Protein AF-0000000083949950 (afdb_homodimer)

Foldseek 3Di:
DDWAKWKDFPQWIAGLVQCWTDHDPDIDHDDNLLSLLVVLLLVQAQDFQFPCNSCCRRVVVDDDDPVRVVVSVVVNCVVVVADQVHGQAWHDDPPGGIHGHTDMDMDIDDPPPDPDPPDPPPPPPDDDDDDDDDDDDPPDPPPPVVVVVVVVCVVVVPPPPPPVPPFDADAAAAFDWFFQDDDQFAWAQWEAAQVRQKIWTWTDHQPDDAIWIWIAGSVVGDIDTDDDDDQWHWHAWYAQNVRFKIWTWTADQVPAIFIKMWGQDPVGIDMDTQDGAGRLLPAQYKYAAPVNQKIWGWGADDDPQAIFIWIAGSVPGDIGTLDDDPALFSAWRAWEAFLVRQKIWTWTGRHPAKIWTWIAGPVVSDIGTQDIQLGDASYKEAAQVNQWIWFAHQLQFIWIFGRVPTHIYTHHDDQWHWGDWYAHSNGWIKIKTHDQWAKFKWWWADQQDPVTAIDGQDDDPGHKAAWAAQQVRFKIWTWTCRVRATFIWMQGNVRDIDTQDDDPTHWDWHQWYAFPVRQWIWTDISQWIWIAGPVRSDIDTQPVRGNWAAWDAALGSQKIWTWHQDSSATFIKMAGNVVRDIDTDGGQFHYWDADNVGKIWTDHQVAAAIWIADPNDIDGLGGHHHDDRADQWDDAQQWIWGWDDDPQFIKIWIAHNPPRDIDMDTHPDPQWDRHDWYAHNVGMIMTMHIGGDYMGMMIGHD/DDWAKWKDFPQWIAGLQQCWTDHDPDIDHDDNLLSQLVVVLLVQAQDFQFPCNSCCRRVVVDDDDPVRVVVSVVVNCVVVVADQVHGAAWDDDPPGGIHGHTDMDMDIDDPPPDDDPPDPPPPDPPVDDDDDDDDDDPPDPPPPVVVVVVVVVVVVVPPPPPPVPPFDADAAAAFDWFFQDDDQFAWAQWEAAQVRQKIWTWTDHQPDDAIWIWIAGSVVGDIDTDDDDDQWHWHAWEAQNVRFKIWTWTADQVPAIFIKMWGQDPVGIDMDTQDGAGRLLPAQYKYAAPVNQWIWGWGADDDPQAIFIWIAGSVPRDIDTLDDDPALFSAWRAWEAFLVRQKIWTWTGRHPAKIWTWIAGPVVSDIDTQDIQLGDASYKEAAQVNQWIWFAHQLQFIWIFGRVPTHIYTHHDDQWRWGDWYAHSNGWIKIKTHDQWAKFKWWWADQQDPVTAIDGQDDDPGHKAAWAAQQVRFKIWTWTCRVRATFIWMQGNVRDIDTQDDDPTHWDWHQWYAFPVRQWIWTDTSQWIWIAGPVRSDIDTQPVRGNWAAWDAALGSQKIWTWHQDSSATFIKMAGNVVRDIDTDGGQFHYWDADNVGWIWTDHQVAAAIWIADPNDIDGLGGHHHDDRADQWDDAQQWIWGWDDDPQFIKIWIAHNVPRDIDMDTHPDPQWDRHDWYAHNVGMIMTMHIGGDYMGMMIGDD

pLDDT: mean 82.97, std 18.21, range [16.89, 98.38]

Solvent-accessible surface area (backbone atoms only — not comparable to full-atom values): 74496 Å² total; per-residue (Å²): 131,76,73,37,71,25,35,30,50,70,74,30,41,35,32,71,87,73,28,30,44,30,38,91,95,46,75,44,78,48,56,63,66,47,39,41,50,48,46,53,36,57,77,38,50,75,36,84,41,32,62,66,51,49,28,37,73,65,46,65,61,46,90,72,54,70,63,55,52,49,49,40,52,49,51,49,24,60,76,68,70,39,43,86,93,67,48,63,39,57,40,77,43,86,101,53,34,39,25,26,66,41,56,77,43,84,40,74,48,79,77,73,73,71,81,70,78,75,77,75,80,72,79,74,82,83,84,80,88,77,87,82,81,79,89,86,77,86,67,75,78,66,60,66,64,52,58,58,54,48,50,55,49,50,52,59,67,65,41,68,78,71,66,73,65,73,76,59,78,72,44,80,57,70,42,51,62,42,43,67,43,30,58,68,18,32,37,42,49,56,30,47,27,45,85,59,53,35,38,33,26,20,34,27,45,66,89,50,88,54,34,35,37,37,38,28,34,65,84,34,54,38,70,45,67,58,85,74,71,86,81,41,25,31,41,38,45,25,50,31,81,85,53,44,33,35,35,30,38,33,38,28,96,88,79,26,25,34,35,34,38,34,38,59,50,95,91,40,79,48,73,46,79,66,44,77,47,37,64,80,41,78,59,58,34,48,38,56,36,84,84,63,49,32,33,38,36,40,37,35,61,76,93,81,57,38,19,22,37,31,39,33,32,71,84,78,54,50,72,42,80,74,51,79,67,88,48,81,22,51,14,31,44,30,57,32,67,30,55,85,51,49,36,32,41,32,35,27,25,52,36,96,48,23,25,34,38,31,38,33,32,66,83,79,65,48,76,42,84,73,48,65,71,63,43,72,69,71,36,48,16,42,39,53,83,52,52,29,38,30,32,52,37,78,81,26,27,35,29,34,39,32,66,79,70,75,43,34,28,34,33,46,64,54,92,54,41,33,36,46,32,29,44,26,62,74,30,56,30,34,28,27,36,50,48,66,57,42,33,26,30,27,36,25,70,39,74,88,38,88,86,48,60,64,37,86,67,42,74,42,73,39,45,26,42,58,59,23,45,31,57,84,59,48,34,34,40,27,34,30,30,40,64,58,47,47,25,43,30,36,32,42,74,87,63,54,49,34,46,46,49,85,63,90,54,62,51,56,68,41,42,50,39,56,30,85,81,64,62,38,34,35,23,28,49,71,27,27,39,35,39,32,32,76,88,80,32,49,76,46,74,44,81,87,48,55,60,37,42,50,38,30,50,39,95,42,75,52,28,34,28,28,15,30,61,60,85,81,40,42,20,26,30,35,34,32,64,89,79,60,51,69,45,84,71,38,81,60,20,38,36,54,45,52,46,96,87,65,38,34,34,33,29,24,71,93,41,68,22,35,31,33,39,53,96,87,42,78,43,84,71,43,66,94,37,76,63,60,87,54,40,30,54,42,78,38,70,69,20,40,36,34,66,42,82,50,97,90,46,43,24,41,37,37,30,34,71,85,78,59,51,74,50,73,43,72,48,84,57,79,49,60,37,76,40,47,47,22,57,13,54,83,53,29,36,38,40,29,37,45,38,66,34,58,21,24,32,29,32,51,48,131,132,76,73,36,73,25,36,32,49,73,74,30,39,36,31,72,87,72,28,29,43,31,41,91,96,45,76,44,76,48,57,63,66,46,41,42,50,48,46,53,34,58,78,38,50,76,35,85,40,33,62,66,51,48,28,38,72,65,47,65,61,47,88,72,53,71,63,55,53,49,49,40,53,49,50,50,25,59,76,68,71,40,42,87,91,66,50,63,41,57,42,78,43,86,100,53,32,38,26,24,66,40,56,76,43,84,40,73,47,77,77,74,73,69,82,72,78,75,76,73,79,72,79,77,69,82,65,75,84,78,85,80,82,78,90,85,75,90,69,76,79,68,60,68,64,55,59,59,54,50,52,54,49,50,53,60,66,67,40,67,77,70,66,72,65,72,76,58,77,74,44,80,55,70,42,52,64,44,44,67,41,32,56,66,17,33,37,41,49,56,29,46,27,46,86,60,53,35,38,33,25,20,35,30,45,66,90,50,89,54,33,36,37,37,39,28,33,64,84,35,52,38,70,45,68,59,84,74,72,88,80,41,25,30,40,39,45,24,51,30,82,84,54,45,33,35,37,30,37,33,38,28,95,88,79,25,25,33,35,34,38,35,39,58,50,95,90,40,79,48,72,46,79,64,44,78,48,37,64,81,39,80,56,57,34,49,40,57,38,81,81,65,50,30,34,38,34,40,36,35,61,75,93,82,57,37,20,23,37,31,38,33,32,70,84,79,55,51,74,42,80,74,49,78,67,89,48,81,22,52,13,31,43,29,56,30,67,30,53,86,52,50,35,34,42,33,37,27,26,52,34,95,48,22,25,33,37,31,37,34,32,66,85,81,65,48,75,42,83,72,47,68,72,63,42,72,68,72,36,47,18,43,39,54,82,53,52,29,38,30,29,52,38,79,80,27,28,35,27,35,38,31,66,79,70,75,42,34,30,34,32,46,63,53,94,54,40,31,35,46,34,28,44,25,60,72,31,56,30,34,28,27,35,48,49,66,57,43,33,25,29,27,37,24,71,39,73,89,39,89,86,48,62,64,39,88,66,44,73,42,71,40,45,26,41,58,60,23,45,31,55,84,59,46,34,36,42,27,35,29,30,39,64,58,46,48,25,42,29,38,32,42,73,87,63,54,48,34,48,45,47,83,61,90,54,64,52,54,68,42,41,50,40,57,30,85,81,62,63,38,34,36,22,28,48,71,28,26,39,36,39,31,33,77,88,78,32,49,76,44,74,44,81,86,49,54,61,36,42,49,39,32,51,39,94,44,73,50,28,33,27,27,14,29,61,57,87,80,40,42,20,25,31,35,35,33,66,89,79,59,51,68,45,84,73,38,82,62,20,38,36,53,43,53,46,97,87,65,38,36,34,33,29,26,70,90,41,68,21,35,30,32,39,53,96,89,41,78,42,84,72,43,67,94,39,75,64,60,87,54,43,33,55,45,77,39,69,68,20,41,36,34,62,41,82,49,98,90,46,45,24,42,37,37,30,33,70,84,80,59,52,74,48,73,42,74,47,84,58,79,50,62,38,77,39,47,49,21,58,14,54,83,52,29,36,38,40,29,37,47,37,66,34,58,20,24,32,29,32,52,48,131

Sequence (1404 aa):
MGRRSGYLLEDWLVDPQMSTLSREEAQVRLELRVMQVLLCLIHHANTLVSREMLIQEVWHGGIITDNAINRIIGLLRQHLQDNPREPRFIKTVPKQGYVLIAKVRETTLDDDSQDEPLPATLADAETEQKIAAGGSKWGYLGGAFGVLAAGIASWLYLAPAQENPQLELTDVAIRRLTPLTSLNGQEVDPSLSPDGSMLAFSYRELNADKWHIELMALGDRVIKTIPVVDDYSLRYPAWRHDGKALAYLAFSETQGCRIMVTELTEEGMRSRIVSQCHQTTQSTSIAWSPSNRSLFYVDAEGVEGFKRVFLLSLSDGRRQQLSQPHVVGRGDYALALSPDGHSLAVLRSINWFDTQILLFDIESGDWQNLQRVGYPLRSIAWDKGGNALVYRGEEGQLHRLQLKPRKLTRLTSVLQEINSPSANSAGRMAAVVGELFEEEIWFWSSPFDEASKPQCFVASSRRDTAGTLRHDGKELIFVSNRSGLPQLWRRDEQGTEKQLSRLSTFSHIDELSYSADDKLVAGSLNQQVFVLNPENGELKFFPQLGNVRNVSWGRSSNELLAAVSVDGRWQINSLLLDSGEQQPLLTDGFSAKYAADGTLYFTRLYKKGIWRLKQGVEELFYEQYTPHFGSSWQLASEALWLLRPNDNAMGILKIDLHTGKREGRDIPMEKVSPRLLSVTDDGQISLALLGPANTDIVEVINMGRRSGYLLEDWLVDPQMSTLSREEAQVRLELRVMQVLLCLIHHANTLVSREMLIQEVWHGGIITDNAINRIIGLLRQHLQDNPREPRFIKTVPKQGYVLIAKVRETTLDDDSQDEPLPATLADAETEQKIAAGGSKWGYLGGAFGVLAAGIASWLYLAPAQENPQLELTDVAIRRLTPLTSLNGQEVDPSLSPDGSMLAFSYRELNADKWHIELMALGDRVIKTIPVVDDYSLRYPAWRHDGKALAYLAFSETQGCRIMVTELTEEGMRSRIVSQCHQTTQSTSIAWSPSNRSLFYVDAEGVEGFKRVFLLSLSDGRRQQLSQPHVVGRGDYALALSPDGHSLAVLRSINWFDTQILLFDIESGDWQNLQRVGYPLRSIAWDKGGNALVYRGEEGQLHRLQLKPRKLTRLTSVLQEINSPSANSAGRMAAVVGELFEEEIWFWSSPFDEASKPQCFVASSRRDTAGTLRHDGKELIFVSNRSGLPQLWRRDEQGTEKQLSRLSTFSHIDELSYSADDKLVAGSLNQQVFVLNPENGELKFFPQLGNVRNVSWGRSSNELLAAVSVDGRWQINSLLLDSGEQQPLLTDGFSAKYAADGTLYFTRLYKKGIWRLKQGVEELFYEQYTPHFGSSWQLASEALWLLRPNDNAMGILKIDLHTGKREGRDIPMEKVSPRLLSVTDDGQISLALLGPANTDIVEVIN

Secondary structure (DSSP, 8-state):
---EEEEEETTEEEETTTTEEEETTEEEEPPHHHHHHHHHHHHTTTSEEEHHHHHHHHHTT----HHHHHHHHHHHHHHHT-BTTB-SSEEEETTTEEEE-S-EEEEEEP-----------------------------GGGTHHHHHHHHHHHHHHSS-------PPP-EE-PPEEEES---SSEEEEEEE-TTSSEEEEEEE-TT----EEEEEETTT--EEEPPP-TTPEEEEEEE-TTSSEEEEEEEETTTEEEEEEEEEETTEEEEEEEEEE-TT-----EEE-TTSSEEEEEEE-SSS--EEEEEEETTT--EEE-----SSS-EEEEEEE-TTSSEEEEEEEEETTEEEEEEEETTT--EEEEEE-SS--S--EE-TTSSEEEEE-TTSSEEEEETTTTEEEE----SS-EEEEEE-TT--EEEEES-SEEEEEEEES-TTSTT---EEEE--SS-EEEEEE-TTSS-EEEEE-TTSS-EEEEE-TT--EEE----SS---EEEEEE-TTSS-EEEEETTEEEEEETTTTEEEEEEEEESEEEEEE-SSTTEEEEEEEETTEEEEEEEETTT--EEEEEET-SEEEE-TTSPEEEEETTEEEEEEEETTEEEEEESS----SSB-EEEETTEEEEEEE-SSSEEEEEEETTT--EEEEE-SSSSEEEEEEEE-TT--EEEEEEEE--BEEEEEE-/---EEEEEETTEEEETTTTEEEETTEEEEPPHHHHHHHHHHHHTTTS-EEHHHHHHHHSTT----HHHHHHHHHHHHHHHT-BTTB-SSEEEETTTEEEE-S-EEEEEEP-----------------------------GGGSTHHHHHHHHHHHHHTS-------PPP-EE-PPEEEES---SSEEEEEEE-TTSSEEEEEEE-TT----EEEEEETTT--EEEPPP-TTPEEEEEEE-TTSSEEEEEEEETTTEEEEEEEEEETTEEEEEEEEEE-TT-----EEE-TTSSEEEEEEE-STT--EEEEEEETTT--EEE-----SSS-EEEEEEE-TTSSEEEEEEEEETTEEEEEEEETTT--EEEEEE-SS--S--EE-TTSSEEEEE-TTSSEEEEETTTTEEEE----SS-EEEEEE-TT--EEEEES-SEEEEEEEES-TTSTT---EEEE--SS-EEEEEE-TTSS-EEEEE-TTSS-EEEEE-TT--EEE----SS---EEEEEE-TTSS-EEEEETTEEEEEETTTTEEEEEEEEESEEEEEE-SSTTEEEEEEEETTEEEEEEEETTT--EEEEEET-SEEEE-TTSPEEEEETTEEEEEEEETTEEEEEESS----SSB-EEEETTEEEEEEE-SSSEEEEEEETTT--EEEEE-SSSSEEEEEEEE-TT--EEEEEEEE--BEEEEEE-

Nearest PDB structures (foldseek):
  5ju7-assembly1_A  TM=8.860E-01  e=1.720E-06  Escherichia coli K-12
  4pwz-assembly1_A  TM=3.454E-01  e=2.090E-11  Yersinia pestis CO92
  5yzm-assembly1_B  TM=3.786E-01  e=1.150E-10  Deinococcus radiodurans R1 = ATCC 13939 = DSM 20539
  5l8s-assembly2_D  TM=4.075E-01  e=3.416E-10  Sporosarcina psychrophila
  9dtr-assembly1_o  TM=5.287E-01  e=1.947E-07  Saccharomyces cerevisiae

Radius of gyration: 41.08 Å; Cα contacts (8 Å, |Δi|>4): 3494; chains: 2; bounding box: 76×150×115 Å

Structure (mmCIF, N/CA/C/O backbone):
data_AF-0000000083949950-model_v1
#
loop_
_entity.id
_entity.type
_entity.pdbx_description
1 polymer 'Transcriptional activator CadC'
#
loop_
_atom_site.group_PDB
_atom_site.id
_atom_site.type_symbol
_atom_site.label_atom_id
_atom_site.label_alt_id
_atom_site.label_comp_id
_atom_site.label_asym_id
_atom_site.label_entity_id
_atom_site.label_seq_id
_atom_site.pdbx_PDB_ins_code
_atom_site.Cartn_x
_atom_site.Cartn_y
_atom_site.Cartn_z
_atom_site.occupancy
_atom_site.B_iso_or_equiv
_atom_site.auth_seq_id
_atom_site.auth_comp_id
_atom_site.auth_asym_id
_atom_site.auth_atom_id
_atom_site.pdbx_PDB_model_num
ATOM 1 N N . MET A 1 1 ? -34.469 -33.375 -30.156 1 34.44 1 MET A N 1
ATOM 2 C CA . MET A 1 1 ? -33.781 -34.656 -30.016 1 34.44 1 MET A CA 1
ATOM 3 C C . MET A 1 1 ? -32.562 -34.719 -30.906 1 34.44 1 MET A C 1
ATOM 5 O O . MET A 1 1 ? -32.688 -34.812 -32.125 1 34.44 1 MET A O 1
ATOM 9 N N . GLY A 1 2 ? -31.516 -34.094 -30.562 1 46.31 2 GLY A N 1
ATOM 10 C CA . GLY A 1 2 ? -30.469 -33.75 -31.531 1 46.31 2 GLY A CA 1
ATOM 11 C C . GLY A 1 2 ? -29.719 -34.969 -32.031 1 46.31 2 GLY A C 1
ATOM 12 O O . GLY A 1 2 ? -29.438 -35.906 -31.25 1 46.31 2 GLY A O 1
ATOM 13 N N . ARG A 1 3 ? -29.812 -35.406 -33.219 1 54 3 ARG A N 1
ATOM 14 C CA . ARG A 1 3 ? -29.109 -36.438 -33.969 1 54 3 ARG A CA 1
ATOM 15 C C . ARG A 1 3 ? -27.594 -36.219 -33.938 1 54 3 ARG A C 1
ATOM 17 O O . ARG A 1 3 ? -27.125 -35.125 -34.25 1 54 3 ARG A O 1
ATOM 24 N N . ARG A 1 4 ? -26.953 -37.219 -33.219 1 61.97 4 ARG A N 1
ATOM 25 C CA . ARG A 1 4 ? -25.5 -37.094 -33.188 1 61.97 4 ARG A CA 1
ATOM 26 C C . ARG A 1 4 ? -24.859 -37.906 -34.312 1 61.97 4 ARG A C 1
ATOM 28 O O . ARG A 1 4 ? -25.359 -39 -34.625 1 61.97 4 ARG A O 1
ATOM 35 N N . SER A 1 5 ? -24.047 -37.312 -34.812 1 77.06 5 SER A N 1
ATOM 36 C CA . SER A 1 5 ? -23.375 -38 -35.875 1 77.06 5 SER A CA 1
ATOM 37 C C . SER A 1 5 ? -22.312 -38.969 -35.375 1 77.06 5 SER A C 1
ATOM 39 O O . SER A 1 5 ? -21.594 -38.688 -34.406 1 77.06 5 SER A O 1
ATOM 41 N N . GLY A 1 6 ? -22.422 -40.312 -35.719 1 82.12 6 GLY A N 1
ATOM 42 C CA . GLY A 1 6 ? -21.438 -41.312 -35.406 1 82.12 6 GLY A CA 1
ATOM 43 C C . GLY A 1 6 ? -20.906 -42.062 -36.594 1 82.12 6 GLY A C 1
ATOM 44 O O . GLY A 1 6 ? -21.297 -41.75 -37.75 1 82.12 6 GLY A O 1
ATOM 45 N N . TYR A 1 7 ? -19.859 -42.906 -36.406 1 87.5 7 TYR A N 1
ATOM 46 C CA . TYR A 1 7 ? -19.25 -43.688 -37.469 1 87.5 7 TYR A CA 1
ATOM 47 C C . TYR A 1 7 ? -19.266 -45.1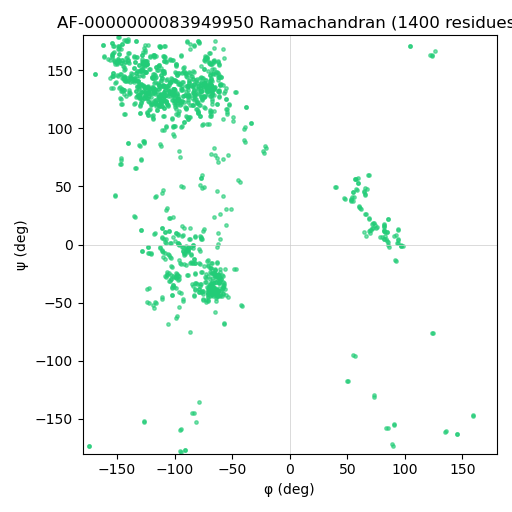56 -37.156 1 87.5 7 TYR A C 1
ATOM 49 O O . TYR A 1 7 ? -19.125 -45.562 -36 1 87.5 7 TYR A O 1
ATOM 57 N N . LEU A 1 8 ? -19.609 -45.938 -38.125 1 84.31 8 LEU A N 1
ATOM 58 C CA . LEU A 1 8 ? -19.469 -47.375 -38 1 84.31 8 LEU A CA 1
ATOM 59 C C . LEU A 1 8 ? -18.188 -47.844 -38.688 1 84.31 8 LEU A C 1
ATOM 61 O O . LEU A 1 8 ? -18.031 -47.656 -39.906 1 84.31 8 LEU A O 1
ATOM 65 N N . LEU A 1 9 ? -17.219 -48.312 -37.969 1 87.19 9 LEU A N 1
ATOM 66 C CA . LEU A 1 9 ? -15.945 -48.875 -38.406 1 87.19 9 LEU A CA 1
ATOM 67 C C . LEU A 1 9 ? -15.977 -50.375 -38.375 1 87.19 9 LEU A C 1
ATOM 69 O O . LEU A 1 9 ? -15.727 -51 -37.344 1 87.19 9 LEU A O 1
ATOM 73 N N . GLU A 1 10 ? -16.297 -51 -39.469 1 86.06 10 GLU A N 1
ATOM 74 C CA . GLU A 1 10 ? -16.594 -52.406 -39.562 1 86.06 10 GLU A CA 1
ATOM 75 C C . GLU A 1 10 ? -17.719 -52.812 -38.594 1 86.06 10 GLU A C 1
ATOM 77 O O . GLU A 1 10 ? -18.875 -52.469 -38.812 1 86.06 10 GLU A O 1
ATOM 82 N N . ASP A 1 11 ? -17.391 -53.312 -37.375 1 81.75 11 ASP A N 1
ATOM 83 C CA . ASP A 1 11 ? -18.391 -53.719 -36.406 1 81.75 11 ASP A CA 1
ATOM 84 C C . ASP A 1 11 ? -18.328 -52.875 -35.125 1 81.75 11 ASP A C 1
ATOM 86 O O . ASP A 1 11 ? -19.016 -53.156 -34.156 1 81.75 11 ASP A O 1
ATOM 90 N N . TRP A 1 12 ? -17.516 -51.812 -35.25 1 84.44 12 TRP A N 1
ATOM 91 C CA . TRP A 1 12 ? -17.391 -50.906 -34.094 1 84.44 12 TRP A CA 1
ATOM 92 C C . TRP A 1 12 ? -18.188 -49.625 -34.344 1 84.44 12 TRP A C 1
ATOM 94 O O . TRP A 1 12 ? -18.125 -49.031 -35.406 1 84.44 12 TRP A O 1
ATOM 104 N N . LEU A 1 13 ? -18.984 -49.281 -33.375 1 84.69 13 LEU A N 1
ATOM 105 C CA . LEU A 1 13 ? -19.656 -48 -33.406 1 84.69 13 LEU A CA 1
ATOM 106 C C . LEU A 1 13 ? -18.812 -46.906 -32.719 1 84.69 13 LEU A C 1
ATOM 108 O O . LEU A 1 13 ? -18.438 -47.062 -31.547 1 84.69 13 LEU A O 1
ATOM 112 N N . VAL A 1 14 ? -18.406 -45.906 -33.5 1 84.62 14 VAL A N 1
ATOM 113 C CA . VAL A 1 14 ? -17.625 -44.781 -33 1 84.62 14 VAL A CA 1
ATOM 114 C C . VAL A 1 14 ? -18.547 -43.594 -32.719 1 84.62 14 VAL A C 1
ATOM 116 O O . VAL A 1 14 ? -19.234 -43.094 -33.594 1 84.62 14 VAL A O 1
ATOM 119 N N . ASP A 1 15 ? -18.562 -43.188 -31.531 1 79.25 15 ASP A N 1
ATOM 120 C CA . ASP A 1 15 ? -19.281 -41.969 -31.125 1 79.25 15 ASP A CA 1
ATOM 121 C C . ASP A 1 15 ? -18.312 -40.844 -30.766 1 79.25 15 ASP A C 1
ATOM 123 O O . ASP A 1 15 ? -17.75 -40.812 -29.672 1 79.25 15 ASP A O 1
ATOM 127 N N . PRO A 1 16 ? -18.109 -40 -31.672 1 79.06 16 PRO A N 1
ATOM 128 C CA . PRO A 1 16 ? -17.141 -38.906 -31.438 1 79.06 16 PRO A CA 1
ATOM 129 C C . PRO A 1 16 ? -17.531 -38 -30.281 1 79.06 16 PRO A C 1
ATOM 131 O O . PRO A 1 16 ? -16.656 -37.5 -29.562 1 79.06 16 PRO A O 1
ATOM 134 N N . GLN A 1 17 ? -18.703 -37.875 -30.016 1 72.25 17 GLN A N 1
ATOM 135 C CA . GLN A 1 17 ? -19.172 -36.969 -28.984 1 72.25 17 GLN A CA 1
ATOM 136 C C . GLN A 1 17 ? -18.969 -37.562 -27.594 1 72.25 17 GLN A C 1
ATOM 138 O O . GLN A 1 17 ? -18.578 -36.875 -26.656 1 72.25 17 GLN A O 1
ATOM 143 N N . MET A 1 18 ? -19.109 -38.875 -27.531 1 70.06 18 MET A N 1
ATOM 144 C CA . MET A 1 18 ? -18.938 -39.594 -26.266 1 70.06 18 MET A CA 1
ATOM 145 C C . MET A 1 18 ? -17.562 -40.219 -26.172 1 70.06 18 MET A C 1
ATOM 147 O O . MET A 1 18 ? -17.219 -40.812 -25.156 1 70.06 18 MET A O 1
ATOM 151 N N . SER A 1 19 ? -16.688 -40.031 -27.125 1 77.81 19 SER A N 1
ATOM 152 C CA . SER A 1 19 ? -15.383 -40.656 -27.266 1 77.81 19 SER A CA 1
ATOM 153 C C . SER A 1 19 ? -15.43 -42.125 -26.875 1 77.81 19 SER A C 1
ATOM 155 O O . SER A 1 19 ? -14.602 -42.625 -26.094 1 77.81 19 SER A O 1
ATOM 157 N N . THR A 1 20 ? -16.391 -42.75 -27.438 1 82.69 20 THR A N 1
ATOM 158 C CA . THR A 1 20 ? -16.547 -44.156 -27.125 1 82.69 20 THR A CA 1
ATOM 159 C C . THR A 1 20 ? -16.484 -45 -28.406 1 82.69 20 THR A C 1
ATOM 161 O O . THR A 1 20 ? -16.812 -44.531 -29.484 1 82.69 20 THR A O 1
ATOM 164 N N . LEU A 1 21 ? -16.031 -46.219 -28.219 1 83.06 21 LEU A N 1
ATOM 165 C CA . LEU A 1 21 ? -16 -47.312 -29.203 1 83.06 21 LEU A CA 1
ATOM 166 C C . LEU A 1 21 ? -16.828 -48.5 -28.703 1 83.06 21 LEU A C 1
ATOM 168 O O . LEU A 1 21 ? -16.609 -49 -27.609 1 83.06 21 LEU A O 1
ATOM 172 N N . SER A 1 22 ? -17.906 -48.719 -29.344 1 82.38 22 SER A N 1
ATOM 173 C CA . SER A 1 22 ? -18.781 -49.781 -28.875 1 82.38 22 SER A CA 1
ATOM 174 C C . SER A 1 22 ? -18.906 -50.906 -29.906 1 82.38 22 SER A C 1
ATOM 176 O O . SER A 1 22 ? -18.922 -50.625 -31.109 1 82.38 22 SER A O 1
ATOM 178 N N . ARG A 1 23 ? -18.766 -52.125 -29.531 1 77.38 23 ARG A N 1
ATOM 179 C CA . ARG A 1 23 ? -19 -53.344 -30.312 1 77.38 23 ARG A CA 1
ATOM 180 C C . ARG A 1 23 ? -19.781 -54.375 -29.5 1 77.38 23 ARG A C 1
ATOM 182 O O . ARG A 1 23 ? -19.328 -54.812 -28.453 1 77.38 23 ARG A O 1
ATOM 189 N N . GLU A 1 24 ? -20.906 -54.781 -29.969 1 71 24 GLU A N 1
ATOM 190 C CA . GLU A 1 24 ? -21.797 -55.719 -29.281 1 71 24 GLU A CA 1
ATOM 191 C C . GLU A 1 24 ? -22.031 -55.281 -27.828 1 71 24 GLU A C 1
ATOM 193 O O . GLU A 1 24 ? -22.391 -54.125 -27.562 1 71 24 GLU A O 1
ATOM 198 N N . GLU A 1 25 ? -21.625 -56.094 -26.812 1 64.12 25 GLU A N 1
ATOM 199 C CA . GLU A 1 25 ? -21.859 -55.844 -25.391 1 64.12 25 GLU A CA 1
ATOM 200 C C . GLU A 1 25 ? -20.688 -55.094 -24.75 1 64.12 25 GLU A C 1
ATOM 202 O O . GLU A 1 25 ? -20.734 -54.75 -23.578 1 64.12 25 GLU A O 1
ATOM 207 N N . ALA A 1 26 ? -19.719 -54.625 -25.516 1 69 26 ALA A N 1
ATOM 208 C CA . ALA A 1 26 ? -18.547 -54 -24.906 1 69 26 ALA A CA 1
ATOM 209 C C . ALA A 1 26 ? -18.453 -52.531 -25.312 1 69 26 ALA A C 1
ATOM 211 O O . ALA A 1 26 ? -18.578 -52.188 -26.5 1 69 26 ALA A O 1
ATOM 212 N N . GLN A 1 27 ? -18.453 -51.594 -24.359 1 75.44 27 GLN A N 1
ATOM 213 C CA . GLN A 1 27 ? -18.219 -50.188 -24.578 1 75.44 27 GLN A CA 1
ATOM 214 C C . GLN A 1 27 ? -16.922 -49.75 -23.938 1 75.44 27 GLN A C 1
ATOM 216 O O . GLN A 1 27 ? -16.656 -50.031 -22.766 1 75.44 27 GLN A O 1
ATOM 221 N N . VAL A 1 28 ? -16.031 -49.25 -24.781 1 78.56 28 VAL A N 1
ATOM 222 C CA . VAL A 1 28 ? -14.773 -48.75 -24.266 1 78.56 28 VAL A CA 1
ATOM 223 C C . VAL A 1 28 ? -14.68 -47.25 -24.469 1 78.56 28 VAL A C 1
ATOM 225 O O . VAL A 1 28 ? -14.977 -46.75 -25.562 1 78.56 28 VAL A O 1
ATOM 228 N N . ARG A 1 29 ? -14.391 -46.562 -23.453 1 76.25 29 ARG A N 1
ATOM 229 C CA . ARG A 1 29 ? -14.148 -45.125 -23.562 1 76.25 29 ARG A CA 1
ATOM 230 C C . ARG A 1 29 ? -12.711 -44.844 -23.984 1 76.25 29 ARG A C 1
ATOM 232 O O . ARG A 1 29 ? -11.773 -45.375 -23.359 1 76.25 29 ARG A O 1
ATOM 239 N N . LEU A 1 30 ? -12.5 -44.125 -25.031 1 78.56 30 LEU A N 1
ATOM 240 C CA . LEU A 1 30 ? -11.188 -43.75 -25.562 1 78.56 30 LEU A CA 1
ATOM 241 C C . LEU A 1 30 ? -10.719 -42.438 -24.984 1 78.56 30 LEU A C 1
ATOM 243 O O . LEU A 1 30 ? -11.539 -41.562 -24.672 1 78.56 30 LEU A O 1
ATOM 247 N N . GLU A 1 31 ? -9.43 -42.375 -24.859 1 76.44 31 GLU A N 1
ATOM 248 C CA . GLU A 1 31 ? -8.844 -41.062 -24.609 1 76.44 31 GLU A CA 1
ATOM 249 C C . GLU A 1 31 ? -9.117 -40.094 -25.75 1 76.44 31 GLU A C 1
ATOM 251 O O . GLU A 1 31 ? -9.203 -40.531 -26.906 1 76.44 31 GLU A O 1
ATOM 256 N N . LEU A 1 32 ? -9.297 -39.031 -25.484 1 73.38 32 LEU A N 1
ATOM 257 C CA . LEU A 1 32 ? -9.695 -38.031 -26.469 1 73.38 32 LEU A CA 1
ATOM 258 C C . LEU A 1 32 ? -8.727 -38 -27.656 1 73.38 32 LEU A C 1
ATOM 260 O O . LEU A 1 32 ? -9.148 -37.969 -28.812 1 73.38 32 LEU A O 1
ATOM 264 N N . ARG A 1 33 ? -7.426 -38.031 -27.328 1 75.38 33 ARG A N 1
ATOM 265 C CA . ARG A 1 33 ? -6.441 -38 -28.406 1 75.38 33 ARG A CA 1
ATOM 266 C C . ARG A 1 33 ? -6.516 -39.25 -29.281 1 75.38 33 ARG A C 1
ATOM 268 O O . ARG A 1 33 ? -6.344 -39.156 -30.5 1 75.38 33 ARG A O 1
ATOM 275 N N . VAL A 1 34 ? -6.75 -40.219 -28.641 1 84.31 34 VAL A N 1
ATOM 276 C CA . VAL A 1 34 ? -6.895 -41.469 -29.375 1 84.31 34 VAL A CA 1
ATOM 277 C C . VAL A 1 34 ? -8.109 -41.375 -30.297 1 84.31 34 VAL A C 1
ATOM 279 O O . VAL A 1 34 ? -8.039 -41.781 -31.469 1 84.31 34 VAL A O 1
ATOM 282 N N . MET A 1 35 ? -9.148 -40.781 -29.781 1 81.75 35 MET A N 1
ATOM 283 C CA . MET A 1 35 ? -10.344 -40.594 -30.594 1 81.75 35 MET A CA 1
ATOM 284 C C . MET A 1 35 ? -10.078 -39.625 -31.734 1 81.75 35 MET A C 1
ATOM 286 O O . MET A 1 35 ? -10.477 -39.875 -32.875 1 81.75 35 MET A O 1
ATOM 290 N N . GLN A 1 36 ? -9.352 -38.656 -31.469 1 82.19 36 GLN A N 1
ATOM 291 C CA . GLN A 1 36 ? -9.047 -37.656 -32.5 1 82.19 36 GLN A CA 1
ATOM 292 C C . GLN A 1 36 ? -8.18 -38.25 -33.594 1 82.19 36 GLN A C 1
ATOM 294 O O . GLN A 1 36 ? -8.391 -37.938 -34.781 1 82.19 36 GLN A O 1
ATOM 299 N N . VAL A 1 37 ? -7.281 -38.938 -33.156 1 87.06 37 VAL A N 1
ATOM 300 C CA . VAL A 1 37 ? -6.461 -39.625 -34.125 1 87.06 37 VAL A CA 1
ATOM 301 C C . VAL A 1 37 ? -7.324 -40.594 -34.938 1 87.06 37 VAL A C 1
ATOM 303 O O . VAL A 1 37 ? -7.219 -40.656 -36.156 1 87.06 37 VAL A O 1
ATOM 306 N N . LEU A 1 38 ? -8.203 -41.219 -34.25 1 89.06 38 LEU A N 1
ATOM 307 C CA . LEU A 1 38 ? -9.117 -42.156 -34.906 1 89.06 38 LEU A CA 1
ATOM 308 C C . LEU A 1 38 ? -10.008 -41.406 -35.906 1 89.06 38 LEU A C 1
ATOM 310 O O . LEU A 1 38 ? -10.18 -41.844 -37.031 1 89.06 38 LEU A O 1
ATOM 314 N N . LEU A 1 39 ? -10.461 -40.281 -35.5 1 85.94 39 LEU A N 1
ATOM 315 C CA . LEU A 1 39 ? -11.328 -39.5 -36.375 1 85.94 39 LEU A CA 1
ATOM 316 C C . LEU A 1 39 ? -10.547 -38.969 -37.562 1 85.94 39 LEU A C 1
ATOM 318 O O . LEU A 1 39 ? -11.047 -38.938 -38.688 1 85.94 39 LEU A O 1
ATOM 322 N N . CYS A 1 40 ? -9.367 -38.531 -37.281 1 87.06 40 CYS A N 1
ATOM 323 C CA . CYS A 1 40 ? -8.508 -38.094 -38.375 1 87.06 40 CYS A CA 1
ATOM 324 C C . CYS A 1 40 ? -8.305 -39.25 -39.375 1 87.06 40 CYS A C 1
ATOM 326 O O . CYS A 1 40 ? -8.414 -39.031 -40.594 1 87.06 40 CYS A O 1
ATOM 328 N N . LEU A 1 41 ? -8.109 -40.344 -38.875 1 89.12 41 LEU A N 1
ATOM 329 C CA . LEU A 1 41 ? -7.934 -41.531 -39.75 1 89.12 41 LEU A CA 1
ATOM 330 C C . LEU A 1 41 ? -9.227 -41.875 -40.469 1 89.12 41 LEU A C 1
ATOM 332 O O . LEU A 1 41 ? -9.211 -42.219 -41.656 1 89.12 41 LEU A O 1
ATOM 336 N N . ILE A 1 42 ? -10.375 -41.625 -39.75 1 87 42 ILE A N 1
ATOM 337 C CA . ILE A 1 42 ? -11.688 -41.875 -40.344 1 87 42 ILE A CA 1
ATOM 338 C C . ILE A 1 42 ? -11.977 -40.875 -41.469 1 87 42 ILE A C 1
ATOM 340 O O . ILE A 1 42 ? -12.453 -41.25 -42.531 1 87 42 ILE A O 1
ATOM 344 N N . HIS A 1 43 ? -11.68 -39.656 -41.219 1 85 43 HIS A N 1
ATOM 345 C CA . HIS A 1 43 ? -11.938 -38.594 -42.188 1 85 43 HIS A CA 1
ATOM 346 C C . HIS A 1 43 ? -11.086 -38.75 -43.438 1 85 43 HIS A C 1
ATOM 348 O O . HIS A 1 43 ? -11.477 -38.344 -44.531 1 85 43 HIS A O 1
ATOM 354 N N . HIS A 1 44 ? -10.008 -39.406 -43.281 1 84.62 44 HIS A N 1
ATOM 355 C CA . HIS A 1 44 ? -9.109 -39.656 -44.406 1 84.62 44 HIS A CA 1
ATOM 356 C C . HIS A 1 44 ? -8.992 -41.156 -44.688 1 84.62 44 HIS A C 1
ATOM 358 O O . HIS A 1 44 ? -7.895 -41.688 -44.906 1 84.62 44 HIS A O 1
ATOM 364 N N . ALA A 1 45 ? -10.141 -41.781 -44.594 1 85.75 45 ALA A N 1
ATOM 365 C CA . ALA A 1 45 ? -10.172 -43.219 -44.75 1 85.75 45 ALA A CA 1
ATOM 366 C C . ALA A 1 45 ? -9.648 -43.625 -46.156 1 85.75 45 ALA A C 1
ATOM 368 O O . ALA A 1 45 ? -9.93 -42.969 -47.125 1 85.75 45 ALA A O 1
ATOM 369 N N . ASN A 1 46 ? -8.82 -44.688 -46.25 1 85.5 46 ASN A N 1
ATOM 370 C CA . ASN A 1 46 ? -8.25 -45.312 -47.438 1 85.5 46 ASN A CA 1
ATOM 371 C C . ASN A 1 46 ? -7.219 -44.406 -48.094 1 85.5 46 ASN A C 1
ATOM 373 O O . ASN A 1 46 ? -6.859 -44.594 -49.25 1 85.5 46 ASN A O 1
ATOM 377 N N . THR A 1 47 ? -6.809 -43.25 -47.406 1 84.56 47 THR A N 1
ATOM 378 C CA . THR A 1 47 ? -5.742 -42.375 -47.844 1 84.56 47 THR A CA 1
ATOM 379 C C . THR A 1 47 ? -4.605 -42.344 -46.844 1 84.56 47 THR A C 1
ATOM 381 O O . THR A 1 47 ? -4.828 -42.531 -45.625 1 84.56 47 THR A O 1
ATOM 384 N N . LEU A 1 48 ? -3.457 -42.219 -47.344 1 83.06 48 LEU A N 1
ATOM 385 C CA . LEU A 1 48 ? -2.291 -42.094 -46.469 1 83.06 48 LEU A CA 1
ATOM 386 C C . LEU A 1 48 ? -2.365 -40.844 -45.625 1 83.06 48 LEU A C 1
ATOM 388 O O . LEU A 1 48 ? -2.523 -39.719 -46.156 1 83.06 48 LEU A O 1
ATOM 392 N N . VAL A 1 49 ? -2.357 -40.969 -44.281 1 85.25 49 VAL A N 1
ATOM 393 C CA . VAL A 1 49 ? -2.223 -39.906 -43.312 1 85.25 49 VAL A CA 1
ATOM 394 C C . VAL A 1 49 ? -0.799 -39.875 -42.75 1 85.25 49 VAL A C 1
ATOM 396 O O . VAL A 1 49 ? -0.393 -40.781 -42.031 1 85.25 49 VAL A O 1
ATOM 399 N N . SER A 1 50 ? -0.05 -38.875 -43.156 1 83.31 50 SER A N 1
ATOM 400 C CA . SER A 1 50 ? 1.334 -38.75 -42.688 1 83.31 50 SER A CA 1
ATOM 401 C C . SER A 1 50 ? 1.406 -38.312 -41.25 1 83.31 50 SER A C 1
ATOM 403 O O . SER A 1 50 ? 0.429 -37.781 -40.719 1 83.31 50 SER A O 1
ATOM 405 N N . ARG A 1 51 ? 2.592 -38.562 -40.656 1 79.5 51 ARG A N 1
ATOM 406 C CA . ARG A 1 51 ? 2.824 -38.094 -39.312 1 79.5 51 ARG A CA 1
ATOM 407 C C . ARG A 1 51 ? 2.65 -36.562 -39.219 1 79.5 51 ARG A C 1
ATOM 409 O O . ARG A 1 51 ? 2.074 -36.062 -38.25 1 79.5 51 ARG A O 1
ATOM 416 N N . GLU A 1 52 ? 3.049 -35.938 -40.188 1 77.75 52 GLU A N 1
ATOM 417 C CA . GLU A 1 52 ? 2.922 -34.5 -40.25 1 77.75 52 GLU A CA 1
ATOM 418 C C . GLU A 1 52 ? 1.457 -34.062 -40.312 1 77.75 52 GLU A C 1
ATOM 420 O O . GLU A 1 52 ? 1.043 -33.094 -39.656 1 77.75 52 GLU A O 1
ATOM 425 N N . MET A 1 53 ? 0.666 -34.75 -41.062 1 77.81 53 MET A N 1
ATOM 426 C CA . MET A 1 53 ? -0.765 -34.5 -41.188 1 77.81 53 MET A CA 1
ATOM 427 C C . MET A 1 53 ? -1.474 -34.719 -39.844 1 77.81 53 MET A C 1
ATOM 429 O O . MET A 1 53 ? -2.348 -33.969 -39.469 1 77.81 53 MET A O 1
ATOM 433 N N . LEU A 1 54 ? -1.173 -35.719 -39.188 1 79.5 54 LEU A N 1
ATOM 434 C CA . LEU A 1 54 ? -1.719 -36.031 -37.875 1 79.5 54 LEU A CA 1
ATOM 435 C C . LEU A 1 54 ? -1.42 -34.906 -36.875 1 79.5 54 LEU A C 1
ATOM 437 O O . LEU A 1 54 ? -2.305 -34.469 -36.125 1 79.5 54 LEU A O 1
ATOM 441 N N . ILE A 1 55 ? -0.228 -34.5 -36.969 1 75.81 55 ILE A N 1
ATOM 442 C CA . ILE A 1 55 ? 0.209 -33.438 -36.062 1 75.81 55 ILE A CA 1
ATOM 443 C C . ILE A 1 55 ? -0.563 -32.156 -36.375 1 75.81 55 ILE A C 1
ATOM 445 O O . ILE A 1 55 ? -1.033 -31.484 -35.438 1 75.81 55 ILE A O 1
ATOM 449 N N . GLN A 1 56 ? -0.724 -31.969 -37.562 1 73.81 56 GLN A N 1
ATOM 450 C CA . GLN A 1 56 ? -1.424 -30.75 -38 1 73.81 56 GLN A CA 1
ATOM 451 C C . GLN A 1 56 ? -2.91 -30.828 -37.656 1 73.81 56 GLN A C 1
ATOM 453 O O . GLN A 1 56 ? -3.482 -29.875 -37.125 1 73.81 56 GLN A O 1
ATOM 458 N N . GLU A 1 57 ? -3.514 -31.891 -37.906 1 74.81 57 GLU A N 1
ATOM 459 C CA . GLU A 1 57 ? -4.969 -31.984 -37.812 1 74.81 57 GLU A CA 1
ATOM 460 C C . GLU A 1 57 ? -5.402 -32.281 -36.375 1 74.81 57 GLU A C 1
ATOM 462 O O . GLU A 1 57 ? -6.438 -31.797 -35.938 1 74.81 57 GLU A O 1
ATOM 467 N N . VAL A 1 58 ? -4.625 -33 -35.75 1 76.94 58 VAL A N 1
ATOM 468 C CA . VAL A 1 58 ? -5.027 -33.469 -34.438 1 76.94 58 VAL A CA 1
ATOM 469 C C . VAL A 1 58 ? -4.367 -32.625 -33.375 1 76.94 58 VAL A C 1
ATOM 471 O O . VAL A 1 58 ? -5 -32.25 -32.375 1 76.94 58 VAL A O 1
ATOM 474 N N . TRP A 1 59 ? -3.148 -32.281 -33.719 1 68.25 59 TRP A N 1
ATOM 475 C CA . TRP A 1 59 ? -2.406 -31.516 -32.719 1 68.25 59 TRP A CA 1
ATOM 476 C C . TRP A 1 59 ? -2.25 -30.062 -33.156 1 68.25 59 TRP A C 1
ATOM 478 O O . TRP A 1 59 ? -1.572 -29.281 -32.469 1 68.25 59 TRP A O 1
ATOM 488 N N . HIS A 1 60 ? -2.873 -29.797 -34.344 1 61.09 60 HIS A N 1
ATOM 489 C CA . HIS A 1 60 ? -2.9 -28.469 -34.938 1 61.09 60 HIS A CA 1
ATOM 490 C C . HIS A 1 60 ? -1.514 -27.828 -34.938 1 61.09 60 HIS A C 1
ATOM 492 O O . HIS A 1 60 ? -1.365 -26.656 -34.562 1 61.09 60 HIS A O 1
ATOM 498 N N . GLY A 1 61 ? -0.641 -28.547 -35.188 1 54.62 61 GLY A N 1
ATOM 499 C CA . GLY A 1 61 ? 0.733 -28.094 -35.312 1 54.62 61 GLY A CA 1
ATOM 500 C C . GLY A 1 61 ? 1.522 -28.141 -34.031 1 54.62 61 GLY A C 1
ATOM 501 O O . GLY A 1 61 ? 2.643 -27.641 -33.969 1 54.62 61 GLY A O 1
ATOM 502 N N . GLY A 1 62 ? 1.007 -28.641 -33.156 1 53.09 62 GLY A N 1
ATOM 503 C CA . GLY A 1 62 ? 1.691 -28.75 -31.875 1 53.09 62 GLY A CA 1
ATOM 504 C C . GLY A 1 62 ? 2.854 -29.734 -31.906 1 53.09 62 GLY A C 1
ATOM 505 O O . GLY A 1 62 ? 2.998 -30.5 -32.844 1 53.09 62 GLY A O 1
ATOM 506 N N . ILE A 1 63 ? 3.814 -29.625 -31.047 1 53.91 63 ILE A N 1
ATOM 507 C CA . ILE A 1 63 ? 5.008 -30.469 -31.031 1 53.91 63 ILE A CA 1
ATOM 508 C C . ILE A 1 63 ? 4.676 -31.828 -30.406 1 53.91 63 ILE A C 1
ATOM 510 O O . ILE A 1 63 ? 4.23 -31.891 -29.266 1 53.91 63 ILE A O 1
ATOM 514 N N . ILE A 1 64 ? 4.652 -32.969 -31.188 1 62.88 64 ILE A N 1
ATOM 515 C CA . ILE A 1 64 ? 4.461 -34.344 -30.75 1 62.88 64 ILE A CA 1
ATOM 516 C C . ILE A 1 64 ? 5.59 -35.219 -31.297 1 62.88 64 ILE A C 1
ATOM 518 O O . ILE A 1 64 ? 6.055 -35 -32.438 1 62.88 64 ILE A O 1
ATOM 522 N N . THR A 1 65 ? 6.098 -35.969 -30.406 1 65 65 THR A N 1
ATOM 523 C CA . THR A 1 65 ? 7.156 -36.875 -30.844 1 65 65 THR A CA 1
ATOM 524 C C . THR A 1 65 ? 6.582 -38.031 -31.656 1 65 65 THR A C 1
ATOM 526 O O . THR A 1 65 ? 5.41 -38.406 -31.5 1 65 65 THR A O 1
ATOM 529 N N . ASP A 1 66 ? 7.449 -38.562 -32.281 1 72 66 ASP A N 1
ATOM 530 C CA . ASP A 1 66 ? 7.102 -39.75 -33.094 1 72 66 ASP A CA 1
ATOM 531 C C . ASP A 1 66 ? 6.645 -40.906 -32.219 1 72 66 ASP A C 1
ATOM 533 O O . ASP A 1 66 ? 5.707 -41.625 -32.562 1 72 66 ASP A O 1
ATOM 537 N N . ASN A 1 67 ? 7.168 -40.938 -31.156 1 72.44 67 ASN A N 1
ATOM 538 C CA . ASN A 1 67 ? 6.836 -42.031 -30.25 1 72.44 67 ASN A CA 1
ATOM 539 C C . ASN A 1 67 ? 5.434 -41.875 -29.656 1 72.44 67 ASN A C 1
ATOM 541 O O . ASN A 1 67 ? 4.723 -42.844 -29.453 1 72.44 67 ASN A O 1
ATOM 545 N N . ALA A 1 68 ? 5.051 -40.688 -29.547 1 76.62 68 ALA A N 1
ATOM 546 C CA . ALA A 1 68 ? 3.701 -40.406 -29.047 1 76.62 68 ALA A CA 1
ATOM 547 C C . ALA A 1 68 ? 2.652 -40.812 -30.078 1 76.62 68 ALA A C 1
ATOM 549 O O . ALA A 1 68 ? 1.623 -41.406 -29.734 1 76.62 68 ALA A O 1
ATOM 550 N N . ILE A 1 69 ? 3.004 -40.562 -31.141 1 80.81 69 ILE A N 1
ATOM 551 C CA . ILE A 1 69 ? 2.098 -40.938 -32.219 1 80.81 69 ILE A CA 1
ATOM 552 C C . ILE A 1 69 ? 2.029 -42.469 -32.312 1 80.81 69 ILE A C 1
ATOM 554 O O . ILE A 1 69 ? 0.943 -43.031 -32.406 1 80.81 69 ILE A O 1
ATOM 558 N N . ASN A 1 70 ? 3.168 -43.031 -32.094 1 81.44 70 ASN A N 1
ATOM 559 C CA . ASN A 1 70 ? 3.236 -44.5 -32.094 1 81.44 70 ASN A CA 1
ATOM 560 C C . ASN A 1 70 ? 2.422 -45.094 -30.969 1 81.44 70 ASN A C 1
ATOM 562 O O . ASN A 1 70 ? 1.724 -46.094 -31.156 1 81.44 70 ASN A O 1
ATOM 566 N N . ARG A 1 71 ? 2.482 -44.531 -29.953 1 80.94 71 ARG A N 1
ATOM 567 C CA . ARG A 1 71 ? 1.74 -44.969 -28.781 1 80.94 71 ARG A CA 1
ATOM 568 C C . ARG A 1 71 ? 0.237 -44.875 -29 1 80.94 71 ARG A C 1
ATOM 570 O O . ARG A 1 71 ? -0.513 -45.812 -28.703 1 80.94 71 ARG A O 1
ATOM 577 N N . ILE A 1 72 ? -0.174 -43.844 -29.594 1 85.25 72 ILE A N 1
ATOM 578 C CA . ILE A 1 72 ? -1.596 -43.594 -29.828 1 85.25 72 ILE A CA 1
ATOM 579 C C . ILE A 1 72 ? -2.111 -44.594 -30.859 1 85.25 72 ILE A C 1
ATOM 581 O O . ILE A 1 72 ? -3.195 -45.156 -30.703 1 85.25 72 ILE A O 1
ATOM 585 N N . ILE A 1 73 ? -1.26 -44.812 -31.75 1 87.5 73 ILE A N 1
ATOM 586 C CA . ILE A 1 73 ? -1.63 -45.781 -32.781 1 87.5 73 ILE A CA 1
ATOM 587 C C . ILE A 1 73 ? -1.668 -47.188 -32.156 1 87.5 73 ILE A C 1
ATOM 589 O O . ILE A 1 73 ? -2.557 -47.969 -32.469 1 87.5 73 ILE A O 1
ATOM 593 N N . GLY A 1 74 ? -0.742 -47.406 -31.25 1 85.19 74 GLY A N 1
ATOM 594 C CA . GLY A 1 74 ? -0.756 -48.656 -30.516 1 85.19 74 GLY A CA 1
ATOM 595 C C . GLY A 1 74 ? -2.01 -48.812 -29.672 1 85.19 74 GLY A C 1
ATOM 596 O O . GLY A 1 74 ? -2.6 -49.906 -29.656 1 85.19 74 GLY A O 1
ATOM 597 N N . LEU A 1 75 ? -2.459 -47.812 -29.062 1 85.56 75 LEU A N 1
ATOM 598 C CA . LEU A 1 75 ? -3.67 -47.844 -28.25 1 85.56 75 LEU A CA 1
ATOM 599 C C . LEU A 1 75 ? -4.902 -48.062 -29.109 1 85.56 75 LEU A C 1
ATOM 601 O O . LEU A 1 75 ? -5.797 -48.844 -28.734 1 85.56 75 LEU A O 1
ATOM 605 N N . LEU A 1 76 ? -4.934 -47.469 -30.188 1 88.38 76 LEU A N 1
ATOM 606 C CA . LEU A 1 76 ? -6.039 -47.656 -31.109 1 88.38 76 LEU A CA 1
ATOM 607 C C . LEU A 1 76 ? -6.125 -49.094 -31.562 1 88.38 76 LEU A C 1
ATOM 609 O O . LEU A 1 76 ? -7.215 -49.688 -31.625 1 88.38 76 LEU A O 1
ATOM 613 N N . ARG A 1 77 ? -4.996 -49.625 -31.781 1 87.56 77 ARG A N 1
ATOM 614 C CA . ARG A 1 77 ? -4.934 -51.031 -32.188 1 87.56 77 ARG A CA 1
ATOM 615 C C . ARG A 1 77 ? -5.418 -51.969 -31.094 1 87.56 77 ARG A C 1
ATOM 617 O O . ARG A 1 77 ? -6.113 -52.938 -31.344 1 87.56 77 ARG A O 1
ATOM 624 N N . GLN A 1 78 ? -5.086 -51.594 -29.938 1 85.25 78 GLN A N 1
ATOM 625 C CA . GLN A 1 78 ? -5.516 -52.406 -28.797 1 85.25 78 GLN A CA 1
ATOM 626 C C . GLN A 1 78 ? -7.031 -52.344 -28.641 1 85.25 78 GLN A C 1
ATOM 628 O O . GLN A 1 78 ? -7.668 -53.406 -28.453 1 85.25 78 GLN A O 1
ATOM 633 N N . HIS A 1 79 ? -7.586 -51.219 -28.797 1 86.12 79 HIS A N 1
ATOM 634 C CA . HIS A 1 79 ? -9.023 -51.062 -28.609 1 86.12 79 HIS A CA 1
ATOM 635 C C . HIS A 1 79 ? -9.805 -51.688 -29.75 1 86.12 79 HIS A C 1
ATOM 637 O O . HIS A 1 79 ? -10.875 -52.25 -29.547 1 86.12 79 HIS A O 1
ATOM 643 N N . LEU A 1 80 ? -9.258 -51.656 -30.891 1 86.62 80 LEU A N 1
ATOM 644 C CA . LEU A 1 80 ? -9.914 -52.156 -32.094 1 86.62 80 LEU A CA 1
ATOM 645 C C . LEU A 1 80 ? -9.586 -53.625 -32.281 1 86.62 80 LEU A C 1
ATOM 647 O O . LEU A 1 80 ? -10.094 -54.281 -33.219 1 86.62 80 LEU A O 1
ATOM 651 N N . GLN A 1 81 ? -8.664 -54.094 -31.312 1 83.44 81 GLN A N 1
ATOM 652 C CA . GLN A 1 81 ? -8.18 -55.469 -31.438 1 83.44 81 GLN A CA 1
ATOM 653 C C . GLN A 1 81 ? -7.574 -55.719 -32.812 1 83.44 81 GLN A C 1
ATOM 655 O O . GLN A 1 81 ? -7.895 -56.719 -33.469 1 83.44 81 GLN A O 1
ATOM 660 N N . ASP A 1 82 ? -6.746 -54.75 -33.25 1 84.19 82 ASP A N 1
ATOM 661 C CA . ASP A 1 82 ? -6.078 -54.75 -34.562 1 84.19 82 ASP A CA 1
ATOM 662 C C . ASP A 1 82 ? -4.637 -55.25 -34.438 1 84.19 82 ASP A C 1
ATOM 664 O O . ASP A 1 82 ? -3.904 -54.812 -33.531 1 84.19 82 ASP A O 1
ATOM 668 N N . ASN A 1 83 ? -4.227 -56.25 -35.281 1 81.38 83 ASN A N 1
ATOM 669 C CA . ASN A 1 83 ? -2.873 -56.781 -35.281 1 81.38 83 ASN A CA 1
ATOM 670 C C . ASN A 1 83 ? -1.997 -56.062 -36.312 1 81.38 83 ASN A C 1
ATOM 672 O O . ASN A 1 83 ? -2.312 -56.031 -37.5 1 81.38 83 ASN A O 1
ATOM 676 N N . PRO A 1 84 ? -0.793 -55.438 -35.844 1 81.12 84 PRO A N 1
ATOM 677 C CA . PRO A 1 84 ? 0.071 -54.688 -36.75 1 81.12 84 PRO A CA 1
ATOM 678 C C . PRO A 1 84 ? 0.66 -55.531 -37.875 1 81.12 84 PRO A C 1
ATOM 680 O O . PRO A 1 84 ? 0.993 -55 -38.938 1 81.12 84 PRO A O 1
ATOM 683 N N . ARG A 1 85 ? 0.833 -56.781 -37.75 1 82.5 85 ARG A N 1
ATOM 684 C CA . ARG A 1 85 ? 1.419 -57.688 -38.75 1 82.5 85 ARG A CA 1
ATOM 685 C C . ARG A 1 85 ? 0.383 -58.094 -39.781 1 82.5 85 ARG A C 1
ATOM 687 O O . ARG A 1 85 ? 0.729 -58.406 -40.938 1 82.5 85 ARG A O 1
ATOM 694 N N . GLU A 1 86 ? -0.863 -58.219 -39.375 1 80.81 86 GLU A N 1
ATOM 695 C CA . GLU A 1 86 ? -2.002 -58.5 -40.25 1 80.81 86 GLU A CA 1
ATOM 696 C C . GLU A 1 86 ? -3.135 -57.5 -40 1 80.81 86 GLU A C 1
ATOM 698 O O . GLU A 1 86 ? -4.148 -57.844 -39.406 1 80.81 86 GLU A O 1
ATOM 703 N N . PRO A 1 87 ? -2.951 -56.25 -40.469 1 83.25 87 PRO A N 1
ATOM 704 C CA . PRO A 1 87 ? -3.871 -55.156 -40.062 1 83.25 87 PRO A CA 1
ATOM 705 C C . PRO A 1 87 ? -5.254 -55.312 -40.688 1 83.25 87 PRO A C 1
ATOM 707 O O . PRO A 1 87 ? -5.359 -55.594 -41.906 1 83.25 87 PRO A O 1
ATOM 710 N N . ARG A 1 88 ? -6.293 -55.125 -39.938 1 85.94 88 ARG A N 1
ATOM 711 C CA . ARG A 1 88 ? -7.676 -55.094 -40.406 1 85.94 88 ARG A CA 1
ATOM 712 C C . ARG A 1 88 ? -8.234 -53.688 -40.406 1 85.94 88 ARG A C 1
ATOM 714 O O . ARG A 1 88 ? -9.156 -53.375 -41.156 1 85.94 88 ARG A O 1
ATOM 721 N N . PHE A 1 89 ? -7.668 -52.812 -39.594 1 89 89 PHE A N 1
ATOM 722 C CA . PHE A 1 89 ? -8.203 -51.438 -39.438 1 89 89 PHE A CA 1
ATOM 723 C C . PHE A 1 89 ? -7.184 -50.406 -39.875 1 89 89 PHE A C 1
ATOM 725 O O . PHE A 1 89 ? -7.465 -49.594 -40.75 1 89 89 PHE A O 1
ATOM 732 N N . ILE A 1 90 ? -5.934 -50.469 -39.281 1 89.81 90 ILE A N 1
ATOM 733 C CA . ILE A 1 90 ? -4.922 -49.438 -39.531 1 89.81 90 ILE A CA 1
ATOM 734 C C . ILE A 1 90 ? -3.668 -50.094 -40.125 1 89.81 90 ILE A C 1
ATOM 736 O O . ILE A 1 90 ? -3.037 -50.938 -39.469 1 89.81 90 ILE A O 1
ATOM 740 N N . LYS A 1 91 ? -3.336 -49.75 -41.312 1 89 91 LYS A N 1
ATOM 741 C CA . LYS A 1 91 ? -2.119 -50.219 -41.969 1 89 91 LYS A CA 1
ATOM 742 C C . LYS A 1 91 ? -0.995 -49.188 -41.844 1 89 91 LYS A C 1
ATOM 744 O O . LYS A 1 91 ? -1.185 -48 -42.125 1 89 91 LYS A O 1
ATOM 749 N N . THR A 1 92 ? 0.149 -49.625 -41.344 1 86.12 92 THR A N 1
ATOM 750 C CA . THR A 1 92 ? 1.336 -48.781 -41.25 1 86.12 92 THR A CA 1
ATOM 751 C C . THR A 1 92 ? 2.111 -48.781 -42.562 1 86.12 92 THR A C 1
ATOM 753 O O . THR A 1 92 ? 2.436 -49.875 -43.094 1 86.12 92 THR A O 1
ATOM 756 N N . VAL A 1 93 ? 2.305 -47.688 -43.188 1 83.12 93 VAL A N 1
ATOM 757 C CA . VAL A 1 93 ? 3.213 -47.5 -44.344 1 83.12 93 VAL A CA 1
ATOM 758 C C . VAL A 1 93 ? 4.566 -47 -43.844 1 83.12 93 VAL A C 1
ATOM 760 O O . VAL A 1 93 ? 4.688 -45.844 -43.438 1 83.12 93 VAL A O 1
ATOM 763 N N . PRO A 1 94 ? 5.52 -47.844 -43.75 1 80.62 94 PRO A N 1
ATOM 764 C CA . PRO A 1 94 ? 6.812 -47.5 -43.156 1 80.62 94 PRO A CA 1
ATOM 765 C C . PRO A 1 94 ? 7.379 -46.188 -43.656 1 80.62 94 PRO A C 1
ATOM 767 O O . PRO A 1 94 ? 7.402 -45.969 -44.875 1 80.62 94 PRO A O 1
ATOM 770 N N . LYS A 1 95 ? 7.844 -45.25 -42.688 1 77.62 95 LYS A N 1
ATOM 771 C CA . LYS A 1 95 ? 8.508 -43.969 -42.875 1 77.62 95 LYS A CA 1
ATOM 772 C C . LYS A 1 95 ? 7.582 -42.938 -43.531 1 77.62 95 LYS A C 1
ATOM 774 O O . LYS A 1 95 ? 8.016 -41.844 -43.938 1 77.62 95 LYS A O 1
ATOM 779 N N . GLN A 1 96 ? 6.316 -43.312 -43.688 1 81.5 96 GLN A N 1
ATOM 780 C CA . GLN A 1 96 ? 5.414 -42.375 -44.375 1 81.5 96 GLN A CA 1
ATOM 781 C C . GLN A 1 96 ? 4.227 -42.031 -43.469 1 81.5 96 GLN A C 1
ATOM 783 O O . GLN A 1 96 ? 3.834 -40.875 -43.375 1 81.5 96 GLN A O 1
ATOM 788 N N . GLY A 1 97 ? 3.547 -42.938 -42.906 1 88.94 97 GLY A N 1
ATOM 789 C CA . GLY A 1 97 ? 2.402 -42.656 -42.062 1 88.94 97 GLY A CA 1
ATOM 790 C C . GLY A 1 97 ? 1.463 -43.844 -41.906 1 88.94 97 GLY A C 1
ATOM 791 O O . GLY A 1 97 ? 1.906 -44.969 -41.875 1 88.94 97 GLY A O 1
ATOM 792 N N . TYR A 1 98 ? 0.138 -43.562 -41.781 1 90 98 TYR A N 1
ATOM 793 C CA . TYR A 1 98 ? -0.876 -44.562 -41.469 1 90 98 TYR A CA 1
ATOM 794 C C . TYR A 1 98 ? -2.059 -44.438 -42.406 1 90 98 TYR A C 1
ATOM 796 O O . TYR A 1 98 ? -2.391 -43.344 -42.875 1 90 98 TYR A O 1
ATOM 804 N N . VAL A 1 99 ? -2.678 -45.656 -42.75 1 89.94 99 VAL A N 1
ATOM 805 C CA . VAL A 1 99 ? -3.873 -45.719 -43.594 1 89.94 99 VAL A CA 1
ATOM 806 C C . VAL A 1 99 ? -4.961 -46.531 -42.875 1 89.94 99 VAL A C 1
ATOM 808 O O . VAL A 1 99 ? -4.727 -47.656 -42.438 1 89.94 99 VAL A O 1
ATOM 811 N N . LEU A 1 100 ? -6.121 -45.906 -42.75 1 90.56 100 LEU A N 1
ATOM 812 C CA . LEU A 1 100 ? -7.289 -46.656 -42.281 1 90.56 100 LEU A CA 1
ATOM 813 C C . LEU A 1 100 ? -7.906 -47.469 -43.406 1 90.56 100 LEU A C 1
ATOM 815 O O . LEU A 1 100 ? -8.461 -46.906 -44.375 1 90.56 100 LEU A O 1
ATOM 819 N N . ILE A 1 101 ? -7.848 -48.75 -43.281 1 87.81 101 ILE A N 1
ATOM 820 C CA . ILE A 1 101 ? -8.25 -49.594 -44.406 1 87.81 101 ILE A CA 1
ATOM 821 C C . ILE A 1 101 ? -9.625 -50.188 -44.125 1 87.81 101 ILE A C 1
ATOM 823 O O . ILE A 1 101 ? -10.234 -50.812 -45 1 87.81 101 ILE A O 1
ATOM 827 N N . ALA A 1 102 ? -10.102 -50.031 -42.875 1 84.75 102 ALA A N 1
ATOM 828 C CA . ALA A 1 102 ? -11.414 -50.531 -42.5 1 84.75 102 ALA A CA 1
ATOM 829 C C . ALA A 1 102 ? -12.531 -49.75 -43.188 1 84.75 102 ALA A C 1
ATOM 831 O O . ALA A 1 102 ? -12.359 -48.594 -43.5 1 84.75 102 ALA A O 1
ATOM 832 N N . LYS A 1 103 ? -13.594 -50.344 -43.5 1 84.19 103 LYS A N 1
ATOM 833 C CA . LYS A 1 103 ? -14.758 -49.688 -44.062 1 84.19 103 LYS A CA 1
ATOM 834 C C . LYS A 1 103 ? -15.414 -48.75 -43.062 1 84.19 103 LYS A C 1
ATOM 836 O O . LYS A 1 103 ? -15.664 -49.156 -41.906 1 84.19 103 LYS A O 1
ATOM 841 N N . VAL A 1 104 ? -15.609 -47.469 -43.406 1 85.06 104 VAL A N 1
ATOM 842 C CA . VAL A 1 104 ? -16.219 -46.438 -42.562 1 85.06 104 VAL A CA 1
ATOM 843 C C . VAL A 1 104 ? -17.578 -46.031 -43.125 1 85.06 104 VAL A C 1
ATOM 845 O O . VAL A 1 104 ? -17.703 -45.781 -44.312 1 85.06 104 VAL A O 1
ATOM 848 N N . ARG A 1 105 ? -18.672 -46.125 -42.312 1 83.5 105 ARG A N 1
ATOM 849 C CA . ARG A 1 105 ? -20 -45.625 -42.688 1 83.5 105 ARG A CA 1
ATOM 850 C C . ARG A 1 105 ? -20.484 -44.562 -41.688 1 83.5 105 ARG A C 1
ATOM 852 O O . ARG A 1 105 ? -20.328 -44.75 -40.469 1 83.5 105 ARG A O 1
ATOM 859 N N . GLU A 1 106 ? -20.875 -43.438 -42.062 1 81.44 106 GLU A N 1
ATOM 860 C CA . GLU A 1 106 ? -21.469 -42.438 -41.188 1 81.44 106 GLU A CA 1
ATOM 861 C C . GLU A 1 106 ? -22.844 -42.875 -40.688 1 81.44 106 GLU A C 1
ATOM 863 O O . GLU A 1 106 ? -23.641 -43.438 -41.469 1 81.44 106 GLU A O 1
ATOM 868 N N . THR A 1 107 ? -23.062 -42.844 -39.344 1 80.94 107 THR A N 1
ATOM 869 C CA . THR A 1 107 ? -24.359 -43.25 -38.781 1 80.94 107 THR A CA 1
ATOM 870 C C . THR A 1 107 ? -24.875 -42.156 -37.844 1 80.94 107 THR A C 1
ATOM 872 O O . THR A 1 107 ? -24.125 -41.281 -37.406 1 80.94 107 THR A O 1
ATOM 875 N N . THR A 1 108 ? -26.125 -42 -37.562 1 77.31 108 THR A N 1
ATOM 876 C CA . THR A 1 108 ? -26.766 -41.125 -36.625 1 77.31 108 THR A CA 1
ATOM 877 C C . THR A 1 108 ? -27.125 -41.875 -35.344 1 77.31 108 THR A C 1
ATOM 879 O O . THR A 1 108 ? -27.578 -43.031 -35.375 1 77.31 108 THR A O 1
ATOM 882 N N . LEU A 1 109 ? -26.578 -41.438 -34.125 1 69.06 109 LEU A N 1
ATOM 883 C CA . LEU A 1 109 ? -26.828 -42.062 -32.812 1 69.06 109 LEU A CA 1
ATOM 884 C C . LEU A 1 109 ? -28.031 -41.438 -32.125 1 69.06 109 LEU A C 1
ATOM 886 O O . LEU A 1 109 ? -28.188 -40.219 -32.156 1 69.06 109 LEU A O 1
ATOM 890 N N . ASP A 1 110 ? -29.188 -42 -31.766 1 58 110 ASP A N 1
ATOM 891 C CA . ASP A 1 110 ? -30.391 -41.531 -31.078 1 58 110 ASP A CA 1
ATOM 892 C C . ASP A 1 110 ? -30.188 -41.531 -29.562 1 58 110 ASP A C 1
ATOM 894 O O . ASP A 1 110 ? -29.578 -42.438 -29 1 58 110 ASP A O 1
ATOM 898 N N . ASP A 1 111 ? -30.406 -40.406 -28.828 1 48.47 111 ASP A N 1
ATOM 899 C CA . ASP A 1 111 ? -30.203 -40.188 -27.406 1 48.47 111 ASP A CA 1
ATOM 900 C C . ASP A 1 111 ? -31.062 -41.125 -26.562 1 48.47 111 ASP A C 1
ATOM 902 O O . ASP A 1 111 ? -31.172 -40.969 -25.344 1 48.47 111 ASP A O 1
ATOM 906 N N . ASP A 1 112 ? -32.125 -41.75 -26.906 1 41.94 112 ASP A N 1
ATOM 907 C CA . ASP A 1 112 ? -33.125 -42.312 -26 1 41.94 112 ASP A CA 1
ATOM 908 C C . ASP A 1 112 ? -32.531 -43.438 -25.172 1 41.94 112 ASP A C 1
ATOM 910 O O . ASP A 1 112 ? -32.281 -44.531 -25.688 1 41.94 112 ASP A O 1
ATOM 914 N N . SER A 1 113 ? -31.75 -43.125 -24.141 1 36 113 SER A N 1
ATOM 915 C CA . SER A 1 113 ? -31.234 -44.25 -23.344 1 36 113 SER A CA 1
ATOM 916 C C . SER A 1 113 ? -32.375 -45.031 -22.703 1 36 113 SER A C 1
ATOM 918 O O . SER A 1 113 ? -32.188 -45.688 -21.688 1 36 113 SER A O 1
ATOM 920 N N . GLN A 1 114 ? -33.719 -44.844 -23.016 1 31.25 114 GLN A N 1
ATOM 921 C CA . GLN A 1 114 ? -34.438 -45.75 -22.125 1 31.25 114 GLN A CA 1
ATOM 922 C C . GLN A 1 114 ? -33.969 -47.188 -22.312 1 31.25 114 GLN A C 1
ATOM 924 O O . GLN A 1 114 ? -33.406 -47.531 -23.359 1 31.25 114 GLN A O 1
ATOM 929 N N . ASP A 1 115 ? -34.25 -48.125 -21.25 1 30.06 115 ASP A N 1
ATOM 930 C CA . ASP A 1 115 ? -33.875 -49.5 -20.859 1 30.06 115 ASP A CA 1
ATOM 931 C C . ASP A 1 115 ? -34.188 -50.5 -21.953 1 30.06 115 ASP A C 1
ATOM 933 O O . ASP A 1 115 ? -34.062 -51.719 -21.766 1 30.06 115 ASP A O 1
ATOM 937 N N . GLU A 1 116 ? -35.156 -50.094 -22.906 1 28.39 116 GLU A N 1
ATOM 938 C CA . GLU A 1 116 ? -35.719 -51.375 -23.375 1 28.39 116 GLU A CA 1
ATOM 939 C C . GLU A 1 116 ? -34.688 -52.188 -24.172 1 28.39 116 GLU A C 1
ATOM 941 O O . GLU A 1 116 ? -33.906 -51.625 -24.922 1 28.39 116 GLU A O 1
ATOM 946 N N . PRO A 1 117 ? -34.5 -53.5 -23.781 1 26.75 117 PRO A N 1
ATOM 947 C CA . PRO A 1 117 ? -33.562 -54.469 -24.344 1 26.75 117 PRO A CA 1
ATOM 948 C C . PRO A 1 117 ? -33.688 -54.625 -25.859 1 26.75 117 PRO A C 1
ATOM 950 O O . PRO A 1 117 ? -34.781 -54.875 -26.375 1 26.75 117 PRO A O 1
ATOM 953 N N . LEU A 1 118 ? -33.156 -53.656 -26.594 1 24.47 118 LEU A N 1
ATOM 954 C CA . LEU A 1 118 ? -33.375 -53.75 -28.031 1 24.47 118 LEU A CA 1
ATOM 955 C C . LEU A 1 118 ? -33.031 -55.156 -28.547 1 24.47 118 LEU A C 1
ATOM 957 O O . LEU A 1 118 ? -31.938 -55.656 -28.281 1 24.47 118 LEU A O 1
ATOM 961 N N . PRO A 1 119 ? -34 -55.938 -28.875 1 22.16 119 PRO A N 1
ATOM 962 C CA . PRO A 1 119 ? -33.812 -57.312 -29.375 1 22.16 119 PRO A CA 1
ATOM 963 C C . PRO A 1 119 ? -32.938 -57.375 -30.625 1 22.16 119 PRO A C 1
ATOM 965 O O . PRO A 1 119 ? -32.844 -56.406 -31.359 1 22.16 119 PRO A O 1
ATOM 968 N N . ALA A 1 120 ? -31.922 -58.25 -30.641 1 21.3 120 ALA A N 1
ATOM 969 C CA . ALA A 1 120 ? -30.844 -58.625 -31.531 1 21.3 120 ALA A CA 1
ATOM 970 C C . ALA A 1 120 ? -31.391 -59 -32.906 1 21.3 120 ALA A C 1
ATOM 972 O O . ALA A 1 120 ? -30.672 -59.594 -33.719 1 21.3 120 ALA A O 1
ATOM 973 N N . THR A 1 121 ? -32.5 -58.438 -33.406 1 19.94 121 THR A N 1
ATOM 974 C CA . THR A 1 121 ? -32.938 -59.25 -34.531 1 19.94 121 THR A CA 1
ATOM 975 C C . THR A 1 121 ? -31.906 -59.188 -35.656 1 19.94 121 THR A C 1
ATOM 977 O O . THR A 1 121 ? -31.469 -58.094 -36.062 1 19.94 121 THR A O 1
ATOM 980 N N . LEU A 1 122 ? -31.25 -60.375 -35.969 1 20.17 122 LEU A N 1
ATOM 981 C CA . LEU A 1 122 ? -30.234 -60.906 -36.875 1 20.17 122 LEU A CA 1
ATOM 982 C C . LEU A 1 122 ? -30.625 -60.688 -38.344 1 20.17 122 LEU A C 1
ATOM 984 O O . LEU A 1 122 ? -30.031 -61.25 -39.25 1 20.17 122 LEU A O 1
ATOM 988 N N . ALA A 1 123 ? -31.188 -59.5 -38.75 1 19.38 123 ALA A N 1
ATOM 989 C CA . ALA A 1 123 ? -31.781 -59.719 -40.062 1 19.38 123 ALA A CA 1
ATOM 990 C C . ALA A 1 123 ? -30.719 -60.125 -41.094 1 19.38 123 ALA A C 1
ATOM 992 O O . ALA A 1 123 ? -29.578 -59.656 -41.031 1 19.38 123 ALA A O 1
ATOM 993 N N . ASP A 1 124 ? -30.891 -61.156 -41.875 1 19.23 124 ASP A N 1
ATOM 994 C CA . ASP A 1 124 ? -30.312 -62.094 -42.844 1 19.23 124 ASP A CA 1
ATOM 995 C C . ASP A 1 124 ? -29.938 -61.375 -44.125 1 19.23 124 ASP A C 1
ATOM 997 O O . ASP A 1 124 ? -29.672 -62 -45.156 1 19.23 124 ASP A O 1
ATOM 1001 N N . ALA A 1 125 ? -29.688 -60.062 -44.156 1 19.16 125 ALA A N 1
ATOM 1002 C CA . ALA A 1 125 ? -29.766 -59.531 -45.5 1 19.16 125 ALA A CA 1
ATOM 1003 C C . ALA A 1 125 ? -28.812 -60.281 -46.438 1 19.16 125 ALA A C 1
ATOM 1005 O O . ALA A 1 125 ? -27.672 -60.594 -46.062 1 19.16 125 ALA A O 1
ATOM 1006 N N . GLU A 1 126 ? -29.266 -60.688 -47.562 1 19.2 126 GLU A N 1
ATOM 1007 C CA . GLU A 1 126 ? -29.016 -61.469 -48.75 1 19.2 126 GLU A CA 1
ATOM 1008 C C . GLU A 1 126 ? -27.844 -60.906 -49.531 1 19.2 126 GLU A C 1
ATOM 1010 O O . GLU A 1 126 ? -27.641 -59.688 -49.562 1 19.2 126 GLU A O 1
ATOM 1015 N N . THR A 1 127 ? -26.938 -61.719 -50.156 1 17.86 127 THR A N 1
ATOM 1016 C CA . THR A 1 127 ? -25.594 -62 -50.656 1 17.86 127 THR A CA 1
ATOM 1017 C C . THR A 1 127 ? -25.328 -61.219 -51.938 1 17.86 127 THR A C 1
ATOM 1019 O O . THR A 1 127 ? -24.219 -60.719 -52.125 1 17.86 127 THR A O 1
ATOM 1022 N N . GLU A 1 128 ? -26.188 -61.031 -53 1 17.03 128 GLU A N 1
ATOM 1023 C CA . GLU A 1 128 ? -25.719 -61.656 -54.25 1 17.03 128 GLU A CA 1
ATOM 1024 C C . GLU A 1 128 ? -24.797 -60.719 -55 1 17.03 128 GLU A C 1
ATOM 1026 O O . GLU A 1 128 ? -23.734 -61.156 -55.469 1 17.03 128 GLU A O 1
ATOM 1031 N N . GLN A 1 129 ? -25.234 -59.562 -55.75 1 19.73 129 GLN A N 1
ATOM 1032 C CA . GLN A 1 129 ? -25.156 -59.625 -57.188 1 19.73 129 GLN A CA 1
ATOM 1033 C C . GLN A 1 129 ? -23.781 -59.188 -57.688 1 19.73 129 GLN A C 1
ATOM 1035 O O . GLN A 1 129 ? -23.094 -58.375 -57.031 1 19.73 129 GLN A O 1
ATOM 1040 N N . LYS A 1 130 ? -23.344 -59.406 -59.156 1 20.48 130 LYS A N 1
ATOM 1041 C CA . LYS A 1 130 ? -22.281 -59.844 -60.062 1 20.48 130 LYS A CA 1
ATOM 1042 C C . LYS A 1 130 ? -21.547 -58.625 -60.656 1 20.48 130 LYS A C 1
ATOM 1044 O O . LYS A 1 130 ? -20.656 -58.781 -61.469 1 20.48 130 LYS A O 1
ATOM 1049 N N . ILE A 1 131 ? -21.766 -57.375 -60.281 1 20.47 131 ILE A N 1
ATOM 1050 C CA . ILE A 1 131 ? -21.547 -56.594 -61.5 1 20.47 131 ILE A CA 1
ATOM 1051 C C . ILE A 1 131 ? -20.094 -56.719 -61.938 1 20.47 131 ILE A C 1
ATOM 1053 O O . ILE A 1 131 ? -19.188 -56.719 -61.094 1 20.47 131 ILE A O 1
ATOM 1057 N N . ALA A 1 132 ? -19.906 -56.656 -63.375 1 22.09 132 ALA A N 1
ATOM 1058 C CA . ALA A 1 132 ? -18.953 -57.062 -64.438 1 22.09 132 ALA A CA 1
ATOM 1059 C C . ALA A 1 132 ? -17.719 -56.156 -64.375 1 22.09 132 ALA A C 1
ATOM 1061 O O . ALA A 1 132 ? -17.781 -55 -63.938 1 22.09 132 ALA A O 1
ATOM 1062 N N . ALA A 1 133 ? -16.609 -56.594 -64.938 1 20.28 133 ALA A N 1
ATOM 1063 C CA . ALA A 1 133 ? -15.148 -56.594 -64.938 1 20.28 133 ALA A CA 1
ATOM 1064 C C . ALA A 1 133 ? -14.609 -55.406 -65.75 1 20.28 133 ALA A C 1
ATOM 1066 O O . ALA A 1 133 ? -13.398 -55.281 -65.938 1 20.28 133 ALA A O 1
ATOM 1067 N N . GLY A 1 134 ? -15.461 -54.344 -66.125 1 20.2 134 GLY A N 1
ATOM 1068 C CA . GLY A 1 134 ? -14.875 -53.875 -67.375 1 20.2 134 GLY A CA 1
ATOM 1069 C C . GLY A 1 134 ? -13.508 -53.281 -67.25 1 20.2 134 GLY A C 1
ATOM 1070 O O . GLY A 1 134 ? -13.109 -52.938 -66.125 1 20.2 134 GLY A O 1
ATOM 1071 N N . GLY A 1 135 ? -12.773 -52.875 -68.438 1 19.91 135 GLY A N 1
ATOM 1072 C CA . GLY A 1 135 ? -11.43 -52.875 -68.938 1 19.91 135 GLY A CA 1
ATOM 1073 C C . GLY A 1 135 ? -10.578 -51.719 -68.438 1 19.91 135 GLY A C 1
ATOM 1074 O O . GLY A 1 135 ? -11.062 -50.906 -67.688 1 19.91 135 GLY A O 1
ATOM 1075 N N . SER A 1 136 ? -9.484 -51.25 -69.25 1 21.97 136 SER A N 1
ATOM 1076 C CA . SER A 1 136 ? -8.039 -51.062 -69.25 1 21.97 136 SER A CA 1
ATOM 1077 C C . SER A 1 136 ? -7.648 -49.656 -68.875 1 21.97 136 SER A C 1
ATOM 1079 O O . SER A 1 136 ? -6.688 -49.438 -68.125 1 21.97 136 SER A O 1
ATOM 1081 N N . LYS A 1 137 ? -8.188 -48.562 -69.562 1 25.88 137 LYS A N 1
ATOM 1082 C CA . LYS A 1 137 ? -7.324 -47.594 -70.25 1 25.88 137 LYS A CA 1
ATOM 1083 C C . LYS A 1 137 ? -6.887 -46.469 -69.312 1 25.88 137 LYS A C 1
ATOM 1085 O O . LYS A 1 137 ? -6.336 -45.469 -69.812 1 25.88 137 LYS A O 1
ATOM 1090 N N . TRP A 1 138 ? -7.285 -46.406 -68.125 1 23.02 138 TRP A N 1
ATOM 1091 C CA . TRP A 1 138 ? -7.293 -45.031 -67.625 1 23.02 138 TRP A CA 1
ATOM 1092 C C . TRP A 1 138 ? -5.879 -44.594 -67.312 1 23.02 138 TRP A C 1
ATOM 1094 O O . TRP A 1 138 ? -5.379 -44.844 -66.188 1 23.02 138 TRP A O 1
ATOM 1104 N N . GLY A 1 139 ? -4.891 -44.75 -68.125 1 22.89 139 GLY A N 1
ATOM 1105 C CA . GLY A 1 139 ? -3.486 -44.5 -67.875 1 22.89 139 GLY A CA 1
ATOM 1106 C C . GLY A 1 139 ? -3.213 -43.062 -67.438 1 22.89 139 GLY A C 1
ATOM 1107 O O . GLY A 1 139 ? -2.482 -42.844 -66.438 1 22.89 139 GLY A O 1
ATOM 1108 N N . TYR A 1 140 ? -3.424 -42.125 -68.375 1 25.73 140 TYR A N 1
ATOM 1109 C CA . TYR A 1 140 ? -2.543 -41 -68.625 1 25.73 140 TYR A CA 1
ATOM 1110 C C . TYR A 1 140 ? -2.746 -39.875 -67.562 1 25.73 140 TYR A C 1
ATOM 1112 O O . TYR A 1 140 ? -1.921 -38.969 -67.438 1 25.73 140 TYR A O 1
ATOM 1120 N N . LEU A 1 141 ? -3.998 -39.688 -67.125 1 27.16 141 LEU A N 1
ATOM 1121 C CA . LEU A 1 141 ? -4.301 -38.344 -66.625 1 27.16 141 LEU A CA 1
ATOM 1122 C C . LEU A 1 141 ? -3.689 -38.156 -65.25 1 27.16 141 LEU A C 1
ATOM 1124 O O . LEU A 1 141 ? -3.99 -37.156 -64.562 1 27.16 141 LEU A O 1
ATOM 1128 N N . GLY A 1 142 ? -2.826 -39.062 -64.812 1 28.42 142 GLY A N 1
ATOM 1129 C CA . GLY A 1 142 ? -2.324 -38.969 -63.469 1 28.42 142 GLY A CA 1
ATOM 1130 C C . GLY A 1 142 ? -1.406 -37.781 -63.25 1 28.42 142 GLY A C 1
ATOM 1131 O O . GLY A 1 142 ? -1.021 -37.5 -62.094 1 28.42 142 GLY A O 1
ATOM 1132 N N . GLY A 1 143 ? -0.902 -37.312 -64.375 1 29.78 143 GLY A N 1
ATOM 1133 C CA . GLY A 1 143 ? 0.266 -36.438 -64.188 1 29.78 143 GLY A CA 1
ATOM 1134 C C . GLY A 1 143 ? -0.066 -35.094 -63.625 1 29.78 143 GLY A C 1
ATOM 1135 O O . GLY A 1 143 ? 0.713 -34.562 -62.844 1 29.78 143 GLY A O 1
ATOM 1136 N N . ALA A 1 144 ? -1.124 -34.469 -64.25 1 34 144 ALA A N 1
ATOM 1137 C CA . ALA A 1 144 ? -1.314 -33.031 -64.062 1 34 144 ALA A CA 1
ATOM 1138 C C . ALA A 1 144 ? -1.717 -32.75 -62.594 1 34 144 ALA A C 1
ATOM 1140 O O . ALA A 1 144 ? -1.562 -31.609 -62.125 1 34 144 ALA A O 1
ATOM 1141 N N . PHE A 1 145 ? -2.408 -33.656 -62 1 36.56 145 PHE A N 1
ATOM 1142 C CA . PHE A 1 145 ? -2.955 -33.344 -60.688 1 36.56 145 PHE A CA 1
ATOM 1143 C C . PHE A 1 145 ? -1.846 -33.281 -59.625 1 36.56 145 PHE A C 1
ATOM 1145 O O . PHE A 1 145 ? -2.074 -32.812 -58.5 1 36.56 145 PHE A O 1
ATOM 1152 N N . GLY A 1 146 ? -0.636 -33.781 -59.969 1 33.5 146 GLY A N 1
ATOM 1153 C CA . GLY A 1 146 ? 0.477 -33.656 -59.062 1 33.5 146 GLY A CA 1
ATOM 1154 C C . GLY A 1 146 ? 0.961 -32.25 -58.906 1 33.5 146 GLY A C 1
ATOM 1155 O O . GLY A 1 146 ? 1.345 -31.828 -57.781 1 33.5 146 GLY A O 1
ATOM 1156 N N . VAL A 1 147 ? 0.98 -31.469 -60.031 1 41.44 147 VAL A N 1
ATOM 1157 C CA . VAL A 1 147 ? 1.573 -30.141 -60 1 41.44 147 VAL A CA 1
ATOM 1158 C C . VAL A 1 147 ? 0.681 -29.188 -59.188 1 41.44 147 VAL A C 1
ATOM 1160 O O . VAL A 1 147 ? 1.176 -28.359 -58.406 1 41.44 147 VAL A O 1
ATOM 1163 N N . LEU A 1 148 ? -0.689 -29.234 -59.344 1 40 148 LEU A N 1
ATOM 1164 C CA . LEU A 1 148 ? -1.539 -28.281 -58.656 1 40 148 LEU A CA 1
ATOM 1165 C C . LEU A 1 148 ? -1.54 -28.562 -57.156 1 40 148 LEU A C 1
ATOM 1167 O O . LEU A 1 148 ? -1.538 -27.625 -56.344 1 40 148 LEU A O 1
ATOM 1171 N N . ALA A 1 149 ? -1.461 -29.797 -56.688 1 40.59 149 ALA A N 1
ATOM 1172 C CA . ALA A 1 149 ? -1.373 -30.078 -55.281 1 40.59 149 ALA A CA 1
ATOM 1173 C C . ALA A 1 149 ? -0.041 -29.609 -54.688 1 40.59 149 ALA A C 1
ATOM 1175 O O . ALA A 1 149 ? 0.015 -29.125 -53.562 1 40.59 149 ALA A O 1
ATOM 1176 N N . ALA A 1 150 ? 0.984 -29.609 -55.531 1 42.91 150 ALA A N 1
ATOM 1177 C CA . ALA A 1 150 ? 2.254 -29.047 -55.094 1 42.91 150 ALA A CA 1
ATOM 1178 C C . ALA A 1 150 ? 2.154 -27.531 -54.938 1 42.91 150 ALA A C 1
ATOM 1180 O O . ALA A 1 150 ? 2.771 -26.938 -54.062 1 42.91 150 ALA A O 1
ATOM 1181 N N . GLY A 1 151 ? 1.446 -26.797 -55.812 1 39.09 151 GLY A N 1
ATOM 1182 C CA . GLY A 1 151 ? 1.281 -25.359 -55.688 1 39.09 151 GLY A CA 1
ATOM 1183 C C . GLY A 1 151 ? 0.514 -24.953 -54.438 1 39.09 151 GLY A C 1
ATOM 1184 O O . GLY A 1 151 ? 0.878 -24 -53.781 1 39.09 151 GLY A O 1
ATOM 1185 N N . ILE A 1 152 ? -0.65 -25.578 -54.156 1 42.5 152 ILE A N 1
ATOM 1186 C CA . ILE A 1 152 ? -1.416 -25.219 -52.969 1 42.5 152 ILE A CA 1
ATOM 1187 C C . ILE A 1 152 ? -0.631 -25.609 -51.719 1 42.5 152 ILE A C 1
ATOM 1189 O O . ILE A 1 152 ? -0.569 -24.844 -50.75 1 42.5 152 ILE A O 1
ATOM 1193 N N . ALA A 1 153 ? 0.087 -26.719 -51.688 1 39.81 153 ALA A N 1
ATOM 1194 C CA . ALA A 1 153 ? 0.925 -27.047 -50.531 1 39.81 153 ALA A CA 1
ATOM 1195 C C . ALA A 1 153 ? 2.066 -26.047 -50.375 1 39.81 153 ALA A C 1
ATOM 1197 O O . ALA A 1 153 ? 2.402 -25.641 -49.281 1 39.81 153 ALA A O 1
ATOM 1198 N N . SER A 1 154 ? 2.723 -25.641 -51.5 1 39.41 154 SER A N 1
ATOM 1199 C CA . SER A 1 154 ? 3.709 -24.578 -51.406 1 39.41 154 SER A CA 1
ATOM 1200 C C . SER A 1 154 ? 3.07 -23.266 -50.938 1 39.41 154 SER A C 1
ATOM 1202 O O . SER A 1 154 ? 3.68 -22.516 -50.188 1 39.41 154 SER A O 1
ATOM 1204 N N . TRP A 1 155 ? 1.911 -22.859 -51.438 1 40.78 155 TRP A N 1
ATOM 1205 C CA . TRP A 1 155 ? 1.267 -21.641 -50.938 1 40.78 155 TRP A CA 1
ATOM 1206 C C . TRP A 1 155 ? 0.871 -21.797 -49.469 1 40.78 155 TRP A C 1
ATOM 1208 O O . TRP A 1 155 ? 1.054 -20.891 -48.656 1 40.78 155 TRP A O 1
ATOM 1218 N N . LEU A 1 156 ? 0.302 -22.859 -48.969 1 37.34 156 LEU A N 1
ATOM 1219 C CA . LEU A 1 156 ? 0.001 -23.078 -47.562 1 37.34 156 LEU A CA 1
ATOM 1220 C C . LEU A 1 156 ? 1.283 -23.234 -46.75 1 37.34 156 LEU A C 1
ATOM 1222 O O . LEU A 1 156 ? 1.337 -22.828 -45.594 1 37.34 156 LEU A O 1
ATOM 1226 N N . TYR A 1 157 ? 2.324 -23.891 -47.281 1 37.72 157 TYR A N 1
ATOM 1227 C CA . TYR A 1 157 ? 3.627 -23.969 -46.625 1 37.72 157 TYR A CA 1
ATOM 1228 C C . TYR A 1 157 ? 4.234 -22.578 -46.469 1 37.72 157 TYR A C 1
ATOM 1230 O O . TYR A 1 157 ? 5.047 -22.344 -45.562 1 37.72 157 TYR A O 1
ATOM 1238 N N . LEU A 1 158 ? 4.176 -21.734 -47.469 1 35.34 158 LEU A N 1
ATOM 1239 C CA . LEU A 1 158 ? 4.633 -20.359 -47.406 1 35.34 158 LEU A CA 1
ATOM 1240 C C . LEU A 1 158 ? 3.615 -19.469 -46.688 1 35.34 158 LEU A C 1
ATOM 1242 O O . LEU A 1 158 ? 3.771 -18.25 -46.625 1 35.34 158 LEU A O 1
ATOM 1246 N N . ALA A 1 159 ? 2.496 -20.062 -46.375 1 32.78 159 ALA A N 1
ATOM 1247 C CA . ALA A 1 159 ? 1.75 -19.156 -45.5 1 32.78 159 ALA A CA 1
ATOM 1248 C C . ALA A 1 159 ? 2.408 -19.031 -44.156 1 32.78 159 ALA A C 1
ATOM 1250 O O . ALA A 1 159 ? 2.682 -20.047 -43.5 1 32.78 159 ALA A O 1
ATOM 1251 N N . PRO A 1 160 ? 3.074 -18.047 -43.812 1 31.7 160 PRO A N 1
ATOM 1252 C CA . PRO A 1 160 ? 3.652 -17.859 -42.469 1 31.7 160 PRO A CA 1
ATOM 1253 C C . PRO A 1 160 ? 2.719 -18.312 -41.344 1 31.7 160 PRO A C 1
ATOM 1255 O O . PRO A 1 160 ? 1.5 -18.141 -41.438 1 31.7 160 PRO A O 1
ATOM 1258 N N . ALA A 1 161 ? 2.881 -19.516 -40.75 1 36.09 161 ALA A N 1
ATOM 1259 C CA . ALA A 1 161 ? 2.273 -19.609 -39.406 1 36.09 161 ALA A CA 1
ATOM 1260 C C . ALA A 1 161 ? 2.061 -18.219 -38.812 1 36.09 161 ALA A C 1
ATOM 1262 O O . ALA A 1 161 ? 3.021 -17.469 -38.594 1 36.09 161 ALA A O 1
ATOM 1263 N N . GLN A 1 162 ? 1.096 -17.625 -39.125 1 33.88 162 GLN A N 1
ATOM 1264 C CA . GLN A 1 162 ? 0.866 -16.312 -38.5 1 33.88 162 GLN A CA 1
ATOM 1265 C C . GLN A 1 162 ? 1.146 -16.328 -37.031 1 33.88 162 GLN A C 1
ATOM 1267 O O . GLN A 1 162 ? 0.343 -16.844 -36.25 1 33.88 162 GLN A O 1
ATOM 1272 N N . GLU A 1 163 ? 2.275 -16.734 -36.469 1 38.75 163 GLU A N 1
ATOM 1273 C CA . GLU A 1 163 ? 2.592 -16.25 -35.125 1 38.75 163 GLU A CA 1
ATOM 1274 C C . GLU A 1 163 ? 1.846 -14.953 -34.812 1 38.75 163 GLU A C 1
ATOM 1276 O O . GLU A 1 163 ? 2.039 -13.938 -35.5 1 38.75 163 GLU A O 1
ATOM 1281 N N . ASN A 1 164 ? 0.687 -15.039 -34.5 1 45.84 164 ASN A N 1
ATOM 1282 C CA . ASN A 1 164 ? 0.128 -13.766 -34.062 1 45.84 164 ASN A CA 1
ATOM 1283 C C . ASN A 1 164 ? 1.128 -12.969 -33.219 1 45.84 164 ASN A C 1
ATOM 1285 O O . ASN A 1 164 ? 1.539 -13.414 -32.156 1 45.84 164 ASN A O 1
ATOM 1289 N N . PRO A 1 165 ? 1.928 -12.195 -33.781 1 50.28 165 PRO A N 1
ATOM 1290 C CA . PRO A 1 165 ? 2.918 -11.391 -33.062 1 50.28 165 PRO A CA 1
ATOM 1291 C C . PRO A 1 165 ? 2.385 -10.844 -31.734 1 50.28 165 PRO A C 1
ATOM 1293 O O . PRO A 1 165 ? 1.195 -10.531 -31.625 1 50.28 165 PRO A O 1
ATOM 1296 N N . GLN A 1 166 ? 3.078 -11.281 -30.609 1 60.66 166 GLN A N 1
ATOM 1297 C CA . GLN A 1 166 ? 2.801 -10.555 -29.375 1 60.66 166 GLN A CA 1
ATOM 1298 C C . GLN A 1 166 ? 2.521 -9.078 -29.656 1 60.66 166 GLN A C 1
ATOM 1300 O O . GLN A 1 166 ? 3.305 -8.414 -30.344 1 60.66 166 GLN A O 1
ATOM 1305 N N . LEU A 1 167 ? 1.268 -8.789 -29.562 1 68.31 167 LEU A N 1
ATOM 1306 C CA . LEU A 1 167 ? 0.89 -7.395 -29.75 1 68.31 167 LEU A CA 1
ATOM 1307 C C . LEU A 1 167 ? 1.658 -6.492 -28.781 1 68.31 167 LEU A C 1
ATOM 1309 O O . LEU A 1 167 ? 1.737 -6.781 -27.594 1 68.31 167 LEU A O 1
ATOM 1313 N N . GLU A 1 168 ? 2.426 -5.66 -29.344 1 72.38 168 GLU A N 1
ATOM 1314 C CA . GLU A 1 168 ? 3.143 -4.68 -28.531 1 72.38 168 GLU A CA 1
ATOM 1315 C C . GLU A 1 168 ? 2.201 -3.596 -28.016 1 72.38 168 GLU A C 1
ATOM 1317 O O . GLU A 1 168 ? 1.195 -3.285 -28.656 1 72.38 168 GLU A O 1
ATOM 1322 N N . LEU A 1 169 ? 2.43 -3.246 -26.906 1 74.5 169 LEU A N 1
ATOM 1323 C CA . LEU A 1 169 ? 1.693 -2.125 -26.328 1 74.5 169 LEU A CA 1
ATOM 1324 C C . LEU A 1 169 ? 1.768 -0.903 -27.234 1 74.5 169 LEU A C 1
ATOM 1326 O O . LEU A 1 169 ? 2.859 -0.454 -27.594 1 74.5 169 LEU A O 1
ATOM 1330 N N . THR A 1 170 ? 0.672 -0.395 -27.703 1 69.44 170 THR A N 1
ATOM 1331 C CA . THR A 1 170 ? 0.651 0.661 -28.703 1 69.44 170 THR A CA 1
ATOM 1332 C C . THR A 1 170 ? 0.339 2.012 -28.062 1 69.44 170 THR A C 1
ATOM 1334 O O . THR A 1 170 ? 0.681 3.059 -28.609 1 69.44 170 THR A O 1
ATOM 1337 N N . ASP A 1 171 ? -0.443 1.902 -26.969 1 74.88 171 ASP A N 1
ATOM 1338 C CA . ASP A 1 171 ? -0.933 3.164 -26.422 1 74.88 171 ASP A CA 1
ATOM 1339 C C . ASP A 1 171 ? -1.098 3.08 -24.906 1 74.88 171 ASP A C 1
ATOM 1341 O O . ASP A 1 171 ? -1.021 1.993 -24.328 1 74.88 171 ASP A O 1
ATOM 1345 N N . VAL A 1 172 ? -1.085 4.27 -24.344 1 76.62 172 VAL A N 1
ATOM 1346 C CA . VAL A 1 172 ? -1.332 4.379 -22.906 1 76.62 172 VAL A CA 1
ATOM 1347 C C . VAL A 1 172 ? -2.508 5.32 -22.656 1 76.62 172 VAL A C 1
ATOM 1349 O O . VAL A 1 172 ? -2.498 6.469 -23.094 1 76.62 172 VAL A O 1
ATOM 1352 N N . ALA A 1 173 ? -3.646 4.762 -22.125 1 81.62 173 ALA A N 1
ATOM 1353 C CA . ALA A 1 173 ? -4.82 5.531 -21.719 1 81.62 173 ALA A CA 1
ATOM 1354 C C . ALA A 1 173 ? -5.211 5.215 -20.281 1 81.62 173 ALA A C 1
ATOM 1356 O O . ALA A 1 173 ? -6.102 4.398 -20.031 1 81.62 173 ALA A O 1
ATOM 1357 N N . ILE A 1 174 ? -4.629 5.918 -19.422 1 84.06 174 ILE A N 1
ATOM 1358 C CA . ILE A 1 174 ? -4.754 5.586 -18.016 1 84.06 174 ILE A CA 1
ATOM 1359 C C . ILE A 1 174 ? -6.117 6.031 -17.484 1 84.06 174 ILE A C 1
ATOM 1361 O O . ILE A 1 174 ? -6.547 7.16 -17.734 1 84.06 174 ILE A O 1
ATOM 1365 N N . ARG A 1 175 ? -6.746 5.117 -16.797 1 85.81 175 ARG A N 1
ATOM 1366 C CA . ARG A 1 175 ? -8.062 5.363 -16.219 1 85.81 175 ARG A CA 1
ATOM 1367 C C . ARG A 1 175 ? -7.938 5.715 -14.734 1 85.81 175 ARG A C 1
ATOM 1369 O O . ARG A 1 175 ? -6.961 5.344 -14.078 1 85.81 175 ARG A O 1
ATOM 1376 N N . ARG A 1 176 ? -8.984 6.434 -14.312 1 82.94 176 ARG A N 1
ATOM 1377 C CA . ARG A 1 176 ? -9.055 6.754 -12.891 1 82.94 176 ARG A CA 1
ATOM 1378 C C . ARG A 1 176 ? -9.516 5.547 -12.078 1 82.94 176 ARG A C 1
ATOM 1380 O O . ARG A 1 176 ? -10.414 4.812 -12.508 1 82.94 176 ARG A O 1
ATOM 1387 N N . LEU A 1 177 ? -8.844 5.391 -10.961 1 88.12 177 LEU A N 1
ATOM 1388 C CA . LEU A 1 177 ? -9.219 4.316 -10.047 1 88.12 177 LEU A CA 1
ATOM 1389 C C . LEU A 1 177 ? -9.844 4.879 -8.781 1 88.12 177 LEU A C 1
ATOM 1391 O O . LEU A 1 177 ? -9.391 5.898 -8.258 1 88.12 177 LEU A O 1
ATOM 1395 N N . THR A 1 178 ? -10.906 4.277 -8.305 1 86.81 178 THR A N 1
ATOM 1396 C CA . THR A 1 178 ? -11.547 4.629 -7.043 1 86.81 178 THR A CA 1
ATOM 1397 C C . THR A 1 178 ? -11.688 3.404 -6.145 1 86.81 178 THR A C 1
ATOM 1399 O O . THR A 1 178 ? -12.078 2.33 -6.602 1 86.81 178 THR A O 1
ATOM 1402 N N . PRO A 1 179 ? -11.375 3.564 -4.879 1 89.69 179 PRO A N 1
ATOM 1403 C CA . PRO A 1 179 ? -11.531 2.412 -3.99 1 89.69 179 PRO A CA 1
ATOM 1404 C C . PRO A 1 179 ? -12.984 1.992 -3.814 1 89.69 179 PRO A C 1
ATOM 1406 O O . PRO A 1 179 ? -13.867 2.846 -3.654 1 89.69 179 PRO A O 1
ATOM 1409 N N . LEU A 1 180 ? -13.227 0.72 -3.896 1 94.25 180 LEU A N 1
ATOM 1410 C CA . LEU A 1 180 ? -14.531 0.161 -3.58 1 94.25 180 LEU A CA 1
ATOM 1411 C C . LEU A 1 180 ? -14.531 -0.49 -2.201 1 94.25 180 LEU A C 1
ATOM 1413 O O . LEU A 1 180 ? -15.469 -0.312 -1.423 1 94.25 180 LEU A O 1
ATOM 1417 N N . THR A 1 181 ? -13.453 -1.236 -1.945 1 94 181 THR A N 1
ATOM 1418 C CA . THR A 1 181 ? -13.305 -1.875 -0.642 1 94 181 THR A CA 1
ATOM 1419 C C . THR A 1 181 ? -11.953 -1.55 -0.025 1 94 181 THR A C 1
ATOM 1421 O O . THR A 1 181 ? -10.992 -1.257 -0.741 1 94 181 THR A O 1
ATOM 1424 N N . SER A 1 182 ? -11.922 -1.528 1.289 1 90.69 182 SER A N 1
ATOM 1425 C CA . SER A 1 182 ? -10.688 -1.297 2.035 1 90.69 182 SER A CA 1
ATOM 1426 C C . SER A 1 182 ? -10.734 -1.978 3.4 1 90.69 182 SER A C 1
ATOM 1428 O O . SER A 1 182 ? -10.336 -1.388 4.406 1 90.69 182 SER A O 1
ATOM 1430 N N . LEU A 1 183 ? -11.211 -3.166 3.439 1 90.12 183 LEU A N 1
ATOM 1431 C CA . LEU A 1 183 ? -11.297 -3.918 4.688 1 90.12 183 LEU A CA 1
ATOM 1432 C C . LEU A 1 183 ? -9.922 -4.414 5.117 1 90.12 183 LEU A C 1
ATOM 1434 O O . LEU A 1 183 ? -8.992 -4.465 4.309 1 90.12 183 LEU A O 1
ATOM 1438 N N . ASN A 1 184 ? -9.82 -4.703 6.398 1 87.19 184 ASN A N 1
ATOM 1439 C CA . ASN A 1 184 ? -8.641 -5.414 6.871 1 87.19 184 ASN A CA 1
ATOM 1440 C C . ASN A 1 184 ? -8.695 -6.898 6.512 1 87.19 184 ASN A C 1
ATOM 1442 O O . ASN A 1 184 ? -9.438 -7.664 7.137 1 87.19 184 ASN A O 1
ATOM 1446 N N . GLY A 1 185 ? -8.023 -7.23 5.598 1 92.75 185 GLY A N 1
ATOM 1447 C CA . GLY A 1 185 ? -8.047 -8.578 5.059 1 92.75 185 GLY A CA 1
ATOM 1448 C C . GLY A 1 185 ? -7.84 -8.625 3.555 1 92.75 185 GLY A C 1
ATOM 1449 O O . GLY A 1 185 ? -7.301 -7.684 2.969 1 92.75 185 GLY A O 1
ATOM 1450 N N . GLN A 1 186 ? -8.211 -9.781 3.039 1 95.19 186 GLN A N 1
ATOM 1451 C CA . GLN A 1 186 ? -8.055 -9.984 1.603 1 95.19 186 GLN A CA 1
ATOM 1452 C C . GLN A 1 186 ? -9.406 -9.961 0.893 1 95.19 186 GLN A C 1
ATOM 1454 O O . GLN A 1 186 ? -10.328 -10.68 1.275 1 95.19 186 GLN A O 1
ATOM 1459 N N . GLU A 1 187 ? -9.562 -9.078 -0.064 1 97.38 187 GLU A N 1
ATOM 1460 C CA . GLU A 1 187 ? -10.742 -8.938 -0.914 1 97.38 187 GLU A CA 1
ATOM 1461 C C . GLU A 1 187 ? -10.422 -9.297 -2.361 1 97.38 187 GLU A C 1
ATOM 1463 O O . GLU A 1 187 ? -9.57 -8.672 -2.992 1 97.38 187 GLU A O 1
ATOM 1468 N N . VAL A 1 188 ? -11.156 -10.352 -2.857 1 96.38 188 VAL A N 1
ATOM 1469 C CA . VAL A 1 188 ? -10.883 -10.797 -4.219 1 96.38 188 VAL A CA 1
ATOM 1470 C C . VAL A 1 188 ? -12.195 -11.156 -4.918 1 96.38 188 VAL A C 1
ATOM 1472 O O . VAL A 1 188 ? -13.273 -11 -4.344 1 96.38 188 VAL A O 1
ATOM 1475 N N . ASP A 1 189 ? -12.195 -11.492 -6.164 1 96.12 189 ASP A N 1
ATOM 1476 C CA . ASP A 1 189 ? -13.297 -11.977 -6.988 1 96.12 189 ASP A CA 1
ATOM 1477 C C . ASP A 1 189 ? -14.438 -10.961 -7.027 1 96.12 189 ASP A C 1
ATOM 1479 O O . ASP A 1 189 ? -15.594 -11.305 -6.758 1 96.12 189 ASP A O 1
ATOM 1483 N N . PRO A 1 190 ? -14.141 -9.805 -7.434 1 97.75 190 PRO A N 1
ATOM 1484 C CA . PRO A 1 190 ? -15.219 -8.812 -7.457 1 97.75 190 PRO A CA 1
ATOM 1485 C C . PRO A 1 190 ? -16.281 -9.125 -8.508 1 97.75 190 PRO A C 1
ATOM 1487 O O . PRO A 1 190 ? -15.961 -9.617 -9.594 1 97.75 190 PRO A O 1
ATOM 1490 N N . SER A 1 191 ? -17.516 -8.852 -8.188 1 97.44 191 SER A N 1
ATOM 1491 C CA . SER A 1 191 ? -18.656 -8.953 -9.102 1 97.44 191 SER A CA 1
ATOM 1492 C C . SER A 1 191 ? -19.672 -7.84 -8.836 1 97.44 191 SER A C 1
ATOM 1494 O O . SER A 1 191 ? -20.344 -7.844 -7.809 1 97.44 191 SER A O 1
ATOM 1496 N N . LEU A 1 192 ? -19.797 -6.934 -9.773 1 97.5 192 LEU A N 1
ATOM 1497 C CA . LEU A 1 192 ? -20.766 -5.848 -9.656 1 97.5 192 LEU A CA 1
ATOM 1498 C C . LEU A 1 192 ? -22.141 -6.297 -10.125 1 97.5 192 LEU A C 1
ATOM 1500 O O . LEU A 1 192 ? -22.266 -7 -11.133 1 97.5 192 LEU A O 1
ATOM 1504 N N . SER A 1 193 ? -23.172 -5.816 -9.422 1 97.31 193 SER A N 1
ATOM 1505 C CA . SER A 1 193 ? -24.531 -6.102 -9.867 1 97.31 193 SER A CA 1
ATOM 1506 C C . SER A 1 193 ? -24.828 -5.426 -11.203 1 97.31 193 SER A C 1
ATOM 1508 O O . SER A 1 193 ? -24.156 -4.461 -11.578 1 97.31 193 SER A O 1
ATOM 1510 N N . PRO A 1 194 ? -25.797 -5.941 -11.891 1 95 194 PRO A N 1
ATOM 1511 C CA . PRO A 1 194 ? -26.094 -5.387 -13.219 1 95 194 PRO A CA 1
ATOM 1512 C C . PRO A 1 194 ? -26.406 -3.895 -13.18 1 95 194 PRO A C 1
ATOM 1514 O O . PRO A 1 194 ? -26.016 -3.156 -14.086 1 95 194 PRO A O 1
ATOM 1517 N N . ASP A 1 195 ? -27.016 -3.398 -12.125 1 94.31 195 ASP A N 1
ATOM 1518 C CA . ASP A 1 195 ? -27.359 -1.986 -12.016 1 94.31 195 ASP A CA 1
ATOM 1519 C C . ASP A 1 195 ? -26.25 -1.194 -11.336 1 94.31 195 ASP A C 1
ATOM 1521 O O . ASP A 1 195 ? -26.344 0.026 -11.195 1 94.31 195 ASP A O 1
ATOM 1525 N N . GLY A 1 196 ? -25.281 -1.91 -10.852 1 95 196 GLY A N 1
ATOM 1526 C CA . GLY A 1 196 ? -24.109 -1.253 -10.266 1 95 196 GLY A CA 1
ATOM 1527 C C . GLY A 1 196 ? -24.344 -0.809 -8.836 1 95 196 GLY A C 1
ATOM 1528 O O . GLY A 1 196 ? -23.531 -0.066 -8.273 1 95 196 GLY A O 1
ATOM 1529 N N . SER A 1 197 ? -25.359 -1.219 -8.172 1 95.56 197 SER A N 1
ATOM 1530 C CA . SER A 1 197 ? -25.688 -0.739 -6.836 1 95.56 197 SER A CA 1
ATOM 1531 C C . SER A 1 197 ? -25.062 -1.613 -5.762 1 95.56 197 SER A C 1
ATOM 1533 O O . SER A 1 197 ? -24.984 -1.219 -4.598 1 95.56 197 SER A O 1
ATOM 1535 N N . MET A 1 198 ? -24.625 -2.85 -6.18 1 97.12 198 MET A N 1
ATOM 1536 C CA . MET A 1 198 ? -24.047 -3.789 -5.215 1 97.12 198 MET A CA 1
ATOM 1537 C C . MET A 1 198 ? -22.75 -4.375 -5.738 1 97.12 198 MET A C 1
ATOM 1539 O O . MET A 1 198 ? -22.562 -4.527 -6.945 1 97.12 198 MET A O 1
ATOM 1543 N N . LEU A 1 199 ? -21.891 -4.684 -4.832 1 98.19 199 LEU A N 1
ATOM 1544 C CA . LEU A 1 199 ? -20.672 -5.418 -5.105 1 98.19 199 LEU A CA 1
ATOM 1545 C C . LEU A 1 199 ? -20.625 -6.719 -4.309 1 98.19 199 LEU A C 1
ATOM 1547 O O . LEU A 1 199 ? -20.734 -6.699 -3.08 1 98.19 199 LEU A O 1
ATOM 1551 N N . ALA A 1 200 ? -20.531 -7.82 -4.957 1 98.38 200 ALA A N 1
ATOM 1552 C CA . ALA A 1 200 ? -20.219 -9.094 -4.316 1 98.38 200 ALA A CA 1
ATOM 1553 C C . ALA A 1 200 ? -18.719 -9.406 -4.441 1 98.38 200 ALA A C 1
ATOM 1555 O O . ALA A 1 200 ? -18.109 -9.148 -5.48 1 98.38 200 ALA A O 1
ATOM 1556 N N . PHE A 1 201 ? -18.141 -9.922 -3.408 1 98 201 PHE A N 1
ATOM 1557 C CA . PHE A 1 201 ? -16.719 -10.273 -3.453 1 98 201 PHE A CA 1
ATOM 1558 C C . PHE A 1 201 ? -16.391 -11.32 -2.396 1 98 201 PHE A C 1
ATOM 1560 O O . PHE A 1 201 ? -17.172 -11.539 -1.465 1 98 201 PHE A O 1
ATOM 1567 N N . SER A 1 202 ? -15.297 -12.008 -2.607 1 96.75 202 SER A N 1
ATOM 1568 C CA . SER A 1 202 ? -14.797 -12.945 -1.615 1 96.75 202 SER A CA 1
ATOM 1569 C C . SER A 1 202 ? -13.867 -12.258 -0.62 1 96.75 202 SER A C 1
ATOM 1571 O O . SER A 1 202 ? -13.031 -11.445 -1.008 1 96.75 202 SER A O 1
ATOM 1573 N N . TYR A 1 203 ? -14.102 -12.625 0.633 1 96.81 203 TYR A N 1
ATOM 1574 C CA . TYR A 1 203 ? -13.336 -11.969 1.691 1 96.81 203 TYR A CA 1
ATOM 1575 C C . TYR A 1 203 ? -12.828 -12.984 2.705 1 96.81 203 TYR A C 1
ATOM 1577 O O . TYR A 1 203 ? -13.516 -13.961 3.018 1 96.81 203 TYR A O 1
ATOM 1585 N N . ARG A 1 204 ? -11.586 -12.695 3.195 1 95.31 204 ARG A N 1
ATOM 1586 C CA . ARG A 1 204 ? -11.078 -13.422 4.355 1 95.31 204 ARG A CA 1
ATOM 1587 C C . ARG A 1 204 ? -10.141 -12.547 5.176 1 95.31 204 ARG A C 1
ATOM 1589 O O . ARG A 1 204 ? -9.383 -11.75 4.621 1 95.31 204 ARG A O 1
ATOM 1596 N N . GLU A 1 205 ? -10.195 -12.742 6.441 1 91.5 205 GLU A N 1
ATOM 1597 C CA . GLU A 1 205 ? -9.211 -12.094 7.309 1 91.5 205 GLU A CA 1
ATOM 1598 C C . GLU A 1 205 ? -7.816 -12.656 7.082 1 91.5 205 GLU A C 1
ATOM 1600 O O . GLU A 1 205 ? -7.664 -13.797 6.629 1 91.5 205 GLU A O 1
ATOM 1605 N N . LEU A 1 206 ? -6.805 -11.898 7.379 1 86.88 206 LEU A N 1
ATOM 1606 C CA . LEU A 1 206 ? -5.426 -12.266 7.07 1 86.88 206 LEU A CA 1
ATOM 1607 C C . LEU A 1 206 ? -5.059 -13.594 7.723 1 86.88 206 LEU A C 1
ATOM 1609 O O . LEU A 1 206 ? -4.316 -14.391 7.145 1 86.88 206 LEU A O 1
ATOM 1613 N N . ASN A 1 207 ? -5.566 -13.891 8.906 1 84.5 207 ASN A N 1
ATOM 1614 C CA . ASN A 1 207 ? -5.191 -15.133 9.578 1 84.5 207 ASN A CA 1
ATOM 1615 C C . ASN A 1 207 ? -6.309 -16.172 9.508 1 84.5 207 ASN A C 1
ATOM 1617 O O . ASN A 1 207 ? -6.258 -17.188 10.188 1 84.5 207 ASN A O 1
ATOM 1621 N N . ALA A 1 208 ? -7.301 -15.859 8.664 1 87.56 208 ALA A N 1
ATOM 1622 C CA . ALA A 1 208 ? -8.398 -16.812 8.492 1 87.56 208 ALA A CA 1
ATOM 1623 C C . ALA A 1 208 ? -8.125 -17.766 7.336 1 87.56 208 ALA A C 1
ATOM 1625 O O . ALA A 1 208 ? -7.438 -17.406 6.375 1 87.56 208 ALA A O 1
ATOM 1626 N N . ASP A 1 209 ? -8.68 -18.891 7.418 1 83.56 209 ASP A N 1
ATOM 1627 C CA . ASP A 1 209 ? -8.461 -19.906 6.395 1 83.56 209 ASP A CA 1
ATOM 1628 C C . ASP A 1 209 ? -9.594 -19.891 5.367 1 83.56 209 ASP A C 1
ATOM 1630 O O . ASP A 1 209 ? -9.383 -20.234 4.199 1 83.56 209 ASP A O 1
ATOM 1634 N N . LYS A 1 210 ? -10.719 -19.516 5.855 1 90.25 210 LYS A N 1
ATOM 1635 C CA . LYS A 1 21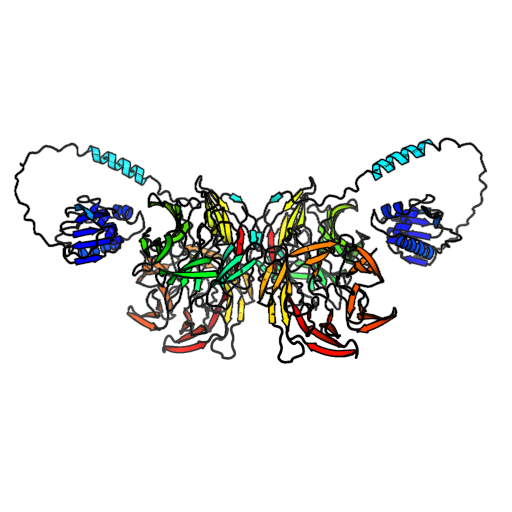0 ? -11.883 -19.703 4.988 1 90.25 210 LYS A CA 1
ATOM 1636 C C . LYS A 1 210 ? -12.305 -18.375 4.352 1 90.25 210 LYS A C 1
ATOM 1638 O O . LYS A 1 210 ? -12.25 -17.328 4.996 1 90.25 210 LYS A O 1
ATOM 1643 N N . TRP A 1 211 ? -12.727 -18.547 3.078 1 93.62 211 TRP A N 1
ATOM 1644 C CA . TRP A 1 211 ? -13.297 -17.422 2.346 1 93.62 211 TRP A CA 1
ATOM 1645 C C . TRP A 1 211 ? -14.805 -17.328 2.555 1 93.62 211 TRP A C 1
ATOM 1647 O O . TRP A 1 211 ? -15.484 -18.359 2.643 1 93.62 211 TRP A O 1
ATOM 1657 N N . HIS A 1 212 ? -15.258 -16.094 2.607 1 95 212 HIS A N 1
ATOM 1658 C CA . HIS A 1 212 ? -16.688 -15.781 2.637 1 95 212 HIS A CA 1
ATOM 1659 C C . HIS A 1 212 ? -17.062 -14.828 1.507 1 95 212 HIS A C 1
ATOM 1661 O O . HIS A 1 212 ? -16.188 -14.133 0.96 1 95 212 HIS A O 1
ATOM 1667 N N . ILE A 1 213 ? -18.344 -14.891 1.194 1 96.94 213 ILE A N 1
ATOM 1668 C CA . ILE A 1 213 ? -18.797 -13.922 0.2 1 96.94 213 ILE A CA 1
ATOM 1669 C C . ILE A 1 213 ? -19.531 -12.773 0.892 1 96.94 213 ILE A C 1
ATOM 1671 O O . ILE A 1 213 ? -20.453 -13 1.682 1 96.94 213 ILE A O 1
ATOM 1675 N N . GLU A 1 214 ? -19.062 -11.602 0.637 1 97.56 214 GLU A N 1
ATOM 1676 C CA . GLU A 1 214 ? -19.656 -10.375 1.163 1 97.56 214 GLU A CA 1
ATOM 1677 C C . GLU A 1 214 ? -20.438 -9.625 0.081 1 97.56 214 GLU A C 1
ATOM 1679 O O . GLU A 1 214 ? -20.016 -9.594 -1.078 1 97.56 214 GLU A O 1
ATOM 1684 N N . LEU A 1 215 ? -21.609 -9.117 0.46 1 97.31 215 LEU A N 1
ATOM 1685 C CA . LEU A 1 215 ? -22.422 -8.242 -0.376 1 97.31 215 LEU A CA 1
ATOM 1686 C C . LEU A 1 215 ? -22.406 -6.812 0.162 1 97.31 215 LEU A C 1
ATOM 1688 O O . LEU A 1 215 ? -22.906 -6.555 1.262 1 97.31 215 LEU A O 1
ATOM 1692 N N . MET A 1 216 ? -21.891 -5.926 -0.623 1 97.44 216 MET A N 1
ATOM 1693 C CA . MET A 1 216 ? -21.797 -4.539 -0.183 1 97.44 216 MET A CA 1
ATOM 1694 C C . MET A 1 216 ? -22.688 -3.639 -1.021 1 97.44 216 MET A C 1
ATOM 1696 O O . MET A 1 216 ? -22.625 -3.654 -2.25 1 97.44 216 MET A O 1
ATOM 1700 N N . ALA A 1 217 ? -23.531 -2.879 -0.347 1 95.94 217 ALA A N 1
ATOM 1701 C CA . ALA A 1 217 ? -24.281 -1.825 -1.027 1 95.94 217 ALA A CA 1
ATOM 1702 C C . ALA A 1 217 ? -23.391 -0.62 -1.316 1 95.94 217 ALA A C 1
ATOM 1704 O O . ALA A 1 217 ? -22.781 -0.052 -0.403 1 95.94 217 ALA A O 1
ATOM 1705 N N . LEU A 1 218 ? -23.281 -0.193 -2.514 1 94.88 218 LEU A N 1
ATOM 1706 C CA . LEU A 1 218 ? -22.312 0.827 -2.902 1 94.88 218 LEU A CA 1
ATOM 1707 C C . LEU A 1 218 ? -22.797 2.217 -2.508 1 94.88 218 LEU A C 1
ATOM 1709 O O . LEU A 1 218 ? -22.016 3.164 -2.459 1 94.88 218 LEU A O 1
ATOM 1713 N N . GLY A 1 219 ? -24.062 2.363 -2.213 1 91 219 GLY A N 1
ATOM 1714 C CA . GLY A 1 219 ? -24.594 3.645 -1.779 1 91 219 GLY A CA 1
ATOM 1715 C C . GLY A 1 219 ? -24.141 4.043 -0.39 1 91 219 GLY A C 1
ATOM 1716 O O . GLY A 1 219 ? -23.625 5.148 -0.191 1 91 219 GLY A O 1
ATOM 1717 N N . ASP A 1 220 ? -24.25 3.119 0.557 1 91.56 220 ASP A N 1
ATOM 1718 C CA . ASP A 1 220 ? -23.891 3.441 1.938 1 91.56 220 ASP A CA 1
ATOM 1719 C C . ASP A 1 220 ? -22.812 2.5 2.469 1 91.56 220 ASP A C 1
ATOM 1721 O O . ASP A 1 220 ? -22.391 2.615 3.621 1 91.56 220 ASP A O 1
ATOM 1725 N N . ARG A 1 221 ? -22.391 1.528 1.667 1 92.94 221 ARG A N 1
ATOM 1726 C CA . ARG A 1 221 ? -21.25 0.662 1.912 1 92.94 221 ARG A CA 1
ATOM 1727 C C . ARG A 1 221 ? -21.547 -0.353 3.008 1 92.94 221 ARG A C 1
ATOM 1729 O O . ARG A 1 221 ? -20.641 -0.88 3.645 1 92.94 221 ARG A O 1
ATOM 1736 N N . VAL A 1 222 ? -22.828 -0.568 3.295 1 93.94 222 VAL A N 1
ATOM 1737 C CA . VAL A 1 222 ? -23.203 -1.605 4.25 1 93.94 222 VAL A CA 1
ATOM 1738 C C . VAL A 1 222 ? -22.891 -2.982 3.666 1 93.94 222 VAL A C 1
ATOM 1740 O O . VAL A 1 222 ? -23.172 -3.24 2.492 1 93.94 222 VAL A O 1
ATOM 1743 N N . ILE A 1 223 ? -22.344 -3.818 4.477 1 95.38 223 ILE A N 1
ATOM 1744 C CA . ILE A 1 223 ? -21.938 -5.145 4.023 1 95.38 223 ILE A CA 1
ATOM 1745 C C . ILE A 1 223 ? -22.781 -6.211 4.715 1 95.38 223 ILE A C 1
ATOM 1747 O O . ILE A 1 223 ? -23.016 -6.145 5.926 1 95.38 223 ILE A O 1
ATOM 1751 N N . LYS A 1 224 ? -23.25 -7.117 3.955 1 94.19 224 LYS A N 1
ATOM 1752 C CA . LYS A 1 224 ? -23.906 -8.328 4.441 1 94.19 224 LYS A CA 1
ATOM 1753 C C . LYS A 1 224 ? -23.156 -9.578 3.988 1 94.19 224 LYS A C 1
ATOM 1755 O O . LYS A 1 224 ? -22.672 -9.633 2.861 1 94.19 224 LYS A O 1
ATOM 1760 N N . THR A 1 225 ? -23.125 -10.57 4.809 1 94.31 225 THR A N 1
ATOM 1761 C CA . THR A 1 225 ? -22.406 -11.805 4.508 1 94.31 225 THR A CA 1
ATOM 1762 C C . THR A 1 225 ? -23.359 -12.898 4.059 1 94.31 225 THR A C 1
ATOM 1764 O O . THR A 1 225 ? -24.422 -13.094 4.668 1 94.31 225 THR A O 1
ATOM 1767 N N . ILE A 1 226 ? -22.984 -13.531 2.973 1 94.81 226 ILE A N 1
ATOM 1768 C CA . ILE A 1 226 ? -23.75 -14.719 2.59 1 94.81 226 ILE A CA 1
ATOM 1769 C C . ILE A 1 226 ? -23.531 -15.82 3.627 1 94.81 226 ILE A C 1
ATOM 1771 O O . ILE A 1 226 ? -22.391 -16.141 3.986 1 94.81 226 ILE A O 1
ATOM 1775 N N . PRO A 1 227 ? -24.578 -16.375 4.09 1 88.62 227 PRO A N 1
ATOM 1776 C CA . PRO A 1 227 ? -24.438 -17.406 5.129 1 88.62 227 PRO A CA 1
ATOM 1777 C C . PRO A 1 227 ? -23.672 -18.625 4.66 1 88.62 227 PRO A C 1
ATOM 1779 O O . PRO A 1 227 ? -23.859 -19.078 3.531 1 88.62 227 PRO A O 1
ATOM 1782 N N . VAL A 1 228 ? -22.75 -18.969 5.531 1 79.88 228 VAL A N 1
ATOM 1783 C CA . VAL A 1 228 ? -21.906 -20.109 5.219 1 79.88 228 VAL A CA 1
ATOM 1784 C C . VAL A 1 228 ? -22.484 -21.375 5.844 1 79.88 228 VAL A C 1
ATOM 1786 O O . VAL A 1 228 ? -23.062 -21.328 6.934 1 79.88 228 VAL A O 1
ATOM 1789 N N . VAL A 1 229 ? -22.516 -22.391 4.977 1 68.38 229 VAL A N 1
ATOM 1790 C CA . VAL A 1 229 ? -22.906 -23.672 5.551 1 68.38 229 VAL A CA 1
ATOM 1791 C C . VAL A 1 229 ? -21.656 -24.484 5.895 1 68.38 229 VAL A C 1
ATOM 1793 O O . VAL A 1 229 ? -20.859 -24.828 5.012 1 68.38 229 VAL A O 1
ATOM 1796 N N . ASP A 1 230 ? -21.375 -24.766 7.129 1 75.38 230 ASP A N 1
ATOM 1797 C CA . ASP A 1 230 ? -20.391 -25.734 7.59 1 75.38 230 ASP A CA 1
ATOM 1798 C C . ASP A 1 230 ? -18.969 -25.203 7.371 1 75.38 230 ASP A C 1
ATOM 1800 O O . ASP A 1 230 ? -18.641 -24.094 7.797 1 75.38 230 ASP A O 1
ATOM 1804 N N . ASP A 1 231 ? -18.078 -26.016 6.777 1 84.75 231 ASP A N 1
ATOM 1805 C CA . ASP A 1 231 ? -16.656 -25.734 6.664 1 84.75 231 ASP A CA 1
ATOM 1806 C C . ASP A 1 231 ? -16.281 -25.344 5.238 1 84.75 231 ASP A C 1
ATOM 1808 O O . ASP A 1 231 ? -15.156 -25.562 4.793 1 84.75 231 ASP A O 1
ATOM 1812 N N . TYR A 1 232 ? -17.25 -24.688 4.512 1 88.88 232 TYR A N 1
ATOM 1813 C CA . TYR A 1 232 ? -16.984 -24.375 3.115 1 88.88 232 TYR A CA 1
ATOM 1814 C C . TYR A 1 232 ? -16.406 -22.969 2.975 1 88.88 232 TYR A C 1
ATOM 1816 O O . TYR A 1 232 ? -16.812 -22.047 3.682 1 88.88 232 TYR A O 1
ATOM 1824 N N . SER A 1 233 ? -15.414 -22.891 2.051 1 91.69 233 SER A N 1
ATOM 1825 C CA . SER A 1 233 ? -14.953 -21.609 1.539 1 91.69 233 SER A CA 1
ATOM 1826 C C . SER A 1 233 ? -15.773 -21.172 0.33 1 91.69 233 SER A C 1
ATOM 1828 O O . SER A 1 233 ? -15.953 -21.938 -0.615 1 91.69 233 SER A O 1
ATOM 1830 N N . LEU A 1 234 ? -16.312 -20.016 0.338 1 93.81 234 LEU A N 1
ATOM 1831 C CA . LEU A 1 234 ? -17.141 -19.5 -0.752 1 93.81 234 LEU A CA 1
ATOM 1832 C C . LEU A 1 234 ? -16.344 -18.531 -1.619 1 93.81 234 LEU A C 1
ATOM 1834 O O . LEU A 1 234 ? -15.766 -17.562 -1.109 1 93.81 234 LEU A O 1
ATOM 1838 N N . ARG A 1 235 ? -16.359 -18.766 -2.979 1 93.44 235 ARG A N 1
ATOM 1839 C CA . ARG A 1 235 ? -15.586 -17.922 -3.881 1 93.44 235 ARG A CA 1
ATOM 1840 C C . ARG A 1 235 ? -16.297 -17.734 -5.211 1 93.44 235 ARG A C 1
ATOM 1842 O O . ARG A 1 235 ? -17.234 -18.484 -5.531 1 93.44 235 ARG A O 1
ATOM 1849 N N . TYR A 1 236 ? -15.93 -16.672 -5.926 1 94.19 236 TYR A N 1
ATOM 1850 C CA . TYR A 1 236 ? -16.266 -16.422 -7.32 1 94.19 236 TYR A CA 1
ATOM 1851 C C . TYR A 1 236 ? -17.766 -16.156 -7.484 1 94.19 236 TYR A C 1
ATOM 1853 O O . TYR A 1 236 ? -18.422 -16.828 -8.273 1 94.19 236 TYR A O 1
ATOM 1861 N N . PRO A 1 237 ? -18.203 -15.172 -6.855 1 96.69 237 PRO A N 1
ATOM 1862 C CA . PRO A 1 237 ? -19.625 -14.812 -7.035 1 96.69 237 PRO A CA 1
ATOM 1863 C C . PRO A 1 237 ? -19.906 -14.258 -8.422 1 96.69 237 PRO A C 1
ATOM 1865 O O . PRO A 1 237 ? -19.062 -13.578 -9.016 1 96.69 237 PRO A O 1
ATOM 1868 N N . ALA A 1 238 ? -21.062 -14.555 -8.906 1 96.88 238 ALA A N 1
ATOM 1869 C CA . ALA A 1 238 ? -21.547 -14.016 -10.172 1 96.88 238 ALA A CA 1
ATOM 1870 C C . ALA A 1 238 ? -23.031 -13.656 -10.086 1 96.88 238 ALA A C 1
ATOM 1872 O O . ALA A 1 238 ? -23.859 -14.477 -9.688 1 96.88 238 ALA A O 1
ATOM 1873 N N . TRP A 1 239 ? -23.344 -12.469 -10.492 1 97.31 239 TRP A N 1
ATOM 1874 C CA . TRP A 1 239 ? -24.719 -11.977 -10.43 1 97.31 239 TRP A CA 1
ATOM 1875 C C . TRP A 1 239 ? -25.547 -12.5 -11.594 1 97.31 239 TRP A C 1
ATOM 1877 O O . TRP A 1 239 ? -25.078 -12.547 -12.727 1 97.31 239 TRP A O 1
ATOM 1887 N N . ARG A 1 240 ? -26.781 -12.859 -11.234 1 96.56 240 ARG A N 1
ATOM 1888 C CA . ARG A 1 240 ? -27.766 -13.039 -12.297 1 96.56 240 ARG A CA 1
ATOM 1889 C C . ARG A 1 240 ? -28.062 -11.719 -12.992 1 96.56 240 ARG A C 1
ATOM 1891 O O . ARG A 1 240 ? -27.953 -10.648 -12.383 1 96.56 240 ARG A O 1
ATOM 1898 N N . HIS A 1 241 ? -28.547 -11.789 -14.195 1 94.88 241 HIS A N 1
ATOM 1899 C CA . HIS A 1 241 ? -28.672 -10.578 -15 1 94.88 241 HIS A CA 1
ATOM 1900 C C . HIS A 1 241 ? -29.781 -9.688 -14.469 1 94.88 241 HIS A C 1
ATOM 1902 O O . HIS A 1 241 ? -29.828 -8.492 -14.773 1 94.88 241 HIS A O 1
ATOM 1908 N N . ASP A 1 242 ? -30.703 -10.156 -13.672 1 93.88 242 ASP A N 1
ATOM 1909 C CA . ASP A 1 242 ? -31.781 -9.344 -13.102 1 93.88 242 ASP A CA 1
ATOM 1910 C C . ASP A 1 242 ? -31.375 -8.789 -11.742 1 93.88 242 ASP A C 1
ATOM 1912 O O . ASP A 1 242 ? -32.156 -8.039 -11.117 1 93.88 242 ASP A O 1
ATOM 1916 N N . GLY A 1 243 ? -30.266 -9.25 -11.242 1 95.31 243 GLY A N 1
ATOM 1917 C CA . GLY A 1 243 ? -29.75 -8.734 -9.984 1 95.31 243 GLY A CA 1
ATOM 1918 C C . GLY A 1 243 ? -30.391 -9.359 -8.766 1 95.31 243 GLY A C 1
ATOM 1919 O O . GLY A 1 243 ? -30.188 -8.906 -7.641 1 95.31 243 GLY A O 1
ATOM 1920 N N . LYS A 1 244 ? -31.047 -10.461 -8.883 1 95.75 244 LYS A N 1
ATOM 1921 C CA . LYS A 1 244 ? -31.844 -10.992 -7.789 1 95.75 244 LYS A CA 1
ATOM 1922 C C . LYS A 1 244 ? -31.25 -12.289 -7.254 1 95.75 244 LYS A C 1
ATOM 1924 O O . LYS A 1 244 ? -31.797 -12.898 -6.328 1 95.75 244 LYS A O 1
ATOM 1929 N N . ALA A 1 245 ? -30.219 -12.719 -7.848 1 96.88 245 ALA A N 1
ATOM 1930 C CA . ALA A 1 245 ? -29.578 -13.93 -7.363 1 96.88 245 ALA A CA 1
ATOM 1931 C C . ALA A 1 245 ? -28.062 -13.898 -7.621 1 96.88 245 ALA A C 1
ATOM 1933 O O . ALA A 1 245 ? -27.594 -13.148 -8.477 1 96.88 245 ALA A O 1
ATOM 1934 N N . LEU A 1 246 ? -27.406 -14.734 -6.852 1 96.94 246 LEU A N 1
ATOM 1935 C CA . LEU A 1 246 ? -25.953 -14.875 -6.965 1 96.94 246 LEU A CA 1
ATOM 1936 C C . LEU A 1 246 ? -25.562 -16.344 -7.059 1 96.94 246 LEU A C 1
ATOM 1938 O O . LEU A 1 246 ? -26.016 -17.172 -6.258 1 96.94 246 LEU A O 1
ATOM 1942 N N . ALA A 1 247 ? -24.797 -16.703 -8.086 1 96.81 247 ALA A N 1
ATOM 1943 C CA . ALA A 1 247 ? -24.156 -18.016 -8.141 1 96.81 247 ALA A CA 1
ATOM 1944 C C . ALA A 1 247 ? -22.719 -17.953 -7.645 1 96.81 247 ALA A C 1
ATOM 1946 O O . ALA A 1 247 ? -22.047 -16.922 -7.781 1 96.81 247 ALA A O 1
ATOM 1947 N N . TYR A 1 248 ? -22.234 -18.969 -7.047 1 94.94 248 TYR A N 1
ATOM 1948 C CA . TYR A 1 248 ? -20.859 -19.016 -6.559 1 94.94 248 TYR A CA 1
ATOM 1949 C C . TYR A 1 248 ? -20.422 -20.438 -6.285 1 94.94 248 TYR A C 1
ATOM 1951 O O . TYR A 1 248 ? -21.219 -21.375 -6.375 1 94.94 248 TYR A O 1
ATOM 1959 N N . LEU A 1 249 ? -19.141 -20.578 -6.012 1 91.81 249 LEU A N 1
ATOM 1960 C CA . LEU A 1 249 ? -18.562 -21.891 -5.723 1 91.81 249 LEU A CA 1
ATOM 1961 C C . LEU A 1 249 ? -18.297 -22.047 -4.23 1 91.81 249 LEU A C 1
ATOM 1963 O O . LEU A 1 249 ? -17.875 -21.094 -3.564 1 91.81 249 LEU A O 1
ATOM 1967 N N . ALA A 1 250 ? -18.562 -23.219 -3.707 1 90.81 250 ALA A N 1
ATOM 1968 C CA . ALA A 1 250 ? -18.25 -23.609 -2.332 1 90.81 250 ALA A CA 1
ATOM 1969 C C . ALA A 1 250 ? -17.266 -24.766 -2.303 1 90.81 250 ALA A C 1
ATOM 1971 O O . ALA A 1 250 ? -17.531 -25.828 -2.863 1 90.81 250 ALA A O 1
ATOM 1972 N N . PHE A 1 251 ? -16.109 -24.531 -1.604 1 86.81 251 PHE A N 1
ATOM 1973 C CA . PHE A 1 251 ? -15.055 -25.531 -1.565 1 86.81 251 PHE A CA 1
ATOM 1974 C C . PHE A 1 251 ? -14.805 -26 -0.137 1 86.81 251 PHE A C 1
ATOM 1976 O O . PHE A 1 251 ? -14.797 -25.188 0.794 1 86.81 251 PHE A O 1
ATOM 1983 N N . SER A 1 252 ? -14.688 -27.25 -0.015 1 83.5 252 SER A N 1
ATOM 1984 C CA . SER A 1 252 ? -14.273 -27.875 1.238 1 83.5 252 SER A CA 1
ATOM 1985 C C . SER A 1 252 ? -13.18 -28.922 1.006 1 83.5 252 SER A C 1
ATOM 1987 O O . SER A 1 252 ? -13.234 -29.672 0.037 1 83.5 252 SER A O 1
ATOM 1989 N N . GLU A 1 253 ? -12.227 -28.938 1.765 1 73.94 253 GLU A N 1
ATOM 1990 C CA . GLU A 1 253 ? -11.156 -29.922 1.645 1 73.94 253 GLU A CA 1
ATOM 1991 C C . GLU A 1 253 ? -11.68 -31.344 1.827 1 73.94 253 GLU A C 1
ATOM 1993 O O . GLU A 1 253 ? -11.18 -32.281 1.206 1 73.94 253 GLU A O 1
ATOM 1998 N N . THR A 1 254 ? -12.695 -31.531 2.656 1 74.81 254 THR A N 1
ATOM 1999 C CA . THR A 1 254 ? -13.172 -32.844 3.02 1 74.81 254 THR A CA 1
ATOM 2000 C C . THR A 1 254 ? -14.398 -33.219 2.189 1 74.81 254 THR A C 1
ATOM 2002 O O . THR A 1 254 ? -14.609 -34.406 1.883 1 74.81 254 THR A O 1
ATOM 2005 N N . GLN A 1 255 ? -15.211 -32.219 1.742 1 76.69 255 GLN A N 1
ATOM 2006 C CA . GLN A 1 255 ? -16.5 -32.531 1.136 1 76.69 255 GLN A CA 1
ATOM 2007 C C . GLN A 1 255 ? -16.5 -32.219 -0.357 1 76.69 255 GLN A C 1
ATOM 2009 O O . GLN A 1 255 ? -17.453 -32.531 -1.063 1 76.69 255 GLN A O 1
ATOM 2014 N N . GLY A 1 256 ? -15.445 -31.656 -0.806 1 78.62 256 GLY A N 1
ATOM 2015 C CA . GLY A 1 256 ? -15.352 -31.375 -2.23 1 78.62 256 GLY A CA 1
ATOM 2016 C C . GLY A 1 256 ? -15.883 -30.016 -2.613 1 78.62 256 GLY A C 1
ATOM 2017 O O . GLY A 1 256 ? -15.82 -29.078 -1.82 1 78.62 256 GLY A O 1
ATOM 2018 N N . CYS A 1 257 ? -16.328 -29.891 -3.941 1 85.75 257 CYS A N 1
ATOM 2019 C CA . CYS A 1 257 ? -16.75 -28.609 -4.496 1 85.75 257 CYS A CA 1
ATOM 2020 C C . CYS A 1 257 ? -18.234 -28.625 -4.836 1 85.75 257 CYS A C 1
ATOM 2022 O O . CYS A 1 257 ? -18.766 -29.641 -5.301 1 85.75 257 CYS A O 1
ATOM 2024 N N . ARG A 1 258 ? -18.969 -27.531 -4.531 1 89.5 258 ARG A N 1
ATOM 2025 C CA . ARG A 1 258 ? -20.391 -27.344 -4.844 1 89.5 258 ARG A CA 1
ATOM 2026 C C . ARG A 1 258 ? -20.625 -26.031 -5.574 1 89.5 258 ARG A C 1
ATOM 2028 O O . ARG A 1 258 ? -19.891 -25.062 -5.371 1 89.5 258 ARG A O 1
ATOM 2035 N N . ILE A 1 259 ? -21.578 -26.078 -6.465 1 92.56 259 ILE A N 1
ATOM 2036 C CA . ILE A 1 259 ? -22.078 -24.844 -7.07 1 92.56 259 ILE A CA 1
ATOM 2037 C C . ILE A 1 259 ? -23.344 -24.391 -6.34 1 92.56 259 ILE A C 1
ATOM 2039 O O . ILE A 1 259 ? -24.312 -25.156 -6.246 1 92.56 259 ILE A O 1
ATOM 2043 N N . MET A 1 260 ? -23.281 -23.156 -5.891 1 94.38 260 MET A N 1
ATOM 2044 C CA . MET A 1 260 ? -24.375 -22.625 -5.066 1 94.38 260 MET A CA 1
ATOM 2045 C C . MET A 1 260 ? -25.078 -21.484 -5.777 1 94.38 260 MET A C 1
ATOM 2047 O O . MET A 1 260 ? -24.484 -20.781 -6.598 1 94.38 260 MET A O 1
ATOM 2051 N N . VAL A 1 261 ? -26.359 -21.375 -5.449 1 95.88 261 VAL A N 1
ATOM 2052 C CA . VAL A 1 261 ? -27.141 -20.203 -5.859 1 95.88 261 VAL A CA 1
ATOM 2053 C C . VAL A 1 261 ? -27.875 -19.625 -4.656 1 95.88 261 VAL A C 1
ATOM 2055 O O . VAL A 1 261 ? -28.547 -20.359 -3.928 1 95.88 261 VAL A O 1
ATOM 2058 N N . THR A 1 262 ? -27.688 -18.391 -4.426 1 96.12 262 THR A N 1
ATOM 2059 C CA . THR A 1 262 ? -28.406 -17.688 -3.375 1 96.12 262 THR A CA 1
ATOM 2060 C C . THR A 1 262 ? -29.391 -16.688 -3.979 1 96.12 262 THR A C 1
ATOM 2062 O O . THR A 1 262 ? -29 -15.797 -4.734 1 96.12 262 THR A O 1
ATOM 2065 N N . GLU A 1 263 ? -30.641 -16.844 -3.621 1 95.75 263 GLU A N 1
ATOM 2066 C CA . GLU A 1 263 ? -31.672 -15.891 -4.027 1 95.75 263 GLU A CA 1
ATOM 2067 C C . GLU A 1 263 ? -31.797 -14.75 -3.02 1 95.75 263 GLU A C 1
ATOM 2069 O O . GLU A 1 263 ? -31.781 -14.984 -1.808 1 95.75 263 GLU A O 1
ATOM 2074 N N . LEU A 1 264 ? -31.828 -13.562 -3.543 1 94.5 264 LEU A N 1
ATOM 2075 C CA . LEU A 1 264 ? -31.984 -12.375 -2.713 1 94.5 264 LEU A CA 1
ATOM 2076 C C . LEU A 1 264 ? -33.438 -11.883 -2.742 1 94.5 264 LEU A C 1
ATOM 2078 O O . LEU A 1 264 ? -33.875 -11.281 -3.725 1 94.5 264 LEU A O 1
ATOM 2082 N N . THR A 1 265 ? -34.156 -12.195 -1.686 1 88.5 265 THR A N 1
ATOM 2083 C CA . THR A 1 265 ? -35.562 -11.828 -1.601 1 88.5 265 THR A CA 1
ATOM 2084 C C . THR A 1 265 ? -35.781 -10.781 -0.507 1 88.5 265 THR A C 1
ATOM 2086 O O . THR A 1 265 ? -34.844 -10.453 0.236 1 88.5 265 THR A O 1
ATOM 2089 N N . GLU A 1 266 ? -36.938 -10.211 -0.453 1 86.44 266 GLU A N 1
ATOM 2090 C CA . GLU A 1 266 ? -37.281 -9.25 0.588 1 86.44 266 GLU A CA 1
ATOM 2091 C C . GLU A 1 266 ? -37.219 -9.891 1.974 1 86.44 266 GLU A C 1
ATOM 2093 O O . GLU A 1 266 ? -36.938 -9.211 2.961 1 86.44 266 GLU A O 1
ATOM 2098 N N . GLU A 1 267 ? -37.438 -11.156 2.01 1 87.38 267 GLU A N 1
ATOM 2099 C CA . GLU A 1 267 ? -37.469 -11.891 3.273 1 87.38 267 GLU A CA 1
ATOM 2100 C C . GLU A 1 267 ? -36.031 -12.266 3.709 1 87.38 267 GLU A C 1
ATOM 2102 O O . GLU A 1 267 ? -35.812 -12.664 4.855 1 87.38 267 GLU A O 1
ATOM 2107 N N . GLY A 1 268 ? -35.188 -12.109 2.838 1 89 268 GLY A N 1
ATOM 2108 C CA . GLY A 1 268 ? -33.812 -12.461 3.172 1 89 268 GLY A CA 1
ATOM 2109 C C . GLY A 1 268 ? -33.125 -13.258 2.084 1 89 268 GLY A C 1
ATOM 2110 O O . GLY A 1 268 ? -33.531 -13.227 0.924 1 89 268 GLY A O 1
ATOM 2111 N N . MET A 1 269 ? -32 -13.953 2.498 1 92.44 269 MET A N 1
ATOM 2112 C CA . MET A 1 269 ? -31.203 -14.719 1.554 1 92.44 269 MET A CA 1
ATOM 2113 C C . MET A 1 269 ? -31.469 -16.219 1.702 1 92.44 269 MET A C 1
ATOM 2115 O O . MET A 1 269 ? -31.5 -16.734 2.818 1 92.44 269 MET A O 1
ATOM 2119 N N . ARG A 1 270 ? -31.734 -16.859 0.555 1 92.19 270 ARG A N 1
ATOM 2120 C CA . ARG A 1 270 ? -31.938 -18.312 0.531 1 92.19 270 ARG A CA 1
ATOM 2121 C C . ARG A 1 270 ? -30.953 -18.984 -0.418 1 92.19 270 ARG A C 1
ATOM 2123 O O . ARG A 1 270 ? -30.938 -18.703 -1.618 1 92.19 270 ARG A O 1
ATOM 2130 N N . SER A 1 271 ? -30.203 -19.906 0.132 1 93.69 271 SER A N 1
ATOM 2131 C CA . SER A 1 271 ? -29.172 -20.578 -0.661 1 93.69 271 SER A CA 1
ATOM 2132 C C . SER A 1 271 ? -29.547 -22.016 -0.953 1 93.69 271 SER A C 1
ATOM 2134 O O . SER A 1 271 ? -30.219 -22.672 -0.14 1 93.69 271 SER A O 1
ATOM 2136 N N . ARG A 1 272 ? -29.156 -22.531 -2.068 1 92.62 272 ARG A N 1
ATOM 2137 C CA . ARG A 1 272 ? -29.359 -23.922 -2.43 1 92.62 272 ARG A CA 1
ATOM 2138 C C . ARG A 1 272 ? -28.188 -24.453 -3.24 1 92.62 272 ARG A C 1
ATOM 2140 O O . ARG A 1 272 ? -27.516 -23.703 -3.941 1 92.62 272 ARG A O 1
ATOM 2147 N N . ILE A 1 273 ? -27.969 -25.75 -3.166 1 93.06 273 ILE A N 1
ATOM 2148 C CA . ILE A 1 273 ? -26.984 -26.438 -3.994 1 93.06 273 ILE A CA 1
ATOM 2149 C C . ILE A 1 273 ? -27.594 -26.75 -5.359 1 93.06 273 ILE A C 1
ATOM 2151 O O . ILE A 1 273 ? -28.672 -27.328 -5.449 1 93.06 273 ILE A O 1
ATOM 2155 N N . VAL A 1 274 ? -26.875 -26.375 -6.383 1 93.06 274 VAL A N 1
ATOM 2156 C CA . VAL A 1 274 ? -27.438 -26.625 -7.703 1 93.06 274 VAL A CA 1
ATOM 2157 C C . VAL A 1 274 ? -26.672 -27.766 -8.383 1 93.06 274 VAL A C 1
ATOM 2159 O O . VAL A 1 274 ? -27.203 -28.438 -9.266 1 93.06 274 VAL A O 1
ATOM 2162 N N . SER A 1 275 ? -25.422 -27.922 -8.031 1 89.94 275 SER A N 1
ATOM 2163 C CA . SER A 1 275 ? -24.625 -29 -8.578 1 89.94 275 SER A CA 1
ATOM 2164 C C . SER A 1 275 ? -23.391 -29.266 -7.715 1 89.94 275 SER A C 1
ATOM 2166 O O . SER A 1 275 ? -23.016 -28.438 -6.879 1 89.94 275 SER A O 1
ATOM 2168 N N . GLN A 1 276 ? -22.844 -30.438 -7.93 1 86.38 276 GLN A N 1
ATOM 2169 C CA . GLN A 1 276 ? -21.531 -30.75 -7.375 1 86.38 276 GLN A CA 1
ATOM 2170 C C . GLN A 1 276 ? -20.438 -30.578 -8.422 1 86.38 276 GLN A C 1
ATOM 2172 O O . GLN A 1 276 ? -20.719 -30.594 -9.625 1 86.38 276 GLN A O 1
ATOM 2177 N N . CYS A 1 277 ? -19.281 -30.203 -8.039 1 83 277 CYS A N 1
ATOM 2178 C CA . CYS A 1 277 ? -18.141 -30.094 -8.938 1 83 277 CYS A CA 1
ATOM 2179 C C . CYS A 1 277 ? -16.953 -30.891 -8.406 1 83 277 CYS A C 1
ATOM 2181 O O . CYS A 1 277 ? -16.984 -31.391 -7.289 1 83 277 CYS A O 1
ATOM 2183 N N . HIS A 1 278 ? -15.938 -31.031 -9.297 1 75.69 278 HIS A N 1
ATOM 2184 C CA . HIS A 1 278 ? -14.773 -31.844 -8.953 1 75.69 278 HIS A CA 1
ATOM 2185 C C . HIS A 1 278 ? -13.977 -31.203 -7.82 1 75.69 278 HIS A C 1
ATOM 2187 O O . HIS A 1 278 ? -13.844 -29.984 -7.758 1 75.69 278 HIS A O 1
ATOM 2193 N N . GLN A 1 279 ? -13.359 -31.938 -6.938 1 68.25 279 GLN A N 1
ATOM 2194 C CA . GLN A 1 279 ? -12.656 -31.5 -5.738 1 68.25 279 GLN A CA 1
ATOM 2195 C C . GLN A 1 279 ? -11.43 -30.672 -6.094 1 68.25 279 GLN A C 1
ATOM 2197 O O . GLN A 1 279 ? -11 -29.812 -5.316 1 68.25 279 GLN A O 1
ATOM 2202 N N . THR A 1 280 ? -10.797 -30.984 -7.191 1 61.91 280 THR A N 1
ATOM 2203 C CA . THR A 1 280 ? -9.57 -30.281 -7.551 1 61.91 280 THR A CA 1
ATOM 2204 C C . THR A 1 280 ? -9.891 -28.984 -8.312 1 61.91 280 THR A C 1
ATOM 2206 O O . THR A 1 280 ? -8.984 -28.297 -8.789 1 61.91 280 THR A O 1
ATOM 2209 N N . THR A 1 281 ? -11.227 -28.922 -8.453 1 54.19 281 THR A N 1
ATOM 2210 C CA . THR A 1 281 ? -11.641 -27.734 -9.195 1 54.19 281 THR A CA 1
ATOM 2211 C C . THR A 1 281 ? -11.266 -26.469 -8.43 1 54.19 281 THR A C 1
ATOM 2213 O O . THR A 1 281 ? -11.766 -26.234 -7.328 1 54.19 281 THR A O 1
ATOM 2216 N N . GLN A 1 282 ? -10.078 -26.125 -8.414 1 55.03 282 GLN A N 1
ATOM 2217 C CA . GLN A 1 282 ? -9.789 -24.797 -7.902 1 55.03 282 GLN A CA 1
ATOM 2218 C C . GLN A 1 282 ? -10.102 -23.719 -8.945 1 55.03 282 GLN A C 1
ATOM 2220 O O . GLN A 1 282 ? -9.203 -23.266 -9.656 1 55.03 282 GLN A O 1
ATOM 2225 N N . SER A 1 283 ? -11.438 -23.906 -9.445 1 59.56 283 SER A N 1
ATOM 2226 C CA . SER A 1 283 ? -11.867 -23.109 -10.586 1 59.56 283 SER A CA 1
ATOM 2227 C C . SER A 1 283 ? -11.984 -21.625 -10.227 1 59.56 283 SER A C 1
ATOM 2229 O O . SER A 1 283 ? -12.203 -21.281 -9.062 1 59.56 283 SER A O 1
ATOM 2231 N N . THR A 1 284 ? -11.734 -20.781 -11.438 1 64.19 284 THR A N 1
ATOM 2232 C CA . THR A 1 284 ? -11.531 -19.344 -11.258 1 64.19 284 THR A CA 1
ATOM 2233 C C . THR A 1 284 ? -12.742 -18.562 -11.758 1 64.19 284 THR A C 1
ATOM 2235 O O . THR A 1 284 ? -12.688 -17.328 -11.859 1 64.19 284 THR A O 1
ATOM 2238 N N . SER A 1 285 ? -13.977 -19.266 -12.234 1 82.19 285 SER A N 1
ATOM 2239 C CA . SER A 1 285 ? -14.969 -18.312 -12.719 1 82.19 285 SER A CA 1
ATOM 2240 C C . SER A 1 285 ? -16.312 -18.969 -12.961 1 82.19 285 SER A C 1
ATOM 2242 O O . SER A 1 285 ? -16.375 -20.172 -13.25 1 82.19 285 SER A O 1
ATOM 2244 N N . ILE A 1 286 ? -17.438 -18.422 -12.805 1 92.5 286 ILE A N 1
ATOM 2245 C CA . ILE A 1 286 ? -18.828 -18.766 -13.07 1 92.5 286 ILE A CA 1
ATOM 2246 C C . ILE A 1 286 ? -19.547 -17.594 -13.703 1 92.5 286 ILE A C 1
ATOM 2248 O O . ILE A 1 286 ? -19.234 -16.438 -13.414 1 92.5 286 ILE A O 1
ATOM 2252 N N . ALA A 1 287 ? -20.438 -17.891 -14.664 1 95.5 287 ALA A N 1
ATOM 2253 C CA . ALA A 1 287 ? -21.234 -16.844 -15.281 1 95.5 287 ALA A CA 1
ATOM 2254 C C . ALA A 1 287 ? -22.641 -17.328 -15.594 1 95.5 287 ALA A C 1
ATOM 2256 O O . ALA A 1 287 ? -22.828 -18.5 -15.961 1 95.5 287 ALA A O 1
ATOM 2257 N N . TRP A 1 288 ? -23.609 -16.484 -15.461 1 96.38 288 TRP A N 1
ATOM 2258 C CA . TRP A 1 288 ? -24.969 -16.797 -15.844 1 96.38 288 TRP A CA 1
ATOM 2259 C C . TRP A 1 288 ? -25.156 -16.719 -17.359 1 96.38 288 TRP A C 1
ATOM 2261 O O . TRP A 1 288 ? -24.609 -15.812 -18 1 96.38 288 TRP A O 1
ATOM 2271 N N . SER A 1 289 ? -25.953 -17.594 -17.828 1 94.25 289 SER A N 1
ATOM 2272 C CA . SER A 1 289 ? -26.328 -17.5 -19.234 1 94.25 289 SER A CA 1
ATOM 2273 C C . SER A 1 289 ? -27.266 -16.328 -19.484 1 94.25 289 SER A C 1
ATOM 2275 O O . SER A 1 289 ? -27.891 -15.82 -18.562 1 94.25 289 SER A O 1
ATOM 2277 N N . PRO A 1 290 ? -27.328 -15.906 -20.75 1 90.94 290 PRO A N 1
ATOM 2278 C CA . PRO A 1 290 ? -28.203 -14.781 -21.047 1 90.94 290 PRO A CA 1
ATOM 2279 C C . PRO A 1 290 ? -29.656 -15.055 -20.656 1 90.94 290 PRO A C 1
ATOM 2281 O O . PRO A 1 290 ? -30.406 -14.125 -20.344 1 90.94 290 PRO A O 1
ATOM 2284 N N . SER A 1 291 ? -30.062 -16.297 -20.641 1 90.69 291 SER A N 1
ATOM 2285 C CA . SER A 1 291 ? -31.438 -16.672 -20.328 1 90.69 291 SER A CA 1
ATOM 2286 C C . SER A 1 291 ? -31.672 -16.719 -18.828 1 90.69 291 SER A C 1
ATOM 2288 O O . SER A 1 291 ? -32.812 -16.797 -18.375 1 90.69 291 SER A O 1
ATOM 2290 N N . ASN A 1 292 ? -30.656 -16.75 -18.031 1 93.62 292 ASN A N 1
ATOM 2291 C CA . ASN A 1 292 ? -30.703 -16.844 -16.578 1 93.62 292 ASN A CA 1
ATOM 2292 C C . ASN A 1 292 ? -31.141 -18.234 -16.125 1 93.62 292 ASN A C 1
ATOM 2294 O O . ASN A 1 292 ? -31.484 -18.438 -14.961 1 93.62 292 ASN A O 1
ATOM 2298 N N . ARG A 1 293 ? -31.109 -19.156 -17.031 1 93.44 293 ARG A N 1
ATOM 2299 C CA . ARG A 1 293 ? -31.594 -20.5 -16.703 1 93.44 293 ARG A CA 1
ATOM 2300 C C . ARG A 1 293 ? -30.453 -21.5 -16.641 1 93.44 293 ARG A C 1
ATOM 2302 O O . ARG A 1 293 ? -30.656 -22.672 -16.312 1 93.44 293 ARG A O 1
ATOM 2309 N N . SER A 1 294 ? -29.344 -21.062 -16.984 1 95.81 294 SER A N 1
ATOM 2310 C CA . SER A 1 294 ? -28.172 -21.922 -16.969 1 95.81 294 SER A CA 1
ATOM 2311 C C . SER A 1 294 ? -26.938 -21.156 -16.469 1 95.81 294 SER A C 1
ATOM 2313 O O . SER A 1 294 ? -26.953 -19.938 -16.375 1 95.81 294 SER A O 1
ATOM 2315 N N . LEU A 1 295 ? -25.938 -21.938 -16.125 1 96.25 295 LEU A N 1
ATOM 2316 C CA . LEU A 1 295 ? -24.672 -21.391 -15.672 1 96.25 295 LEU A CA 1
ATOM 2317 C C . LEU A 1 295 ? -23.5 -21.922 -16.484 1 96.25 295 LEU A C 1
ATOM 2319 O O . LEU A 1 295 ? -23.422 -23.125 -16.75 1 96.25 295 LEU A O 1
ATOM 2323 N N . PHE A 1 296 ? -22.672 -21 -17 1 95.25 296 PHE A N 1
ATOM 2324 C CA . PHE A 1 296 ? -21.359 -21.406 -17.484 1 95.25 296 PHE A CA 1
ATOM 2325 C C . PHE A 1 296 ? -20.375 -21.578 -16.328 1 95.25 296 PHE A C 1
ATOM 2327 O O . PHE A 1 296 ? -20.328 -20.734 -15.43 1 95.25 296 PHE A O 1
ATOM 2334 N N . TYR A 1 297 ? -19.609 -22.609 -16.266 1 91.75 297 TYR A N 1
ATOM 2335 C CA . TYR A 1 297 ? -18.609 -22.797 -15.227 1 91.75 297 TYR A CA 1
ATOM 2336 C C . TYR A 1 297 ? -17.484 -23.703 -15.695 1 91.75 297 TYR A C 1
ATOM 2338 O O . TYR A 1 297 ? -17.594 -24.344 -16.75 1 91.75 297 TYR A O 1
ATOM 2346 N N . VAL A 1 298 ? -16.375 -23.672 -14.977 1 90 298 VAL A N 1
ATOM 2347 C CA . VAL A 1 298 ? -15.203 -24.5 -15.266 1 90 298 VAL A CA 1
ATOM 2348 C C . VAL A 1 298 ? -15.125 -25.656 -14.273 1 90 298 VAL A C 1
ATOM 2350 O O . VAL A 1 298 ? -15.336 -25.469 -13.07 1 90 298 VAL A O 1
ATOM 2353 N N . ASP A 1 299 ? -14.945 -26.781 -14.742 1 84.56 299 ASP A N 1
ATOM 2354 C CA . ASP A 1 299 ? -14.805 -27.969 -13.906 1 84.56 299 ASP A CA 1
ATOM 2355 C C . ASP A 1 299 ? -13.773 -28.938 -14.492 1 84.56 299 ASP A C 1
ATOM 2357 O O . ASP A 1 299 ? -13.359 -28.797 -15.641 1 84.56 299 ASP A O 1
ATOM 2361 N N . ALA A 1 300 ? -13.281 -29.75 -13.523 1 77.5 300 ALA A N 1
ATOM 2362 C CA . ALA A 1 300 ? -12.336 -30.766 -13.977 1 77.5 300 ALA A CA 1
ATOM 2363 C C . ALA A 1 300 ? -13.039 -32.125 -14.172 1 77.5 300 ALA A C 1
ATOM 2365 O O . ALA A 1 300 ? -14.008 -32.438 -13.477 1 77.5 300 ALA A O 1
ATOM 2366 N N . GLU A 1 301 ? -12.906 -32.656 -15.297 1 62.62 301 GLU A N 1
ATOM 2367 C CA . GLU A 1 301 ? -13.422 -34.031 -15.5 1 62.62 301 GLU A CA 1
ATOM 2368 C C . GLU A 1 301 ? -12.297 -35 -15.828 1 62.62 301 GLU A C 1
ATOM 2370 O O . GLU A 1 301 ? -11.336 -34.625 -16.516 1 62.62 301 GLU A O 1
ATOM 2375 N N . GLY A 1 302 ? -12.336 -36.219 -15.273 1 52.84 302 GLY A N 1
ATOM 2376 C CA . GLY A 1 302 ? -11.469 -37.344 -15.562 1 52.84 302 GLY A CA 1
ATOM 2377 C C . GLY A 1 302 ? -10.219 -37.375 -14.711 1 52.84 302 GLY A C 1
ATOM 2378 O O . GLY A 1 302 ? -10.125 -36.656 -13.703 1 52.84 302 GLY A O 1
ATOM 2379 N N . VAL A 1 303 ? -9.336 -38.312 -15.102 1 47.56 303 VAL A N 1
ATOM 2380 C CA . VAL A 1 303 ? -8.164 -38.719 -14.328 1 47.56 303 VAL A CA 1
ATOM 2381 C C . VAL A 1 303 ? -7.191 -37.531 -14.219 1 47.56 303 VAL A C 1
ATOM 2383 O O . VAL A 1 303 ? -6.527 -37.375 -13.195 1 47.56 303 VAL A O 1
ATOM 2386 N N . GLU A 1 304 ? -7.062 -36.75 -15.352 1 50.94 304 GLU A N 1
ATOM 2387 C CA . GLU A 1 304 ?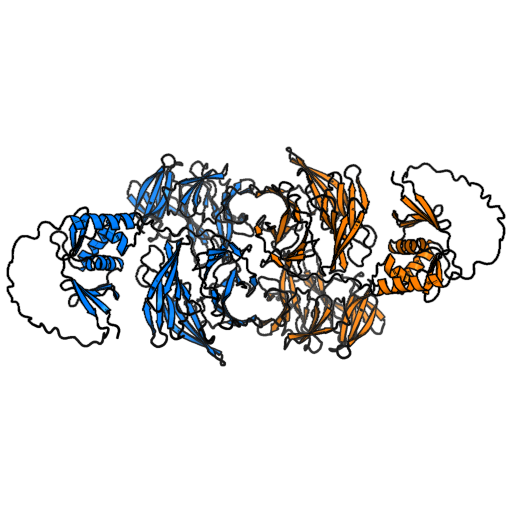 -5.852 -35.906 -15.359 1 50.94 304 GLU A CA 1
ATOM 2388 C C . GLU A 1 304 ? -6.145 -34.5 -14.883 1 50.94 304 GLU A C 1
ATOM 2390 O O . GLU A 1 304 ? -5.223 -33.719 -14.688 1 50.94 304 GLU A O 1
ATOM 2395 N N . GLY A 1 305 ? -7.336 -34.156 -14.352 1 61.97 305 GLY A N 1
ATOM 2396 C CA . GLY A 1 305 ? -7.527 -32.875 -13.664 1 61.97 305 GLY A CA 1
ATOM 2397 C C . GLY A 1 305 ? -7.582 -31.703 -14.609 1 61.97 305 GLY A C 1
ATOM 2398 O O . GLY A 1 305 ? -7.332 -30.562 -14.195 1 61.97 305 GLY A O 1
ATOM 2399 N N . PHE A 1 306 ? -7.816 -31.938 -16.031 1 70.44 306 PHE A N 1
ATOM 2400 C CA . PHE A 1 306 ? -7.887 -30.812 -16.969 1 70.44 306 PHE A CA 1
ATOM 2401 C C . PHE A 1 306 ? -9.203 -30.062 -16.812 1 70.44 306 PHE A C 1
ATOM 2403 O O . PHE A 1 306 ? -10.273 -30.672 -16.766 1 70.44 306 PHE A O 1
ATOM 2410 N N . LYS A 1 307 ? -9.102 -28.844 -16.875 1 84.12 307 LYS A N 1
ATOM 2411 C CA . LYS A 1 307 ? -10.266 -27.969 -16.688 1 84.12 307 LYS A CA 1
ATOM 2412 C C . LYS A 1 307 ? -10.977 -27.734 -18.016 1 84.12 307 LYS A C 1
ATOM 2414 O O . LYS A 1 307 ? -10.336 -27.578 -19.062 1 84.12 307 LYS A O 1
ATOM 2419 N N . ARG A 1 308 ? -12.273 -27.797 -17.984 1 85.88 308 ARG A N 1
ATOM 2420 C CA . ARG A 1 308 ? -13.141 -27.578 -19.141 1 85.88 308 ARG A CA 1
ATOM 2421 C C . ARG A 1 308 ? -14.297 -26.641 -18.797 1 85.88 308 ARG A C 1
ATOM 2423 O O . ARG A 1 308 ? -14.609 -26.438 -17.625 1 85.88 308 ARG A O 1
ATOM 2430 N N . VAL A 1 309 ? -14.867 -26.109 -19.906 1 91.19 309 VAL A N 1
ATOM 2431 C CA . VAL A 1 309 ? -16.016 -25.234 -19.734 1 91.19 309 VAL A CA 1
ATOM 2432 C C . VAL A 1 309 ? -17.312 -26.047 -19.859 1 91.19 309 VAL A C 1
ATOM 2434 O O . VAL A 1 309 ? -17.453 -26.844 -20.781 1 91.19 309 VAL A O 1
ATOM 2437 N N . PHE A 1 310 ? -18.203 -25.828 -18.969 1 90.94 310 PHE A N 1
ATOM 2438 C CA . PHE A 1 310 ? -19.484 -26.531 -18.953 1 90.94 310 PHE A CA 1
ATOM 2439 C C . PHE A 1 310 ? -20.641 -25.531 -18.922 1 90.94 310 PHE A C 1
ATOM 2441 O O . PHE A 1 310 ? -20.469 -24.391 -18.5 1 90.94 310 PHE A O 1
ATOM 2448 N N . LEU A 1 311 ? -21.734 -25.984 -19.422 1 93.25 311 LEU A N 1
ATOM 2449 C CA . LEU A 1 311 ? -23.031 -25.328 -19.25 1 93.25 311 LEU A CA 1
ATOM 2450 C C . LEU A 1 311 ? -23.953 -26.156 -18.375 1 93.25 311 LEU A C 1
ATOM 2452 O O . LEU A 1 311 ? -24.25 -27.312 -18.703 1 93.25 311 LEU A O 1
ATOM 2456 N N . LEU A 1 312 ? -24.391 -25.578 -17.312 1 94.81 312 LEU A N 1
ATOM 2457 C CA . LEU A 1 312 ? -25.266 -26.25 -16.359 1 94.81 312 LEU A CA 1
ATOM 2458 C C . LEU A 1 312 ? -26.688 -25.703 -16.438 1 94.81 312 LEU A C 1
ATOM 2460 O O . LEU A 1 312 ? -26.922 -24.516 -16.234 1 94.81 312 LEU A O 1
ATOM 2464 N N . SER A 1 313 ? -27.609 -26.578 -16.672 1 94.19 313 SER A N 1
ATOM 2465 C CA . SER A 1 313 ? -29.016 -26.188 -16.641 1 94.19 313 SER A CA 1
ATOM 2466 C C . SER A 1 313 ? -29.562 -26.203 -15.219 1 94.19 313 SER A C 1
ATOM 2468 O O . SER A 1 313 ? -29.469 -27.219 -14.523 1 94.19 313 SER A O 1
ATOM 2470 N N . LEU A 1 314 ? -30.203 -25.141 -14.836 1 94 314 LEU A N 1
ATOM 2471 C CA . LEU A 1 314 ? -30.672 -25.031 -13.461 1 94 314 LEU A CA 1
ATOM 2472 C C . LEU A 1 314 ? -32.031 -25.688 -13.289 1 94 314 LEU A C 1
ATOM 2474 O O . LEU A 1 314 ? -32.469 -25.938 -12.164 1 94 314 LEU A O 1
ATOM 2478 N N . SER A 1 315 ? -32.656 -25.938 -14.359 1 89.56 315 SER A N 1
ATOM 2479 C CA . SER A 1 315 ? -34 -26.547 -14.297 1 89.56 315 SER A CA 1
ATOM 2480 C C . SER A 1 315 ? -33.906 -28.047 -14.031 1 89.56 315 SER A C 1
ATOM 2482 O O . SER A 1 315 ? -34.688 -28.578 -13.234 1 89.56 315 SER A O 1
ATOM 2484 N N . ASP A 1 316 ? -32.906 -28.734 -14.641 1 88.25 316 ASP A N 1
ATOM 2485 C CA . ASP A 1 316 ? -32.875 -30.188 -14.516 1 88.25 316 ASP A CA 1
ATOM 2486 C C . ASP A 1 316 ? -31.5 -30.656 -14.047 1 88.25 316 ASP A C 1
ATOM 2488 O O . ASP A 1 316 ? -31.281 -31.859 -13.844 1 88.25 316 ASP A O 1
ATOM 2492 N N . GLY A 1 317 ? -30.625 -29.797 -13.945 1 89.81 317 GLY A N 1
ATOM 2493 C CA . GLY A 1 317 ? -29.312 -30.156 -13.422 1 89.81 317 GLY A CA 1
ATOM 2494 C C . GLY A 1 317 ? -28.406 -30.766 -14.469 1 89.81 317 GLY A C 1
ATOM 2495 O O . GLY A 1 317 ? -27.297 -31.203 -14.156 1 89.81 317 GLY A O 1
ATOM 2496 N N . ARG A 1 318 ? -28.844 -30.812 -15.703 1 89 318 ARG A N 1
ATOM 2497 C CA . ARG A 1 318 ? -28.031 -31.391 -16.766 1 89 318 ARG A CA 1
ATOM 2498 C C . ARG A 1 318 ? -26.812 -30.516 -17.062 1 89 318 ARG A C 1
ATOM 2500 O O . ARG A 1 318 ? -26.922 -29.297 -17.141 1 89 318 ARG A O 1
ATOM 2507 N N . ARG A 1 319 ? -25.672 -31.156 -17.266 1 89.94 319 ARG A N 1
ATOM 2508 C CA . ARG A 1 319 ? -24.422 -30.469 -17.594 1 89.94 319 ARG A CA 1
ATOM 2509 C C . ARG A 1 319 ? -24 -30.781 -19.031 1 89.94 319 ARG A C 1
ATOM 2511 O O . ARG A 1 319 ? -24.016 -31.938 -19.453 1 89.94 319 ARG A O 1
ATOM 2518 N N . GLN A 1 320 ? -23.719 -29.781 -19.766 1 88.75 320 GLN A N 1
ATOM 2519 C CA . GLN A 1 320 ? -23.203 -29.922 -21.125 1 88.75 320 GLN A CA 1
ATOM 2520 C C . GLN A 1 320 ? -21.766 -29.422 -21.203 1 88.75 320 GLN A C 1
ATOM 2522 O O . GLN A 1 320 ? -21.453 -28.297 -20.797 1 88.75 320 GLN A O 1
ATOM 2527 N N . GLN A 1 321 ? -20.859 -30.281 -21.688 1 88.75 321 GLN A N 1
ATOM 2528 C CA . GLN A 1 321 ? -19.469 -29.875 -21.891 1 88.75 321 GLN A CA 1
ATOM 2529 C C . GLN A 1 321 ? -19.328 -29.031 -23.156 1 88.75 321 GLN A C 1
ATOM 2531 O O . GLN A 1 321 ? -19.781 -29.422 -24.234 1 88.75 321 GLN A O 1
ATOM 2536 N N . LEU A 1 322 ? -18.688 -27.812 -23.047 1 88.44 322 LEU A N 1
ATOM 2537 C CA . LEU A 1 322 ? -18.594 -26.891 -24.172 1 88.44 322 LEU A CA 1
ATOM 2538 C C . LEU A 1 322 ? -17.203 -26.922 -24.781 1 88.44 322 LEU A C 1
ATOM 2540 O O . LEU A 1 322 ? -17.016 -26.531 -25.938 1 88.44 322 LEU A O 1
ATOM 2544 N N . SER A 1 323 ? -16.219 -27.172 -23.969 1 86.44 323 SER A N 1
ATOM 2545 C CA . SER A 1 323 ? -14.859 -27.156 -24.484 1 86.44 323 SER A CA 1
ATOM 2546 C C . SER A 1 323 ? -14.141 -28.469 -24.188 1 86.44 323 SER A C 1
ATOM 2548 O O . SER A 1 323 ? -14.531 -29.203 -23.281 1 86.44 323 SER A O 1
ATOM 2550 N N . GLN A 1 324 ? -13.148 -28.703 -24.969 1 74.62 324 GLN A N 1
ATOM 2551 C CA . GLN A 1 324 ? -12.297 -29.875 -24.766 1 74.62 324 GLN A CA 1
ATOM 2552 C C . GLN A 1 324 ? -10.852 -29.562 -25.172 1 74.62 324 GLN A C 1
ATOM 2554 O O . GLN A 1 324 ? -10.391 -30 -26.219 1 74.62 324 GLN A O 1
ATOM 2559 N N . PRO A 1 325 ? -10.242 -28.781 -24.266 1 73.38 325 PRO A N 1
ATOM 2560 C CA . PRO A 1 325 ? -8.852 -28.422 -24.578 1 73.38 325 PRO A CA 1
ATOM 2561 C C . PRO A 1 325 ? -7.922 -29.641 -24.562 1 73.38 325 PRO A C 1
ATOM 2563 O O . PRO A 1 325 ? -8.133 -30.578 -23.797 1 73.38 325 PRO A O 1
ATOM 2566 N N . HIS A 1 326 ? -7.066 -29.766 -25.516 1 53.56 326 HIS A N 1
ATOM 2567 C CA . HIS A 1 326 ? -6.105 -30.859 -25.594 1 53.56 326 HIS A CA 1
ATOM 2568 C C . HIS A 1 326 ? -4.684 -30.375 -25.344 1 53.56 326 HIS A C 1
ATOM 2570 O O . HIS A 1 326 ? -3.852 -30.359 -26.25 1 53.56 326 HIS A O 1
ATOM 2576 N N . VAL A 1 327 ? -4.453 -29.562 -24.297 1 57.75 327 VAL A N 1
ATOM 2577 C CA . VAL A 1 327 ? -3.156 -28.938 -24.094 1 57.75 327 VAL A CA 1
ATOM 2578 C C . VAL A 1 327 ? -2.518 -29.484 -22.812 1 57.75 327 VAL A C 1
ATOM 2580 O O . VAL A 1 327 ? -3.184 -30.141 -22.016 1 57.75 327 VAL A O 1
ATOM 2583 N N . VAL A 1 328 ? -1.175 -29.422 -22.844 1 55.44 328 VAL A N 1
ATOM 2584 C CA . VAL A 1 328 ? -0.324 -29.844 -21.734 1 55.44 328 VAL A CA 1
ATOM 2585 C C . VAL A 1 328 ? -0.597 -28.969 -20.516 1 55.44 328 VAL A C 1
ATOM 2587 O O . VAL A 1 328 ? -0.354 -29.391 -19.375 1 55.44 328 VAL A O 1
ATOM 2590 N N . GLY A 1 329 ? -1.392 -28.078 -20.625 1 67.38 329 GLY A N 1
ATOM 2591 C CA . GLY A 1 329 ? -1.648 -27.203 -19.484 1 67.38 329 GLY A CA 1
ATOM 2592 C C . GLY A 1 329 ? -2.838 -27.641 -18.656 1 67.38 329 GLY A C 1
ATOM 2593 O O . GLY A 1 329 ? -3.104 -28.844 -18.531 1 67.38 329 GLY A O 1
ATOM 2594 N N . ARG A 1 330 ? -3.416 -26.75 -17.891 1 72.56 330 ARG A N 1
ATOM 2595 C CA . ARG A 1 330 ? -4.531 -27.016 -16.984 1 72.56 330 ARG A CA 1
ATOM 2596 C C . ARG A 1 330 ? -5.863 -26.953 -17.734 1 72.56 330 ARG A C 1
ATOM 2598 O O . ARG A 1 330 ? -6.918 -27.203 -17.141 1 72.56 330 ARG A O 1
ATOM 2605 N N . GLY A 1 331 ? -5.746 -26.672 -19 1 82.75 331 GLY A N 1
ATOM 2606 C CA . GLY A 1 331 ? -6.973 -26.562 -19.766 1 82.75 331 GLY A CA 1
ATOM 2607 C C . GLY A 1 331 ? -7.609 -25.188 -19.688 1 82.75 331 GLY A C 1
ATOM 2608 O O . GLY A 1 331 ? -6.91 -24.188 -19.578 1 82.75 331 GLY A O 1
ATOM 2609 N N . ASP A 1 332 ? -8.953 -25.156 -19.969 1 89.19 332 ASP A N 1
ATOM 2610 C CA . ASP A 1 332 ? -9.711 -23.906 -19.891 1 89.19 332 ASP A CA 1
ATOM 2611 C C . ASP A 1 332 ? -10.109 -23.594 -18.453 1 89.19 332 ASP A C 1
ATOM 2613 O O . ASP A 1 332 ? -10.914 -24.312 -17.859 1 89.19 332 ASP A O 1
ATOM 2617 N N . TYR A 1 333 ? -9.578 -22.469 -17.969 1 88.56 333 TYR A N 1
ATOM 2618 C CA . TYR A 1 333 ? -9.664 -22.375 -16.516 1 88.56 333 TYR A CA 1
ATOM 2619 C C . TYR A 1 333 ? -10.406 -21.125 -16.094 1 88.56 333 TYR A C 1
ATOM 2621 O O . TYR A 1 333 ? -10.688 -20.922 -14.898 1 88.56 333 TYR A O 1
ATOM 2629 N N . ALA A 1 334 ? -10.742 -20.234 -17 1 92.88 334 ALA A N 1
ATOM 2630 C CA . ALA A 1 334 ? -11.492 -19.031 -16.688 1 92.88 334 ALA A CA 1
ATOM 2631 C C . ALA A 1 334 ? -12.344 -18.578 -17.859 1 92.88 334 ALA A C 1
ATOM 2633 O O . ALA A 1 334 ? -12.039 -18.906 -19.016 1 92.88 334 ALA A O 1
ATOM 2634 N N . LEU A 1 335 ? -13.391 -17.844 -17.562 1 95.25 335 LEU A N 1
ATOM 2635 C CA . LEU A 1 335 ? -14.273 -17.391 -18.625 1 95.25 335 LEU A CA 1
ATOM 2636 C C . LEU A 1 335 ? -14.977 -16.094 -18.25 1 95.25 335 LEU A C 1
ATOM 2638 O O . LEU A 1 335 ? -15.062 -15.766 -17.062 1 95.25 335 LEU A O 1
ATOM 2642 N N . ALA A 1 336 ? -15.438 -15.391 -19.219 1 95.56 336 ALA A N 1
ATOM 2643 C CA . ALA A 1 336 ? -16.25 -14.188 -19.062 1 95.56 336 ALA A CA 1
ATOM 2644 C C . ALA A 1 336 ? -17.266 -14.062 -20.188 1 95.56 336 ALA A C 1
ATOM 2646 O O . ALA A 1 336 ? -16.938 -14.25 -21.359 1 95.56 336 ALA A O 1
ATOM 2647 N N . LEU A 1 337 ? -18.484 -13.797 -19.812 1 95.31 337 LEU A N 1
ATOM 2648 C CA . LEU A 1 337 ? -19.547 -13.625 -20.797 1 95.31 337 LEU A CA 1
ATOM 2649 C C . LEU A 1 337 ? -19.547 -12.203 -21.344 1 95.31 337 LEU A C 1
ATOM 2651 O O . LEU A 1 337 ? -19.422 -11.234 -20.594 1 95.31 337 LEU A O 1
ATOM 2655 N N . SER A 1 338 ? -19.75 -12.125 -22.656 1 94.75 338 SER A N 1
ATOM 2656 C CA . SER A 1 338 ? -19.844 -10.812 -23.281 1 94.75 338 SER A CA 1
ATOM 2657 C C . SER A 1 338 ? -21.109 -10.086 -22.875 1 94.75 338 SER A C 1
ATOM 2659 O O . SER A 1 338 ? -22.125 -10.719 -22.547 1 94.75 338 SER A O 1
ATOM 2661 N N . PRO A 1 339 ? -21.047 -8.75 -22.953 1 92.38 339 PRO A N 1
ATOM 2662 C CA . PRO A 1 339 ? -22.219 -7.98 -22.516 1 92.38 339 PRO A CA 1
ATOM 2663 C C . PRO A 1 339 ? -23.469 -8.305 -23.328 1 92.38 339 PRO A C 1
ATOM 2665 O O . PRO A 1 339 ? -24.578 -8.25 -22.812 1 92.38 339 PRO A O 1
ATOM 2668 N N . ASP A 1 340 ? -23.312 -8.641 -24.578 1 89.75 340 ASP A N 1
ATOM 2669 C CA . ASP A 1 340 ? -24.469 -8.945 -25.438 1 89.75 340 ASP A CA 1
ATOM 2670 C C . ASP A 1 340 ? -24.875 -10.414 -25.281 1 89.75 340 ASP A C 1
ATOM 2672 O O . ASP A 1 340 ? -25.875 -10.836 -25.859 1 89.75 340 ASP A O 1
ATOM 2676 N N . GLY A 1 341 ? -24.094 -11.211 -24.609 1 92.06 341 GLY A N 1
ATOM 2677 C CA . GLY A 1 341 ? -24.438 -12.586 -24.312 1 92.06 341 GLY A CA 1
ATOM 2678 C C . GLY A 1 341 ? -24.156 -13.539 -25.453 1 92.06 341 GLY A C 1
ATOM 2679 O O . GLY A 1 341 ? -24.547 -14.711 -25.406 1 92.06 341 GLY A O 1
ATOM 2680 N N . HIS A 1 342 ? -23.375 -13.156 -26.453 1 92.19 342 HIS A N 1
ATOM 2681 C CA . HIS A 1 342 ? -23.203 -13.977 -27.641 1 92.19 342 HIS A CA 1
ATOM 2682 C C . HIS A 1 342 ? -21.875 -14.727 -27.609 1 92.19 342 HIS A C 1
ATOM 2684 O O . HIS A 1 342 ? -21.688 -15.688 -28.359 1 92.19 342 HIS A O 1
ATOM 2690 N N . SER A 1 343 ? -21.031 -14.219 -26.812 1 94.5 343 SER A N 1
ATOM 2691 C CA . SER A 1 343 ? -19.688 -14.797 -26.828 1 94.5 343 SER A CA 1
ATOM 2692 C C . SER A 1 343 ? -19.172 -15.023 -25.406 1 94.5 343 SER A C 1
ATOM 2694 O O . SER A 1 343 ? -19.578 -14.328 -24.484 1 94.5 343 SER A O 1
ATOM 2696 N N . LEU A 1 344 ? -18.312 -16.016 -25.281 1 95.75 344 LEU A N 1
ATOM 2697 C CA . LEU A 1 344 ? -17.516 -16.25 -24.078 1 95.75 344 LEU A CA 1
ATOM 2698 C C . LEU A 1 344 ? -16.031 -16.047 -24.344 1 95.75 344 LEU A C 1
ATOM 2700 O O . LEU A 1 344 ? -15.492 -16.609 -25.297 1 95.75 344 LEU A O 1
ATOM 2704 N N . ALA A 1 345 ? -15.414 -15.141 -23.594 1 96.69 345 ALA A N 1
ATOM 2705 C CA . ALA A 1 345 ? -13.953 -15.148 -23.562 1 96.69 345 ALA A CA 1
ATOM 2706 C C . ALA A 1 345 ? -13.438 -16.234 -22.609 1 96.69 345 ALA A C 1
ATOM 2708 O O . ALA A 1 345 ? -13.898 -16.344 -21.469 1 96.69 345 ALA A O 1
ATOM 2709 N N . VAL A 1 346 ? -12.523 -17.031 -23.078 1 94.88 346 VAL A N 1
ATOM 2710 C CA . VAL A 1 346 ? -12.039 -18.172 -22.297 1 94.88 346 VAL A CA 1
ATOM 2711 C C . VAL A 1 346 ? -10.516 -18.125 -22.219 1 94.88 346 VAL A C 1
ATOM 2713 O O . VAL A 1 346 ? -9.844 -17.844 -23.203 1 94.88 346 VAL A O 1
ATOM 2716 N N . LEU A 1 347 ? -10.016 -18.391 -21.016 1 93.25 347 LEU A N 1
ATOM 2717 C CA . LEU A 1 347 ? -8.578 -18.516 -20.812 1 93.25 347 LEU A CA 1
ATOM 2718 C C . LEU A 1 347 ? -8.148 -19.984 -20.766 1 93.25 347 LEU A C 1
ATOM 2720 O O . LEU A 1 347 ? -8.664 -20.75 -19.953 1 93.25 347 LEU A O 1
ATOM 2724 N N . ARG A 1 348 ? -7.25 -20.281 -21.625 1 90.31 348 ARG A N 1
ATOM 2725 C CA . ARG A 1 348 ? -6.715 -21.641 -21.688 1 90.31 348 ARG A CA 1
ATOM 2726 C C . ARG A 1 348 ? -5.25 -21.672 -21.266 1 90.31 348 ARG A C 1
ATOM 2728 O O . ARG A 1 348 ? -4.43 -20.906 -21.797 1 90.31 348 ARG A O 1
ATOM 2735 N N . SER A 1 349 ? -4.984 -22.531 -20.359 1 83.94 349 SER A N 1
ATOM 2736 C CA . SER A 1 349 ? -3.6 -22.766 -19.953 1 83.94 349 SER A CA 1
ATOM 2737 C C . SER A 1 349 ? -2.885 -23.672 -20.953 1 83.94 349 SER A C 1
ATOM 2739 O O . SER A 1 349 ? -3.25 -24.844 -21.109 1 83.94 349 SER A O 1
ATOM 2741 N N . ILE A 1 350 ? -1.885 -23.156 -21.688 1 74.12 350 ILE A N 1
ATOM 2742 C CA . ILE A 1 350 ? -1.121 -23.922 -22.672 1 74.12 350 ILE A CA 1
ATOM 2743 C C . ILE A 1 350 ? -0.007 -24.703 -21.969 1 74.12 350 ILE A C 1
ATOM 2745 O O . ILE A 1 350 ? 0.26 -25.859 -22.297 1 74.12 350 ILE A O 1
ATOM 2749 N N . ASN A 1 351 ? 0.618 -24.031 -21.109 1 67.06 351 ASN A N 1
ATOM 2750 C CA . ASN A 1 351 ? 1.612 -24.562 -20.188 1 67.06 351 ASN A CA 1
ATOM 2751 C C . ASN A 1 351 ? 1.592 -23.828 -18.844 1 67.06 351 ASN A C 1
ATOM 2753 O O . ASN A 1 351 ? 0.786 -22.922 -18.641 1 67.06 351 ASN A O 1
ATOM 2757 N N . TRP A 1 352 ? 2.238 -24.297 -17.828 1 62.38 352 TRP A N 1
ATOM 2758 C CA . TRP A 1 352 ? 2.141 -23.766 -16.484 1 62.38 352 TRP A CA 1
ATOM 2759 C C . TRP A 1 352 ? 2.254 -22.25 -16.484 1 62.38 352 TRP A C 1
ATOM 2761 O O . TRP A 1 352 ? 1.655 -21.562 -15.641 1 62.38 352 TRP A O 1
ATOM 2771 N N . PHE A 1 353 ? 2.824 -21.609 -17.5 1 66.81 353 PHE A N 1
ATOM 2772 C CA . PHE A 1 353 ? 3.041 -20.172 -17.391 1 66.81 353 PHE A CA 1
ATOM 2773 C C . PHE A 1 353 ? 2.617 -19.453 -18.656 1 66.81 353 PHE A C 1
ATOM 2775 O O . PHE A 1 353 ? 3.107 -18.375 -18.969 1 66.81 353 PHE A O 1
ATOM 2782 N N . ASP A 1 354 ? 1.728 -20.125 -19.359 1 76.44 354 ASP A N 1
ATOM 2783 C CA . ASP A 1 354 ? 1.286 -19.5 -20.609 1 76.44 354 ASP A CA 1
ATOM 2784 C C . ASP A 1 354 ? -0.229 -19.594 -20.766 1 76.44 354 ASP A C 1
ATOM 2786 O O . ASP A 1 354 ? -0.824 -20.625 -20.438 1 76.44 354 ASP A O 1
ATOM 2790 N N . THR A 1 355 ? -0.801 -18.5 -21.266 1 87.62 355 THR A N 1
ATOM 2791 C CA . THR A 1 355 ? -2.254 -18.453 -21.391 1 87.62 355 THR A CA 1
ATOM 2792 C C . THR A 1 355 ? -2.656 -18.031 -22.797 1 87.62 355 THR A C 1
ATOM 2794 O O . THR A 1 355 ? -2.082 -17.094 -23.359 1 87.62 355 THR A O 1
ATOM 2797 N N . GLN A 1 356 ? -3.549 -18.797 -23.344 1 90.12 356 GLN A N 1
ATOM 2798 C CA . GLN A 1 356 ? -4.203 -18.438 -24.594 1 90.12 356 GLN A CA 1
ATOM 2799 C C . GLN A 1 356 ? -5.598 -17.875 -24.344 1 90.12 356 GLN A C 1
ATOM 2801 O O . GLN A 1 356 ? -6.391 -18.469 -23.594 1 90.12 356 GLN A O 1
ATOM 2806 N N . ILE A 1 357 ? -5.848 -16.719 -24.953 1 94.5 357 ILE A N 1
ATOM 2807 C CA . ILE A 1 357 ? -7.191 -16.156 -24.906 1 94.5 357 ILE A CA 1
ATOM 2808 C C . ILE A 1 357 ? -8.008 -16.641 -26.094 1 94.5 357 ILE A C 1
ATOM 2810 O O . ILE A 1 357 ? -7.594 -16.484 -27.25 1 94.5 357 ILE A O 1
ATOM 2814 N N . LEU A 1 358 ? -9.188 -17.156 -25.812 1 94.69 358 LEU A N 1
ATOM 2815 C CA . LEU A 1 358 ? -10.078 -17.688 -26.844 1 94.69 358 LEU A CA 1
ATOM 2816 C C . LEU A 1 358 ? -11.445 -17 -26.781 1 94.69 358 LEU A C 1
ATOM 2818 O O . LEU A 1 358 ? -11.828 -16.484 -25.734 1 94.69 358 LEU A O 1
ATOM 2822 N N . LEU A 1 359 ? -12.062 -17.031 -27.922 1 94.69 359 LEU A N 1
ATOM 2823 C CA . LEU A 1 359 ? -13.461 -16.609 -27.984 1 94.69 359 LEU A CA 1
ATOM 2824 C C . LEU A 1 359 ? -14.352 -17.766 -28.422 1 94.69 359 LEU A C 1
ATOM 2826 O O . LEU A 1 359 ? -14.039 -18.469 -29.375 1 94.69 359 LEU A O 1
ATOM 2830 N N . PHE A 1 360 ? -15.344 -17.953 -27.703 1 93.75 360 PHE A N 1
ATOM 2831 C CA . PHE A 1 360 ? -16.359 -18.953 -28.031 1 93.75 360 PHE A CA 1
ATOM 2832 C C . PHE A 1 360 ? -17.672 -18.281 -28.406 1 93.75 360 PHE A C 1
ATOM 2834 O O . PHE A 1 360 ? -18.219 -17.5 -27.641 1 93.75 360 PHE A O 1
ATOM 2841 N N . ASP A 1 361 ? -18.109 -18.594 -29.531 1 91.38 361 ASP A N 1
ATOM 2842 C CA . ASP A 1 361 ? -19.422 -18.109 -29.953 1 91.38 361 ASP A CA 1
ATOM 2843 C C . ASP A 1 361 ? -20.531 -19.047 -29.469 1 91.38 361 ASP A C 1
ATOM 2845 O O . ASP A 1 361 ? -20.594 -20.203 -29.875 1 91.38 361 ASP A O 1
ATOM 2849 N N . ILE A 1 362 ? -21.391 -18.609 -28.734 1 90.25 362 ILE A N 1
ATOM 2850 C CA . ILE A 1 362 ? -22.375 -19.422 -28.047 1 90.25 362 ILE A CA 1
ATOM 2851 C C . ILE A 1 362 ? -23.391 -19.969 -29.047 1 90.25 362 ILE A C 1
ATOM 2853 O O . ILE A 1 362 ? -23.875 -21.094 -28.906 1 90.25 362 ILE A O 1
ATOM 2857 N N . GLU A 1 363 ? -23.75 -19.219 -30 1 86.75 363 GLU A N 1
ATOM 2858 C CA . GLU A 1 363 ? -24.766 -19.625 -30.969 1 86.75 363 GLU A CA 1
ATOM 2859 C C . GLU A 1 363 ? -24.203 -20.641 -31.969 1 86.75 363 GLU A C 1
ATOM 2861 O O . GLU A 1 363 ? -24.781 -21.719 -32.156 1 86.75 363 GLU A O 1
ATOM 2866 N N . SER A 1 364 ? -23.062 -20.344 -32.469 1 87 364 SER A N 1
ATOM 2867 C CA . SER A 1 364 ? -22.5 -21.203 -33.531 1 87 364 SER A CA 1
ATOM 2868 C C . SER A 1 364 ? -21.672 -22.328 -32.938 1 87 364 SER A C 1
ATOM 2870 O O . SER A 1 364 ? -21.469 -23.359 -33.562 1 87 364 SER A O 1
ATOM 2872 N N . GLY A 1 365 ? -21.156 -22.094 -31.766 1 86.62 365 GLY A N 1
ATOM 2873 C CA . GLY A 1 365 ? -20.281 -23.078 -31.156 1 86.62 365 GLY A CA 1
ATOM 2874 C C . GLY A 1 365 ? -18.844 -22.969 -31.656 1 86.62 365 GLY A C 1
ATOM 2875 O O . GLY A 1 365 ? -18.016 -23.828 -31.344 1 86.62 365 GLY A O 1
ATOM 2876 N N . ASP A 1 366 ? -18.547 -21.938 -32.438 1 88.62 366 ASP A N 1
ATOM 2877 C CA . ASP A 1 366 ? -17.219 -21.75 -33 1 88.62 366 ASP A CA 1
ATOM 2878 C C . ASP A 1 366 ? -16.234 -21.203 -31.984 1 88.62 366 ASP A C 1
ATOM 2880 O O . ASP A 1 366 ? -16.594 -20.344 -31.172 1 88.62 366 ASP A O 1
ATOM 2884 N N . TRP A 1 367 ? -15.023 -21.75 -32.031 1 90.06 367 TRP A N 1
ATOM 2885 C CA . TRP A 1 367 ? -13.93 -21.266 -31.188 1 90.06 367 TRP A CA 1
ATOM 2886 C C . TRP A 1 367 ? -12.922 -20.469 -32 1 90.06 367 TRP A C 1
ATOM 2888 O O . TRP A 1 367 ? -12.594 -20.844 -33.125 1 90.06 367 TRP A O 1
ATOM 2898 N N . GLN A 1 368 ? -12.484 -19.344 -31.531 1 90.31 368 GLN A N 1
ATOM 2899 C CA . GLN A 1 368 ? -11.469 -18.516 -32.156 1 90.31 368 GLN A CA 1
ATOM 2900 C C . GLN A 1 368 ? -10.297 -18.25 -31.219 1 90.31 368 GLN A C 1
ATOM 2902 O O . GLN A 1 368 ? -10.508 -17.875 -30.062 1 90.31 368 GLN A O 1
ATOM 2907 N N . ASN A 1 369 ? -9.102 -18.484 -31.75 1 89.5 369 ASN A N 1
ATOM 2908 C CA . ASN A 1 369 ? -7.898 -18.094 -31.016 1 89.5 369 ASN A CA 1
ATOM 2909 C C . ASN A 1 369 ? -7.602 -16.609 -31.188 1 89.5 369 ASN A C 1
ATOM 2911 O O . ASN A 1 369 ? -7.391 -16.141 -32.312 1 89.5 369 ASN A O 1
ATOM 2915 N N . LEU A 1 370 ? -7.547 -15.969 -30.094 1 90.19 370 LEU A N 1
ATOM 2916 C CA . LEU A 1 370 ? -7.363 -14.523 -30.188 1 90.19 370 LEU A CA 1
ATOM 2917 C C . LEU A 1 370 ? -5.902 -14.148 -29.984 1 90.19 370 LEU A C 1
ATOM 2919 O O . LEU A 1 370 ? -5.273 -13.555 -30.859 1 90.19 370 LEU A O 1
ATOM 2923 N N . GLN A 1 371 ? -5.348 -14.453 -28.797 1 88.62 371 GLN A N 1
ATOM 2924 C CA . GLN A 1 371 ? -4.031 -13.953 -28.406 1 88.62 371 GLN A CA 1
ATOM 2925 C C . GLN A 1 371 ? -3.375 -14.867 -27.375 1 88.62 371 GLN A C 1
ATOM 2927 O O . GLN A 1 371 ? -4.031 -15.336 -26.453 1 88.62 371 GLN A O 1
ATOM 2932 N N . ARG A 1 372 ? -2.119 -15.117 -27.641 1 86.06 372 ARG A N 1
ATOM 2933 C CA . ARG A 1 372 ? -1.288 -15.742 -26.625 1 86.06 372 ARG A CA 1
ATOM 2934 C C . ARG A 1 372 ? -0.558 -14.695 -25.781 1 86.06 372 ARG A C 1
ATOM 2936 O O . ARG A 1 372 ? 0.115 -13.82 -26.328 1 86.06 372 ARG A O 1
ATOM 2943 N N . VAL A 1 373 ? -0.642 -14.742 -24.5 1 85.25 373 VAL A N 1
ATOM 2944 C CA . VAL A 1 373 ? -0.135 -13.656 -23.672 1 85.25 373 VAL A CA 1
ATOM 2945 C C . VAL A 1 373 ? 1.219 -14.047 -23.078 1 85.25 373 VAL A C 1
ATOM 2947 O O . VAL A 1 373 ? 2.076 -13.188 -22.859 1 85.25 373 VAL A O 1
ATOM 2950 N N . GLY A 1 374 ? 1.499 -15.344 -22.719 1 75.75 374 GLY A N 1
ATOM 2951 C CA . GLY A 1 374 ? 2.805 -15.781 -22.25 1 75.75 374 GLY A CA 1
ATOM 2952 C C . GLY A 1 374 ? 2.91 -15.828 -20.734 1 75.75 374 GLY A C 1
ATOM 2953 O O . GLY A 1 374 ? 3.988 -16.062 -20.188 1 75.75 374 GLY A O 1
ATOM 2954 N N . TYR A 1 375 ? 1.961 -15.492 -19.969 1 78.81 375 TYR A N 1
ATOM 2955 C CA . TYR A 1 375 ? 1.91 -15.562 -18.516 1 78.81 375 TYR A CA 1
ATOM 2956 C C . TYR A 1 375 ? 0.496 -15.867 -18.031 1 78.81 375 TYR A C 1
ATOM 2958 O O . TYR A 1 375 ? -0.471 -15.688 -18.781 1 78.81 375 TYR A O 1
ATOM 2966 N N . PRO A 1 376 ? 0.415 -16.422 -16.828 1 82.94 376 PRO A N 1
ATOM 2967 C CA . PRO A 1 376 ? -0.917 -16.781 -16.344 1 82.94 376 PRO A CA 1
ATOM 2968 C C . PRO A 1 376 ? -1.783 -15.562 -16.031 1 82.94 376 PRO A C 1
ATOM 2970 O O . PRO A 1 376 ? -1.28 -14.555 -15.523 1 82.94 376 PRO A O 1
ATOM 2973 N N . LEU A 1 377 ? -3.053 -15.672 -16.375 1 89.62 377 LEU A N 1
ATOM 2974 C CA . LEU A 1 377 ? -4.055 -14.664 -16.047 1 89.62 377 LEU A CA 1
ATOM 2975 C C . LEU A 1 377 ? -5.051 -15.188 -15.023 1 89.62 377 LEU A C 1
ATOM 2977 O O . LEU A 1 377 ? -5.449 -16.359 -15.078 1 89.62 377 LEU A O 1
ATOM 2981 N N . ARG A 1 378 ? -5.414 -14.352 -14.156 1 89.69 378 ARG A N 1
ATOM 2982 C CA . ARG A 1 378 ? -6.402 -14.766 -13.164 1 89.69 378 ARG A CA 1
ATOM 2983 C C . ARG A 1 378 ? -7.816 -14.656 -13.719 1 89.69 378 ARG A C 1
ATOM 2985 O O . ARG A 1 378 ? -8.688 -15.453 -13.375 1 89.69 378 ARG A O 1
ATOM 2992 N N . SER A 1 379 ? -8.039 -13.617 -14.492 1 94 379 SER A N 1
ATOM 2993 C CA . SER A 1 379 ? -9.352 -13.383 -15.078 1 94 379 SER A CA 1
ATOM 2994 C C . SER A 1 379 ? -9.242 -12.555 -16.359 1 94 379 SER A C 1
ATOM 2996 O O . SER A 1 379 ? -8.156 -12.109 -16.719 1 94 379 SER A O 1
ATOM 2998 N N . ILE A 1 380 ? -10.367 -12.438 -16.984 1 95.75 380 ILE A N 1
ATOM 2999 C CA . ILE A 1 380 ? -10.539 -11.594 -18.172 1 95.75 380 ILE A CA 1
ATOM 3000 C C . ILE A 1 380 ? -11.914 -10.945 -18.141 1 95.75 380 ILE A C 1
ATOM 3002 O O . ILE A 1 380 ? -12.883 -11.531 -17.656 1 95.75 380 ILE A O 1
ATOM 3006 N N . ALA A 1 381 ? -11.977 -9.711 -18.625 1 96.44 381 ALA A N 1
ATOM 3007 C CA . ALA A 1 381 ? -13.25 -9 -18.609 1 96.44 381 ALA A CA 1
ATOM 3008 C C . ALA A 1 381 ? -13.531 -8.336 -19.953 1 96.44 381 ALA A C 1
ATOM 3010 O O . ALA A 1 381 ? -12.602 -7.965 -20.672 1 96.44 381 ALA A O 1
ATOM 3011 N N . TRP A 1 382 ? -14.766 -8.266 -20.266 1 95.62 382 TRP A N 1
ATOM 3012 C CA . TRP A 1 382 ? -15.195 -7.527 -21.453 1 95.62 382 TRP A CA 1
ATOM 3013 C C . TRP A 1 382 ? -15.375 -6.047 -21.125 1 95.62 382 TRP A C 1
ATOM 3015 O O . TRP A 1 382 ? -15.781 -5.691 -20.016 1 95.62 382 TRP A O 1
ATOM 3025 N N . ASP A 1 383 ? -15.055 -5.277 -22.062 1 90.88 383 ASP A N 1
ATOM 3026 C CA . ASP A 1 383 ? -15.375 -3.859 -21.922 1 90.88 383 ASP A CA 1
ATOM 3027 C C . ASP A 1 383 ? -16.844 -3.594 -22.219 1 90.88 383 ASP A C 1
ATOM 3029 O O . ASP A 1 383 ? -17.594 -4.508 -22.578 1 90.88 383 ASP A O 1
ATOM 3033 N N . LYS A 1 384 ? -17.391 -2.312 -22.016 1 86.12 384 LYS A N 1
ATOM 3034 C CA . LYS A 1 384 ? -18.797 -1.924 -22.125 1 86.12 384 LYS A CA 1
ATOM 3035 C C . LYS A 1 384 ? -19.359 -2.27 -23.516 1 86.12 384 LYS A C 1
ATOM 3037 O O . LYS A 1 384 ? -20.484 -2.777 -23.625 1 86.12 384 LYS A O 1
ATOM 3042 N N . GLY A 1 385 ? -18.641 -2.125 -24.578 1 84.75 385 GLY A N 1
ATOM 3043 C CA . GLY A 1 385 ? -19.172 -2.32 -25.922 1 84.75 385 GLY A CA 1
ATOM 3044 C C . GLY A 1 385 ? -18.969 -3.732 -26.438 1 84.75 385 GLY A C 1
ATOM 3045 O O . GLY A 1 385 ? -19.5 -4.098 -27.484 1 84.75 385 GLY A O 1
ATOM 3046 N N . GLY A 1 386 ? -18.328 -4.57 -25.656 1 91 386 GLY A N 1
ATOM 3047 C CA . GLY A 1 386 ? -18.062 -5.934 -26.094 1 91 386 GLY A CA 1
ATOM 3048 C C . GLY A 1 386 ? -17.016 -6.008 -27.203 1 91 386 GLY A C 1
ATOM 3049 O O . GLY A 1 386 ? -16.891 -7.035 -27.875 1 91 386 GLY A O 1
ATOM 3050 N N . ASN A 1 387 ? -16.344 -4.945 -27.422 1 92.44 387 ASN A N 1
ATOM 3051 C CA . ASN A 1 387 ? -15.398 -4.898 -28.516 1 92.44 387 ASN A CA 1
ATOM 3052 C C . ASN A 1 387 ? -13.961 -5.02 -28.016 1 92.44 387 ASN A C 1
ATOM 3054 O O . ASN A 1 387 ? -13.016 -4.934 -28.812 1 92.44 387 ASN A O 1
ATOM 3058 N N . ALA A 1 388 ? -13.789 -5.164 -26.797 1 95.19 388 ALA A N 1
ATOM 3059 C CA . ALA A 1 388 ? -12.445 -5.285 -26.25 1 95.19 388 ALA A CA 1
ATOM 3060 C C . ALA A 1 388 ? -12.438 -6.152 -25 1 95.19 388 ALA A C 1
ATOM 3062 O O . ALA A 1 388 ? -13.484 -6.363 -24.375 1 95.19 388 ALA A O 1
ATOM 3063 N N . LEU A 1 389 ? -11.305 -6.668 -24.719 1 96.5 389 LEU A N 1
ATOM 3064 C CA . LEU A 1 389 ? -11.07 -7.469 -23.531 1 96.5 389 LEU A CA 1
ATOM 3065 C C . LEU A 1 389 ? -10.008 -6.824 -22.641 1 96.5 389 LEU A C 1
ATOM 3067 O O . LEU A 1 389 ? -9.055 -6.227 -23.141 1 96.5 389 LEU A O 1
ATOM 3071 N N . VAL A 1 390 ? -10.219 -6.941 -21.344 1 96.56 390 VAL A N 1
ATOM 3072 C CA . VAL A 1 390 ? -9.273 -6.379 -20.375 1 96.56 390 VAL A CA 1
ATOM 3073 C C . VAL A 1 390 ? -8.688 -7.492 -19.516 1 96.56 390 VAL A C 1
ATOM 3075 O O . VAL A 1 390 ? -9.422 -8.359 -19.031 1 96.56 390 VAL A O 1
ATOM 3078 N N . TYR A 1 391 ? -7.414 -7.5 -19.391 1 95.69 391 TYR A N 1
ATOM 3079 C CA . TYR A 1 391 ? -6.699 -8.469 -18.562 1 95.69 391 TYR A CA 1
ATOM 3080 C C . TYR A 1 391 ? -5.434 -7.852 -17.969 1 95.69 391 TYR A C 1
ATOM 3082 O O . TYR A 1 391 ? -5.07 -6.723 -18.312 1 95.69 391 TYR A O 1
ATOM 3090 N N . ARG A 1 392 ? -4.836 -8.523 -17.031 1 93.31 392 ARG A N 1
ATOM 3091 C CA . ARG A 1 392 ? -3.598 -8.047 -16.438 1 93.31 392 ARG A CA 1
ATOM 3092 C C . ARG A 1 392 ? -2.42 -8.234 -17.375 1 93.31 392 ARG A C 1
ATOM 3094 O O . ARG A 1 392 ? -2.186 -9.344 -17.875 1 93.31 392 ARG A O 1
ATOM 3101 N N . GLY A 1 393 ? -1.709 -7.164 -17.578 1 87.69 393 GLY A N 1
ATOM 3102 C CA . GLY A 1 393 ? -0.491 -7.254 -18.375 1 87.69 393 GLY A CA 1
ATOM 3103 C C . GLY A 1 393 ? 0.687 -7.805 -17.594 1 87.69 393 GLY A C 1
ATOM 3104 O O . GLY A 1 393 ? 0.573 -8.07 -16.391 1 87.69 393 GLY A O 1
ATOM 3105 N N . GLU A 1 394 ? 1.741 -7.988 -18.281 1 77.12 394 GLU A N 1
ATOM 3106 C CA . GLU A 1 394 ? 2.947 -8.586 -17.719 1 77.12 394 GLU A CA 1
ATOM 3107 C C . GLU A 1 394 ? 3.498 -7.742 -16.578 1 77.12 394 GLU A C 1
ATOM 3109 O O . GLU A 1 394 ? 4.062 -8.273 -15.617 1 77.12 394 GLU A O 1
ATOM 3114 N N . GLU A 1 395 ? 3.303 -6.469 -16.719 1 75.88 395 GLU A N 1
ATOM 3115 C CA . GLU A 1 395 ? 3.879 -5.562 -15.727 1 75.88 395 GLU A CA 1
ATOM 3116 C C . GLU A 1 395 ? 2.941 -5.379 -14.539 1 75.88 395 GLU A C 1
ATOM 3118 O O . GLU A 1 395 ? 3.197 -4.547 -13.664 1 75.88 395 GLU A O 1
ATOM 3123 N N . GLY A 1 396 ? 1.896 -6.086 -14.555 1 83.25 396 GLY A N 1
ATOM 3124 C CA . GLY A 1 396 ? 0.992 -6.02 -13.422 1 83.25 396 GLY A CA 1
ATOM 3125 C C . GLY A 1 396 ? 0 -4.879 -13.508 1 83.25 396 GLY A C 1
ATOM 3126 O O . GLY A 1 396 ? -0.445 -4.352 -12.492 1 83.25 396 GLY A O 1
ATOM 3127 N N . GLN A 1 397 ? -0.207 -4.422 -14.703 1 88.06 397 GLN A N 1
ATOM 3128 C CA . GLN A 1 397 ? -1.206 -3.396 -14.992 1 88.06 397 GLN A CA 1
ATOM 3129 C C . GLN A 1 397 ? -2.279 -3.922 -15.938 1 88.06 397 GLN A C 1
ATOM 3131 O O . GLN A 1 397 ? -2.064 -4.914 -16.641 1 88.06 397 GLN A O 1
ATOM 3136 N N . LEU A 1 398 ? -3.391 -3.221 -15.992 1 93.81 398 LEU A N 1
ATOM 3137 C CA . LEU A 1 398 ? -4.469 -3.693 -16.859 1 93.81 398 LEU A CA 1
ATOM 3138 C C . LEU A 1 398 ? -4.246 -3.256 -18.297 1 93.81 398 LEU A C 1
ATOM 3140 O O . LEU A 1 398 ? -3.92 -2.096 -18.562 1 93.81 398 LEU A O 1
ATOM 3144 N N . HIS A 1 399 ? -4.406 -4.18 -19.156 1 93.75 399 HIS A N 1
ATOM 3145 C CA . HIS A 1 399 ? -4.344 -3.953 -20.594 1 93.75 399 HIS A CA 1
ATOM 3146 C C . HIS A 1 399 ? -5.715 -4.133 -21.234 1 93.75 399 HIS A C 1
ATOM 3148 O O . HIS A 1 399 ? -6.504 -4.977 -20.812 1 93.75 399 HIS A O 1
ATOM 3154 N N . ARG A 1 400 ? -5.941 -3.369 -22.203 1 94.81 400 ARG A N 1
ATOM 3155 C CA . ARG A 1 400 ? -7.137 -3.467 -23.031 1 94.81 400 ARG A CA 1
ATOM 3156 C C . ARG A 1 400 ? -6.789 -3.947 -24.438 1 94.81 400 ARG A C 1
ATOM 3158 O O . ARG A 1 400 ? -6.031 -3.289 -25.156 1 94.81 400 ARG A O 1
ATOM 3165 N N . LEU A 1 401 ? -7.332 -5.062 -24.812 1 95 401 LEU A N 1
ATOM 3166 C CA . LEU A 1 401 ? -7.152 -5.637 -26.141 1 95 401 LEU A CA 1
ATOM 3167 C C . LEU A 1 401 ? -8.367 -5.375 -27.031 1 95 401 LEU A C 1
ATOM 3169 O O . LEU A 1 401 ? -9.406 -6.027 -26.875 1 95 401 LEU A O 1
ATOM 3173 N N . GLN A 1 402 ? -8.203 -4.402 -27.875 1 94.19 402 GLN A N 1
ATOM 3174 C CA . GLN A 1 402 ? -9.258 -4.156 -28.859 1 94.19 402 GLN A CA 1
ATOM 3175 C C . GLN A 1 402 ? -9.305 -5.262 -29.906 1 94.19 402 GLN A C 1
ATOM 3177 O O . GLN A 1 402 ? -8.273 -5.641 -30.469 1 94.19 402 GLN A O 1
ATOM 3182 N N . LEU A 1 403 ? -10.445 -5.762 -30.188 1 92.5 403 LEU A N 1
ATOM 3183 C CA . LEU A 1 403 ? -10.586 -6.926 -31.062 1 92.5 403 LEU A CA 1
ATOM 3184 C C . LEU A 1 403 ? -10.453 -6.527 -32.531 1 92.5 403 LEU A C 1
ATOM 3186 O O . LEU A 1 403 ? -9.82 -7.238 -33.312 1 92.5 403 LEU A O 1
ATOM 3190 N N . LYS A 1 404 ? -11.023 -5.398 -32.938 1 88.81 404 LYS A N 1
ATOM 3191 C CA . LYS A 1 404 ? -10.945 -4.922 -34.312 1 88.81 404 LYS A CA 1
ATOM 3192 C C . LYS A 1 404 ? -10.906 -3.396 -34.375 1 88.81 404 LYS A C 1
ATOM 3194 O O . LYS A 1 404 ? -11.867 -2.732 -33.969 1 88.81 404 LYS A O 1
ATOM 3199 N N . PRO A 1 405 ? -9.883 -2.791 -34.938 1 88.19 405 PRO A N 1
ATOM 3200 C CA . PRO A 1 405 ? -8.562 -3.373 -35.188 1 88.19 405 PRO A CA 1
ATOM 3201 C C . PRO A 1 405 ? -7.848 -3.809 -33.906 1 88.19 405 PRO A C 1
ATOM 3203 O O . PRO A 1 405 ? -8.148 -3.303 -32.844 1 88.19 405 PRO A O 1
ATOM 3206 N N . ARG A 1 406 ? -7.016 -4.707 -34.094 1 88.25 406 ARG A N 1
ATOM 3207 C CA . ARG A 1 406 ? -6.293 -5.223 -32.938 1 88.25 406 ARG A CA 1
ATOM 3208 C C . ARG A 1 406 ? -5.332 -4.176 -32.375 1 88.25 406 ARG A C 1
ATOM 3210 O O . ARG A 1 406 ? -4.445 -3.701 -33.094 1 88.25 406 ARG A O 1
ATOM 3217 N N . LYS A 1 407 ? -5.621 -3.773 -31.219 1 91.25 407 LYS A N 1
ATOM 3218 C CA . LYS A 1 407 ? -4.805 -2.775 -30.531 1 91.25 407 LYS A CA 1
ATOM 3219 C C . LYS A 1 407 ? -4.727 -3.064 -29.031 1 91.25 407 LYS A C 1
ATOM 3221 O O . LYS A 1 407 ? -5.727 -3.434 -28.406 1 91.25 407 LYS A O 1
ATOM 3226 N N . LEU A 1 408 ? -3.492 -2.998 -28.547 1 92.75 408 LEU A N 1
ATOM 3227 C CA . LEU A 1 408 ? -3.273 -3.207 -27.125 1 92.75 408 LEU A CA 1
ATOM 3228 C C . LEU A 1 408 ? -2.955 -1.889 -26.422 1 92.75 408 LEU A C 1
ATOM 3230 O O . LEU A 1 408 ? -2.021 -1.185 -26.812 1 92.75 408 LEU A O 1
ATOM 3234 N N . THR A 1 409 ? -3.811 -1.55 -25.422 1 92.44 409 THR A N 1
ATOM 3235 C CA . THR A 1 409 ? -3.662 -0.294 -24.703 1 92.44 409 THR A CA 1
ATOM 3236 C C . THR A 1 409 ? -3.539 -0.549 -23.203 1 92.44 409 THR A C 1
ATOM 3238 O O . THR A 1 409 ? -4.289 -1.351 -22.641 1 92.44 409 THR A O 1
ATOM 3241 N N . ARG A 1 410 ? -2.596 0.12 -22.531 1 89.56 410 ARG A N 1
ATOM 3242 C CA . ARG A 1 410 ? -2.516 0.039 -21.078 1 89.56 410 ARG A CA 1
ATOM 3243 C C . ARG A 1 410 ? -3.539 0.96 -20.422 1 89.56 410 ARG A C 1
ATOM 3245 O O . ARG A 1 410 ? -3.641 2.137 -20.766 1 89.56 410 ARG A O 1
ATOM 3252 N N . LEU A 1 411 ? -4.215 0.438 -19.391 1 91.19 411 LEU A N 1
ATOM 3253 C CA . LEU A 1 411 ? -5.312 1.187 -18.797 1 91.19 411 LEU A CA 1
ATOM 3254 C C . LEU A 1 411 ? -4.906 1.761 -17.438 1 91.19 411 LEU A C 1
ATOM 3256 O O . LEU A 1 411 ? -5.543 2.693 -16.938 1 91.19 411 LEU A O 1
ATOM 3260 N N . THR A 1 412 ? -3.975 1.153 -16.781 1 88.06 412 THR A N 1
ATOM 3261 C CA . THR A 1 412 ? -3.629 1.585 -15.438 1 88.06 412 THR A CA 1
ATOM 3262 C C . THR A 1 412 ? -2.119 1.765 -15.297 1 88.06 412 THR A C 1
ATOM 3264 O O . THR A 1 412 ? -1.349 1.228 -16.094 1 88.06 412 THR A O 1
ATOM 3267 N N . SER A 1 413 ? -1.744 2.604 -14.383 1 81.62 413 SER A N 1
ATOM 3268 C CA . SER A 1 413 ? -0.35 2.848 -14.023 1 81.62 413 SER A CA 1
ATOM 3269 C C . SER A 1 413 ? -0.204 3.168 -12.547 1 81.62 413 SER A C 1
ATOM 3271 O O . SER A 1 413 ? 0.105 4.301 -12.172 1 81.62 413 SER A O 1
ATOM 3273 N N . VAL A 1 414 ? -0.437 2.178 -11.766 1 83.31 414 VAL A N 1
ATOM 3274 C CA . VAL A 1 414 ? -0.335 2.336 -10.32 1 83.31 414 VAL A CA 1
ATOM 3275 C C . VAL A 1 414 ? 0.894 1.592 -9.805 1 83.31 414 VAL A C 1
ATOM 3277 O O . VAL A 1 414 ? 1.569 0.895 -10.57 1 83.31 414 VAL A O 1
ATOM 3280 N N . LEU A 1 415 ? 1.191 1.8 -8.586 1 80.06 415 LEU A N 1
ATOM 3281 C CA . LEU A 1 415 ? 2.424 1.265 -8.016 1 80.06 415 LEU A CA 1
ATOM 3282 C C . LEU A 1 415 ? 2.246 -0.192 -7.605 1 80.06 415 LEU A C 1
ATOM 3284 O O . LEU A 1 415 ? 3.223 -0.939 -7.512 1 80.06 415 LEU A O 1
ATOM 3288 N N . GLN A 1 416 ? 1.045 -0.553 -7.344 1 81.81 416 GLN A N 1
ATOM 3289 C CA . GLN A 1 416 ? 0.732 -1.934 -6.988 1 81.81 416 GLN A CA 1
ATOM 3290 C C . GLN A 1 416 ? 0.3 -2.734 -8.211 1 81.81 416 GLN A C 1
ATOM 3292 O O . GLN A 1 416 ? -0.026 -2.158 -9.25 1 81.81 416 GLN A O 1
ATOM 3297 N N . GLU A 1 417 ? 0.369 -4.012 -7.977 1 85.69 417 GLU A N 1
ATOM 3298 C CA . GLU A 1 417 ? -0.211 -4.852 -9.023 1 85.69 417 GLU A CA 1
ATOM 3299 C C . GLU A 1 417 ? -1.733 -4.742 -9.031 1 85.69 417 GLU A C 1
ATOM 3301 O O . GLU A 1 417 ? -2.365 -4.695 -7.977 1 85.69 417 GLU A O 1
ATOM 3306 N N . ILE A 1 418 ? -2.279 -4.641 -10.188 1 92 418 ILE A N 1
ATOM 3307 C CA . ILE A 1 418 ? -3.727 -4.695 -10.367 1 92 418 ILE A CA 1
ATOM 3308 C C . ILE A 1 418 ? -4.09 -5.871 -11.273 1 92 418 ILE A C 1
ATOM 3310 O O . ILE A 1 418 ? -3.475 -6.066 -12.32 1 92 418 ILE A O 1
ATOM 3314 N N . ASN A 1 419 ? -5.039 -6.621 -10.789 1 93.44 419 ASN A N 1
ATOM 3315 C CA . ASN A 1 419 ? -5.391 -7.836 -11.523 1 93.44 419 ASN A CA 1
ATOM 3316 C C . ASN A 1 419 ? -6.871 -8.18 -11.359 1 93.44 419 ASN A C 1
ATOM 3318 O O . ASN A 1 419 ? -7.652 -7.355 -10.875 1 93.44 419 ASN A O 1
ATOM 3322 N N . SER A 1 420 ? -7.297 -9.211 -11.977 1 94.69 420 SER A N 1
ATOM 3323 C CA . SER A 1 420 ? -8.625 -9.812 -11.852 1 94.69 420 SER A CA 1
ATOM 3324 C C . SER A 1 420 ? -9.719 -8.82 -12.227 1 94.69 420 SER A C 1
ATOM 3326 O O . SER A 1 420 ? -10.664 -8.625 -11.461 1 94.69 420 SER A O 1
ATOM 3328 N N . PRO A 1 421 ? -9.594 -8.258 -13.367 1 96.75 421 PRO A N 1
ATOM 3329 C CA . PRO A 1 421 ? -10.688 -7.391 -13.805 1 96.75 421 PRO A CA 1
ATOM 3330 C C . PRO A 1 421 ? -12.008 -8.141 -13.953 1 96.75 421 PRO A C 1
ATOM 3332 O O . PRO A 1 421 ? -12.016 -9.305 -14.375 1 96.75 421 PRO A O 1
ATOM 3335 N N . SER A 1 422 ? -13.078 -7.523 -13.641 1 96.06 422 SER A N 1
ATOM 3336 C CA . SER A 1 422 ? -14.445 -8.016 -13.797 1 96.06 422 SER A CA 1
ATOM 3337 C C . SER A 1 422 ? -15.406 -6.875 -14.133 1 96.06 422 SER A C 1
ATOM 3339 O O . SER A 1 422 ? -15.32 -5.793 -13.547 1 96.06 422 SER A O 1
ATOM 3341 N N . ALA A 1 423 ? -16.219 -7.105 -15.094 1 95.75 423 ALA A N 1
ATOM 3342 C CA . ALA A 1 423 ? -17.141 -6.059 -15.508 1 95.75 423 ALA A CA 1
ATOM 3343 C C . ALA A 1 423 ? -18.578 -6.559 -15.484 1 95.75 423 ALA A C 1
ATOM 3345 O O . ALA A 1 423 ? -18.844 -7.742 -15.711 1 95.75 423 ALA A O 1
ATOM 3346 N N . ASN A 1 424 ? -19.5 -5.621 -15.188 1 93.31 424 ASN A N 1
ATOM 3347 C CA . ASN A 1 424 ? -20.906 -5.965 -15.312 1 93.31 424 ASN A CA 1
ATOM 3348 C C . ASN A 1 424 ? -21.453 -5.637 -16.703 1 93.31 424 ASN A C 1
ATOM 3350 O O . ASN A 1 424 ? -20.688 -5.211 -17.578 1 93.31 424 ASN A O 1
ATOM 3354 N N . SER A 1 425 ? -22.719 -5.848 -16.891 1 87.62 425 SER A N 1
ATOM 3355 C CA . SER A 1 425 ? -23.328 -5.711 -18.219 1 87.62 425 SER A CA 1
ATOM 3356 C C . SER A 1 425 ? -23.359 -4.254 -18.656 1 87.62 425 SER A C 1
ATOM 3358 O O . SER A 1 425 ? -23.453 -3.965 -19.859 1 87.62 425 SER A O 1
ATOM 3360 N N . ALA A 1 426 ? -23.25 -3.324 -17.734 1 88 426 ALA A N 1
ATOM 3361 C CA . ALA A 1 426 ? -23.266 -1.899 -18.047 1 88 426 ALA A CA 1
ATOM 3362 C C . ALA A 1 426 ? -21.859 -1.391 -18.344 1 88 426 ALA A C 1
ATOM 3364 O O . ALA A 1 426 ? -21.672 -0.227 -18.719 1 88 426 ALA A O 1
ATOM 3365 N N . GLY A 1 427 ? -20.922 -2.25 -18.156 1 88.56 427 GLY A N 1
ATOM 3366 C CA . GLY A 1 427 ? -19.547 -1.893 -18.5 1 88.56 427 GLY A CA 1
ATOM 3367 C C . GLY A 1 427 ? -18.766 -1.32 -17.328 1 88.56 427 GLY A C 1
ATOM 3368 O O . GLY A 1 427 ? -17.641 -0.875 -17.5 1 88.56 427 GLY A O 1
ATOM 3369 N N . ARG A 1 428 ? -19.359 -1.242 -16.188 1 93.56 428 ARG A N 1
ATOM 3370 C CA . ARG A 1 428 ? -18.609 -0.861 -15 1 93.56 428 ARG A CA 1
ATOM 3371 C C . ARG A 1 428 ? -17.625 -1.958 -14.602 1 93.56 428 ARG A C 1
ATOM 3373 O O . ARG A 1 428 ? -17.984 -3.135 -14.547 1 93.56 428 ARG A O 1
ATOM 3380 N N . MET A 1 429 ? -16.391 -1.525 -14.336 1 96 429 MET A N 1
ATOM 3381 C CA . MET A 1 429 ? -15.352 -2.529 -14.148 1 96 429 MET A CA 1
ATOM 3382 C C . MET A 1 429 ? -14.719 -2.402 -12.766 1 96 429 MET A C 1
ATOM 3384 O O . MET A 1 429 ? -14.43 -1.294 -12.305 1 96 429 MET A O 1
ATOM 3388 N N . ALA A 1 430 ? -14.578 -3.521 -12.109 1 97.25 430 ALA A N 1
ATOM 3389 C CA . ALA A 1 430 ? -13.828 -3.637 -10.859 1 97.25 430 ALA A CA 1
ATOM 3390 C C . ALA A 1 430 ? -12.578 -4.488 -11.039 1 97.25 430 ALA A C 1
ATOM 3392 O O . ALA A 1 430 ? -12.484 -5.273 -11.984 1 97.25 430 ALA A O 1
ATOM 3393 N N . ALA A 1 431 ? -11.594 -4.293 -10.25 1 97.31 431 ALA A N 1
ATOM 3394 C CA . ALA A 1 431 ? -10.352 -5.055 -10.266 1 97.31 431 ALA A CA 1
ATOM 3395 C C . ALA A 1 431 ? -9.758 -5.16 -8.859 1 97.31 431 ALA A C 1
ATOM 3397 O O . ALA A 1 431 ? -10.203 -4.477 -7.938 1 97.31 431 ALA A O 1
ATOM 3398 N N . VAL A 1 432 ? -8.844 -6.082 -8.703 1 96.88 432 VAL A N 1
ATOM 3399 C CA . VAL A 1 432 ? -8.195 -6.309 -7.414 1 96.88 432 VAL A CA 1
ATOM 3400 C C . VAL A 1 432 ? -6.812 -5.656 -7.41 1 96.88 432 VAL A C 1
ATOM 3402 O O . VAL A 1 432 ? -6.055 -5.785 -8.375 1 96.88 432 VAL A O 1
ATOM 3405 N N . VAL A 1 433 ? -6.539 -4.953 -6.328 1 93.06 433 VAL A N 1
ATOM 3406 C CA . VAL A 1 433 ? -5.23 -4.328 -6.176 1 93.06 433 VAL A CA 1
ATOM 3407 C C . VAL A 1 433 ? -4.473 -4.988 -5.023 1 93.06 433 VAL A C 1
ATOM 3409 O O . VAL A 1 433 ? -5.039 -5.219 -3.953 1 93.06 433 VAL A O 1
ATOM 3412 N N . GLY A 1 434 ? -3.182 -5.219 -5.305 1 87.75 434 GLY A N 1
ATOM 3413 C CA . GLY A 1 434 ? -2.344 -5.836 -4.289 1 87.75 434 GLY A CA 1
ATOM 3414 C C . GLY A 1 434 ? -2.045 -7.297 -4.574 1 87.75 434 GLY A C 1
ATOM 3415 O O . GLY A 1 434 ? -2.613 -7.887 -5.492 1 87.75 434 GLY A O 1
ATOM 3416 N N . GLU A 1 435 ? -1.108 -7.809 -3.736 1 85.12 435 GLU A N 1
ATOM 3417 C CA . GLU A 1 435 ? -0.767 -9.227 -3.791 1 85.12 435 GLU A CA 1
ATOM 3418 C C . GLU A 1 435 ? -1.257 -9.961 -2.545 1 85.12 435 GLU A C 1
ATOM 3420 O O . GLU A 1 435 ? -1.271 -9.398 -1.451 1 85.12 435 GLU A O 1
ATOM 3425 N N . LEU A 1 436 ? -1.566 -11.188 -2.715 1 87.06 436 LEU A N 1
ATOM 3426 C CA . LEU A 1 436 ? -2.137 -11.969 -1.62 1 87.06 436 LEU A CA 1
ATOM 3427 C C . LEU A 1 436 ? -1.101 -12.203 -0.526 1 87.06 436 LEU A C 1
ATOM 3429 O O . LEU A 1 436 ? -1.456 -12.422 0.634 1 87.06 436 LEU A O 1
ATOM 3433 N N . PHE A 1 437 ? 0.188 -12.133 -0.99 1 85.75 437 PHE A N 1
ATOM 3434 C CA . PHE A 1 437 ? 1.229 -12.484 -0.03 1 85.75 437 PHE A CA 1
ATOM 3435 C C . PHE A 1 437 ? 2.4 -11.516 -0.125 1 85.75 437 PHE A C 1
ATOM 3437 O O . PHE A 1 437 ? 2.699 -10.992 -1.203 1 85.75 437 PHE A O 1
ATOM 3444 N N . GLU A 1 438 ? 2.922 -11.258 1.003 1 82.81 438 GLU A N 1
ATOM 3445 C CA . GLU A 1 438 ? 4.211 -10.586 1.111 1 82.81 438 GLU A CA 1
ATOM 3446 C C . GLU A 1 438 ? 5.34 -11.586 1.342 1 82.81 438 GLU A C 1
ATOM 3448 O O . GLU A 1 438 ? 5.152 -12.586 2.029 1 82.81 438 GLU A O 1
ATOM 3453 N N . GLU A 1 439 ? 6.473 -11.297 0.809 1 89.81 439 GLU A N 1
ATOM 3454 C CA . GLU A 1 439 ? 7.602 -12.211 0.941 1 89.81 439 GLU A CA 1
ATOM 3455 C C . GLU A 1 439 ? 8.852 -11.484 1.438 1 89.81 439 GLU A C 1
ATOM 3457 O O . GLU A 1 439 ? 9.102 -10.344 1.046 1 89.81 439 GLU A O 1
ATOM 3462 N N . GLU A 1 440 ? 9.539 -12.094 2.322 1 92.88 440 GLU A N 1
ATOM 3463 C CA . GLU A 1 440 ? 10.805 -11.641 2.896 1 92.88 440 GLU A CA 1
ATOM 3464 C C . GLU A 1 440 ? 11.812 -12.781 2.971 1 92.88 440 GLU A C 1
ATOM 3466 O O . GLU A 1 440 ? 11.445 -13.953 2.854 1 92.88 440 GLU A O 1
ATOM 3471 N N . ILE A 1 441 ? 13.07 -12.375 3.111 1 95.81 441 ILE A N 1
ATOM 3472 C CA . ILE A 1 441 ? 14.109 -13.383 3.275 1 95.81 441 ILE A CA 1
ATOM 3473 C C . ILE A 1 441 ? 14.641 -13.344 4.707 1 95.81 441 ILE A C 1
ATOM 3475 O O . ILE A 1 441 ? 14.969 -12.273 5.223 1 95.81 441 ILE A O 1
ATOM 3479 N N . TRP A 1 442 ? 14.695 -14.438 5.34 1 95.62 442 TRP A N 1
ATOM 3480 C CA . TRP A 1 442 ? 15.172 -14.586 6.711 1 95.62 442 TRP A CA 1
ATOM 3481 C C . TRP A 1 442 ? 16.422 -15.445 6.762 1 95.62 442 TRP A C 1
ATOM 3483 O O . TRP A 1 442 ? 16.672 -16.25 5.863 1 95.62 442 TRP A O 1
ATOM 3493 N N . PHE A 1 443 ? 17.266 -15.227 7.785 1 96.25 443 PHE A N 1
ATOM 3494 C CA . PHE A 1 443 ? 18.531 -15.914 7.961 1 96.25 443 PHE A CA 1
ATOM 3495 C C . PHE A 1 443 ? 18.594 -16.625 9.312 1 96.25 443 PHE A C 1
ATOM 3497 O O . PHE A 1 443 ? 18.141 -16.062 10.32 1 96.25 443 PHE A O 1
ATOM 3504 N N . TRP A 1 444 ? 18.969 -17.812 9.32 1 96.38 444 TRP A N 1
ATOM 3505 C CA . TRP A 1 444 ? 19.109 -18.641 10.516 1 96.38 444 TRP A CA 1
ATOM 3506 C C . TRP A 1 444 ? 20.531 -19.188 10.633 1 96.38 444 TRP A C 1
ATOM 3508 O O . TRP A 1 444 ? 20.906 -20.109 9.906 1 96.38 444 TRP A O 1
ATOM 3518 N N . SER A 1 445 ? 21.25 -18.734 11.594 1 95.06 445 SER A N 1
ATOM 3519 C CA . SER A 1 445 ? 22.688 -18.984 11.695 1 95.06 445 SER A CA 1
ATOM 3520 C C . SER A 1 445 ? 22.969 -20.406 12.195 1 95.06 445 SER A C 1
ATOM 3522 O O . SER A 1 445 ? 23.906 -21.047 11.75 1 95.06 445 SER A O 1
ATOM 3524 N N . SER A 1 446 ? 22.125 -20.812 13.211 1 94.56 446 SER A N 1
ATOM 3525 C CA . SER A 1 446 ? 22.328 -22.125 13.805 1 94.56 446 SER A CA 1
ATOM 3526 C C . SER A 1 446 ? 20.984 -22.812 14.086 1 94.56 446 SER A C 1
ATOM 3528 O O . SER A 1 446 ? 20.547 -22.875 15.234 1 94.56 446 SER A O 1
ATOM 3530 N N . PRO A 1 447 ? 20.516 -23.484 13.109 1 94.62 447 PRO A N 1
ATOM 3531 C CA . PRO A 1 447 ? 19.172 -24.016 13.219 1 94.62 447 PRO A CA 1
ATOM 3532 C C . PRO A 1 447 ? 19.031 -25.047 14.344 1 94.62 447 PRO A C 1
ATOM 3534 O O . PRO A 1 447 ? 17.953 -25.219 14.898 1 94.62 447 PRO A O 1
ATOM 3537 N N . PHE A 1 448 ? 20.078 -25.75 14.734 1 94 448 PHE A N 1
ATOM 3538 C CA . PHE A 1 448 ? 19.922 -26.828 15.695 1 94 448 PHE A CA 1
ATOM 3539 C C . PHE A 1 448 ? 20.516 -26.438 17.047 1 94 448 PHE A C 1
ATOM 3541 O O . PHE A 1 448 ? 20.672 -27.297 17.938 1 94 448 PHE A O 1
ATOM 3548 N N . ASP A 1 449 ? 20.828 -25.188 17.141 1 93.19 449 ASP A N 1
ATOM 3549 C CA . ASP A 1 449 ? 21.047 -24.562 18.453 1 93.19 449 ASP A CA 1
ATOM 3550 C C . ASP A 1 449 ? 19.75 -24.016 19.031 1 93.19 449 ASP A C 1
ATOM 3552 O O . ASP A 1 449 ? 19.125 -23.125 18.438 1 93.19 449 ASP A O 1
ATOM 3556 N N . GLU A 1 450 ? 19.422 -24.438 20.188 1 90.62 450 GLU A N 1
ATOM 3557 C CA . GLU A 1 450 ? 18.125 -24.125 20.797 1 90.62 450 GLU A CA 1
ATOM 3558 C C . GLU A 1 450 ? 17.984 -22.609 21 1 90.62 450 GLU A C 1
ATOM 3560 O O . GLU A 1 450 ? 16.875 -22.078 20.953 1 90.62 450 GLU A O 1
ATOM 3565 N N . ALA A 1 451 ? 19.047 -22 21.156 1 92.25 451 ALA A N 1
ATOM 3566 C CA . ALA A 1 451 ? 19 -20.562 21.453 1 92.25 451 ALA A CA 1
ATOM 3567 C C . ALA A 1 451 ? 18.891 -19.75 20.172 1 92.25 451 ALA A C 1
ATOM 3569 O O . ALA A 1 451 ? 18.531 -18.562 20.203 1 92.25 451 ALA A O 1
ATOM 3570 N N . SER A 1 452 ? 19.188 -20.406 19.094 1 93.75 452 SER A N 1
ATOM 3571 C CA . SER A 1 452 ? 19.234 -19.672 17.828 1 93.75 452 SER A CA 1
ATOM 3572 C C . SER A 1 452 ? 17.844 -19.562 17.203 1 93.75 452 SER A C 1
ATOM 3574 O O . SER A 1 452 ? 17.062 -20.516 17.234 1 93.75 452 SER A O 1
ATOM 3576 N N . LYS A 1 453 ? 17.516 -18.328 16.688 1 94.94 453 LYS A N 1
ATOM 3577 C CA . LYS A 1 453 ? 16.25 -18.078 15.992 1 94.94 453 LYS A CA 1
ATOM 3578 C C . LYS A 1 453 ? 16.5 -17.375 14.656 1 94.94 453 LYS A C 1
ATOM 3580 O O . LYS A 1 453 ? 17.469 -16.625 14.508 1 94.94 453 LYS A O 1
ATOM 3585 N N . PRO A 1 454 ? 15.578 -17.688 13.719 1 95.56 454 PRO A N 1
ATOM 3586 C CA . PRO A 1 454 ? 15.703 -16.938 12.469 1 95.56 454 PRO A CA 1
ATOM 3587 C C . PRO A 1 454 ? 15.5 -15.43 12.656 1 95.56 454 PRO A C 1
ATOM 3589 O O . PRO A 1 454 ? 14.695 -15.016 13.492 1 95.56 454 PRO A O 1
ATOM 3592 N N . GLN A 1 455 ? 16.203 -14.703 11.844 1 93.94 455 GLN A N 1
ATOM 3593 C CA . GLN A 1 455 ? 16.094 -13.25 11.852 1 93.94 455 GLN A CA 1
ATOM 3594 C C . GLN A 1 455 ? 15.828 -12.711 10.445 1 93.94 455 GLN A C 1
ATOM 3596 O O . GLN A 1 455 ? 16.281 -13.289 9.461 1 93.94 455 GLN A O 1
ATOM 3601 N N . CYS A 1 456 ? 15.117 -11.617 10.484 1 91.75 456 CYS A N 1
ATOM 3602 C CA . CYS A 1 456 ? 14.906 -10.969 9.195 1 91.75 456 CYS A CA 1
ATOM 3603 C C . CYS A 1 456 ? 16.234 -10.547 8.57 1 91.75 456 CYS A C 1
ATOM 3605 O O . CYS A 1 456 ? 17.078 -9.961 9.242 1 91.75 456 CYS A O 1
ATOM 3607 N N . PHE A 1 457 ? 16.406 -10.852 7.332 1 93.75 457 PHE A N 1
ATOM 3608 C CA . PHE A 1 457 ? 17.688 -10.664 6.656 1 93.75 457 PHE A CA 1
ATOM 3609 C C . PHE A 1 457 ? 17.562 -9.656 5.52 1 93.75 457 PHE A C 1
ATOM 3611 O O . PHE A 1 457 ? 18.391 -8.766 5.375 1 93.75 457 PHE A O 1
ATOM 3618 N N . VAL A 1 458 ? 16.594 -9.789 4.66 1 94.06 458 VAL A N 1
ATOM 3619 C CA . VAL A 1 458 ? 16.25 -8.867 3.584 1 94.06 458 VAL A CA 1
ATOM 3620 C C . VAL A 1 458 ? 14.758 -8.562 3.627 1 94.06 458 VAL A C 1
ATOM 3622 O O . VAL A 1 458 ? 13.93 -9.477 3.564 1 94.06 458 VAL A O 1
ATOM 3625 N N . ALA A 1 459 ? 14.5 -7.301 3.811 1 87.38 459 ALA A N 1
ATOM 3626 C CA . ALA A 1 459 ? 13.102 -6.859 3.807 1 87.38 459 ALA A CA 1
ATOM 3627 C C . ALA A 1 459 ? 12.961 -5.5 3.129 1 87.38 459 ALA A C 1
ATOM 3629 O O . ALA A 1 459 ? 13.859 -4.656 3.219 1 87.38 459 ALA A O 1
ATOM 3630 N N . SER A 1 460 ? 11.914 -5.348 2.387 1 86.25 460 SER A N 1
ATOM 3631 C CA . SER A 1 460 ? 11.516 -4.098 1.748 1 86.25 460 SER A CA 1
ATOM 3632 C C . SER A 1 460 ? 10 -3.928 1.763 1 86.25 460 SER A C 1
ATOM 3634 O O . SER A 1 460 ? 9.281 -4.77 2.309 1 86.25 460 SER A O 1
ATOM 3636 N N . SER A 1 461 ? 9.508 -2.82 1.308 1 80.31 461 SER A N 1
ATOM 3637 C CA . SER A 1 461 ? 8.062 -2.621 1.237 1 80.31 461 SER A CA 1
ATOM 3638 C C . SER A 1 461 ? 7.465 -3.361 0.048 1 80.31 461 SER A C 1
ATOM 3640 O O . SER A 1 461 ? 6.285 -3.184 -0.267 1 80.31 461 SER A O 1
ATOM 3642 N N . ARG A 1 462 ? 8.305 -4.098 -0.566 1 84.94 462 ARG A N 1
ATOM 3643 C CA . ARG A 1 462 ? 7.848 -4.926 -1.677 1 84.94 462 ARG A CA 1
ATOM 3644 C C . ARG A 1 462 ? 8.25 -6.383 -1.474 1 84.94 462 ARG A C 1
ATOM 3646 O O . ARG A 1 462 ? 8.328 -6.859 -0.339 1 84.94 462 ARG A O 1
ATOM 3653 N N . ARG A 1 463 ? 8.43 -7.102 -2.576 1 87.38 463 ARG A N 1
ATOM 3654 C CA . ARG A 1 463 ? 8.672 -8.531 -2.436 1 87.38 463 ARG A CA 1
ATOM 3655 C C . ARG A 1 463 ? 10.156 -8.852 -2.584 1 87.38 463 ARG A C 1
ATOM 3657 O O . ARG A 1 463 ? 10.797 -8.414 -3.541 1 87.38 463 ARG A O 1
ATOM 3664 N N . ASP A 1 464 ? 10.719 -9.516 -1.639 1 92.81 464 ASP A N 1
ATOM 3665 C CA . ASP A 1 464 ? 12.055 -10.102 -1.668 1 92.81 464 ASP A CA 1
ATOM 3666 C C . ASP A 1 464 ? 11.992 -11.625 -1.582 1 92.81 464 ASP A C 1
ATOM 3668 O O . ASP A 1 464 ? 11.547 -12.172 -0.573 1 92.81 464 ASP A O 1
ATOM 3672 N N . THR A 1 465 ? 12.461 -12.227 -2.684 1 91.62 465 THR A N 1
ATOM 3673 C CA . THR A 1 465 ? 12.25 -13.672 -2.744 1 91.62 465 THR A CA 1
ATOM 3674 C C . THR A 1 465 ? 13.453 -14.367 -3.369 1 91.62 465 THR A C 1
ATOM 3676 O O . THR A 1 465 ? 14.453 -13.727 -3.686 1 91.62 465 THR A O 1
ATOM 3679 N N . ALA A 1 466 ? 13.406 -15.656 -3.389 1 91.69 466 ALA A N 1
ATOM 3680 C CA . ALA A 1 466 ? 14.336 -16.531 -4.098 1 91.69 466 ALA A CA 1
ATOM 3681 C C . ALA A 1 466 ? 15.773 -16.297 -3.635 1 91.69 466 ALA A C 1
ATOM 3683 O O . ALA A 1 466 ? 16.672 -16.141 -4.461 1 91.69 466 ALA A O 1
ATOM 3684 N N . GLY A 1 467 ? 15.953 -16.25 -2.367 1 94.38 467 GLY A N 1
ATOM 3685 C CA . GLY A 1 467 ? 17.297 -16.047 -1.833 1 94.38 467 GLY A CA 1
ATOM 3686 C C . GLY A 1 467 ? 18.141 -17.297 -1.871 1 94.38 467 GLY A C 1
ATOM 3687 O O . GLY A 1 467 ? 17.672 -18.391 -1.558 1 94.38 467 GLY A O 1
ATOM 3688 N N . THR A 1 468 ? 19.391 -17.172 -2.314 1 95.94 468 THR A N 1
ATOM 3689 C CA . THR A 1 468 ? 20.375 -18.266 -2.254 1 95.94 468 THR A CA 1
ATOM 3690 C C . THR A 1 468 ? 21.672 -17.781 -1.63 1 95.94 468 THR A C 1
ATOM 3692 O O . THR A 1 468 ? 22.234 -16.766 -2.059 1 95.94 468 THR A O 1
ATOM 3695 N N . LEU A 1 469 ? 22.094 -18.516 -0.681 1 96.81 469 LEU A N 1
ATOM 3696 C CA . LEU A 1 469 ? 23.328 -18.188 0.014 1 96.81 469 LEU A CA 1
ATOM 3697 C C . LEU A 1 469 ? 24.531 -18.797 -0.707 1 96.81 469 LEU A C 1
ATOM 3699 O O . LEU A 1 469 ? 24.469 -19.922 -1.199 1 96.81 469 LEU A O 1
ATOM 3703 N N . ARG A 1 470 ? 25.578 -17.984 -0.716 1 96.88 470 ARG A N 1
ATOM 3704 C CA . ARG A 1 470 ? 26.859 -18.562 -1.113 1 96.88 470 ARG A CA 1
ATOM 3705 C C . ARG A 1 470 ? 27.281 -19.656 -0.151 1 96.88 470 ARG A C 1
ATOM 3707 O O . ARG A 1 470 ? 26.875 -19.672 1.014 1 96.88 470 ARG A O 1
ATOM 3714 N N . HIS A 1 471 ? 28.156 -20.578 -0.618 1 95.56 471 HIS A N 1
ATOM 3715 C CA . HIS A 1 471 ? 28.5 -21.75 0.19 1 95.56 471 HIS A CA 1
ATOM 3716 C C . HIS A 1 471 ? 29.172 -21.328 1.496 1 95.56 471 HIS A C 1
ATOM 3718 O O . HIS A 1 471 ? 29.016 -22.016 2.514 1 95.56 471 HIS A O 1
ATOM 3724 N N . ASP A 1 472 ? 29.828 -20.203 1.489 1 95 472 ASP A N 1
ATOM 3725 C CA . ASP A 1 472 ? 30.516 -19.734 2.693 1 95 472 ASP A CA 1
ATOM 3726 C C . ASP A 1 472 ? 29.609 -18.812 3.52 1 95 472 ASP A C 1
ATOM 3728 O O . ASP A 1 472 ? 30.016 -18.328 4.578 1 95 472 ASP A O 1
ATOM 3732 N N . GLY A 1 473 ? 28.5 -18.516 3.016 1 94.62 473 GLY A N 1
ATOM 3733 C CA . GLY A 1 473 ? 27.516 -17.734 3.756 1 94.62 473 GLY A CA 1
ATOM 3734 C C . GLY A 1 473 ? 27.781 -16.25 3.691 1 94.62 473 GLY A C 1
ATOM 3735 O O . GLY A 1 473 ? 27.094 -15.461 4.344 1 94.62 473 GLY A O 1
ATOM 3736 N N . LYS A 1 474 ? 28.641 -15.773 2.867 1 94.81 474 LYS A N 1
ATOM 3737 C CA . LYS A 1 474 ? 29.094 -14.383 2.898 1 94.81 474 LYS A CA 1
ATOM 3738 C C . LYS A 1 474 ? 28.297 -13.531 1.926 1 94.81 474 LYS A C 1
ATOM 3740 O O . LYS A 1 474 ? 28.359 -12.297 1.965 1 94.81 474 LYS A O 1
ATOM 3745 N N . GLU A 1 475 ? 27.641 -14.211 1.069 1 96.44 475 GLU A N 1
ATOM 3746 C CA . GLU A 1 475 ? 26.875 -13.484 0.063 1 96.44 475 GLU A CA 1
ATOM 3747 C C . GLU A 1 475 ? 25.516 -14.133 -0.171 1 96.44 475 GLU A C 1
ATOM 3749 O O . GLU A 1 475 ? 25.375 -15.359 -0.082 1 96.44 475 GLU A O 1
ATOM 3754 N N . LEU A 1 476 ? 24.547 -13.25 -0.424 1 97.56 476 LEU A N 1
ATOM 3755 C CA . LEU A 1 476 ? 23.203 -13.703 -0.793 1 97.56 476 LEU A CA 1
ATOM 3756 C C . LEU A 1 476 ? 22.781 -13.094 -2.123 1 97.56 476 LEU A C 1
ATOM 3758 O O . LEU A 1 476 ? 22.875 -11.875 -2.316 1 97.56 476 LEU A O 1
ATOM 3762 N N . ILE A 1 477 ? 22.391 -13.93 -3.051 1 97.94 477 ILE A N 1
ATOM 3763 C CA . ILE A 1 477 ? 21.719 -13.469 -4.258 1 97.94 477 ILE A CA 1
ATOM 3764 C C . ILE A 1 477 ? 20.219 -13.688 -4.117 1 97.94 477 ILE A C 1
ATOM 3766 O O . ILE A 1 477 ? 19.766 -14.727 -3.635 1 97.94 477 ILE A O 1
ATOM 3770 N N . PHE A 1 478 ? 19.453 -12.68 -4.461 1 96.94 478 PHE A N 1
ATOM 3771 C CA . PHE A 1 478 ? 18.016 -12.797 -4.297 1 96.94 478 PHE A CA 1
ATOM 3772 C C . PHE A 1 478 ? 17.281 -11.984 -5.359 1 96.94 478 PHE A C 1
ATOM 3774 O O . PHE A 1 478 ? 17.906 -11.297 -6.168 1 96.94 478 PHE A O 1
ATOM 3781 N N . VAL A 1 479 ? 15.977 -12.188 -5.402 1 95.88 479 VAL A N 1
ATOM 3782 C CA . VAL A 1 479 ? 15.117 -11.484 -6.348 1 95.88 479 VAL A CA 1
ATOM 3783 C C . VAL A 1 479 ? 14.273 -10.453 -5.602 1 95.88 479 VAL A C 1
ATOM 3785 O O . VAL A 1 479 ? 13.711 -10.742 -4.543 1 95.88 479 VAL A O 1
ATOM 3788 N N . SER A 1 480 ? 14.227 -9.234 -6.145 1 93.62 480 SER A N 1
ATOM 3789 C CA . SER A 1 480 ? 13.422 -8.188 -5.535 1 93.62 480 SER A CA 1
ATOM 3790 C C . SER A 1 480 ? 12.789 -7.293 -6.594 1 93.62 480 SER A C 1
ATOM 3792 O O . SER A 1 480 ? 13.406 -6.996 -7.617 1 93.62 480 SER A O 1
ATOM 3794 N N . ASN A 1 481 ? 11.578 -6.914 -6.324 1 88.19 481 ASN A N 1
ATOM 3795 C CA . ASN A 1 481 ? 10.93 -5.969 -7.227 1 88.19 481 ASN A CA 1
ATOM 3796 C C . ASN A 1 481 ? 10.883 -4.566 -6.629 1 88.19 481 ASN A C 1
ATOM 3798 O O . ASN A 1 481 ? 10.047 -3.75 -7.027 1 88.19 481 ASN A O 1
ATOM 3802 N N . ARG A 1 482 ? 11.758 -4.258 -5.688 1 88.69 482 ARG A N 1
ATOM 3803 C CA . ARG A 1 482 ? 11.766 -2.99 -4.961 1 88.69 482 ARG A CA 1
ATOM 3804 C C . ARG A 1 482 ? 12.07 -1.825 -5.895 1 88.69 482 ARG A C 1
ATOM 3806 O O . ARG A 1 482 ? 11.812 -0.668 -5.562 1 88.69 482 ARG A O 1
ATOM 3813 N N . SER A 1 483 ? 12.688 -2.059 -7.035 1 87.69 483 SER A N 1
ATOM 3814 C CA . SER A 1 483 ? 12.977 -1.021 -8.016 1 87.69 483 SER A CA 1
ATOM 3815 C C . SER A 1 483 ? 11.945 -1.023 -9.141 1 87.69 483 SER A C 1
ATOM 3817 O O . SER A 1 483 ? 12.164 -0.423 -10.195 1 87.69 483 SER A O 1
ATOM 3819 N N . GLY A 1 484 ? 10.852 -1.802 -8.977 1 79.94 484 GLY A N 1
ATOM 3820 C CA . GLY A 1 484 ? 9.789 -1.87 -9.969 1 79.94 484 GLY A CA 1
ATOM 3821 C C . GLY A 1 484 ? 9.508 -3.283 -10.438 1 79.94 484 GLY A C 1
ATOM 3822 O O . GLY A 1 484 ? 8.477 -3.865 -10.094 1 79.94 484 GLY A O 1
ATOM 3823 N N . LEU A 1 485 ? 10.453 -3.746 -11.32 1 82.06 485 LEU A N 1
ATOM 3824 C CA . LEU A 1 485 ? 10.359 -5.113 -11.82 1 82.06 485 LEU A CA 1
ATOM 3825 C C . LEU A 1 485 ? 11.289 -6.043 -11.047 1 82.06 485 LEU A C 1
ATOM 3827 O O . LEU A 1 485 ? 12.289 -5.594 -10.477 1 82.06 485 LEU A O 1
ATOM 3831 N N . PRO A 1 486 ? 10.883 -7.332 -11.055 1 89.19 486 PRO A N 1
ATOM 3832 C CA . PRO A 1 486 ? 11.812 -8.258 -10.406 1 89.19 486 PRO A CA 1
ATOM 3833 C C . PRO A 1 486 ? 13.219 -8.188 -11 1 89.19 486 PRO A C 1
ATOM 3835 O O . PRO A 1 486 ? 13.383 -8.234 -12.219 1 89.19 486 PRO A O 1
ATOM 3838 N N . GLN A 1 487 ? 14.172 -7.961 -10.141 1 94 487 GLN A N 1
ATOM 3839 C CA . GLN A 1 487 ? 15.586 -7.902 -10.492 1 94 487 GLN A CA 1
ATOM 3840 C C . GLN A 1 487 ? 16.422 -8.812 -9.594 1 94 487 GLN A C 1
ATOM 3842 O O . GLN A 1 487 ? 15.984 -9.172 -8.5 1 94 487 GLN A O 1
ATOM 3847 N N . LEU A 1 488 ? 17.562 -9.164 -10.086 1 97.06 488 LEU A N 1
ATOM 3848 C CA . LEU A 1 488 ? 18.531 -9.875 -9.266 1 97.06 488 LEU A CA 1
ATOM 3849 C C . LEU A 1 488 ? 19.344 -8.914 -8.406 1 97.06 488 LEU A C 1
ATOM 3851 O O . LEU A 1 488 ? 19.812 -7.887 -8.898 1 97.06 488 LEU A O 1
ATOM 3855 N N . TRP A 1 489 ? 19.406 -9.234 -7.176 1 97.38 489 TRP A N 1
ATOM 3856 C CA . TRP A 1 489 ? 20.109 -8.422 -6.191 1 97.38 489 TRP A CA 1
ATOM 3857 C C . TRP A 1 489 ? 21.172 -9.242 -5.461 1 97.38 489 TRP A C 1
ATOM 3859 O O . TRP A 1 489 ? 21.078 -10.469 -5.406 1 97.38 489 TRP A O 1
ATOM 3869 N N . ARG A 1 490 ? 22.172 -8.578 -4.938 1 97.62 490 ARG A N 1
ATOM 3870 C CA . ARG A 1 490 ? 23.219 -9.188 -4.117 1 97.62 490 ARG A CA 1
ATOM 3871 C C . ARG A 1 490 ? 23.344 -8.477 -2.775 1 97.62 490 ARG A C 1
ATOM 3873 O O . ARG A 1 490 ? 23.312 -7.246 -2.709 1 97.62 490 ARG A O 1
ATOM 3880 N N . ARG A 1 491 ? 23.359 -9.188 -1.751 1 96.94 491 ARG A N 1
ATOM 3881 C CA . ARG A 1 491 ? 23.734 -8.688 -0.431 1 96.94 491 ARG A CA 1
ATOM 3882 C C . ARG A 1 491 ? 25.094 -9.258 -0.002 1 96.94 491 ARG A C 1
ATOM 3884 O O . ARG A 1 491 ? 25.266 -10.477 0.034 1 96.94 491 ARG A O 1
ATOM 3891 N N . ASP A 1 492 ? 26.047 -8.398 0.333 1 94.94 492 ASP A N 1
ATOM 3892 C CA . ASP A 1 492 ? 27.391 -8.867 0.677 1 94.94 492 ASP A CA 1
ATOM 3893 C C . ASP A 1 492 ? 27.547 -9.039 2.186 1 94.94 492 ASP A C 1
ATOM 3895 O O . ASP A 1 492 ? 26.562 -8.922 2.932 1 94.94 492 ASP A O 1
ATOM 3899 N N . GLU A 1 493 ? 28.703 -9.414 2.572 1 92.06 493 GLU A N 1
ATOM 3900 C CA . GLU A 1 493 ? 28.984 -9.766 3.961 1 92.06 493 GLU A CA 1
ATOM 3901 C C . GLU A 1 493 ? 28.781 -8.57 4.887 1 92.06 493 GLU A C 1
ATOM 3903 O O . GLU A 1 493 ? 28.422 -8.734 6.055 1 92.06 493 GLU A O 1
ATOM 3908 N N . GLN A 1 494 ? 28.906 -7.395 4.332 1 92.19 494 GLN A N 1
ATOM 3909 C CA . GLN A 1 494 ? 28.75 -6.18 5.129 1 92.19 494 GLN A CA 1
ATOM 3910 C C . GLN A 1 494 ? 27.297 -5.723 5.164 1 92.19 494 GLN A C 1
ATOM 3912 O O . GLN A 1 494 ? 26.969 -4.754 5.852 1 92.19 494 GLN A O 1
ATOM 3917 N N . GLY A 1 495 ? 26.5 -6.395 4.441 1 91.75 495 GLY A N 1
ATOM 3918 C CA . GLY A 1 495 ? 25.078 -6.062 4.441 1 91.75 495 GLY A CA 1
ATOM 3919 C C . GLY A 1 495 ? 24.688 -5.113 3.326 1 91.75 495 GLY A C 1
ATOM 3920 O O . GLY A 1 495 ? 23.547 -4.668 3.256 1 91.75 495 GLY A O 1
ATOM 3921 N N . THR A 1 496 ? 25.656 -4.801 2.471 1 93.31 496 THR A N 1
ATOM 3922 C CA . THR A 1 496 ? 25.359 -3.918 1.347 1 93.31 496 THR A CA 1
ATOM 3923 C C . THR A 1 496 ? 24.547 -4.656 0.281 1 93.31 496 THR A C 1
ATOM 3925 O O . THR A 1 496 ? 24.938 -5.746 -0.151 1 93.31 496 THR A O 1
ATOM 3928 N N . GLU A 1 497 ? 23.438 -4.051 -0.081 1 94.94 497 GLU A N 1
ATOM 3929 C CA . GLU A 1 497 ? 22.594 -4.625 -1.119 1 94.94 497 GLU A CA 1
ATOM 3930 C C . GLU A 1 497 ? 22.734 -3.859 -2.432 1 94.94 497 GLU A C 1
ATOM 3932 O O . GLU A 1 497 ? 22.688 -2.629 -2.445 1 94.94 497 GLU A O 1
ATOM 3937 N N . LYS A 1 498 ? 22.922 -4.648 -3.492 1 95.94 498 LYS A N 1
ATOM 3938 C CA . LYS A 1 498 ? 23.172 -4.086 -4.816 1 95.94 498 LYS A CA 1
ATOM 3939 C C . LYS A 1 498 ? 22.312 -4.77 -5.875 1 95.94 498 LYS A C 1
ATOM 3941 O O . LYS A 1 498 ? 22.219 -5.996 -5.902 1 95.94 498 LYS A O 1
ATOM 3946 N N . GLN A 1 499 ? 21.703 -3.934 -6.672 1 96.19 499 GLN A N 1
ATOM 3947 C CA . GLN A 1 499 ? 20.969 -4.5 -7.805 1 96.19 499 GLN A CA 1
ATOM 3948 C C . GLN A 1 499 ? 21.938 -4.922 -8.914 1 96.19 499 GLN A C 1
ATOM 3950 O O . GLN A 1 499 ? 22.781 -4.137 -9.344 1 96.19 499 GLN A O 1
ATOM 3955 N N . LEU A 1 500 ? 21.781 -6.102 -9.422 1 96.94 500 LEU A N 1
ATOM 3956 C CA . LEU A 1 500 ? 22.719 -6.641 -10.398 1 96.94 500 LEU A CA 1
ATOM 3957 C C . LEU A 1 500 ? 22.141 -6.559 -11.812 1 96.94 500 LEU A C 1
ATOM 3959 O O . LEU A 1 500 ? 22.875 -6.309 -12.773 1 96.94 500 LEU A O 1
ATOM 3963 N N . SER A 1 501 ? 20.875 -6.766 -11.914 1 94.5 501 SER A N 1
ATOM 3964 C CA . SER A 1 501 ? 20.281 -6.855 -13.242 1 94.5 501 SER A CA 1
ATOM 3965 C C . SER A 1 501 ? 19.422 -5.629 -13.547 1 94.5 501 SER A C 1
ATOM 3967 O O . SER A 1 501 ? 19.094 -4.855 -12.641 1 94.5 501 SER A O 1
ATOM 3969 N N . ARG A 1 502 ? 19.156 -5.422 -14.836 1 90.38 502 ARG A N 1
ATOM 3970 C CA . ARG A 1 502 ? 18.281 -4.359 -15.32 1 90.38 502 ARG A CA 1
ATOM 3971 C C . ARG A 1 502 ? 17.312 -4.887 -16.375 1 90.38 502 ARG A C 1
ATOM 3973 O O . ARG A 1 502 ? 17.312 -4.438 -17.516 1 90.38 502 ARG A O 1
ATOM 3980 N N . LEU A 1 503 ? 16.5 -5.711 -15.883 1 88.06 503 LEU A N 1
ATOM 3981 C CA . LEU A 1 503 ? 15.531 -6.328 -16.766 1 88.06 503 LEU A CA 1
ATOM 3982 C C . LEU A 1 503 ? 14.398 -5.355 -17.109 1 88.06 503 LEU A C 1
ATOM 3984 O O . LEU A 1 503 ? 13.953 -4.602 -16.234 1 88.06 503 LEU A O 1
ATOM 3988 N N . SER A 1 504 ? 13.891 -5.355 -18.281 1 80.06 504 SER A N 1
ATOM 3989 C CA . SER A 1 504 ? 12.914 -4.363 -18.734 1 80.06 504 SER A CA 1
ATOM 3990 C C . SER A 1 504 ? 11.516 -4.961 -18.797 1 80.06 504 SER A C 1
ATOM 3992 O O . SER A 1 504 ? 10.539 -4.242 -19.047 1 80.06 504 SER A O 1
ATOM 3994 N N . THR A 1 505 ? 11.469 -6.234 -18.625 1 72.88 505 THR A N 1
ATOM 3995 C CA . THR A 1 505 ? 10.172 -6.906 -18.656 1 72.88 505 THR A CA 1
ATOM 3996 C C . THR A 1 505 ? 9.977 -7.754 -17.406 1 72.88 505 THR A C 1
ATOM 3998 O O . THR A 1 505 ? 10.945 -8.125 -16.734 1 72.88 505 THR A O 1
ATOM 4001 N N . PHE A 1 506 ? 8.727 -7.902 -17.172 1 71 506 PHE A N 1
ATOM 4002 C CA . PHE A 1 506 ? 8.43 -8.758 -16.016 1 71 506 PHE A CA 1
ATOM 4003 C C . PHE A 1 506 ? 8.969 -10.164 -16.234 1 71 506 PHE A C 1
ATOM 4005 O O . PHE A 1 506 ? 8.75 -10.758 -17.297 1 71 506 PHE A O 1
ATOM 4012 N N . SER A 1 507 ? 9.688 -10.57 -15.289 1 76.56 507 SER A N 1
ATOM 4013 C CA . SER A 1 507 ? 10.352 -11.867 -15.375 1 76.56 507 SER A CA 1
ATOM 4014 C C . SER A 1 507 ? 10.125 -12.688 -14.117 1 76.56 507 SER A C 1
ATOM 4016 O O . SER A 1 507 ? 10.117 -12.148 -13.008 1 76.56 507 SER A O 1
ATOM 4018 N N . HIS A 1 508 ? 9.797 -13.914 -14.406 1 81.94 508 HIS A N 1
ATOM 4019 C CA . HIS A 1 508 ? 9.789 -14.875 -13.312 1 81.94 508 HIS A CA 1
ATOM 4020 C C . HIS A 1 508 ? 11.172 -15.492 -13.102 1 81.94 508 HIS A C 1
ATOM 4022 O O . HIS A 1 508 ? 11.656 -16.234 -13.961 1 81.94 508 HIS A O 1
ATOM 4028 N N . ILE A 1 509 ? 11.789 -15.117 -12.008 1 89.69 509 ILE A N 1
ATOM 4029 C CA . ILE A 1 509 ? 13.125 -15.617 -11.672 1 89.69 509 ILE A CA 1
ATOM 4030 C C . ILE A 1 509 ? 13.031 -16.578 -10.492 1 89.69 509 ILE A C 1
ATOM 4032 O O . ILE A 1 509 ? 12.445 -16.25 -9.461 1 89.69 509 ILE A O 1
ATOM 4036 N N . ASP A 1 510 ? 13.578 -17.703 -10.664 1 85.75 510 ASP A N 1
ATOM 4037 C CA . ASP A 1 510 ? 13.484 -18.672 -9.578 1 85.75 510 ASP A CA 1
ATOM 4038 C C . ASP A 1 510 ? 14.656 -19.641 -9.602 1 85.75 510 ASP A C 1
ATOM 4040 O O . ASP A 1 510 ? 15.5 -19.578 -10.5 1 85.75 510 ASP A O 1
ATOM 4044 N N . GLU A 1 511 ? 14.812 -20.484 -8.523 1 89.12 511 GLU A N 1
ATOM 4045 C CA . GLU A 1 511 ? 15.688 -21.656 -8.438 1 89.12 511 GLU A CA 1
ATOM 4046 C C . GLU A 1 511 ? 17.156 -21.25 -8.547 1 89.12 511 GLU A C 1
ATOM 4048 O O . GLU A 1 511 ? 17.922 -21.828 -9.32 1 89.12 511 GLU A O 1
ATOM 4053 N N . LEU A 1 512 ? 17.5 -20.266 -7.855 1 93.94 512 LEU A N 1
ATOM 4054 C CA . LEU A 1 512 ? 18.859 -19.766 -7.863 1 93.94 512 LEU A CA 1
ATOM 4055 C C . LEU A 1 512 ? 19.781 -20.688 -7.074 1 93.94 512 LEU A C 1
ATOM 4057 O O . LEU A 1 512 ? 19.391 -21.219 -6.031 1 93.94 512 LEU A O 1
ATOM 4061 N N . SER A 1 513 ? 21 -20.922 -7.594 1 94.19 513 SER A N 1
ATOM 4062 C CA . SER A 1 513 ? 22 -21.703 -6.883 1 94.19 513 SER A CA 1
ATOM 4063 C C . SER A 1 513 ? 23.406 -21.312 -7.301 1 94.19 513 SER A C 1
ATOM 4065 O O . SER A 1 513 ? 23.641 -20.984 -8.461 1 94.19 513 SER A O 1
ATOM 4067 N N . TYR A 1 514 ? 24.312 -21.406 -6.375 1 96.12 514 TYR A N 1
ATOM 4068 C CA . TYR A 1 514 ? 25.719 -21.094 -6.645 1 96.12 514 TYR A CA 1
ATOM 4069 C C . TYR A 1 514 ? 26.438 -22.297 -7.238 1 96.12 514 TYR A C 1
ATOM 4071 O O . TYR A 1 514 ? 26.156 -23.438 -6.863 1 96.12 514 TYR A O 1
ATOM 4079 N N . SER A 1 515 ? 27.453 -21.984 -8.102 1 95.94 515 SER A N 1
ATOM 4080 C CA . SER A 1 515 ? 28.344 -23.031 -8.594 1 95.94 515 SER A CA 1
ATOM 4081 C C . SER A 1 515 ? 29.25 -23.547 -7.488 1 95.94 515 SER A C 1
ATOM 4083 O O . SER A 1 515 ? 29.391 -22.906 -6.438 1 95.94 515 SER A O 1
ATOM 4085 N N . ALA A 1 516 ? 29.828 -24.672 -7.801 1 92.12 516 ALA A N 1
ATOM 4086 C CA . ALA A 1 516 ? 30.656 -25.312 -6.781 1 92.12 516 ALA A CA 1
ATOM 4087 C C . ALA A 1 516 ? 31.812 -24.391 -6.359 1 92.12 516 ALA A C 1
ATOM 4089 O O . ALA A 1 516 ? 32.219 -24.391 -5.199 1 92.12 516 ALA A O 1
ATOM 4090 N N . ASP A 1 517 ? 32.281 -23.531 -7.281 1 93.88 517 ASP A N 1
ATOM 4091 C CA . ASP A 1 517 ? 33.406 -22.656 -6.992 1 93.88 517 ASP A CA 1
ATOM 4092 C C . ASP A 1 517 ? 32.938 -21.266 -6.57 1 93.88 517 ASP A C 1
ATOM 4094 O O . ASP A 1 517 ? 33.719 -20.359 -6.41 1 93.88 517 ASP A O 1
ATOM 4098 N N . ASP A 1 518 ? 31.656 -21.062 -6.496 1 95.5 518 ASP A N 1
ATOM 4099 C CA . ASP A 1 518 ? 31 -19.859 -5.988 1 95.5 518 ASP A CA 1
ATOM 4100 C C . ASP A 1 518 ? 31.234 -18.672 -6.926 1 95.5 518 ASP A C 1
ATOM 4102 O O . ASP A 1 518 ? 31.141 -17.516 -6.508 1 95.5 518 ASP A O 1
ATOM 4106 N N . LYS A 1 519 ? 31.547 -18.938 -8.188 1 95.88 519 LYS A N 1
ATOM 4107 C CA . LYS A 1 519 ? 31.844 -17.844 -9.117 1 95.88 519 LYS A CA 1
ATOM 4108 C C . LYS A 1 519 ? 30.609 -17.469 -9.93 1 95.88 519 LYS A C 1
ATOM 4110 O O . LYS A 1 519 ? 30.5 -16.344 -10.422 1 95.88 519 LYS A O 1
ATOM 4115 N N . LEU A 1 520 ? 29.797 -18.438 -10.07 1 97.31 520 LEU A N 1
ATOM 4116 C CA . LEU A 1 520 ? 28.609 -18.219 -10.883 1 97.31 520 LEU A CA 1
ATOM 4117 C C . LEU A 1 520 ? 27.344 -18.609 -10.117 1 97.31 520 LEU A C 1
ATOM 4119 O O . LEU A 1 520 ? 27.406 -19.359 -9.141 1 97.31 520 LEU A O 1
ATOM 4123 N N . VAL A 1 521 ? 26.234 -18.016 -10.531 1 97.62 521 VAL A N 1
ATOM 4124 C CA . VAL A 1 521 ? 24.906 -18.375 -10.031 1 97.62 521 VAL A CA 1
ATOM 4125 C C . VAL A 1 521 ? 24 -18.766 -11.195 1 97.62 521 VAL A C 1
ATOM 4127 O O . VAL A 1 521 ? 23.969 -18.078 -12.219 1 97.62 521 VAL A O 1
ATOM 4130 N N . ALA A 1 522 ? 23.359 -19.891 -11.031 1 96.5 522 ALA A N 1
ATOM 4131 C CA . ALA A 1 522 ? 22.438 -20.328 -12.062 1 96.5 522 ALA A CA 1
ATOM 4132 C C . ALA A 1 522 ? 20.984 -20.188 -11.602 1 96.5 522 ALA A C 1
ATOM 4134 O O . ALA A 1 522 ? 20.719 -20.094 -10.398 1 96.5 522 ALA A O 1
ATOM 4135 N N . GLY A 1 523 ? 20.062 -20.109 -12.508 1 93.81 523 GLY A N 1
ATOM 4136 C CA . GLY A 1 523 ? 18.641 -20.062 -12.25 1 93.81 523 GLY A CA 1
ATOM 4137 C C . GLY A 1 523 ? 17.797 -20.109 -13.508 1 93.81 523 GLY A C 1
ATOM 4138 O O . GLY A 1 523 ? 18.312 -20.422 -14.586 1 93.81 523 GLY A O 1
ATOM 4139 N N . SER A 1 524 ? 16.562 -19.938 -13.328 1 91.19 524 SER A N 1
ATOM 4140 C CA . SER A 1 524 ? 15.641 -19.875 -14.461 1 91.19 524 SER A CA 1
ATOM 4141 C C . SER A 1 524 ? 14.945 -18.531 -14.539 1 91.19 524 SER A C 1
ATOM 4143 O O . SER A 1 524 ? 14.578 -17.953 -13.516 1 91.19 524 SER A O 1
ATOM 4145 N N . LEU A 1 525 ? 14.914 -17.984 -15.688 1 89.06 525 LEU A N 1
ATOM 4146 C CA . LEU A 1 525 ? 14.172 -16.781 -16.016 1 89.06 525 LEU A CA 1
ATOM 4147 C C . LEU A 1 525 ? 13.133 -17.047 -17.094 1 89.06 525 LEU A C 1
ATOM 4149 O O . LEU A 1 525 ? 13.477 -17.297 -18.25 1 89.06 525 LEU A O 1
ATOM 4153 N N . ASN A 1 526 ? 11.891 -17.031 -16.703 1 79.19 526 ASN A N 1
ATOM 4154 C CA . ASN A 1 526 ? 10.805 -17.391 -17.609 1 79.19 526 ASN A CA 1
ATOM 4155 C C . ASN A 1 526 ? 11.039 -18.766 -18.25 1 79.19 526 ASN A C 1
ATOM 4157 O O . ASN A 1 526 ? 10.938 -18.906 -19.469 1 79.19 526 ASN A O 1
ATOM 4161 N N . GLN A 1 527 ? 11.555 -19.641 -17.469 1 80.62 527 GLN A N 1
ATOM 4162 C CA . GLN A 1 527 ? 11.766 -21.047 -17.812 1 80.62 527 GLN A CA 1
ATOM 4163 C C . GLN A 1 527 ? 12.969 -21.188 -18.75 1 80.62 527 GLN A C 1
ATOM 4165 O O . GLN A 1 527 ? 13.117 -22.219 -19.422 1 80.62 527 GLN A O 1
ATOM 4170 N N . GLN A 1 528 ? 13.719 -20.203 -18.828 1 86.75 528 GLN A N 1
ATOM 4171 C CA . GLN A 1 528 ? 14.992 -20.281 -19.516 1 86.75 528 GLN A CA 1
ATOM 4172 C C . GLN A 1 528 ? 16.156 -20.281 -18.547 1 86.75 528 GLN A C 1
ATOM 4174 O O . GLN A 1 528 ? 16.188 -19.469 -17.609 1 86.75 528 GLN A O 1
ATOM 4179 N N . VAL A 1 529 ? 17.062 -21.156 -18.844 1 92.62 529 VAL A N 1
ATOM 4180 C CA . VAL A 1 529 ? 18.219 -21.25 -17.938 1 92.62 529 VAL A CA 1
ATOM 4181 C C . VAL A 1 529 ? 19.141 -20.062 -18.156 1 92.62 529 VAL A C 1
ATOM 4183 O O . VAL A 1 529 ? 19.375 -19.641 -19.297 1 92.62 529 VAL A O 1
ATOM 4186 N N . PHE A 1 530 ? 19.609 -19.516 -17.094 1 94.94 530 PHE A N 1
ATOM 4187 C CA . PHE A 1 530 ? 20.625 -18.469 -17.172 1 94.94 530 PHE A CA 1
ATOM 4188 C C . PHE A 1 530 ? 21.734 -18.719 -16.172 1 94.94 530 PHE A C 1
ATOM 4190 O O . PHE A 1 530 ? 21.578 -19.5 -15.234 1 94.94 530 PHE A O 1
ATOM 4197 N N . VAL A 1 531 ? 22.875 -18.141 -16.469 1 96.81 531 VAL A N 1
ATOM 4198 C CA . VAL A 1 531 ? 24 -18.078 -15.539 1 96.81 531 VAL A CA 1
ATOM 4199 C C . VAL A 1 531 ? 24.391 -16.625 -15.289 1 96.81 531 VAL A C 1
ATOM 4201 O O . VAL A 1 531 ? 24.516 -15.836 -16.234 1 96.81 531 VAL A O 1
ATOM 4204 N N . LEU A 1 532 ? 24.484 -16.328 -14.039 1 97.25 532 LEU A N 1
ATOM 4205 C CA . LEU A 1 532 ? 24.828 -14.984 -13.609 1 97.25 532 LEU A CA 1
ATOM 4206 C C . LEU A 1 532 ? 26.234 -14.938 -13.023 1 97.25 532 LEU A C 1
ATOM 4208 O O . LEU A 1 532 ? 26.625 -15.812 -12.25 1 97.25 532 LEU A O 1
ATOM 4212 N N . ASN A 1 533 ? 27 -13.969 -13.484 1 96.88 533 ASN A N 1
ATOM 4213 C CA . ASN A 1 533 ? 28.219 -13.586 -12.773 1 96.88 533 ASN A CA 1
ATOM 4214 C C . ASN A 1 533 ? 27.953 -12.516 -11.719 1 96.88 533 ASN A C 1
ATOM 4216 O O . ASN A 1 533 ? 27.734 -11.352 -12.055 1 96.88 533 ASN A O 1
ATOM 4220 N N . PRO A 1 534 ? 28 -12.891 -10.469 1 95.44 534 PRO A N 1
ATOM 4221 C CA . PRO A 1 534 ? 27.578 -11.953 -9.422 1 95.44 534 PRO A CA 1
ATOM 4222 C C . PRO A 1 534 ? 28.531 -10.766 -9.289 1 95.44 534 PRO A C 1
ATOM 4224 O O . PRO A 1 534 ? 28.188 -9.75 -8.688 1 95.44 534 PRO A O 1
ATOM 4227 N N . GLU A 1 535 ? 29.672 -10.789 -9.789 1 92.31 535 GLU A N 1
ATOM 4228 C CA . GLU A 1 535 ? 30.641 -9.711 -9.664 1 92.31 535 GLU A CA 1
ATOM 4229 C C . GLU A 1 535 ? 30.297 -8.539 -10.57 1 92.31 535 GLU A C 1
ATOM 4231 O O . GLU A 1 535 ? 30.391 -7.379 -10.164 1 92.31 535 GLU A O 1
ATOM 4236 N N . ASN A 1 536 ? 29.844 -8.859 -11.773 1 91.44 536 ASN A N 1
ATOM 4237 C CA . ASN A 1 536 ? 29.594 -7.77 -12.711 1 91.44 536 ASN A CA 1
ATOM 4238 C C . ASN A 1 536 ? 28.125 -7.742 -13.156 1 91.44 536 ASN A C 1
ATOM 4240 O O . ASN A 1 536 ? 27.703 -6.824 -13.867 1 91.44 536 ASN A O 1
ATOM 4244 N N . GLY A 1 537 ? 27.438 -8.703 -12.789 1 92.94 537 GLY A N 1
ATOM 4245 C CA . GLY A 1 537 ? 26.016 -8.703 -13.094 1 92.94 537 GLY A CA 1
ATOM 4246 C C . GLY A 1 537 ? 25.703 -9.227 -14.484 1 92.94 537 GLY A C 1
ATOM 4247 O O . GLY A 1 537 ? 24.562 -9.141 -14.945 1 92.94 537 GLY A O 1
ATOM 4248 N N . GLU A 1 538 ? 26.641 -9.789 -15.133 1 94.62 538 GLU A N 1
ATOM 4249 C CA . GLU A 1 538 ? 26.438 -10.297 -16.484 1 94.62 538 GLU A CA 1
ATOM 4250 C C . GLU A 1 538 ? 25.578 -11.555 -16.469 1 94.62 538 GLU A C 1
ATOM 4252 O O . GLU A 1 538 ? 25.828 -12.477 -15.688 1 94.62 538 GLU A O 1
ATOM 4257 N N . LEU A 1 539 ? 24.594 -11.555 -17.375 1 95.06 539 LEU A N 1
ATOM 4258 C CA . LEU A 1 539 ? 23.703 -12.695 -17.531 1 95.06 539 LEU A CA 1
ATOM 4259 C C . LEU A 1 539 ? 23.922 -13.383 -18.875 1 95.06 539 LEU A C 1
ATOM 4261 O O . LEU A 1 539 ? 23.984 -12.727 -19.922 1 95.06 539 LEU A O 1
ATOM 4265 N N . LYS A 1 540 ? 24.094 -14.695 -18.797 1 94.62 540 LYS A N 1
ATOM 4266 C CA . LYS A 1 540 ? 24.203 -15.516 -20 1 94.62 540 LYS A CA 1
ATOM 4267 C C . LYS A 1 540 ? 23.078 -16.531 -20.078 1 94.62 540 LYS A C 1
ATOM 4269 O O . LYS A 1 540 ? 22.797 -17.234 -19.109 1 94.62 540 LYS A O 1
ATOM 4274 N N . PHE A 1 541 ? 22.484 -16.625 -21.234 1 93.06 541 PHE A N 1
ATOM 4275 C CA . PHE A 1 541 ? 21.359 -17.547 -21.438 1 93.06 541 PHE A CA 1
ATOM 4276 C C . PHE A 1 541 ? 21.781 -18.719 -22.328 1 93.06 541 PHE A C 1
ATOM 4278 O O . PHE A 1 541 ? 22.75 -18.625 -23.062 1 93.06 541 PHE A O 1
ATOM 4285 N N . PHE A 1 542 ? 21.031 -19.734 -22.172 1 91.69 542 PHE A N 1
ATOM 4286 C CA . PHE A 1 542 ? 21.234 -20.953 -22.953 1 91.69 542 PHE A CA 1
ATOM 4287 C C . PHE A 1 542 ? 19.922 -21.422 -23.594 1 91.69 542 PHE A C 1
ATOM 4289 O O . PHE A 1 542 ? 19.266 -22.312 -23.047 1 91.69 542 PHE A O 1
ATOM 4296 N N . PRO A 1 543 ? 19.625 -20.875 -24.703 1 84.75 543 PRO A N 1
ATOM 4297 C CA . PRO A 1 543 ? 18.328 -21.109 -25.328 1 84.75 543 PRO A CA 1
ATOM 4298 C C . PRO A 1 543 ? 18.125 -22.578 -25.719 1 84.75 543 PRO A C 1
ATOM 4300 O O . PRO A 1 543 ? 17 -23.016 -25.953 1 84.75 543 PRO A O 1
ATOM 4303 N N . GLN A 1 544 ? 19.219 -23.359 -25.75 1 80.06 544 GLN A N 1
ATOM 4304 C CA . GLN A 1 544 ? 19.109 -24.766 -26.109 1 80.06 544 GLN A CA 1
ATOM 4305 C C . GLN A 1 544 ? 18.281 -25.547 -25.078 1 80.06 544 GLN A C 1
ATOM 4307 O O . GLN A 1 544 ? 17.734 -26.594 -25.406 1 80.06 544 GLN A O 1
ATOM 4312 N N . LEU A 1 545 ? 18.281 -25.062 -23.969 1 79.81 545 LEU A N 1
ATOM 4313 C CA . LEU A 1 545 ? 17.5 -25.672 -22.891 1 79.81 545 LEU A CA 1
ATOM 4314 C C . LEU A 1 545 ? 16.344 -24.781 -22.469 1 79.81 545 LEU A C 1
ATOM 4316 O O . LEU A 1 545 ? 16.5 -23.953 -21.547 1 79.81 545 LEU A O 1
ATOM 4320 N N . GLY A 1 546 ? 15.258 -24.875 -23.141 1 75.75 546 GLY A N 1
ATOM 4321 C CA . GLY A 1 546 ? 14.078 -24.078 -22.828 1 75.75 546 GLY A CA 1
ATOM 4322 C C . GLY A 1 546 ? 12.992 -24.875 -22.125 1 75.75 546 GLY A C 1
ATOM 4323 O O . GLY A 1 546 ? 13.062 -26.109 -22.047 1 75.75 546 GLY A O 1
ATOM 4324 N N . ASN A 1 547 ? 12.062 -24.219 -21.406 1 77.69 547 ASN A N 1
ATOM 4325 C CA . ASN A 1 547 ? 10.953 -24.812 -20.656 1 77.69 547 ASN A CA 1
ATOM 4326 C C . ASN A 1 547 ? 11.461 -25.625 -19.469 1 77.69 547 ASN A C 1
ATOM 4328 O O . ASN A 1 547 ? 11.086 -26.797 -19.312 1 77.69 547 ASN A O 1
ATOM 4332 N N . VAL A 1 548 ? 12.344 -24.984 -18.781 1 85.38 548 VAL A N 1
ATOM 4333 C CA . VAL A 1 548 ? 13.047 -25.719 -17.734 1 85.38 548 VAL A CA 1
ATOM 4334 C C . VAL A 1 548 ? 12.469 -25.375 -16.375 1 85.38 548 VAL A C 1
ATOM 4336 O O . VAL A 1 548 ? 11.82 -24.328 -16.219 1 85.38 548 VAL A O 1
ATOM 4339 N N . ARG A 1 549 ? 12.688 -26.266 -15.398 1 86.31 549 ARG A N 1
ATOM 4340 C CA . ARG A 1 549 ? 12.461 -26.047 -13.969 1 86.31 549 ARG A CA 1
ATOM 4341 C C . ARG A 1 549 ? 13.57 -26.688 -13.141 1 86.31 549 ARG A C 1
ATOM 4343 O O . ARG A 1 549 ? 14.336 -27.516 -13.648 1 86.31 549 ARG A O 1
ATOM 4350 N N . ASN A 1 550 ? 13.68 -26.188 -11.945 1 90.5 550 ASN A N 1
ATOM 4351 C CA . ASN A 1 550 ? 14.562 -26.781 -10.938 1 90.5 550 ASN A CA 1
ATOM 4352 C C . ASN A 1 550 ? 16 -26.859 -11.438 1 90.5 550 ASN A C 1
ATOM 4354 O O . ASN A 1 550 ? 16.625 -27.922 -11.406 1 90.5 550 ASN A O 1
ATOM 4358 N N . VAL A 1 551 ? 16.484 -25.766 -11.797 1 92.75 551 VAL A N 1
ATOM 4359 C CA . VAL A 1 551 ? 17.859 -25.656 -12.281 1 92.75 551 VAL A CA 1
ATOM 4360 C C . VAL A 1 551 ? 18.828 -25.828 -11.109 1 92.75 551 VAL A C 1
ATOM 4362 O O . VAL A 1 551 ? 18.609 -25.281 -10.023 1 92.75 551 VAL A O 1
ATOM 4365 N N . SER A 1 552 ? 19.781 -26.656 -11.344 1 93.62 552 SER A N 1
ATOM 4366 C CA . SER A 1 552 ? 20.844 -26.859 -10.359 1 93.62 552 SER A CA 1
ATOM 4367 C C . SER A 1 552 ? 22.188 -27.125 -11.047 1 93.62 552 SER A C 1
ATOM 4369 O O . SER A 1 552 ? 22.25 -27.219 -12.273 1 93.62 552 SER A O 1
ATOM 4371 N N . TRP A 1 553 ? 23.172 -27.156 -10.258 1 95.19 553 TRP A N 1
ATOM 4372 C CA . TRP A 1 553 ? 24.5 -27.406 -10.805 1 95.19 553 TRP A CA 1
ATOM 4373 C C . TRP A 1 553 ? 24.797 -28.906 -10.82 1 95.19 553 TRP A C 1
ATOM 4375 O O . TRP A 1 553 ? 24.375 -29.641 -9.922 1 95.19 553 TRP A O 1
ATOM 4385 N N . GLY A 1 554 ? 25.562 -29.312 -11.836 1 93.69 554 GLY A N 1
ATOM 4386 C CA . GLY A 1 554 ? 25.969 -30.719 -11.984 1 93.69 554 GLY A CA 1
ATOM 4387 C C . GLY A 1 554 ? 27.188 -31.078 -11.156 1 93.69 554 GLY A C 1
ATOM 4388 O O . GLY A 1 554 ? 27.344 -30.609 -10.031 1 93.69 554 GLY A O 1
ATOM 4389 N N . ARG A 1 555 ? 28 -31.953 -11.719 1 89.38 555 ARG A N 1
ATOM 4390 C CA . ARG A 1 555 ? 29.172 -32.469 -11.023 1 89.38 555 ARG A CA 1
ATOM 4391 C C . ARG A 1 555 ? 30.266 -31.422 -10.914 1 89.38 555 ARG A C 1
ATOM 4393 O O . ARG A 1 555 ? 31.125 -31.484 -10.023 1 89.38 555 ARG A O 1
ATOM 4400 N N . SER A 1 556 ? 30.172 -30.562 -11.852 1 90.69 556 SER A N 1
ATOM 4401 C CA . SER A 1 556 ? 31.156 -29.484 -11.883 1 90.69 556 SER A CA 1
ATOM 4402 C C . SER A 1 556 ? 30.5 -28.125 -12.109 1 90.69 556 SER A C 1
ATOM 4404 O O . SER A 1 556 ? 29.297 -28.047 -12.359 1 90.69 556 SER A O 1
ATOM 4406 N N . SER A 1 557 ? 31.344 -27.094 -12.039 1 93.75 557 SER A N 1
ATOM 4407 C CA . SER A 1 557 ? 30.859 -25.75 -12.266 1 93.75 557 SER A CA 1
ATOM 4408 C C . SER A 1 557 ? 30.641 -25.469 -13.75 1 93.75 557 SER A C 1
ATOM 4410 O O . SER A 1 557 ? 30.25 -24.375 -14.133 1 93.75 557 SER A O 1
ATOM 4412 N N . ASN A 1 558 ? 30.828 -26.516 -14.555 1 94.25 558 ASN A N 1
ATOM 4413 C CA . ASN A 1 558 ? 30.641 -26.359 -15.992 1 94.25 558 ASN A CA 1
ATOM 4414 C C . ASN A 1 558 ? 29.391 -27.125 -16.469 1 94.25 558 ASN A C 1
ATOM 4416 O O . ASN A 1 558 ? 29.172 -27.25 -17.672 1 94.25 558 ASN A O 1
ATOM 4420 N N . GLU A 1 559 ? 28.719 -27.609 -15.562 1 95.25 559 GLU A N 1
ATOM 4421 C CA . GLU A 1 559 ? 27.562 -28.422 -15.922 1 95.25 559 GLU A CA 1
ATOM 4422 C C . GLU A 1 559 ? 26.328 -27.984 -15.148 1 95.25 559 GLU A C 1
ATOM 4424 O O . GLU A 1 559 ? 26.391 -27.734 -13.945 1 95.25 559 GLU A O 1
ATOM 4429 N N . LEU A 1 560 ? 25.219 -27.922 -15.914 1 96 560 LEU A N 1
ATOM 4430 C CA . LEU A 1 560 ? 23.938 -27.641 -15.281 1 96 560 LEU A CA 1
ATOM 4431 C C . LEU A 1 560 ? 22.969 -28.797 -15.461 1 96 560 LEU A C 1
ATOM 4433 O O . LEU A 1 560 ? 23.062 -29.547 -16.438 1 96 560 LEU A O 1
ATOM 4437 N N . LEU A 1 561 ? 22.141 -28.969 -14.453 1 95.12 561 LEU A N 1
ATOM 4438 C CA . LEU A 1 561 ? 21 -29.891 -14.523 1 95.12 561 LEU A CA 1
ATOM 4439 C C . LEU A 1 561 ? 19.688 -29.125 -14.523 1 95.12 561 LEU A C 1
ATOM 4441 O O . LEU A 1 561 ? 19.562 -28.094 -13.859 1 95.12 561 LEU A O 1
ATOM 4445 N N . ALA A 1 562 ? 18.734 -29.609 -15.266 1 93.81 562 ALA A N 1
ATOM 4446 C CA . ALA A 1 562 ? 17.406 -28.984 -15.258 1 93.81 562 ALA A CA 1
ATOM 4447 C C . ALA A 1 562 ? 16.328 -30 -15.633 1 93.81 562 ALA A C 1
ATOM 4449 O O . ALA A 1 562 ? 16.578 -30.938 -16.406 1 93.81 562 ALA A O 1
ATOM 4450 N N . ALA A 1 563 ? 15.219 -29.812 -15 1 92.06 563 ALA A N 1
ATOM 4451 C CA . ALA A 1 563 ? 14.055 -30.562 -15.438 1 92.06 563 ALA A CA 1
ATOM 4452 C C . ALA A 1 563 ? 13.461 -29.984 -16.719 1 92.06 563 ALA A C 1
ATOM 4454 O O . ALA A 1 563 ? 13.234 -28.766 -16.797 1 92.06 563 ALA A O 1
ATOM 4455 N N . VAL A 1 564 ? 13.32 -30.781 -17.656 1 88.88 564 VAL A N 1
ATOM 4456 C CA . VAL A 1 564 ? 12.766 -30.359 -18.938 1 88.88 564 VAL A CA 1
ATOM 4457 C C . VAL A 1 564 ? 11.539 -31.203 -19.281 1 88.88 564 VAL A C 1
ATOM 4459 O O . VAL A 1 564 ? 11.531 -32.406 -19.031 1 88.88 564 VAL A O 1
ATOM 4462 N N . SER A 1 565 ? 10.539 -30.516 -19.703 1 78.06 565 SER A N 1
ATOM 4463 C CA . SER A 1 565 ? 9.336 -31.234 -20.109 1 78.06 565 SER A CA 1
ATOM 4464 C C . SER A 1 565 ? 9.383 -31.594 -21.594 1 78.06 565 SER A C 1
ATOM 4466 O O . SER A 1 565 ? 9.492 -30.719 -22.438 1 78.06 565 SER A O 1
ATOM 4468 N N . VAL A 1 566 ? 9.516 -32.781 -21.875 1 72.25 566 VAL A N 1
ATOM 4469 C CA . VAL A 1 566 ? 9.484 -33.312 -23.234 1 72.25 566 VAL A CA 1
ATOM 4470 C C . VAL A 1 566 ? 8.203 -34.125 -23.438 1 72.25 566 VAL A C 1
ATOM 4472 O O . VAL A 1 566 ? 8.016 -35.188 -22.828 1 72.25 566 VAL A O 1
ATOM 4475 N N . ASP A 1 567 ? 7.328 -33.562 -24.266 1 62.59 567 ASP A N 1
ATOM 4476 C CA . ASP A 1 567 ? 6.059 -34.219 -24.578 1 62.59 567 ASP A CA 1
ATOM 4477 C C . ASP A 1 567 ? 5.23 -34.438 -23.328 1 62.59 567 ASP A C 1
ATOM 4479 O O . ASP A 1 567 ? 4.688 -35.531 -23.125 1 62.59 567 ASP A O 1
ATOM 4483 N N . GLY A 1 568 ? 5.34 -33.531 -22.359 1 65.44 568 GLY A N 1
ATOM 4484 C CA . GLY A 1 568 ? 4.535 -33.562 -21.156 1 65.44 568 GLY A CA 1
ATOM 4485 C C . GLY A 1 568 ? 5.195 -34.344 -20.016 1 65.44 568 GLY A C 1
ATOM 4486 O O . GLY A 1 568 ? 4.66 -34.406 -18.922 1 65.44 568 GLY A O 1
ATOM 4487 N N . ARG A 1 569 ? 6.227 -35.094 -20.359 1 74.88 569 ARG A N 1
ATOM 4488 C CA . ARG A 1 569 ? 6.945 -35.812 -19.312 1 74.88 569 ARG A CA 1
ATOM 4489 C C . ARG A 1 569 ? 8.203 -35.062 -18.891 1 74.88 569 ARG A C 1
ATOM 4491 O O . ARG A 1 569 ? 8.922 -34.5 -19.734 1 74.88 569 ARG A O 1
ATOM 4498 N N . TRP A 1 570 ? 8.359 -35.156 -17.594 1 84.38 570 TRP A N 1
ATOM 4499 C CA . TRP A 1 570 ? 9.523 -34.469 -17.047 1 84.38 570 TRP A CA 1
ATOM 4500 C C . TRP A 1 570 ? 10.742 -35.375 -17.031 1 84.38 570 TRP A C 1
ATOM 4502 O O . TRP A 1 570 ? 10.633 -36.562 -16.75 1 84.38 570 TRP A O 1
ATOM 4512 N N . GLN A 1 571 ? 11.82 -34.906 -17.391 1 91.88 571 GLN A N 1
ATOM 4513 C CA . GLN A 1 571 ? 13.109 -35.594 -17.297 1 91.88 571 GLN A CA 1
ATOM 4514 C C . GLN A 1 571 ? 14.219 -34.625 -16.922 1 91.88 571 GLN A C 1
ATOM 4516 O O . GLN A 1 571 ? 14.055 -33.406 -17.047 1 91.88 571 GLN A O 1
ATOM 4521 N N . ILE A 1 572 ? 15.336 -35.156 -16.422 1 94.88 572 ILE A N 1
ATOM 4522 C CA . ILE A 1 572 ? 16.484 -34.344 -16.094 1 94.88 572 ILE A CA 1
ATOM 4523 C C . ILE A 1 572 ? 17.469 -34.312 -17.25 1 94.88 572 ILE A C 1
ATOM 4525 O O . ILE A 1 572 ? 17.875 -35.375 -17.734 1 94.88 572 ILE A O 1
ATOM 4529 N N . ASN A 1 573 ? 17.766 -33.188 -17.703 1 95.31 573 ASN A N 1
ATOM 4530 C CA . ASN A 1 573 ? 18.828 -33 -18.688 1 95.31 573 ASN A CA 1
ATOM 4531 C C . ASN A 1 573 ? 20.047 -32.312 -18.094 1 95.31 573 ASN A C 1
ATOM 4533 O O . ASN A 1 573 ? 19.922 -31.562 -17.125 1 95.31 573 ASN A O 1
ATOM 4537 N N . SER A 1 574 ? 21.141 -32.656 -18.641 1 94.81 574 SER A N 1
ATOM 4538 C CA . SER A 1 574 ? 22.375 -31.953 -18.297 1 94.81 574 SER A CA 1
ATOM 4539 C C . SER A 1 574 ? 22.844 -31.062 -19.438 1 94.81 574 SER A C 1
ATOM 4541 O O . SER A 1 574 ? 22.641 -31.391 -20.609 1 94.81 574 SER A O 1
ATOM 4543 N N . LEU A 1 575 ? 23.344 -29.922 -19.094 1 95.19 575 LEU A N 1
ATOM 4544 C CA . LEU A 1 575 ? 23.875 -28.953 -20.047 1 95.19 575 LEU A CA 1
ATOM 4545 C C . LEU A 1 575 ? 25.312 -28.578 -19.703 1 95.19 575 LEU A C 1
ATOM 4547 O O . LEU A 1 575 ? 25.594 -28.188 -18.562 1 95.19 575 LEU A O 1
ATOM 4551 N N . LEU A 1 576 ? 26.172 -28.719 -20.672 1 94.44 576 LEU A N 1
ATOM 4552 C CA . LEU A 1 576 ? 27.531 -28.25 -20.5 1 94.44 576 LEU A CA 1
ATOM 4553 C C . LEU A 1 576 ? 27.672 -26.797 -20.938 1 94.44 576 LEU A C 1
ATOM 4555 O O . LEU A 1 576 ? 27.328 -26.438 -22.062 1 94.44 576 LEU A O 1
ATOM 4559 N N . LEU A 1 577 ? 28.203 -26 -20.109 1 93.88 577 LEU A N 1
ATOM 4560 C CA . LEU A 1 577 ? 28.234 -24.562 -20.328 1 93.88 577 LEU A CA 1
ATOM 4561 C C . LEU A 1 577 ? 29.188 -24.203 -21.469 1 93.88 577 LEU A C 1
ATOM 4563 O O . LEU A 1 577 ? 28.922 -23.266 -22.234 1 93.88 577 LEU A O 1
ATOM 4567 N N . ASP A 1 578 ? 30.281 -24.797 -21.531 1 90.88 578 ASP A N 1
ATOM 4568 C CA . ASP A 1 578 ? 31.312 -24.453 -22.5 1 90.88 578 ASP A CA 1
ATOM 4569 C C . ASP A 1 578 ? 30.859 -24.797 -23.922 1 90.88 578 ASP A C 1
ATOM 4571 O O . ASP A 1 578 ? 31 -24 -24.844 1 90.88 578 ASP A O 1
ATOM 4575 N N . SER A 1 579 ? 30.25 -25.938 -24.109 1 89.19 579 SER A N 1
ATOM 4576 C CA . SER A 1 579 ? 29.891 -26.406 -25.438 1 89.19 579 SER A CA 1
ATOM 4577 C C . SER A 1 579 ? 28.438 -26.109 -25.766 1 89.19 579 SER A C 1
ATOM 4579 O O . SER A 1 579 ? 28.047 -26.047 -26.922 1 89.19 579 SER A O 1
ATOM 4581 N N . GLY A 1 580 ? 27.703 -26 -24.766 1 89.69 580 GLY A N 1
ATOM 4582 C CA . GLY A 1 580 ? 26.266 -25.828 -24.969 1 89.69 580 GLY A CA 1
ATOM 4583 C C . GLY A 1 580 ? 25.547 -27.125 -25.266 1 89.69 580 GLY A C 1
ATOM 4584 O O . GLY A 1 580 ? 24.359 -27.125 -25.547 1 89.69 580 GLY A O 1
ATOM 4585 N N . GLU A 1 581 ? 26.266 -28.172 -25.172 1 90.81 581 GLU A N 1
ATOM 4586 C CA . GLU A 1 581 ? 25.688 -29.484 -25.469 1 90.81 581 GLU A CA 1
ATOM 4587 C C . GLU A 1 581 ? 24.781 -29.953 -24.328 1 90.81 581 GLU A C 1
ATOM 4589 O O . GLU A 1 581 ? 25.109 -29.781 -23.156 1 90.81 581 GLU A O 1
ATOM 4594 N N . GLN A 1 582 ? 23.641 -30.469 -24.688 1 91.06 582 GLN A N 1
ATOM 4595 C CA . GLN A 1 582 ? 22.703 -31 -23.703 1 91.06 582 GLN A CA 1
ATOM 4596 C C . GLN A 1 582 ? 22.5 -32.5 -23.891 1 91.06 582 GLN A C 1
ATOM 4598 O O . GLN A 1 582 ? 22.562 -33 -25.016 1 91.06 582 GLN A O 1
ATOM 4603 N N . GLN A 1 583 ? 22.344 -33.219 -22.812 1 91.56 583 GLN A N 1
ATOM 4604 C CA . GLN A 1 583 ? 22.094 -34.656 -22.844 1 91.56 583 GLN A CA 1
ATOM 4605 C C . GLN A 1 583 ? 21.078 -35.062 -21.781 1 91.56 583 GLN A C 1
ATOM 4607 O O . GLN A 1 583 ? 21.078 -34.531 -20.672 1 91.56 583 GLN A O 1
ATOM 4612 N N . PRO A 1 584 ? 20.219 -36 -22.125 1 92.62 584 PRO A N 1
ATOM 4613 C CA . PRO A 1 584 ? 19.344 -36.562 -21.094 1 92.62 584 PRO A CA 1
ATOM 4614 C C . PRO A 1 584 ? 20.094 -37.344 -20.031 1 92.62 584 PRO A C 1
ATOM 4616 O O . PRO A 1 584 ? 21.047 -38.062 -20.359 1 92.62 584 PRO A O 1
ATOM 4619 N N . LEU A 1 585 ? 19.797 -37.125 -18.828 1 91.5 585 LEU A N 1
ATOM 4620 C CA . LEU A 1 585 ? 20.5 -37.781 -17.719 1 91.5 585 LEU A CA 1
ATOM 4621 C C . LEU A 1 585 ? 19.594 -38.781 -17.016 1 91.5 585 LEU A C 1
ATOM 4623 O O . LEU A 1 585 ? 20.047 -39.875 -16.641 1 91.5 585 LEU A O 1
ATOM 4627 N N . LEU A 1 586 ? 18.375 -38.406 -16.734 1 91.94 586 LEU A N 1
ATOM 4628 C CA . LEU A 1 586 ? 17.453 -39.219 -15.945 1 91.94 586 LEU A CA 1
ATOM 4629 C C . LEU A 1 586 ? 16.031 -39.062 -16.469 1 91.94 586 LEU A C 1
ATOM 4631 O O . LEU A 1 586 ? 15.523 -37.938 -16.578 1 91.94 586 LEU A O 1
ATOM 4635 N N . THR A 1 587 ? 15.484 -40.219 -16.672 1 89.69 587 THR A N 1
ATOM 4636 C CA . THR A 1 587 ? 14.078 -40.219 -17.062 1 89.69 587 THR A CA 1
ATOM 4637 C C . THR A 1 587 ? 13.172 -40.062 -15.844 1 89.69 587 THR A C 1
ATOM 4639 O O . THR A 1 587 ? 13.5 -40.531 -14.758 1 89.69 587 THR A O 1
ATOM 4642 N N . ASP A 1 588 ? 12.102 -39.344 -15.93 1 89 588 ASP A N 1
ATOM 4643 C CA . ASP A 1 588 ? 11.078 -39.125 -14.914 1 89 588 ASP A CA 1
ATOM 4644 C C . ASP A 1 588 ? 11.641 -38.344 -13.727 1 89 588 ASP A C 1
ATOM 4646 O O . ASP A 1 588 ? 11.258 -38.594 -12.578 1 89 588 ASP A O 1
ATOM 4650 N N . GLY A 1 589 ? 12.625 -37.594 -13.977 1 91.94 589 GLY A N 1
ATOM 4651 C CA . GLY A 1 589 ? 13.172 -36.75 -12.945 1 91.94 589 GLY A CA 1
ATOM 4652 C C . GLY A 1 589 ? 12.57 -35.344 -12.945 1 91.94 589 GLY A C 1
ATOM 4653 O O . GLY A 1 589 ? 12.195 -34.844 -13.992 1 91.94 589 GLY A O 1
ATOM 4654 N N . PHE A 1 590 ? 12.469 -34.75 -11.734 1 91.75 590 PHE A N 1
ATOM 4655 C CA . PHE A 1 590 ? 11.891 -33.406 -11.617 1 91.75 590 PHE A CA 1
ATOM 4656 C C . PHE A 1 590 ? 12.875 -32.438 -10.969 1 91.75 590 PHE A C 1
ATOM 4658 O O . PHE A 1 590 ? 12.883 -31.25 -11.273 1 91.75 590 PHE A O 1
ATOM 4665 N N . SER A 1 591 ? 13.602 -32.875 -10.039 1 93.81 591 SER A N 1
ATOM 4666 C CA . SER A 1 591 ? 14.711 -32.125 -9.445 1 93.81 591 SER A CA 1
ATOM 4667 C C . SER A 1 591 ? 15.898 -33.062 -9.164 1 93.81 591 SER A C 1
ATOM 4669 O O . SER A 1 591 ? 15.711 -34.219 -8.805 1 93.81 591 SER A O 1
ATOM 4671 N N . ALA A 1 592 ? 17.078 -32.531 -9.414 1 94.62 592 ALA A N 1
ATOM 4672 C CA . ALA A 1 592 ? 18.25 -33.344 -9.211 1 94.62 592 ALA A CA 1
ATOM 4673 C C . ALA A 1 592 ? 19.438 -32.531 -8.719 1 94.62 592 ALA A C 1
ATOM 4675 O O . ALA A 1 592 ? 19.641 -31.391 -9.164 1 94.62 592 ALA A O 1
ATOM 4676 N N . LYS A 1 593 ? 20.203 -33.156 -7.844 1 94.38 593 LYS A N 1
ATOM 4677 C CA . LYS A 1 593 ? 21.406 -32.531 -7.301 1 94.38 593 LYS A CA 1
ATOM 4678 C C . LYS A 1 593 ? 22.484 -33.594 -7.02 1 94.38 593 LYS A C 1
ATOM 4680 O O . LYS A 1 593 ? 22.156 -34.688 -6.594 1 94.38 593 LYS A O 1
ATOM 4685 N N . TYR A 1 594 ? 23.688 -33.188 -7.195 1 94.31 594 TYR A N 1
ATOM 4686 C CA . TYR A 1 594 ? 24.797 -34.094 -6.914 1 94.31 594 TYR A CA 1
ATOM 4687 C C . TYR A 1 594 ? 25.344 -33.875 -5.516 1 94.31 594 TYR A C 1
ATOM 4689 O O . TYR A 1 594 ? 25.5 -32.719 -5.086 1 94.31 594 TYR A O 1
ATOM 4697 N N . ALA A 1 595 ? 25.625 -34.906 -4.855 1 93.38 595 ALA A N 1
ATOM 4698 C CA . ALA A 1 595 ? 26.422 -34.844 -3.631 1 93.38 595 ALA A CA 1
ATOM 4699 C C . ALA A 1 595 ? 27.906 -34.812 -3.945 1 93.38 595 ALA A C 1
ATOM 4701 O O . ALA A 1 595 ? 28.312 -35 -5.098 1 93.38 595 ALA A O 1
ATOM 4702 N N . ALA A 1 596 ? 28.688 -34.562 -2.885 1 88.38 596 ALA A N 1
ATOM 4703 C CA . ALA A 1 596 ? 30.141 -34.406 -3.057 1 88.38 596 ALA A CA 1
ATOM 4704 C C . ALA A 1 596 ? 30.766 -35.719 -3.543 1 88.38 596 ALA A C 1
ATOM 4706 O O . ALA A 1 596 ? 31.75 -35.719 -4.281 1 88.38 596 ALA A O 1
ATOM 4707 N N . ASP A 1 597 ? 30.188 -36.812 -3.25 1 87.06 597 ASP A N 1
ATOM 4708 C CA . ASP A 1 597 ? 30.75 -38.125 -3.6 1 87.06 597 ASP A CA 1
ATOM 4709 C C . ASP A 1 597 ? 30.312 -38.562 -4.996 1 87.06 597 ASP A C 1
ATOM 4711 O O . ASP A 1 597 ? 30.641 -39.656 -5.438 1 87.06 597 ASP A O 1
ATOM 4715 N N . GLY A 1 598 ? 29.5 -37.75 -5.586 1 88.94 598 GLY A N 1
ATOM 4716 C CA . GLY A 1 598 ? 29.109 -38.031 -6.957 1 88.94 598 GLY A CA 1
ATOM 4717 C C . GLY A 1 598 ? 27.766 -38.719 -7.062 1 88.94 598 GLY A C 1
ATOM 4718 O O . GLY A 1 598 ? 27.281 -38.969 -8.164 1 88.94 598 GLY A O 1
ATOM 4719 N N . THR A 1 599 ? 27.203 -38.969 -5.941 1 93.94 599 THR A N 1
ATOM 4720 C CA . THR A 1 599 ? 25.875 -39.562 -5.949 1 93.94 599 THR A CA 1
ATOM 4721 C C . THR A 1 599 ? 24.828 -38.531 -6.375 1 93.94 599 THR A C 1
ATOM 4723 O O . THR A 1 599 ? 24.859 -37.406 -5.926 1 93.94 599 THR A O 1
ATOM 4726 N N . LEU A 1 600 ? 23.938 -39 -7.258 1 95.38 600 LEU A N 1
ATOM 4727 C CA . LEU A 1 600 ? 22.859 -38.125 -7.711 1 95.38 600 LEU A CA 1
ATOM 4728 C C . LEU A 1 600 ? 21.594 -38.344 -6.891 1 95.38 600 LEU A C 1
ATOM 4730 O O . LEU A 1 600 ? 21.109 -39.469 -6.793 1 95.38 600 LEU A O 1
ATOM 4734 N N . TYR A 1 601 ? 21.156 -37.312 -6.258 1 95.81 601 TYR A N 1
ATOM 4735 C CA . TYR A 1 601 ? 19.859 -37.344 -5.578 1 95.81 601 TYR A CA 1
ATOM 4736 C C . TYR A 1 601 ? 18.797 -36.656 -6.414 1 95.81 601 TYR A C 1
ATOM 4738 O O . TYR A 1 601 ? 19.062 -35.625 -7.062 1 95.81 601 TYR A O 1
ATOM 4746 N N . PHE A 1 602 ? 17.578 -37.188 -6.441 1 95.19 602 PHE A N 1
ATOM 4747 C CA . PHE A 1 602 ? 16.578 -36.594 -7.328 1 95.19 602 PHE A CA 1
ATOM 4748 C C . PHE A 1 602 ? 15.172 -36.875 -6.809 1 95.19 602 PHE A C 1
ATOM 4750 O O . PHE A 1 602 ? 14.984 -37.688 -5.891 1 95.19 602 PHE A O 1
ATOM 4757 N N . THR A 1 603 ? 14.227 -36.125 -7.285 1 94.19 603 THR A N 1
ATOM 4758 C CA . THR A 1 603 ? 12.812 -36.281 -6.992 1 94.19 603 THR A CA 1
ATOM 4759 C C . THR A 1 603 ? 12.016 -36.5 -8.273 1 94.19 603 THR A C 1
ATOM 4761 O O . THR A 1 603 ? 12.531 -36.281 -9.375 1 94.19 603 THR A O 1
ATOM 4764 N N . ARG A 1 604 ? 10.852 -37 -8.109 1 89.44 604 ARG A N 1
ATOM 4765 C CA . ARG A 1 604 ? 9.875 -37.188 -9.18 1 89.44 604 ARG A CA 1
ATOM 4766 C C . ARG A 1 604 ? 8.594 -36.438 -8.883 1 89.44 604 ARG A C 1
ATOM 4768 O O . ARG A 1 604 ? 8.117 -36.406 -7.746 1 89.44 604 ARG A O 1
ATOM 4775 N N . LEU A 1 605 ? 8.094 -35.75 -9.836 1 82.12 605 LEU A N 1
ATOM 4776 C CA . LEU A 1 605 ? 6.984 -34.844 -9.617 1 82.12 605 LEU A CA 1
ATOM 4777 C C . LEU A 1 605 ? 5.762 -35.562 -9.07 1 82.12 605 LEU A C 1
ATOM 4779 O O . LEU A 1 605 ? 5.062 -35.031 -8.195 1 82.12 605 LEU A O 1
ATOM 4783 N N . TYR A 1 606 ? 5.453 -36.75 -9.492 1 75.19 606 TYR A N 1
ATOM 4784 C CA . TYR A 1 606 ? 4.188 -37.375 -9.148 1 75.19 606 TYR A CA 1
ATOM 4785 C C . TYR A 1 606 ? 4.41 -38.562 -8.203 1 75.19 606 TYR A C 1
ATOM 4787 O O . TYR A 1 606 ? 3.537 -39.406 -8.047 1 75.19 606 TYR A O 1
ATOM 4795 N N . LYS A 1 607 ? 5.547 -38.625 -7.684 1 82.56 607 LYS A N 1
ATOM 4796 C CA . LYS A 1 607 ? 5.875 -39.656 -6.711 1 82.56 607 LYS A CA 1
ATOM 4797 C C . LYS A 1 607 ? 6.551 -39.062 -5.48 1 82.56 607 LYS A C 1
ATOM 4799 O O . LYS A 1 607 ? 7.566 -38.375 -5.594 1 82.56 607 LYS A O 1
ATOM 4804 N N . LYS A 1 608 ? 6.016 -39.406 -4.359 1 88.5 608 LYS A N 1
ATOM 4805 C CA . LYS A 1 608 ? 6.609 -38.938 -3.113 1 88.5 608 LYS A CA 1
ATOM 4806 C C . LYS A 1 608 ? 7.98 -39.562 -2.883 1 88.5 608 LYS A C 1
ATOM 4808 O O . LYS A 1 608 ? 8.195 -40.719 -3.197 1 88.5 608 LYS A O 1
ATOM 4813 N N . GLY A 1 609 ? 8.906 -38.688 -2.357 1 92.5 609 GLY A N 1
ATOM 4814 C CA . GLY A 1 609 ? 10.18 -39.219 -1.928 1 92.5 609 GLY A CA 1
ATOM 4815 C C . GLY A 1 609 ? 11.367 -38.562 -2.594 1 92.5 609 GLY A C 1
ATOM 4816 O O . GLY A 1 609 ? 11.211 -37.875 -3.607 1 92.5 609 GLY A O 1
ATOM 4817 N N . ILE A 1 610 ? 12.508 -38.75 -1.97 1 94.94 610 ILE A N 1
ATOM 4818 C CA . ILE A 1 610 ? 13.805 -38.406 -2.533 1 94.94 610 ILE A CA 1
ATOM 4819 C C . ILE A 1 610 ? 14.609 -39.688 -2.812 1 94.94 610 ILE A C 1
ATOM 4821 O O . ILE A 1 610 ? 14.773 -40.531 -1.931 1 94.94 610 ILE A O 1
ATOM 4825 N N . TRP A 1 611 ? 15.055 -39.75 -4.008 1 95.94 611 TRP A N 1
ATOM 4826 C CA . TRP A 1 611 ? 15.773 -40.938 -4.469 1 95.94 611 TRP A CA 1
ATOM 4827 C C . TRP A 1 611 ? 17.25 -40.625 -4.672 1 95.94 611 TRP A C 1
ATOM 4829 O O . TRP A 1 611 ? 17.656 -39.469 -4.715 1 95.94 611 TRP A O 1
ATOM 4839 N N . ARG A 1 612 ? 18.062 -41.656 -4.723 1 95.5 612 ARG A N 1
ATOM 4840 C CA . ARG A 1 612 ? 19.469 -41.5 -5.082 1 95.5 612 ARG A CA 1
ATOM 4841 C C . ARG A 1 612 ? 19.891 -42.531 -6.148 1 95.5 612 ARG A C 1
ATOM 4843 O O . ARG A 1 612 ? 19.312 -43.594 -6.227 1 95.5 612 ARG A O 1
ATOM 4850 N N . LEU A 1 613 ? 20.641 -42.094 -6.992 1 92.94 613 LEU A N 1
ATOM 4851 C CA . LEU A 1 613 ? 21.25 -42.906 -8.047 1 92.94 613 LEU A CA 1
ATOM 4852 C C . LEU A 1 613 ? 22.734 -43.125 -7.785 1 92.94 613 LEU A C 1
ATOM 4854 O O . LEU A 1 613 ? 23.531 -42.188 -7.926 1 92.94 613 LEU A O 1
ATOM 4858 N N . LYS A 1 614 ? 23 -44.219 -7.324 1 84.81 614 LYS A N 1
ATOM 4859 C CA . LYS A 1 614 ? 24.391 -44.594 -7.055 1 84.81 614 LYS A CA 1
ATOM 4860 C C . LYS A 1 614 ? 24.812 -45.781 -7.934 1 84.81 614 LYS A C 1
ATOM 4862 O O . LYS A 1 614 ? 24.219 -46.844 -7.875 1 84.81 614 LYS A O 1
ATOM 4867 N N . GLN A 1 615 ? 25.859 -45.656 -8.789 1 82.19 615 GLN A N 1
ATOM 4868 C CA . GLN A 1 615 ? 26.375 -46.688 -9.672 1 82.19 615 GLN A CA 1
ATOM 4869 C C . GLN A 1 615 ? 25.281 -47.281 -10.539 1 82.19 615 GLN A C 1
ATOM 4871 O O . GLN A 1 615 ? 25.156 -48.5 -10.633 1 82.19 615 GLN A O 1
ATOM 4876 N N . GLY A 1 616 ? 24.344 -46.469 -11 1 82.12 616 GLY A N 1
ATOM 4877 C CA . GLY A 1 616 ? 23.312 -46.844 -11.953 1 82.12 616 GLY A CA 1
ATOM 4878 C C . GLY A 1 616 ? 22.094 -47.469 -11.289 1 82.12 616 GLY A C 1
ATOM 4879 O O . GLY A 1 616 ? 21.125 -47.812 -11.969 1 82.12 616 GLY A O 1
ATOM 4880 N N . VAL A 1 617 ? 22.125 -47.594 -9.969 1 89.5 617 VAL A N 1
ATOM 4881 C CA . VAL A 1 617 ? 21 -48.188 -9.25 1 89.5 617 VAL A CA 1
ATOM 4882 C C . VAL A 1 617 ? 20.219 -47.094 -8.531 1 89.5 617 VAL A C 1
ATOM 4884 O O . VAL A 1 617 ? 20.797 -46.281 -7.809 1 89.5 617 VAL A O 1
ATOM 4887 N N . GLU A 1 618 ? 18.922 -47.062 -8.742 1 92.69 618 GLU A N 1
ATOM 4888 C CA . GLU A 1 618 ? 18.031 -46.125 -8.086 1 92.69 618 GLU A CA 1
ATOM 4889 C C . GLU A 1 618 ? 17.531 -46.656 -6.754 1 92.69 618 GLU A C 1
ATOM 4891 O O . GLU A 1 618 ? 17.141 -47.844 -6.668 1 92.69 618 GLU A O 1
ATOM 4896 N N . GLU A 1 619 ? 17.641 -45.938 -5.742 1 93.94 619 GLU A N 1
ATOM 4897 C CA . GLU A 1 619 ? 17.156 -46.312 -4.418 1 93.94 619 GLU A CA 1
ATOM 4898 C C . GLU A 1 619 ? 16.406 -45.156 -3.756 1 93.94 619 GLU A C 1
ATOM 4900 O O . GLU A 1 619 ? 16.797 -44 -3.893 1 93.94 619 GLU A O 1
ATOM 4905 N N . LEU A 1 620 ? 15.32 -45.562 -3.043 1 95.12 620 LEU A N 1
ATOM 4906 C CA . LEU A 1 620 ? 14.586 -44.562 -2.256 1 95.12 620 LEU A CA 1
ATOM 4907 C C . LEU A 1 620 ? 15.359 -44.188 -0.999 1 95.12 620 LEU A C 1
ATOM 4909 O O . LEU A 1 620 ? 15.672 -45.062 -0.175 1 95.12 620 LEU A O 1
ATOM 4913 N N . PHE A 1 621 ? 15.719 -42.969 -0.872 1 95.06 621 PHE A N 1
ATOM 4914 C CA . PHE A 1 621 ? 16.531 -42.5 0.248 1 95.06 621 PHE A CA 1
ATOM 4915 C C . PHE A 1 621 ? 15.641 -42 1.377 1 95.06 621 PHE A C 1
ATOM 4917 O O . PHE A 1 621 ? 15.875 -42.312 2.547 1 95.06 621 PHE A O 1
ATOM 4924 N N . TYR A 1 622 ? 14.648 -41.156 1.069 1 94.44 622 TYR A N 1
ATOM 4925 C CA . TYR A 1 622 ? 13.727 -40.594 2.039 1 94.44 622 TYR A CA 1
ATOM 4926 C C . TYR A 1 622 ? 12.305 -40.562 1.482 1 94.44 622 TYR A C 1
ATOM 4928 O O . TYR A 1 622 ? 12.055 -39.938 0.451 1 94.44 622 TYR A O 1
ATOM 4936 N N . GLU A 1 623 ? 11.289 -41 2.221 1 92.75 623 GLU A N 1
ATOM 4937 C CA . GLU A 1 623 ? 9.961 -41.281 1.672 1 92.75 623 GLU A CA 1
ATOM 4938 C C . GLU A 1 623 ? 9.008 -40.125 1.938 1 92.75 623 GLU A C 1
ATOM 4940 O O . GLU A 1 623 ? 8.039 -39.906 1.198 1 92.75 623 GLU A O 1
ATOM 4945 N N . GLN A 1 624 ? 9.203 -39.406 2.951 1 88.62 624 GLN A N 1
ATOM 4946 C CA . GLN A 1 624 ? 8.203 -38.438 3.406 1 88.62 624 GLN A CA 1
ATOM 4947 C C . GLN A 1 624 ? 8.461 -37.062 2.816 1 88.62 624 GLN A C 1
ATOM 4949 O O . GLN A 1 624 ? 8.492 -36.062 3.545 1 88.62 624 GLN A O 1
ATOM 4954 N N . TYR A 1 625 ? 8.672 -36.875 1.514 1 89.56 625 TYR A N 1
ATOM 4955 C CA . TYR A 1 625 ? 8.852 -35.625 0.834 1 89.56 625 TYR A CA 1
ATOM 4956 C C . TYR A 1 625 ? 7.91 -35.5 -0.361 1 89.56 625 TYR A C 1
ATOM 4958 O O . TYR A 1 625 ? 7.883 -36.375 -1.224 1 89.56 625 TYR A O 1
ATOM 4966 N N . THR A 1 626 ? 7.141 -34.469 -0.391 1 83.44 626 THR A N 1
ATOM 4967 C CA . THR A 1 626 ? 6.289 -34.156 -1.536 1 83.44 626 THR A CA 1
ATOM 4968 C C . THR A 1 626 ? 6.934 -33.094 -2.43 1 83.44 626 THR A C 1
ATOM 4970 O O . THR A 1 626 ? 7.152 -31.969 -2.002 1 83.44 626 THR A O 1
ATOM 4973 N N . PRO A 1 627 ? 7.215 -33.5 -3.637 1 82.88 627 PRO A N 1
ATOM 4974 C CA . PRO A 1 627 ? 7.883 -32.562 -4.527 1 82.88 627 PRO A CA 1
ATOM 4975 C C . PRO A 1 627 ? 6.98 -31.391 -4.922 1 82.88 627 PRO A C 1
ATOM 4977 O O . PRO A 1 627 ? 5.773 -31.578 -5.109 1 82.88 627 PRO A O 1
ATOM 4980 N N . HIS A 1 628 ? 7.543 -30.188 -4.867 1 72.25 628 HIS A N 1
ATOM 4981 C CA . HIS A 1 628 ? 6.914 -28.953 -5.324 1 72.25 628 HIS A CA 1
ATOM 4982 C C . HIS A 1 628 ? 7.816 -28.203 -6.297 1 72.25 628 HIS A C 1
ATOM 4984 O O . HIS A 1 628 ? 8.984 -28.578 -6.477 1 72.25 628 HIS A O 1
ATOM 4990 N N . PHE A 1 629 ? 7.02 -27.266 -6.891 1 65.94 629 PHE A N 1
ATOM 4991 C CA . PHE A 1 629 ? 7.816 -26.344 -7.695 1 65.94 629 PHE A CA 1
ATOM 4992 C C . PHE A 1 629 ? 8.68 -25.469 -6.801 1 65.94 629 PHE A C 1
ATOM 4994 O O . PHE A 1 629 ? 8.188 -24.875 -5.844 1 65.94 629 PHE A O 1
ATOM 5001 N N . GLY A 1 630 ? 9.875 -25.656 -6.867 1 66.12 630 GLY A N 1
ATOM 5002 C CA . GLY A 1 630 ? 10.812 -24.891 -6.047 1 66.12 630 GLY A CA 1
ATOM 5003 C C . GLY A 1 630 ? 11.742 -25.781 -5.242 1 66.12 630 GLY A C 1
ATOM 5004 O O . GLY A 1 630 ? 11.633 -27.016 -5.289 1 66.12 630 GLY A O 1
ATOM 5005 N N . SER A 1 631 ? 12.781 -25.234 -4.688 1 64.06 631 SER A N 1
ATOM 5006 C CA . SER A 1 631 ? 13.867 -25.953 -4.039 1 64.06 631 SER A CA 1
ATOM 5007 C C . SER A 1 631 ? 13.648 -26.047 -2.533 1 64.06 631 SER A C 1
ATOM 5009 O O . SER A 1 631 ? 14.312 -25.344 -1.766 1 64.06 631 SER A O 1
ATOM 5011 N N . SER A 1 632 ? 12.742 -26.906 -2.053 1 80.88 632 SER A N 1
ATOM 5012 C CA . SER A 1 632 ? 12.586 -27 -0.605 1 80.88 632 SER A CA 1
ATOM 5013 C C . SER A 1 632 ? 13.477 -28.094 -0.027 1 80.88 632 SER A C 1
ATOM 5015 O O . SER A 1 632 ? 13.234 -28.594 1.076 1 80.88 632 SER A O 1
ATOM 5017 N N . TRP A 1 633 ? 14.469 -28.594 -0.812 1 92.88 633 TRP A N 1
ATOM 5018 C CA . TRP A 1 633 ? 15.492 -29.5 -0.318 1 92.88 633 TRP A CA 1
ATOM 5019 C C . TRP A 1 633 ? 16.859 -29.141 -0.863 1 92.88 633 TRP A C 1
ATOM 5021 O O . TRP A 1 633 ? 16.984 -28.609 -1.973 1 92.88 633 TRP A O 1
ATOM 5031 N N . GLN A 1 634 ? 17.859 -29.391 -0.039 1 94.25 634 GLN A N 1
ATOM 5032 C CA . GLN A 1 634 ? 19.234 -29.016 -0.38 1 94.25 634 GLN A CA 1
ATOM 5033 C C . GLN A 1 634 ? 20.234 -30.047 0.12 1 94.25 634 GLN A C 1
ATOM 5035 O O . GLN A 1 634 ? 19.938 -30.797 1.059 1 94.25 634 GLN A O 1
ATOM 5040 N N . LEU A 1 635 ? 21.312 -30.156 -0.583 1 94.56 635 LEU A N 1
ATOM 5041 C CA . LEU A 1 635 ? 22.453 -30.938 -0.125 1 94.56 635 LEU A CA 1
ATOM 5042 C C . LEU A 1 635 ? 23.578 -30.031 0.346 1 94.56 635 LEU A C 1
ATOM 5044 O O . LEU A 1 635 ? 24.062 -29.188 -0.414 1 94.56 635 LEU A O 1
ATOM 5048 N N . ALA A 1 636 ? 23.922 -30.188 1.555 1 93.62 636 ALA A N 1
ATOM 5049 C CA . ALA A 1 636 ? 25.016 -29.406 2.129 1 93.62 636 ALA A CA 1
ATOM 5050 C C . ALA A 1 636 ? 25.625 -30.125 3.322 1 93.62 636 ALA A C 1
ATOM 5052 O O . ALA A 1 636 ? 24.938 -30.828 4.059 1 93.62 636 ALA A O 1
ATOM 5053 N N . SER A 1 637 ? 26.953 -30.031 3.492 1 89.06 637 SER A N 1
ATOM 5054 C CA . SER A 1 637 ? 27.656 -30.594 4.633 1 89.06 637 SER A CA 1
ATOM 5055 C C . SER A 1 637 ? 27.375 -32.094 4.762 1 89.06 637 SER A C 1
ATOM 5057 O O . SER A 1 637 ? 27.078 -32.562 5.852 1 89.06 637 SER A O 1
ATOM 5059 N N . GLU A 1 638 ? 27.344 -32.812 3.738 1 93 638 GLU A N 1
ATOM 5060 C CA . GLU A 1 638 ? 27.156 -34.25 3.668 1 93 638 GLU A CA 1
ATOM 5061 C C . GLU A 1 638 ? 25.797 -34.656 4.246 1 93 638 GLU A C 1
ATOM 5063 O O . GLU A 1 638 ? 25.688 -35.688 4.918 1 93 638 GLU A O 1
ATOM 5068 N N . ALA A 1 639 ? 24.938 -33.812 4.086 1 96.56 639 ALA A N 1
ATOM 5069 C CA . ALA A 1 639 ? 23.594 -34.094 4.582 1 96.56 639 ALA A CA 1
ATOM 5070 C C . ALA A 1 639 ? 22.531 -33.594 3.604 1 96.56 639 ALA A C 1
ATOM 5072 O O . ALA A 1 639 ? 22.812 -32.688 2.789 1 96.56 639 ALA A O 1
ATOM 5073 N N . LEU A 1 640 ? 21.406 -34.188 3.717 1 96.19 640 LEU A N 1
ATOM 5074 C CA . LEU A 1 640 ? 20.188 -33.719 3.047 1 96.19 640 LEU A CA 1
ATOM 5075 C C . LEU A 1 640 ? 19.359 -32.844 3.975 1 96.19 640 LEU A C 1
ATOM 5077 O O . LEU A 1 640 ? 19.062 -33.219 5.105 1 96.19 640 LEU A O 1
ATOM 5081 N N . TRP A 1 641 ? 19.125 -31.641 3.518 1 96.19 641 TRP A N 1
ATOM 5082 C CA . TRP A 1 641 ? 18.297 -30.688 4.258 1 96.19 641 TRP A CA 1
ATOM 5083 C C . TRP A 1 641 ? 16.938 -30.5 3.582 1 96.19 641 TRP A C 1
ATOM 5085 O O . TRP A 1 641 ? 16.859 -30.391 2.355 1 96.19 641 TRP A O 1
ATOM 5095 N N . LEU A 1 642 ? 15.836 -30.484 4.332 1 94.5 642 LEU A N 1
ATOM 5096 C CA . LEU A 1 642 ? 14.539 -30.234 3.711 1 94.5 642 LEU A CA 1
ATOM 5097 C C . LEU A 1 642 ? 13.578 -29.594 4.707 1 94.5 642 LEU A C 1
ATOM 5099 O O . LEU A 1 642 ? 13.773 -29.688 5.922 1 94.5 642 LEU A O 1
ATOM 5103 N N . LEU A 1 643 ? 12.633 -28.906 4.168 1 92.81 643 LEU A N 1
ATOM 5104 C CA . LEU A 1 643 ? 11.531 -28.359 4.961 1 92.81 643 LEU A CA 1
ATOM 5105 C C . LEU A 1 643 ? 10.398 -29.391 5.082 1 92.81 643 LEU A C 1
ATOM 5107 O O . LEU A 1 643 ? 10.086 -30.094 4.121 1 92.81 643 LEU A O 1
ATOM 5111 N N . ARG A 1 644 ? 9.875 -29.453 6.246 1 87.88 644 ARG A N 1
ATOM 5112 C CA . ARG A 1 644 ? 8.805 -30.422 6.512 1 87.88 644 ARG A CA 1
ATOM 5113 C C . ARG A 1 644 ? 7.613 -29.734 7.176 1 87.88 644 ARG A C 1
ATOM 5115 O O . ARG A 1 644 ? 7.723 -29.234 8.297 1 87.88 644 ARG A O 1
ATOM 5122 N N . PRO A 1 645 ? 6.508 -29.688 6.441 1 84.19 645 PRO A N 1
ATOM 5123 C CA . PRO A 1 645 ? 5.309 -29.156 7.09 1 84.19 645 PRO A CA 1
ATOM 5124 C C . PRO A 1 645 ? 4.789 -30.062 8.203 1 84.19 645 PRO A C 1
ATOM 5126 O O . PRO A 1 645 ? 4.789 -31.281 8.062 1 84.19 645 PRO A O 1
ATOM 5129 N N . ASN A 1 646 ? 4.562 -29.438 9.258 1 77.94 646 ASN A N 1
ATOM 5130 C CA . ASN A 1 646 ? 3.891 -30.109 10.367 1 77.94 646 ASN A CA 1
ATOM 5131 C C . ASN A 1 646 ? 2.508 -29.516 10.625 1 77.94 646 ASN A C 1
ATOM 5133 O O . ASN A 1 646 ? 2.039 -28.672 9.859 1 77.94 646 ASN A O 1
ATOM 5137 N N . ASP A 1 647 ? 1.621 -30.031 11.43 1 66.88 647 ASP A N 1
ATOM 5138 C CA . ASP A 1 647 ? 0.236 -29.641 11.656 1 66.88 647 ASP A CA 1
ATOM 5139 C C . ASP A 1 647 ? 0.109 -28.109 11.727 1 66.88 647 ASP A C 1
ATOM 5141 O O . ASP A 1 647 ? -0.728 -27.531 11.047 1 66.88 647 ASP A O 1
ATOM 5145 N N . ASN A 1 648 ? 0.872 -27.453 12.539 1 71.06 648 ASN A N 1
ATOM 5146 C CA . ASN A 1 648 ? 0.665 -26.016 12.68 1 71.06 648 ASN A CA 1
ATOM 5147 C C . ASN A 1 648 ? 1.969 -25.234 12.508 1 71.06 648 ASN A C 1
ATOM 5149 O O . ASN A 1 648 ? 2.043 -24.062 12.844 1 71.06 648 ASN A O 1
ATOM 5153 N N . ALA A 1 649 ? 2.996 -25.969 11.992 1 82 649 ALA A N 1
ATOM 5154 C CA . ALA A 1 649 ? 4.281 -25.297 11.875 1 82 649 ALA A CA 1
ATOM 5155 C C . ALA A 1 649 ? 5.121 -25.906 10.75 1 82 649 ALA A C 1
ATOM 5157 O O . ALA A 1 649 ? 4.734 -26.906 10.156 1 82 649 ALA A O 1
ATOM 5158 N N . MET A 1 650 ? 6.16 -25.141 10.375 1 90.81 650 MET A N 1
ATOM 5159 C CA . MET A 1 650 ? 7.168 -25.656 9.453 1 90.81 650 MET A CA 1
ATOM 5160 C C . MET A 1 650 ? 8.414 -26.109 10.203 1 90.81 650 MET A C 1
ATOM 5162 O O . MET A 1 650 ? 8.859 -25.438 11.141 1 90.81 650 MET A O 1
ATOM 5166 N N . GLY A 1 651 ? 8.875 -27.266 9.828 1 93.44 651 GLY A N 1
ATOM 5167 C CA . GLY A 1 651 ? 10.102 -27.766 10.43 1 93.44 651 GLY A CA 1
ATOM 5168 C C . GLY A 1 651 ? 11.227 -27.953 9.43 1 93.44 651 GLY A C 1
ATOM 5169 O O . GLY A 1 651 ? 11 -27.922 8.219 1 93.44 651 GLY A O 1
ATOM 5170 N N . ILE A 1 652 ? 12.484 -28.031 10.008 1 94.75 652 ILE A N 1
ATOM 5171 C CA . ILE A 1 652 ? 13.664 -28.359 9.219 1 94.75 652 ILE A CA 1
ATOM 5172 C C . ILE A 1 65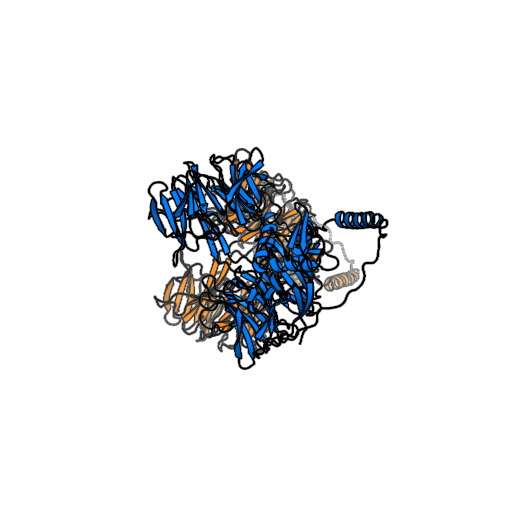2 ? 14.172 -29.75 9.594 1 94.75 652 ILE A C 1
ATOM 5174 O O . ILE A 1 652 ? 14.094 -30.141 10.758 1 94.75 652 ILE A O 1
ATOM 5178 N N . LEU A 1 653 ? 14.508 -30.5 8.594 1 95.62 653 LEU A N 1
ATOM 5179 C CA . LEU A 1 653 ? 15.039 -31.844 8.773 1 95.62 653 LEU A CA 1
ATOM 5180 C C . LEU A 1 653 ? 16.406 -31.984 8.102 1 95.62 653 LEU A C 1
ATOM 5182 O O . LEU A 1 653 ? 16.578 -31.562 6.961 1 95.62 653 LEU A O 1
ATOM 5186 N N . LYS A 1 654 ? 17.297 -32.5 8.844 1 96.62 654 LYS A N 1
ATOM 5187 C CA . LYS A 1 654 ? 18.641 -32.812 8.367 1 96.62 654 LYS A CA 1
ATOM 5188 C C . LYS A 1 654 ? 18.906 -34.312 8.43 1 96.62 654 LYS A C 1
ATOM 5190 O O . LYS A 1 654 ? 18.734 -34.938 9.484 1 96.62 654 LYS A O 1
ATOM 5195 N N . ILE A 1 655 ? 19.281 -34.906 7.285 1 97.25 655 ILE A N 1
ATOM 5196 C CA . ILE A 1 655 ? 19.562 -36.312 7.211 1 97.25 655 ILE A CA 1
ATOM 5197 C C . ILE A 1 655 ? 21 -36.562 6.762 1 97.25 655 ILE A C 1
ATOM 5199 O O . ILE A 1 655 ? 21.391 -36.156 5.66 1 97.25 655 ILE A O 1
ATOM 5203 N N . ASP A 1 656 ? 21.719 -37.219 7.562 1 96.75 656 ASP A N 1
ATOM 5204 C CA . ASP A 1 656 ? 23.094 -37.562 7.195 1 96.75 656 ASP A CA 1
ATOM 5205 C C . ASP A 1 656 ? 23.125 -38.531 6.008 1 96.75 656 ASP A C 1
ATOM 5207 O O . ASP A 1 656 ? 22.422 -39.531 6 1 96.75 656 ASP A O 1
ATOM 5211 N N . LEU A 1 657 ? 23.984 -38.25 5.027 1 95.31 657 LEU A N 1
ATOM 5212 C CA . LEU A 1 657 ? 23.984 -39 3.785 1 95.31 657 LEU A CA 1
ATOM 5213 C C . LEU A 1 657 ? 24.641 -40.375 3.977 1 95.31 657 LEU A C 1
ATOM 5215 O O . LEU A 1 657 ? 24.375 -41.312 3.221 1 95.31 657 LEU A O 1
ATOM 5219 N N . HIS A 1 658 ? 25.484 -40.5 4.98 1 92.44 658 HIS A N 1
ATOM 5220 C CA . HIS A 1 658 ? 26.234 -41.719 5.188 1 92.44 658 HIS A CA 1
ATOM 5221 C C . HIS A 1 658 ? 25.547 -42.625 6.207 1 92.44 658 HIS A C 1
ATOM 5223 O O . HIS A 1 658 ? 25.406 -43.844 5.98 1 92.44 658 HIS A O 1
ATOM 5229 N N . THR A 1 659 ? 25.031 -42.031 7.254 1 93.62 659 THR A N 1
ATOM 5230 C CA . THR A 1 659 ? 24.5 -42.844 8.352 1 93.62 659 THR A CA 1
ATOM 5231 C C . THR A 1 659 ? 22.969 -42.875 8.281 1 93.62 659 THR A C 1
ATOM 5233 O O . THR A 1 659 ? 22.359 -43.781 8.867 1 93.62 659 THR A O 1
ATOM 5236 N N . GLY A 1 660 ? 22.391 -41.906 7.727 1 92.56 660 GLY A N 1
ATOM 5237 C CA . GLY A 1 660 ? 20.953 -41.844 7.695 1 92.56 660 GLY A CA 1
ATOM 5238 C C . GLY A 1 660 ? 20.359 -41.219 8.953 1 92.56 660 GLY A C 1
ATOM 5239 O O . GLY A 1 660 ? 19.141 -41.156 9.102 1 92.56 660 GLY A O 1
ATOM 5240 N N . LYS A 1 661 ? 21.219 -40.812 9.797 1 95.69 661 LYS A N 1
ATOM 5241 C CA . LYS A 1 661 ? 20.75 -40.156 11.031 1 95.69 661 LYS A CA 1
ATOM 5242 C C . LYS A 1 661 ? 19.953 -38.906 10.727 1 95.69 661 LYS A C 1
ATOM 5244 O O . LYS A 1 661 ? 20.344 -38.094 9.875 1 95.69 661 LYS A O 1
ATOM 5249 N N . ARG A 1 662 ? 18.828 -38.75 11.484 1 96.06 662 ARG A N 1
ATOM 5250 C CA . ARG A 1 662 ? 17.938 -37.625 11.258 1 96.06 662 ARG A CA 1
ATOM 5251 C C . ARG A 1 662 ? 17.938 -36.688 12.445 1 96.06 662 ARG A C 1
ATOM 5253 O O . ARG A 1 662 ? 17.938 -37.125 13.602 1 96.06 662 ARG A O 1
ATOM 5260 N N . GLU A 1 663 ? 17.984 -35.438 12.18 1 95 663 GLU A N 1
ATOM 5261 C CA . GLU A 1 663 ? 17.828 -34.375 13.148 1 95 663 GLU A CA 1
ATOM 5262 C C . GLU A 1 663 ? 16.797 -33.375 12.68 1 95 663 GLU A C 1
ATOM 5264 O O . GLU A 1 663 ? 16.906 -32.781 11.594 1 95 663 GLU A O 1
ATOM 5269 N N . GLY A 1 664 ? 15.734 -33.156 13.516 1 94.31 664 GLY A N 1
ATOM 5270 C CA . GLY A 1 664 ? 14.664 -32.25 13.133 1 94.31 664 GLY A CA 1
ATOM 5271 C C . GLY A 1 664 ? 14.352 -31.219 14.195 1 94.31 664 GLY A C 1
ATOM 5272 O O . GLY A 1 664 ? 14.562 -31.469 15.383 1 94.31 664 GLY A O 1
ATOM 5273 N N . ARG A 1 665 ? 13.891 -30.094 13.711 1 93.5 665 ARG A N 1
ATOM 5274 C CA . ARG A 1 665 ? 13.484 -29.016 14.594 1 93.5 665 ARG A CA 1
ATOM 5275 C C . ARG A 1 665 ? 12.391 -28.172 13.953 1 93.5 665 ARG A C 1
ATOM 5277 O O . ARG A 1 665 ? 12.422 -27.906 12.742 1 93.5 665 ARG A O 1
ATOM 5284 N N . ASP A 1 666 ? 11.438 -27.797 14.805 1 93.56 666 ASP A N 1
ATOM 5285 C CA . ASP A 1 666 ? 10.461 -26.828 14.32 1 93.56 666 ASP A CA 1
ATOM 5286 C C . ASP A 1 666 ? 11.094 -25.438 14.156 1 93.56 666 ASP A C 1
ATOM 5288 O O . ASP A 1 666 ? 11.891 -25.016 15 1 93.56 666 ASP A O 1
ATOM 5292 N N . ILE A 1 667 ? 10.766 -24.812 13.109 1 94.94 667 ILE A N 1
ATOM 5293 C CA . ILE A 1 667 ? 11.305 -23.484 12.859 1 94.94 667 ILE A CA 1
ATOM 5294 C C . ILE A 1 667 ? 10.562 -22.453 13.703 1 94.94 667 ILE A C 1
ATOM 5296 O O . ILE A 1 667 ? 9.344 -22.297 13.562 1 94.94 667 ILE A O 1
ATOM 5300 N N . PRO A 1 668 ? 11.203 -21.75 14.547 1 92.88 668 PRO A N 1
ATOM 5301 C CA . PRO A 1 668 ? 10.539 -20.734 15.375 1 92.88 668 PRO A CA 1
ATOM 5302 C C . PRO A 1 668 ? 10.234 -19.453 14.594 1 92.88 668 PRO A C 1
ATOM 5304 O O . PRO A 1 668 ? 10.727 -18.375 14.953 1 92.88 668 PRO A O 1
ATOM 5307 N N . MET A 1 669 ? 9.57 -19.578 13.625 1 90.38 669 MET A N 1
ATOM 5308 C CA . MET A 1 669 ? 9.141 -18.531 12.703 1 90.38 669 MET A CA 1
ATOM 5309 C C . MET A 1 669 ? 7.773 -18.859 12.109 1 90.38 669 MET A C 1
ATOM 5311 O O . MET A 1 669 ? 7.496 -20.016 11.773 1 90.38 669 MET A O 1
ATOM 5315 N N . GLU A 1 670 ? 6.918 -17.844 12.086 1 84.19 670 GLU A N 1
ATOM 5316 C CA . GLU A 1 670 ? 5.602 -18.047 11.5 1 84.19 670 GLU A CA 1
ATOM 5317 C C . GLU A 1 670 ? 5.621 -17.812 9.992 1 84.19 670 GLU A C 1
ATOM 5319 O O . GLU A 1 670 ? 6.457 -17.062 9.492 1 84.19 670 GLU A O 1
ATOM 5324 N N . LYS A 1 671 ? 4.77 -18.562 9.266 1 88.81 671 LYS A N 1
ATOM 5325 C CA . LYS A 1 671 ? 4.473 -18.328 7.859 1 88.81 671 LYS A CA 1
ATOM 5326 C C . LYS A 1 671 ? 5.699 -18.562 6.988 1 88.81 671 LYS A C 1
ATOM 5328 O O . LYS A 1 671 ? 6.008 -17.766 6.102 1 88.81 671 LYS A O 1
ATOM 5333 N N . VAL A 1 672 ? 6.41 -19.641 7.277 1 91.38 672 VAL A N 1
ATOM 5334 C CA . VAL A 1 672 ? 7.57 -20.031 6.484 1 91.38 672 VAL A CA 1
ATOM 5335 C C . VAL A 1 672 ? 7.105 -20.562 5.129 1 91.38 672 VAL A C 1
ATOM 5337 O O . VAL A 1 672 ? 6.203 -21.406 5.059 1 91.38 672 VAL A O 1
ATOM 5340 N N . SER A 1 673 ? 7.723 -20.047 4.094 1 89 673 SER A N 1
ATOM 5341 C CA . SER A 1 673 ? 7.434 -20.562 2.764 1 89 673 SER A CA 1
ATOM 5342 C C . SER A 1 673 ? 7.961 -21.984 2.602 1 89 673 SER A C 1
ATOM 5344 O O . SER A 1 673 ? 9.117 -22.266 2.918 1 89 673 SER A O 1
ATOM 5346 N N . PRO A 1 674 ? 7.176 -22.828 2.104 1 86.44 674 PRO A N 1
ATOM 5347 C CA . PRO A 1 674 ? 7.652 -24.203 1.887 1 86.44 674 PRO A CA 1
ATOM 5348 C C . PRO A 1 674 ? 8.445 -24.344 0.591 1 86.44 674 PRO A C 1
ATOM 5350 O O . PRO A 1 674 ? 8.891 -25.453 0.262 1 86.44 674 PRO A O 1
ATOM 5353 N N . ARG A 1 675 ? 8.742 -23.297 -0.097 1 83.19 675 ARG A N 1
ATOM 5354 C CA . ARG A 1 675 ? 9.234 -23.438 -1.463 1 83.19 675 ARG A CA 1
ATOM 5355 C C . ARG A 1 675 ? 10.711 -23.047 -1.549 1 83.19 675 ARG A C 1
ATOM 5357 O O . ARG A 1 675 ? 11.367 -23.328 -2.555 1 83.19 675 ARG A O 1
ATOM 5364 N N . LEU A 1 676 ? 11.211 -22.484 -0.529 1 88.44 676 LEU A N 1
ATOM 5365 C CA . LEU A 1 676 ? 12.562 -21.953 -0.664 1 88.44 676 LEU A CA 1
ATOM 5366 C C . LEU A 1 676 ? 13.43 -22.344 0.53 1 88.44 676 LEU A C 1
ATOM 5368 O O . LEU A 1 676 ? 13.016 -22.172 1.681 1 88.44 676 LEU A O 1
ATOM 5372 N N . LEU A 1 677 ? 14.586 -22.938 0.216 1 93.19 677 LEU A N 1
ATOM 5373 C CA . LEU A 1 677 ? 15.586 -23.297 1.209 1 93.19 677 LEU A CA 1
ATOM 5374 C C . LEU A 1 677 ? 17 -23.172 0.63 1 93.19 677 LEU A C 1
ATOM 5376 O O . LEU A 1 677 ? 17.266 -23.672 -0.465 1 93.19 677 LEU A O 1
ATOM 5380 N N . SER A 1 678 ? 17.797 -22.438 1.278 1 94.94 678 SER A N 1
ATOM 5381 C CA . SER A 1 678 ? 19.203 -22.375 0.949 1 94.94 678 SER A CA 1
ATOM 5382 C C . SER A 1 678 ? 20.078 -22.672 2.168 1 94.94 678 SER A C 1
ATOM 5384 O O . SER A 1 678 ? 19.766 -22.234 3.277 1 94.94 678 SER A O 1
ATOM 5386 N N . VAL A 1 679 ? 21.078 -23.484 1.98 1 96.19 679 VAL A N 1
ATOM 5387 C CA . VAL A 1 679 ? 21.922 -23.938 3.084 1 96.19 679 VAL A CA 1
ATOM 5388 C C . VAL A 1 679 ? 23.391 -23.75 2.709 1 96.19 679 VAL A C 1
ATOM 5390 O O . VAL A 1 679 ? 23.797 -24.109 1.604 1 96.19 679 VAL A O 1
ATOM 5393 N N . THR A 1 680 ? 24.141 -23.266 3.645 1 96.44 680 THR A N 1
ATOM 5394 C CA . THR A 1 680 ? 25.578 -23.109 3.434 1 96.44 680 THR A CA 1
ATOM 5395 C C . THR A 1 680 ? 26.312 -24.375 3.846 1 96.44 680 THR A C 1
ATOM 5397 O O . THR A 1 680 ? 25.719 -25.297 4.406 1 96.44 680 THR A O 1
ATOM 5400 N N . ASP A 1 681 ? 27.609 -24.391 3.604 1 94.12 681 ASP A N 1
ATOM 5401 C CA . ASP A 1 681 ? 28.453 -25.547 3.953 1 94.12 681 ASP A CA 1
ATOM 5402 C C . ASP A 1 681 ? 28.547 -25.703 5.469 1 94.12 681 ASP A C 1
ATOM 5404 O O . ASP A 1 681 ? 28.781 -26.797 5.969 1 94.12 681 ASP A O 1
ATOM 5408 N N . ASP A 1 682 ? 28.328 -24.578 6.148 1 92.69 682 ASP A N 1
ATOM 5409 C CA . ASP A 1 682 ? 28.438 -24.609 7.605 1 92.69 682 ASP A CA 1
ATOM 5410 C C . ASP A 1 682 ? 27.062 -24.797 8.25 1 92.69 682 ASP A C 1
ATOM 5412 O O . ASP A 1 682 ? 26.938 -24.781 9.477 1 92.69 682 ASP A O 1
ATOM 5416 N N . GLY A 1 683 ? 26.094 -24.891 7.477 1 94 683 GLY A N 1
ATOM 5417 C CA . GLY A 1 683 ? 24.766 -25.203 7.992 1 94 683 GLY A CA 1
ATOM 5418 C C . GLY A 1 683 ? 23.922 -23.984 8.273 1 94 683 GLY A C 1
ATOM 5419 O O . GLY A 1 683 ? 22.922 -24.062 8.992 1 94 683 GLY A O 1
ATOM 5420 N N . GLN A 1 684 ? 24.328 -22.859 7.801 1 95.5 684 GLN A N 1
ATOM 5421 C CA . GLN A 1 684 ? 23.469 -21.688 7.859 1 95.5 684 GLN A CA 1
ATOM 5422 C C . GLN A 1 684 ? 22.344 -21.781 6.82 1 95.5 684 GLN A C 1
ATOM 5424 O O . GLN A 1 684 ? 22.516 -22.391 5.766 1 95.5 684 GLN A O 1
ATOM 5429 N N . ILE A 1 685 ? 21.219 -21.109 7.207 1 95.69 685 ILE A N 1
ATOM 5430 C CA . ILE A 1 685 ? 20.062 -21.328 6.355 1 95.69 685 ILE A CA 1
ATOM 5431 C C . ILE A 1 685 ? 19.406 -19.984 6.008 1 95.69 685 ILE A C 1
ATOM 5433 O O . ILE A 1 685 ? 19.375 -19.078 6.84 1 95.69 685 ILE A O 1
ATOM 5437 N N . SER A 1 686 ? 18.984 -19.906 4.781 1 95.62 686 SER A N 1
ATOM 5438 C CA . SER A 1 686 ? 18.078 -18.828 4.367 1 95.62 686 SER A CA 1
ATOM 5439 C C . SER A 1 686 ? 16.672 -19.359 4.141 1 95.62 686 SER A C 1
ATOM 5441 O O . SER A 1 686 ? 16.484 -20.406 3.508 1 95.62 686 SER A O 1
ATOM 5443 N N . LEU A 1 687 ? 15.734 -18.719 4.742 1 94.62 687 LEU A N 1
ATOM 5444 C CA . LEU A 1 687 ? 14.32 -19.047 4.641 1 94.62 687 LEU A CA 1
ATOM 5445 C C . LEU A 1 687 ? 13.531 -17.906 4.02 1 94.62 687 LEU A C 1
ATOM 5447 O O . LEU A 1 687 ? 14.039 -16.781 3.916 1 94.62 687 LEU A O 1
ATOM 5451 N N . ALA A 1 688 ? 12.367 -18.234 3.57 1 92.38 688 ALA A N 1
ATOM 5452 C CA . ALA A 1 688 ? 11.469 -17.203 3.041 1 92.38 688 ALA A CA 1
ATOM 5453 C C . ALA A 1 688 ? 10.188 -17.125 3.865 1 92.38 688 ALA A C 1
ATOM 5455 O O . ALA A 1 688 ? 9.641 -18.141 4.285 1 92.38 688 ALA A O 1
ATOM 5456 N N . LEU A 1 689 ? 9.852 -15.93 4.16 1 90.94 689 LEU A N 1
ATOM 5457 C CA . LEU A 1 689 ? 8.531 -15.664 4.727 1 90.94 689 LEU A CA 1
ATOM 5458 C C . LEU A 1 689 ? 7.484 -15.539 3.627 1 90.94 689 LEU A C 1
ATOM 5460 O O . LEU A 1 689 ? 7.738 -14.93 2.588 1 90.94 689 LEU A O 1
ATOM 5464 N N . LEU A 1 690 ? 6.398 -16.141 3.867 1 88.69 690 LEU A N 1
ATOM 5465 C CA . LEU A 1 690 ? 5.211 -15.961 3.035 1 88.69 690 LEU A CA 1
ATOM 5466 C C . LEU A 1 690 ? 4.008 -15.562 3.883 1 88.69 690 LEU A C 1
ATOM 5468 O O . LEU A 1 690 ? 3.238 -16.422 4.316 1 88.69 690 LEU A O 1
ATOM 5472 N N . GLY A 1 691 ? 3.83 -14.266 4.07 1 86.5 691 GLY A N 1
ATOM 5473 C CA . GLY A 1 691 ? 2.754 -13.766 4.914 1 86.5 691 GLY A CA 1
ATOM 5474 C C . GLY A 1 691 ? 1.585 -13.211 4.121 1 86.5 691 GLY A C 1
ATOM 5475 O O . GLY A 1 691 ? 1.775 -12.609 3.062 1 86.5 691 GLY A O 1
ATOM 5476 N N . PRO A 1 692 ? 0.364 -13.547 4.652 1 87.56 692 PRO A N 1
ATOM 5477 C CA . PRO A 1 692 ? -0.787 -12.953 3.963 1 87.56 692 PRO A CA 1
ATOM 5478 C C . PRO A 1 692 ? -0.756 -11.43 3.967 1 87.56 692 PRO A C 1
ATOM 5480 O O . PRO A 1 692 ? -0.295 -10.82 4.934 1 87.56 692 PRO A O 1
ATOM 5483 N N . ALA A 1 693 ? -1.211 -10.812 2.887 1 88.44 693 ALA A N 1
ATOM 5484 C CA . ALA A 1 693 ? -1.237 -9.359 2.752 1 88.44 693 ALA A CA 1
ATOM 5485 C C . ALA A 1 693 ? -2.627 -8.867 2.355 1 88.44 693 ALA A C 1
ATOM 5487 O O . ALA A 1 693 ? -3.42 -9.625 1.789 1 88.44 693 ALA A O 1
ATOM 5488 N N . ASN A 1 694 ? -2.924 -7.617 2.635 1 88.5 694 ASN A N 1
ATOM 5489 C CA . ASN A 1 694 ? -4.203 -7.012 2.281 1 88.5 694 ASN A CA 1
ATOM 5490 C C . ASN A 1 694 ? -4.352 -6.855 0.77 1 88.5 694 ASN A C 1
ATOM 5492 O O . ASN A 1 694 ? -3.387 -6.512 0.082 1 88.5 694 ASN A O 1
ATOM 5496 N N . THR A 1 695 ? -5.441 -7.152 0.268 1 93.75 695 THR A N 1
ATOM 5497 C CA . THR A 1 695 ? -5.855 -6.789 -1.083 1 93.75 695 THR A CA 1
ATOM 5498 C C . THR A 1 695 ? -7.184 -6.035 -1.058 1 93.75 695 THR A C 1
ATOM 5500 O O . THR A 1 695 ? -8.023 -6.273 -0.188 1 93.75 695 THR A O 1
ATOM 5503 N N . ASP A 1 696 ? -7.379 -5.141 -1.966 1 94.38 696 ASP A N 1
ATOM 5504 C CA . ASP A 1 696 ? -8.586 -4.32 -2.059 1 94.38 696 ASP A CA 1
ATOM 5505 C C . ASP A 1 696 ? -9.18 -4.375 -3.465 1 94.38 696 ASP A C 1
ATOM 5507 O O . ASP A 1 696 ? -8.523 -4.832 -4.402 1 94.38 696 ASP A O 1
ATOM 5511 N N . ILE A 1 697 ? -10.391 -3.971 -3.535 1 97.19 697 ILE A N 1
ATOM 5512 C CA . ILE A 1 697 ? -11.07 -3.881 -4.824 1 97.19 697 ILE A CA 1
ATOM 5513 C C . ILE A 1 697 ? -11.258 -2.414 -5.207 1 97.19 697 ILE A C 1
ATOM 5515 O O . ILE A 1 697 ? -11.633 -1.59 -4.367 1 97.19 697 ILE A O 1
ATOM 5519 N N . VAL A 1 698 ? -10.984 -2.137 -6.457 1 95.19 698 VAL A N 1
ATOM 5520 C CA . VAL A 1 698 ? -11.125 -0.778 -6.969 1 95.19 698 VAL A CA 1
ATOM 5521 C C . VAL A 1 698 ? -12.031 -0.781 -8.195 1 95.19 698 VAL A C 1
ATOM 5523 O O . VAL A 1 698 ? -12.219 -1.817 -8.836 1 95.19 698 VAL A O 1
ATOM 5526 N N . GLU A 1 699 ? -12.57 0.344 -8.453 1 95 699 GLU A N 1
ATOM 5527 C CA . GLU A 1 699 ? -13.305 0.546 -9.703 1 95 699 GLU A CA 1
ATOM 5528 C C . GLU A 1 699 ? -12.43 1.241 -10.75 1 95 699 GLU A C 1
ATOM 5530 O O . GLU A 1 699 ? -11.711 2.188 -10.43 1 95 699 GLU A O 1
ATOM 5535 N N . VAL A 1 700 ? -12.406 0.675 -11.891 1 92.88 700 VAL A N 1
ATOM 5536 C CA . VAL A 1 700 ? -11.711 1.289 -13.023 1 92.88 700 VAL A CA 1
ATOM 5537 C C . VAL A 1 700 ? -12.688 2.152 -13.82 1 92.88 700 VAL A C 1
ATOM 5539 O O . VAL A 1 700 ? -13.523 1.631 -14.555 1 92.88 700 VAL A O 1
ATOM 5542 N N . ILE A 1 701 ? -12.562 3.457 -13.672 1 85.94 701 ILE A N 1
ATOM 5543 C CA . ILE A 1 701 ? -13.562 4.363 -14.227 1 85.94 701 ILE A CA 1
ATOM 5544 C C . ILE A 1 701 ? -13.258 4.609 -15.703 1 85.94 701 ILE A C 1
ATOM 5546 O O . ILE A 1 701 ? -12.117 4.887 -16.078 1 85.94 701 ILE A O 1
ATOM 5550 N N . ASN A 1 702 ? -14.211 4.434 -16.641 1 70.44 702 ASN A N 1
ATOM 5551 C CA . ASN A 1 702 ? -14.102 4.594 -18.094 1 70.44 702 ASN A CA 1
ATOM 5552 C C . ASN A 1 702 ? -13.969 6.062 -18.484 1 70.44 702 ASN A C 1
ATOM 5554 O O . ASN A 1 702 ? -14.602 6.934 -17.875 1 70.44 702 ASN A O 1
ATOM 5558 N N . MET B 1 1 ? 29.094 48.562 -1.468 1 34.06 1 MET B N 1
ATOM 5559 C CA . MET B 1 1 ? 28.688 49.156 -0.199 1 34.06 1 MET B CA 1
ATOM 5560 C C . MET B 1 1 ? 27.281 49.75 -0.294 1 34.06 1 MET B C 1
ATOM 5562 O O . MET B 1 1 ? 27.047 50.75 -0.952 1 34.06 1 MET B O 1
ATOM 5566 N N . GLY B 1 2 ? 26.297 48.938 -0.286 1 46.09 2 GLY B N 1
ATOM 5567 C CA . GLY B 1 2 ? 24.984 49.312 -0.771 1 46.09 2 GLY B CA 1
ATOM 5568 C C . GLY B 1 2 ? 24.312 50.344 0.111 1 46.09 2 GLY B C 1
ATOM 5569 O O . GLY B 1 2 ? 24.391 50.281 1.339 1 46.09 2 GLY B O 1
ATOM 5570 N N . ARG B 1 3 ? 24.125 51.531 -0.264 1 53.91 3 ARG B N 1
ATOM 5571 C CA . ARG B 1 3 ? 23.391 52.656 0.313 1 53.91 3 ARG B CA 1
ATOM 5572 C C . ARG B 1 3 ? 21.953 52.281 0.59 1 53.91 3 ARG B C 1
ATOM 5574 O O . ARG B 1 3 ? 21.25 51.812 -0.299 1 53.91 3 ARG B O 1
ATOM 5581 N N . ARG B 1 4 ? 21.672 52.281 1.951 1 61.94 4 ARG B N 1
ATOM 5582 C CA . ARG B 1 4 ? 20.281 52 2.279 1 61.94 4 ARG B CA 1
ATOM 5583 C C . ARG B 1 4 ? 19.5 53.281 2.479 1 61.94 4 ARG B C 1
ATOM 5585 O O . ARG B 1 4 ? 20.016 54.281 2.986 1 61.94 4 ARG B O 1
ATOM 5592 N N . SER B 1 5 ? 18.484 53.188 1.979 1 77 5 SER B N 1
ATOM 5593 C CA . SER B 1 5 ? 17.625 54.344 2.088 1 77 5 SER B CA 1
ATOM 5594 C C . SER B 1 5 ? 16.938 54.406 3.445 1 77 5 SER B C 1
ATOM 5596 O O . SER B 1 5 ? 16.5 53.375 3.965 1 77 5 SER B O 1
ATOM 5598 N N . GLY B 1 6 ? 17.125 55.531 4.211 1 82.06 6 GLY B N 1
ATOM 5599 C CA . GLY B 1 6 ? 16.438 55.75 5.469 1 82.06 6 GLY B CA 1
ATOM 5600 C C . GLY B 1 6 ? 15.688 57.094 5.5 1 82.06 6 GLY B C 1
ATOM 5601 O O . GLY B 1 6 ? 15.688 57.812 4.512 1 82.06 6 GLY B O 1
ATOM 5602 N N . TYR B 1 7 ? 14.883 57.312 6.566 1 87.5 7 TYR B N 1
ATOM 5603 C CA . TYR B 1 7 ? 14.117 58.531 6.738 1 87.5 7 TYR B CA 1
ATOM 5604 C C . TYR B 1 7 ? 14.453 59.219 8.062 1 87.5 7 TYR B C 1
ATOM 5606 O O . TYR B 1 7 ? 14.719 58.531 9.062 1 87.5 7 TYR B O 1
ATOM 5614 N N . LEU B 1 8 ? 14.617 60.469 8 1 84.31 8 LEU B N 1
ATOM 5615 C CA . LEU B 1 8 ? 14.719 61.281 9.219 1 84.31 8 LEU B CA 1
ATOM 5616 C C . LEU B 1 8 ? 13.383 61.906 9.562 1 84.31 8 LEU B C 1
ATOM 5618 O O . LEU B 1 8 ? 12.867 62.719 8.789 1 84.31 8 LEU B O 1
ATOM 5622 N N . LEU B 1 9 ? 12.742 61.5 10.617 1 87.25 9 LEU B N 1
ATOM 5623 C CA . LEU B 1 9 ? 11.492 62.031 11.164 1 87.25 9 LEU B CA 1
ATOM 5624 C C . LEU B 1 9 ? 11.758 62.938 12.352 1 87.25 9 LEU B C 1
ATOM 5626 O O . LEU B 1 9 ? 11.898 62.469 13.484 1 87.25 9 LEU B O 1
ATOM 5630 N N . GLU B 1 10 ? 11.836 64.25 12.102 1 86.06 10 GLU B N 1
ATOM 5631 C CA . GLU B 1 10 ? 12.305 65.188 13.07 1 86.06 10 GLU B CA 1
ATOM 5632 C C . GLU B 1 10 ? 13.695 64.875 13.586 1 86.06 10 GLU B C 1
ATOM 5634 O O . GLU B 1 10 ? 14.68 65 12.859 1 86.06 10 GLU B O 1
ATOM 5639 N N . ASP B 1 11 ? 13.828 64.188 14.742 1 81.75 11 ASP B N 1
ATOM 5640 C CA . ASP B 1 11 ? 15.117 63.812 15.32 1 81.75 11 ASP B CA 1
ATOM 5641 C C . ASP B 1 11 ? 15.289 62.312 15.414 1 81.75 11 ASP B C 1
ATOM 5643 O O . ASP B 1 11 ? 16.266 61.812 15.992 1 81.75 11 ASP B O 1
ATOM 5647 N N . TRP B 1 12 ? 14.32 61.625 14.773 1 84.62 12 TRP B N 1
ATOM 5648 C CA . TRP B 1 12 ? 14.398 60.156 14.758 1 84.62 12 TRP B CA 1
ATOM 5649 C C . TRP B 1 12 ? 14.906 59.656 13.406 1 84.62 12 TRP B C 1
ATOM 5651 O O . TRP B 1 12 ? 14.453 60.125 12.359 1 84.62 12 TRP B O 1
ATOM 5661 N N . LEU B 1 13 ? 15.875 58.812 13.469 1 84.69 13 LEU B N 1
ATOM 5662 C CA . LEU B 1 13 ? 16.312 58.125 12.258 1 84.69 13 LEU B CA 1
ATOM 5663 C C . LEU B 1 13 ? 15.555 56.812 12.07 1 84.69 13 LEU B C 1
ATOM 5665 O O . LEU B 1 13 ? 15.555 55.969 12.961 1 84.69 13 LEU B O 1
ATOM 5669 N N . VAL B 1 14 ? 14.789 56.75 10.953 1 84.69 14 VAL B N 1
ATOM 5670 C CA . VAL B 1 14 ? 14.031 55.531 10.609 1 84.69 14 VAL B CA 1
ATOM 5671 C C . VAL B 1 14 ? 14.812 54.719 9.594 1 84.69 14 VAL B C 1
ATOM 5673 O O . VAL B 1 14 ? 15.125 55.188 8.5 1 84.69 14 VAL B O 1
ATOM 5676 N N . ASP B 1 15 ? 15.102 53.531 9.938 1 79.12 15 ASP B N 1
ATOM 5677 C CA . ASP B 1 15 ? 15.719 52.594 9.031 1 79.12 15 ASP B CA 1
ATOM 5678 C C . ASP B 1 15 ? 14.734 51.469 8.648 1 79.12 15 ASP B C 1
ATOM 5680 O O . ASP B 1 15 ? 14.508 50.531 9.414 1 79.12 15 ASP B O 1
ATOM 5684 N N . PRO B 1 16 ? 14.148 51.625 7.531 1 79 16 PRO B N 1
ATOM 5685 C CA . PRO B 1 16 ? 13.141 50.656 7.129 1 79 16 PRO B CA 1
ATOM 5686 C C . PRO B 1 16 ? 13.711 49.219 6.977 1 79 16 PRO B C 1
ATOM 5688 O O . PRO B 1 16 ? 13.008 48.25 7.242 1 79 16 PRO B O 1
ATOM 5691 N N . GLN B 1 17 ? 14.875 49.125 6.668 1 72 17 GLN B N 1
ATOM 5692 C CA . GLN B 1 17 ? 15.477 47.812 6.422 1 72 17 GLN B CA 1
ATOM 5693 C C . GLN B 1 17 ? 15.773 47.094 7.73 1 72 17 GLN B C 1
ATOM 5695 O O . GLN B 1 17 ? 15.578 45.875 7.832 1 72 17 GLN B O 1
ATOM 5700 N N . MET B 1 18 ? 16.125 47.844 8.719 1 69.81 18 MET B N 1
ATOM 5701 C CA . MET B 1 18 ? 16.438 47.312 10.031 1 69.81 18 MET B CA 1
ATOM 5702 C C . MET B 1 18 ? 15.242 47.406 10.969 1 69.81 18 MET B C 1
ATOM 5704 O O . MET B 1 18 ? 15.305 46.969 12.117 1 69.81 18 MET B O 1
ATOM 5708 N N . SER B 1 19 ? 14.125 47.906 10.555 1 77.62 19 SER B N 1
ATOM 5709 C CA . SER B 1 19 ? 12.945 48.25 11.344 1 77.62 19 SER B CA 1
ATOM 5710 C C . SER B 1 19 ? 13.32 48.875 12.68 1 77.62 19 SER B C 1
ATOM 5712 O O . SER B 1 19 ? 12.836 48.438 13.734 1 77.62 19 SER B O 1
ATOM 5714 N N . THR B 1 20 ? 14.156 49.812 12.562 1 82.69 20 THR B N 1
ATOM 5715 C CA . THR B 1 20 ? 14.609 50.469 13.773 1 82.69 20 THR B CA 1
ATOM 5716 C C . THR B 1 20 ? 14.305 51.969 13.719 1 82.69 20 THR B C 1
ATOM 5718 O O . THR B 1 20 ? 14.242 52.562 12.633 1 82.69 20 THR B O 1
ATOM 5721 N N . LEU B 1 21 ? 14.102 52.531 14.883 1 83.25 21 LEU B N 1
ATOM 5722 C CA . LEU B 1 21 ? 13.961 53.938 15.172 1 83.25 21 LEU B CA 1
ATOM 5723 C C . LEU B 1 21 ? 15.055 54.406 16.125 1 83.25 21 LEU B C 1
ATOM 5725 O O . LEU B 1 21 ? 15.234 53.844 17.203 1 83.25 21 LEU B O 1
ATOM 5729 N N . SER B 1 22 ? 15.93 55.219 15.617 1 82.56 22 SER B N 1
ATOM 5730 C CA . SER B 1 22 ? 17.047 55.625 16.453 1 82.56 22 SER B CA 1
ATOM 5731 C C . SER B 1 22 ? 17.031 57.125 16.688 1 82.56 22 SER B C 1
ATOM 5733 O O . SER B 1 22 ? 16.656 57.906 15.797 1 82.56 22 SER B O 1
ATOM 5735 N N . ARG B 1 23 ? 17.188 57.594 17.891 1 77.38 23 ARG B N 1
ATOM 5736 C CA . ARG B 1 23 ? 17.375 59 18.312 1 77.38 23 ARG B CA 1
ATOM 5737 C C . ARG B 1 23 ? 18.5 59.094 19.328 1 77.38 23 ARG B C 1
ATOM 5739 O O . ARG B 1 23 ? 18.438 58.5 20.406 1 77.38 23 ARG B O 1
ATOM 5746 N N . GLU B 1 24 ? 19.5 59.844 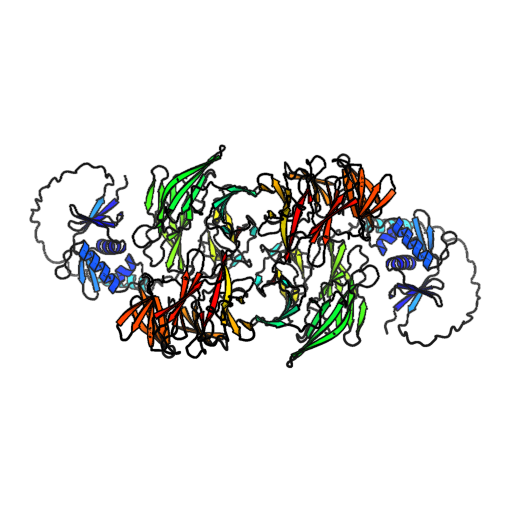19.047 1 70.75 24 GLU B N 1
ATOM 5747 C CA . GLU B 1 24 ? 20.672 60.031 19.891 1 70.75 24 GLU B CA 1
ATOM 5748 C C . GLU B 1 24 ? 21.25 58.688 20.312 1 70.75 24 GLU B C 1
ATOM 5750 O O . GLU B 1 24 ? 21.5 57.812 19.484 1 70.75 24 GLU B O 1
ATOM 5755 N N . GLU B 1 25 ? 21.281 58.344 21.609 1 64.31 25 GLU B N 1
ATOM 5756 C CA . GLU B 1 25 ? 21.875 57.125 22.156 1 64.31 25 GLU B CA 1
ATOM 5757 C C . GLU B 1 25 ? 20.844 56 22.297 1 64.31 25 GLU B C 1
ATOM 5759 O O . GLU B 1 25 ? 21.172 54.875 22.688 1 64.31 25 GLU B O 1
ATOM 5764 N N . ALA B 1 26 ? 19.641 56.188 21.797 1 69.19 26 ALA B N 1
ATOM 5765 C CA . ALA B 1 26 ? 18.609 55.156 22 1 69.19 26 ALA B CA 1
ATOM 5766 C C . ALA B 1 26 ? 18.172 54.562 20.656 1 69.19 26 ALA B C 1
ATOM 5768 O O . ALA B 1 26 ? 17.922 55.281 19.703 1 69.19 26 ALA B O 1
ATOM 5769 N N . GLN B 1 27 ? 18.328 53.25 20.5 1 75.56 27 GLN B N 1
ATOM 5770 C CA . GLN B 1 27 ? 17.828 52.5 19.359 1 75.56 27 GLN B CA 1
ATOM 5771 C C . GLN B 1 27 ? 16.703 51.531 19.766 1 75.56 27 GLN B C 1
ATOM 5773 O O . GLN B 1 27 ? 16.844 50.781 20.734 1 75.56 27 GLN B O 1
ATOM 5778 N N . VAL B 1 28 ? 15.562 51.781 19.156 1 78.5 28 VAL B N 1
ATOM 5779 C CA . VAL B 1 28 ? 14.438 50.875 19.453 1 78.5 28 VAL B CA 1
ATOM 5780 C C . VAL B 1 28 ? 14.07 50.094 18.188 1 78.5 28 VAL B C 1
ATOM 5782 O O . VAL B 1 28 ? 13.961 50.688 17.109 1 78.5 28 VAL B O 1
ATOM 5785 N N . ARG B 1 29 ? 13.984 48.875 18.344 1 76 29 ARG B N 1
ATOM 5786 C CA . ARG B 1 29 ? 13.508 48.031 17.25 1 76 29 ARG B CA 1
ATOM 5787 C C . ARG B 1 29 ? 11.984 47.969 17.219 1 76 29 ARG B C 1
ATOM 5789 O O . ARG B 1 29 ? 11.352 47.688 18.234 1 76 29 ARG B O 1
ATOM 5796 N N . LEU B 1 30 ? 11.375 48.281 16.109 1 78.44 30 LEU B N 1
ATOM 5797 C CA . LEU B 1 30 ? 9.93 48.281 15.922 1 78.44 30 LEU B CA 1
ATOM 5798 C C . LEU B 1 30 ? 9.453 46.938 15.367 1 78.44 30 LEU B C 1
ATOM 5800 O O . LEU B 1 30 ? 10.188 46.281 14.633 1 78.44 30 LEU B O 1
ATOM 5804 N N . GLU B 1 31 ? 8.266 46.625 15.773 1 76.38 31 GLU B N 1
ATOM 5805 C CA . GLU B 1 31 ? 7.59 45.531 15.07 1 76.38 31 GLU B CA 1
ATOM 5806 C C . GLU B 1 31 ? 7.379 45.875 13.602 1 76.38 31 GLU B C 1
ATOM 5808 O O . GLU B 1 31 ? 7.184 47.031 13.242 1 76.38 31 GLU B O 1
ATOM 5813 N N . LEU B 1 32 ? 7.449 45.031 12.883 1 73.25 32 LEU B N 1
ATOM 5814 C CA . LEU B 1 32 ? 7.406 45.219 11.438 1 73.25 32 LEU B CA 1
ATOM 5815 C C . LEU B 1 32 ? 6.141 45.969 11.031 1 73.25 32 LEU B C 1
ATOM 5817 O O . LEU B 1 32 ? 6.199 46.906 10.219 1 73.25 32 LEU B O 1
ATOM 5821 N N . ARG B 1 33 ? 5.008 45.594 11.617 1 75.25 33 ARG B N 1
ATOM 5822 C CA . ARG B 1 33 ? 3.758 46.25 11.25 1 75.25 33 ARG B CA 1
ATOM 5823 C C . ARG B 1 33 ? 3.76 47.688 11.695 1 75.25 33 ARG B C 1
ATOM 5825 O O . ARG B 1 33 ? 3.234 48.562 10.992 1 75.25 33 ARG B O 1
ATOM 5832 N N . VAL B 1 34 ? 4.309 47.844 12.734 1 84.06 34 VAL B N 1
ATOM 5833 C CA . VAL B 1 34 ? 4.422 49.188 13.25 1 84.06 34 VAL B CA 1
ATOM 5834 C C . VAL B 1 34 ? 5.301 50.031 12.32 1 84.06 34 VAL B C 1
ATOM 5836 O O . VAL B 1 34 ? 4.949 51.156 11.969 1 84.06 34 VAL B O 1
ATOM 5839 N N . MET B 1 35 ? 6.336 49.406 11.852 1 81.38 35 MET B N 1
ATOM 5840 C CA . MET B 1 35 ? 7.199 50.094 10.891 1 81.38 35 MET B CA 1
ATOM 5841 C C . MET B 1 35 ? 6.473 50.344 9.57 1 81.38 35 MET B C 1
ATOM 5843 O O . MET B 1 35 ? 6.559 51.406 8.992 1 81.38 35 MET B O 1
ATOM 5847 N N . GLN B 1 36 ? 5.711 49.406 9.188 1 81.94 36 GLN B N 1
ATOM 5848 C CA . GLN B 1 36 ? 4.984 49.531 7.926 1 81.94 36 GLN B CA 1
ATOM 5849 C C . GLN B 1 36 ? 3.934 50.656 8.008 1 81.94 36 GLN B C 1
ATOM 5851 O O . GLN B 1 36 ? 3.752 51.406 7.055 1 81.94 36 GLN B O 1
ATOM 5856 N N . VAL B 1 37 ? 3.324 50.594 9.047 1 86.94 37 VAL B N 1
ATOM 5857 C CA . VAL B 1 37 ? 2.363 51.688 9.25 1 86.94 37 VAL B CA 1
ATOM 5858 C C . VAL B 1 37 ? 3.094 53.031 9.297 1 86.94 37 VAL B C 1
ATOM 5860 O O . VAL B 1 37 ? 2.65 54 8.68 1 86.94 37 VAL B O 1
ATOM 5863 N N . LEU B 1 38 ? 4.219 53 9.922 1 89.06 38 LEU B N 1
ATOM 5864 C CA . LEU B 1 38 ? 5.027 54.219 9.984 1 89.06 38 LEU B CA 1
ATOM 5865 C C . LEU B 1 38 ? 5.473 54.656 8.586 1 89.06 38 LEU B C 1
ATOM 5867 O O . LEU B 1 38 ? 5.379 55.812 8.242 1 89.06 38 LEU B O 1
ATOM 5871 N N . LEU B 1 39 ? 5.848 53.688 7.816 1 85.81 39 LEU B N 1
ATOM 5872 C CA . LEU B 1 39 ? 6.301 54 6.461 1 85.81 39 LEU B CA 1
ATOM 5873 C C . LEU B 1 39 ? 5.137 54.5 5.602 1 85.81 39 LEU B C 1
ATOM 5875 O O . LEU B 1 39 ? 5.293 55.406 4.812 1 85.81 39 LEU B O 1
ATOM 5879 N N . CYS B 1 40 ? 4.039 53.844 5.793 1 87 40 CYS B N 1
ATOM 5880 C CA . CYS B 1 40 ? 2.844 54.312 5.094 1 87 40 CYS B CA 1
ATOM 5881 C C . CYS B 1 40 ? 2.533 55.75 5.449 1 87 40 CYS B C 1
ATOM 5883 O O . CYS B 1 40 ? 2.26 56.562 4.566 1 87 40 CYS B O 1
ATOM 5885 N N . LEU B 1 41 ? 2.678 56.031 6.648 1 89.12 41 LEU B N 1
ATOM 5886 C CA . LEU B 1 41 ? 2.436 57.406 7.113 1 89.12 41 LEU B CA 1
ATOM 5887 C C . LEU B 1 41 ? 3.506 58.344 6.586 1 89.12 41 LEU B C 1
ATOM 5889 O O . LEU B 1 41 ? 3.201 59.469 6.195 1 89.12 41 LEU B O 1
ATOM 5893 N N . ILE B 1 42 ? 4.758 57.781 6.461 1 87 42 ILE B N 1
ATOM 5894 C CA . ILE B 1 42 ? 5.871 58.594 5.957 1 87 42 ILE B CA 1
ATOM 5895 C C . ILE B 1 42 ? 5.676 58.875 4.469 1 87 42 ILE B C 1
ATOM 5897 O O . ILE B 1 42 ? 5.871 60 4.016 1 87 42 ILE B O 1
ATOM 5901 N N . HIS B 1 43 ? 5.27 57.906 3.734 1 84.88 43 HIS B N 1
ATOM 5902 C CA . HIS B 1 43 ? 5.078 58.031 2.293 1 84.88 43 HIS B CA 1
ATOM 5903 C C . HIS B 1 43 ? 3.939 58.969 1.965 1 84.88 43 HIS B C 1
ATOM 5905 O O . HIS B 1 43 ? 3.936 59.594 0.901 1 84.88 43 HIS B O 1
ATOM 5911 N N . HIS B 1 44 ? 3.064 59.094 2.869 1 84.5 44 HIS B N 1
ATOM 5912 C CA . HIS B 1 44 ? 1.933 60 2.703 1 84.5 44 HIS B CA 1
ATOM 5913 C C . HIS B 1 44 ? 1.967 61.125 3.738 1 84.5 44 HIS B C 1
ATOM 5915 O O . HIS B 1 44 ? 0.935 61.469 4.316 1 84.5 44 HIS B O 1
ATOM 5921 N N . ALA B 1 45 ? 3.166 61.594 3.91 1 85.69 45 ALA B N 1
ATOM 5922 C CA . ALA B 1 45 ? 3.359 62.656 4.926 1 85.69 45 ALA B CA 1
ATOM 5923 C C . ALA B 1 45 ? 2.529 63.875 4.609 1 85.69 45 ALA B C 1
ATOM 5925 O O . ALA B 1 45 ? 2.408 64.25 3.445 1 85.69 45 ALA B O 1
ATOM 5926 N N . ASN B 1 46 ? 1.886 64.5 5.594 1 85.31 46 ASN B N 1
ATOM 5927 C CA . ASN B 1 46 ? 1.093 65.75 5.562 1 85.31 46 ASN B CA 1
ATOM 5928 C C . ASN B 1 46 ? -0.206 65.562 4.785 1 85.31 46 ASN B C 1
ATOM 5930 O O . ASN B 1 46 ? -0.85 66.5 4.395 1 85.31 46 ASN B O 1
ATOM 5934 N N . THR B 1 47 ? -0.571 64.25 4.449 1 84.56 47 THR B N 1
ATOM 5935 C CA . THR B 1 47 ? -1.84 63.875 3.82 1 84.56 47 THR B CA 1
ATOM 5936 C C . THR B 1 47 ? -2.633 62.906 4.699 1 84.56 47 THR B C 1
ATOM 5938 O O . THR B 1 47 ? -2.051 62.156 5.469 1 84.56 47 THR B O 1
ATOM 5941 N N . LEU B 1 48 ? -3.891 63.094 4.633 1 82.62 48 LEU B N 1
ATOM 5942 C CA . LEU B 1 48 ? -4.762 62.188 5.379 1 82.62 48 LEU B CA 1
ATOM 5943 C C . LEU B 1 48 ? -4.629 60.75 4.867 1 82.62 48 LEU B C 1
ATOM 5945 O O . LEU B 1 48 ? -4.789 60.5 3.67 1 82.62 48 LEU B O 1
ATOM 5949 N N . VAL B 1 49 ? -4.223 59.781 5.754 1 85 49 VAL B N 1
ATOM 5950 C CA . VAL B 1 49 ? -4.234 58.344 5.508 1 85 49 VAL B CA 1
ATOM 5951 C C . VAL B 1 49 ? -5.43 57.719 6.215 1 85 49 VAL B C 1
ATOM 5953 O O . VAL B 1 49 ? -5.469 57.656 7.445 1 85 49 VAL B O 1
ATOM 5956 N N . SER B 1 50 ? -6.387 57.312 5.434 1 83.19 50 SER B N 1
ATOM 5957 C CA . SER B 1 50 ? -7.586 56.688 6 1 83.19 50 SER B CA 1
ATOM 5958 C C . SER B 1 50 ? -7.305 55.281 6.5 1 83.19 50 SER B C 1
ATOM 5960 O O . SER B 1 50 ? -6.301 54.688 6.129 1 83.19 50 SER B O 1
ATOM 5962 N N . ARG B 1 51 ? -8.227 54.844 7.371 1 79.31 51 ARG B N 1
ATOM 5963 C CA . ARG B 1 51 ? -8.125 53.469 7.848 1 79.31 51 ARG B CA 1
ATOM 5964 C C . ARG B 1 51 ? -8.156 52.469 6.688 1 79.31 51 ARG B C 1
ATOM 5966 O O . ARG B 1 51 ? -7.41 51.5 6.68 1 79.31 51 ARG B O 1
ATOM 5973 N N . GLU B 1 52 ? -8.922 52.812 5.766 1 77.56 52 GLU B N 1
ATOM 5974 C CA . GLU B 1 52 ? -9.031 51.938 4.582 1 77.56 52 GLU B CA 1
ATOM 5975 C C . GLU B 1 52 ? -7.73 51.938 3.785 1 77.56 52 GLU B C 1
ATOM 5977 O O . GLU B 1 52 ? -7.289 50.906 3.309 1 77.56 52 GLU B O 1
ATOM 5982 N N . MET B 1 53 ? -7.082 53.062 3.67 1 77.56 53 MET B N 1
ATOM 5983 C CA . MET B 1 53 ? -5.801 53.188 2.98 1 77.56 53 MET B CA 1
ATOM 5984 C C . MET B 1 53 ? -4.715 52.406 3.717 1 77.56 53 MET B C 1
ATOM 5986 O O . MET B 1 53 ? -3.889 51.75 3.09 1 77.56 53 MET B O 1
ATOM 5990 N N . LEU B 1 54 ? -4.66 52.438 4.945 1 79.38 54 LEU B N 1
ATOM 5991 C CA . LEU B 1 54 ? -3.723 51.719 5.777 1 79.38 54 LEU B CA 1
ATOM 5992 C C . LEU B 1 54 ? -3.885 50.188 5.57 1 79.38 54 LEU B C 1
ATOM 5994 O O . LEU B 1 54 ? -2.898 49.469 5.402 1 79.38 54 LEU B O 1
ATOM 5998 N N . ILE B 1 55 ? -5.109 49.875 5.535 1 75.5 55 ILE B N 1
ATOM 5999 C CA . ILE B 1 55 ? -5.418 48.438 5.367 1 75.5 55 ILE B CA 1
ATOM 6000 C C . ILE B 1 55 ? -4.965 48 3.984 1 75.5 55 ILE B C 1
ATOM 6002 O O . ILE B 1 55 ? -4.355 46.906 3.852 1 75.5 55 ILE B O 1
ATOM 6006 N N . GLN B 1 56 ? -5.18 48.812 3.092 1 73.5 56 GLN B N 1
ATOM 6007 C CA . GLN B 1 56 ? -4.816 48.469 1.718 1 73.5 56 GLN B CA 1
ATOM 6008 C C . GLN B 1 56 ? -3.301 48.469 1.537 1 73.5 56 GLN B C 1
ATOM 6010 O O . GLN B 1 56 ? -2.748 47.562 0.937 1 73.5 56 GLN B O 1
ATOM 6015 N N . GLU B 1 57 ? -2.654 49.406 2.025 1 74.5 57 GLU B N 1
ATOM 6016 C CA . GLU B 1 57 ? -1.234 49.594 1.734 1 74.5 57 GLU B CA 1
ATOM 6017 C C . GLU B 1 57 ? -0.371 48.719 2.652 1 74.5 57 GLU B C 1
ATOM 6019 O O . GLU B 1 57 ? 0.67 48.219 2.234 1 74.5 57 GLU B O 1
ATOM 6024 N N . VAL B 1 58 ? -0.817 48.594 3.801 1 76.81 58 VAL B N 1
ATOM 6025 C CA . VAL B 1 58 ? 0.011 47.906 4.793 1 76.81 58 VAL B CA 1
ATOM 6026 C C . VAL B 1 58 ? -0.438 46.469 4.941 1 76.81 58 VAL B C 1
ATOM 6028 O O . VAL B 1 58 ? 0.393 45.562 5.043 1 76.81 58 VAL B O 1
ATOM 6031 N N . TRP B 1 59 ? -1.734 46.375 4.852 1 68.06 59 TRP B N 1
ATOM 6032 C CA . TRP B 1 59 ? -2.266 45.031 5.047 1 68.06 59 TRP B CA 1
ATOM 6033 C C . TRP B 1 59 ? -2.75 44.438 3.727 1 68.06 59 TRP B C 1
ATOM 6035 O O . TRP B 1 59 ? -3.314 43.344 3.699 1 68.06 59 TRP B O 1
ATOM 6045 N N . HIS B 1 60 ? -2.553 45.281 2.646 1 60.69 60 HIS B N 1
ATOM 6046 C CA . HIS B 1 60 ? -2.891 44.906 1.278 1 60.69 60 HIS B CA 1
ATOM 6047 C C . HIS B 1 60 ? -4.289 44.312 1.202 1 60.69 60 HIS B C 1
ATOM 6049 O O . HIS B 1 60 ? -4.496 43.281 0.55 1 60.69 60 HIS B O 1
ATOM 6055 N N . GLY B 1 61 ? -5.078 44.812 1.862 1 54.31 61 GLY B N 1
ATOM 6056 C CA . GLY B 1 61 ? -6.484 44.469 1.833 1 54.31 61 GLY B CA 1
ATOM 6057 C C . GLY B 1 61 ? -6.852 43.406 2.844 1 54.31 61 GLY B C 1
ATOM 6058 O O . GLY B 1 61 ? -7.965 42.875 2.82 1 54.31 61 GLY B O 1
ATOM 6059 N N . GLY B 1 62 ? -6.035 43.125 3.572 1 52.5 62 GLY B N 1
ATOM 6060 C CA . GLY B 1 62 ? -6.293 42.094 4.59 1 52.5 62 GLY B CA 1
ATOM 6061 C C . GLY B 1 62 ? -7.266 42.562 5.656 1 52.5 62 GLY B C 1
ATOM 6062 O O . GLY B 1 62 ? -7.555 43.781 5.758 1 52.5 62 GLY B O 1
ATOM 6063 N N . ILE B 1 63 ? -7.957 41.719 6.34 1 53.53 63 ILE B N 1
ATOM 6064 C CA . ILE B 1 63 ? -8.961 42.062 7.348 1 53.53 63 ILE B CA 1
ATOM 6065 C C . ILE B 1 63 ? -8.266 42.469 8.648 1 53.53 63 ILE B C 1
ATOM 6067 O O . ILE B 1 63 ? -7.512 41.688 9.227 1 53.53 63 ILE B O 1
ATOM 6071 N N . ILE B 1 64 ? -8.305 43.781 9.086 1 62.59 64 ILE B N 1
ATOM 6072 C CA . ILE B 1 64 ? -7.793 44.344 10.336 1 62.59 64 ILE B CA 1
ATOM 6073 C C . ILE B 1 64 ? -8.891 45.156 11.031 1 62.59 64 ILE B C 1
ATOM 6075 O O . ILE B 1 64 ? -9.688 45.812 10.367 1 62.59 64 ILE B O 1
ATOM 6079 N N . THR B 1 65 ? -9 44.844 12.258 1 64.44 65 THR B N 1
ATOM 6080 C CA . THR B 1 65 ? -9.984 45.594 13.031 1 64.44 65 THR B CA 1
ATOM 6081 C C . THR B 1 65 ? -9.508 47.031 13.289 1 64.44 65 THR B C 1
ATOM 6083 O O . THR B 1 65 ? -8.297 47.281 13.305 1 64.44 65 THR B O 1
ATOM 6086 N N . ASP B 1 66 ? -10.422 47.719 13.586 1 71.56 66 ASP B N 1
ATOM 6087 C CA . ASP B 1 66 ? -10.148 49.125 13.93 1 71.56 66 ASP B CA 1
ATOM 6088 C C . ASP B 1 66 ? -9.289 49.219 15.188 1 71.56 66 ASP B C 1
ATOM 6090 O O . ASP B 1 66 ? -8.391 50.062 15.266 1 71.56 66 ASP B O 1
ATOM 6094 N N . ASN B 1 67 ? -9.477 48.344 15.969 1 71.56 67 ASN B N 1
ATOM 6095 C CA . ASN B 1 67 ? -8.742 48.375 17.234 1 71.56 67 ASN B CA 1
ATOM 6096 C C . ASN B 1 67 ? -7.27 48 17.016 1 71.56 67 ASN B C 1
ATOM 6098 O O . ASN B 1 67 ? -6.391 48.562 17.688 1 71.56 67 ASN B O 1
ATOM 6102 N N . ALA B 1 68 ? -7.047 47.25 16.062 1 76.25 68 ALA B N 1
ATOM 6103 C CA . ALA B 1 68 ? -5.668 46.875 15.742 1 76.25 68 ALA B CA 1
ATOM 6104 C C . ALA B 1 68 ? -4.91 48.062 15.164 1 76.25 68 ALA B C 1
ATOM 6106 O O . ALA B 1 68 ? -3.75 48.312 15.508 1 76.25 68 ALA B O 1
ATOM 6107 N N . ILE B 1 69 ? -5.594 48.656 14.461 1 80.44 69 ILE B N 1
ATOM 6108 C CA . ILE B 1 69 ? -4.988 49.875 13.883 1 80.44 69 ILE B CA 1
ATOM 6109 C C . ILE B 1 69 ? -4.719 50.875 14.984 1 80.44 69 ILE B C 1
ATOM 6111 O O . ILE B 1 69 ? -3.637 51.469 15.039 1 80.44 69 ILE B O 1
ATOM 6115 N N . ASN B 1 70 ? -5.652 50.938 15.883 1 81.12 70 ASN B N 1
ATOM 6116 C CA . ASN B 1 70 ? -5.5 51.844 17.016 1 81.12 70 ASN B CA 1
ATOM 6117 C C . ASN B 1 70 ? -4.312 51.438 17.891 1 81.12 70 ASN B C 1
ATOM 6119 O O . ASN B 1 70 ? -3.559 52.312 18.344 1 81.12 70 ASN B O 1
ATOM 6123 N N . ARG B 1 71 ? -4.164 50.281 18.031 1 80.81 71 ARG B N 1
ATOM 6124 C CA . ARG B 1 71 ? -3.057 49.75 18.828 1 80.81 71 ARG B CA 1
ATOM 6125 C C . ARG B 1 71 ? -1.718 50.062 18.172 1 80.81 71 ARG B C 1
ATOM 6127 O O . ARG B 1 71 ? -0.783 50.531 18.844 1 80.81 71 ARG B O 1
ATOM 6134 N N . ILE B 1 72 ? -1.648 49.938 16.922 1 84.81 72 ILE B N 1
ATOM 6135 C CA . ILE B 1 72 ? -0.405 50.188 16.188 1 84.81 72 ILE B CA 1
ATOM 6136 C C . ILE B 1 72 ? -0.067 51.656 16.219 1 84.81 72 ILE B C 1
ATOM 6138 O O . ILE B 1 72 ? 1.09 52.031 16.438 1 84.81 72 ILE B O 1
ATOM 6142 N N . ILE B 1 73 ? -1.105 52.375 16.125 1 87.31 73 ILE B N 1
ATOM 6143 C CA . ILE B 1 73 ? -0.905 53.812 16.188 1 87.31 73 ILE B CA 1
ATOM 6144 C C . ILE B 1 73 ? -0.487 54.219 17.594 1 87.31 73 ILE B C 1
ATOM 6146 O O . ILE B 1 73 ? 0.377 55.094 17.766 1 87.31 73 ILE B O 1
ATOM 6150 N N . GLY B 1 74 ? -1.066 53.5 18.547 1 84.94 74 GLY B N 1
ATOM 6151 C CA . GLY B 1 74 ? -0.653 53.719 19.922 1 84.94 74 GLY B CA 1
ATOM 6152 C C . GLY B 1 74 ? 0.8 53.344 20.172 1 84.94 74 GLY B C 1
ATOM 6153 O O . GLY B 1 74 ? 1.523 54.094 20.844 1 84.94 74 GLY B O 1
ATOM 6154 N N . LEU B 1 75 ? 1.264 52.312 19.609 1 85.44 75 LEU B N 1
ATOM 6155 C CA . LEU B 1 75 ? 2.646 51.875 19.734 1 85.44 75 LEU B CA 1
ATOM 6156 C C . LEU B 1 75 ? 3.6 52.844 19.078 1 85.44 75 LEU B C 1
ATOM 6158 O O . LEU B 1 75 ? 4.668 53.156 19.609 1 85.44 75 LEU B O 1
ATOM 6162 N N . LEU B 1 76 ? 3.225 53.281 17.984 1 88.38 76 LEU B N 1
ATOM 6163 C CA . LEU B 1 76 ? 4.031 54.281 17.281 1 88.38 76 LEU B CA 1
ATOM 6164 C C . LEU B 1 76 ? 4.195 55.562 18.125 1 88.38 76 LEU B C 1
ATOM 6166 O O . LEU B 1 76 ? 5.297 56.094 18.219 1 88.38 76 LEU B O 1
ATOM 6170 N N . ARG B 1 77 ? 3.143 55.906 18.75 1 87.5 77 ARG B N 1
ATOM 6171 C CA . ARG B 1 77 ? 3.17 57.094 19.594 1 87.5 77 ARG B CA 1
ATOM 6172 C C . ARG B 1 77 ? 4.086 56.875 20.797 1 87.5 77 ARG B C 1
ATOM 6174 O O . ARG B 1 77 ? 4.809 57.781 21.203 1 87.5 77 ARG B O 1
ATOM 6181 N N . GLN B 1 78 ? 4.047 55.688 21.266 1 85.12 78 GLN B N 1
ATOM 6182 C CA . GLN B 1 78 ? 4.902 55.375 22.406 1 85.12 78 GLN B CA 1
ATOM 6183 C C . GLN B 1 78 ? 6.379 55.438 22.016 1 85.12 78 GLN B C 1
ATOM 6185 O O . GLN B 1 78 ? 7.184 56.031 22.734 1 85.12 78 GLN B O 1
ATOM 6190 N N . HIS B 1 79 ? 6.691 54.938 20.891 1 86.12 79 HIS B N 1
ATOM 6191 C CA . HIS B 1 79 ? 8.078 54.875 20.453 1 86.12 79 HIS B CA 1
ATOM 6192 C C . HIS B 1 79 ? 8.586 56.25 20.047 1 86.12 79 HIS B C 1
ATOM 6194 O O . HIS B 1 79 ? 9.742 56.594 20.297 1 86.12 79 HIS B O 1
ATOM 6200 N N . LEU B 1 80 ? 7.734 57.031 19.547 1 86.62 80 LEU B N 1
ATOM 6201 C CA . LEU B 1 80 ? 8.086 58.375 19.078 1 86.62 80 LEU B CA 1
ATOM 6202 C C . LEU B 1 80 ? 7.93 59.406 20.188 1 86.62 80 LEU B C 1
ATOM 6204 O O . LEU B 1 80 ? 8.242 60.562 19.984 1 86.62 80 LEU B O 1
ATOM 6208 N N . GLN B 1 81 ? 7.398 58.812 21.359 1 83.31 81 GLN B N 1
ATOM 6209 C CA . GLN B 1 81 ? 7.105 59.688 22.484 1 83.31 81 GLN B CA 1
ATOM 6210 C C . GLN B 1 81 ? 6.176 60.844 22.078 1 83.31 81 GLN B C 1
ATOM 6212 O O . GLN B 1 81 ? 6.441 62 22.375 1 83.31 81 GLN B O 1
ATOM 6217 N N . ASP B 1 82 ? 5.125 60.469 21.312 1 84 82 ASP B N 1
ATOM 6218 C CA . ASP B 1 82 ? 4.117 61.375 20.781 1 84 82 ASP B CA 1
ATOM 6219 C C . ASP B 1 82 ? 2.865 61.406 21.641 1 84 82 ASP B C 1
ATOM 6221 O O . ASP B 1 82 ? 2.369 60.344 22.047 1 84 82 ASP B O 1
ATOM 6225 N N . ASN B 1 83 ? 2.381 62.594 22.062 1 81.12 83 ASN B N 1
ATOM 6226 C CA . ASN B 1 83 ? 1.171 62.75 22.859 1 81.12 83 ASN B CA 1
ATOM 6227 C C . ASN B 1 83 ? -0.058 62.969 21.984 1 81.12 83 ASN B C 1
ATOM 6229 O O . ASN B 1 83 ? -0.109 63.906 21.188 1 81.12 83 ASN B O 1
ATOM 6233 N N . PRO B 1 84 ? -1.148 62.062 22.109 1 81.06 84 PRO B N 1
ATOM 6234 C CA . PRO B 1 84 ? -2.34 62.156 21.266 1 81.06 84 PRO B CA 1
ATOM 6235 C C . PRO B 1 84 ? -3.098 63.469 21.438 1 81.06 84 PRO B C 1
ATOM 6237 O O . PRO B 1 84 ? -3.799 63.906 20.531 1 81.06 84 PRO B O 1
ATOM 6240 N N . ARG B 1 85 ? -3.021 64.125 22.547 1 82.44 85 ARG B N 1
ATOM 6241 C CA . ARG B 1 85 ? -3.73 65.375 22.844 1 82.44 85 ARG B CA 1
ATOM 6242 C C . ARG B 1 85 ? -2.988 66.562 22.266 1 82.44 85 ARG B C 1
ATOM 6244 O O . ARG B 1 85 ? -3.604 67.625 21.938 1 82.44 85 ARG B O 1
ATOM 6251 N N . GLU B 1 86 ? -1.679 66.5 22.219 1 80.75 86 GLU B N 1
ATOM 6252 C CA . GLU B 1 86 ? -0.811 67.5 21.609 1 80.75 86 GLU B CA 1
ATOM 6253 C C . GLU B 1 86 ? 0.183 66.875 20.641 1 80.75 86 GLU B C 1
ATOM 6255 O O . GLU B 1 86 ? 1.37 66.75 20.953 1 80.75 86 GLU B O 1
ATOM 6260 N N . PRO B 1 87 ? -0.318 66.438 19.484 1 82.94 87 PRO B N 1
ATOM 6261 C CA . PRO B 1 87 ? 0.509 65.562 18.625 1 82.94 87 PRO B CA 1
ATOM 6262 C C . PRO B 1 87 ? 1.656 66.312 17.969 1 82.94 87 PRO B C 1
ATOM 6264 O O . PRO B 1 87 ? 1.46 67.438 17.484 1 82.94 87 PRO B O 1
ATOM 6267 N N . ARG B 1 88 ? 2.822 65.812 17.938 1 86.19 88 ARG B N 1
ATOM 6268 C CA . ARG B 1 88 ? 3.992 66.312 17.25 1 86.19 88 ARG B CA 1
ATOM 6269 C C . ARG B 1 88 ? 4.309 65.5 16 1 86.19 88 ARG B C 1
ATOM 6271 O O . ARG B 1 88 ? 4.926 66.062 15.062 1 86.19 88 ARG B O 1
ATOM 6278 N N . PHE B 1 89 ? 3.877 64.25 15.961 1 88.88 89 PHE B N 1
ATOM 6279 C CA . PHE B 1 89 ? 4.23 63.375 14.852 1 88.88 89 PHE B CA 1
ATOM 6280 C C . PHE B 1 89 ? 2.982 62.906 14.094 1 88.88 89 PHE B C 1
ATOM 6282 O O . PHE B 1 89 ? 2.875 63.125 12.883 1 88.88 89 PHE B O 1
ATOM 6289 N N . ILE B 1 90 ? 1.989 62.344 14.844 1 89.88 90 ILE B N 1
ATOM 6290 C CA . ILE B 1 90 ? 0.813 61.75 14.219 1 89.88 90 ILE B CA 1
ATOM 6291 C C . ILE B 1 90 ? -0.449 62.438 14.742 1 89.88 90 ILE B C 1
ATOM 6293 O O . ILE B 1 90 ? -0.74 62.375 15.938 1 89.88 90 ILE B O 1
ATOM 6297 N N . LYS B 1 91 ? -1.15 63.094 13.906 1 88.81 91 LYS B N 1
ATOM 6298 C CA . LYS B 1 91 ? -2.426 63.75 14.227 1 88.81 91 LYS B CA 1
ATOM 6299 C C . LYS B 1 91 ? -3.598 62.844 13.859 1 88.81 91 LYS B C 1
ATOM 6301 O O . LYS B 1 91 ? -3.67 62.344 12.727 1 88.81 91 LYS B O 1
ATOM 6306 N N . THR B 1 92 ? -4.48 62.562 14.797 1 86.12 92 THR B N 1
ATOM 6307 C CA . THR B 1 92 ? -5.703 61.812 14.539 1 86.12 92 THR B CA 1
ATOM 6308 C C . THR B 1 92 ? -6.809 62.719 14.039 1 86.12 92 THR B C 1
ATOM 6310 O O . THR B 1 92 ? -7.105 63.75 14.656 1 86.12 92 THR B O 1
ATOM 6313 N N . VAL B 1 93 ? -7.336 62.5 12.883 1 83 93 VAL B N 1
ATOM 6314 C CA . VAL B 1 93 ? -8.547 63.125 12.383 1 83 93 VAL B CA 1
ATOM 6315 C C . VAL B 1 93 ? -9.758 62.25 12.672 1 83 93 VAL B C 1
ATOM 6317 O O . VAL B 1 93 ? -9.93 61.188 12.055 1 83 93 VAL B O 1
ATOM 6320 N N . PRO B 1 94 ? -10.508 62.562 13.641 1 80.44 94 PRO B N 1
ATOM 6321 C CA . PRO B 1 94 ? -11.609 61.719 14.109 1 80.44 94 PRO B CA 1
ATOM 6322 C C . PRO B 1 94 ? -12.492 61.219 12.961 1 80.44 94 PRO B C 1
ATOM 6324 O O . PRO B 1 94 ? -12.898 62 12.102 1 80.44 94 PRO B O 1
ATOM 6327 N N . LYS B 1 95 ? -12.789 59.844 12.938 1 77.5 95 LYS B N 1
ATOM 6328 C CA . LYS B 1 95 ? -13.664 59.062 12.047 1 77.5 95 LYS B CA 1
ATOM 6329 C C . LYS B 1 95 ? -13.133 59.094 10.617 1 77.5 95 LYS B C 1
ATOM 6331 O O . LYS B 1 95 ? -13.812 58.625 9.695 1 77.5 95 LYS B O 1
ATOM 6336 N N . GLN B 1 96 ? -11.93 59.594 10.43 1 81.38 96 GLN B N 1
ATOM 6337 C CA . GLN B 1 96 ? -11.406 59.656 9.07 1 81.38 96 GLN B CA 1
ATOM 6338 C C . GLN B 1 96 ? -10.078 58.938 8.961 1 81.38 96 GLN B C 1
ATOM 6340 O O . GLN B 1 96 ? -9.859 58.188 8 1 81.38 96 GLN B O 1
ATOM 6345 N N . GLY B 1 97 ? -9.141 59.156 9.773 1 88.81 97 GLY B N 1
ATOM 6346 C CA . GLY B 1 97 ? -7.852 58.5 9.695 1 88.81 97 GLY B CA 1
ATOM 6347 C C . GLY B 1 97 ? -6.742 59.219 10.414 1 88.81 97 GLY B C 1
ATOM 6348 O O . GLY B 1 97 ? -6.977 59.844 11.469 1 88.81 97 GLY B O 1
ATOM 6349 N N . TYR B 1 98 ? -5.488 59.125 9.898 1 89.75 98 TYR B N 1
ATOM 6350 C CA . TYR B 1 98 ? -4.289 59.656 10.547 1 89.75 98 TYR B CA 1
ATOM 6351 C C . TYR B 1 98 ? -3.459 60.469 9.578 1 89.75 98 TYR B C 1
ATOM 6353 O O . TYR B 1 98 ? -3.441 60.219 8.375 1 89.75 98 TYR B O 1
ATOM 6361 N N . VAL B 1 99 ? -2.791 61.594 10.133 1 89.88 99 VAL B N 1
ATOM 6362 C CA . VAL B 1 99 ? -1.889 62.406 9.359 1 89.88 99 VAL B CA 1
ATOM 6363 C C . VAL B 1 99 ? -0.535 62.5 10.055 1 89.88 99 VAL B C 1
ATOM 6365 O O . VAL B 1 99 ? -0.465 62.844 11.242 1 89.88 99 VAL B O 1
ATOM 6368 N N . LEU B 1 100 ? 0.51 62.188 9.32 1 90.62 100 LEU B N 1
ATOM 6369 C CA . LEU B 1 100 ? 1.857 62.469 9.812 1 90.62 100 LEU B CA 1
ATOM 6370 C C . LEU B 1 100 ? 2.234 63.938 9.609 1 90.62 100 LEU B C 1
ATOM 6372 O O . LEU B 1 100 ? 2.406 64.375 8.477 1 90.62 100 LEU B O 1
ATOM 6376 N N . ILE B 1 101 ? 2.406 64.625 10.68 1 87.56 101 ILE B N 1
ATOM 6377 C CA . ILE B 1 101 ? 2.6 66.062 10.602 1 87.56 101 ILE B CA 1
ATOM 6378 C C . ILE B 1 101 ? 4.074 66.375 10.812 1 87.56 101 ILE B C 1
ATOM 6380 O O . ILE B 1 101 ? 4.488 67.562 10.625 1 87.56 101 ILE B O 1
ATOM 6384 N N . ALA B 1 102 ? 4.859 65.375 11.25 1 84.5 102 ALA B N 1
ATOM 6385 C CA . ALA B 1 102 ? 6.281 65.625 11.477 1 84.5 102 ALA B CA 1
ATOM 6386 C C . ALA B 1 102 ? 7.027 65.812 10.164 1 84.5 102 ALA B C 1
ATOM 6388 O O . ALA B 1 102 ? 6.602 65.312 9.117 1 84.5 102 ALA B O 1
ATOM 6389 N N . LYS B 1 103 ? 8.023 66.562 10.133 1 84.12 103 LYS B N 1
ATOM 6390 C CA . LYS B 1 103 ? 8.875 66.75 8.961 1 84.12 103 LYS B CA 1
ATOM 6391 C C . LYS B 1 103 ? 9.648 65.5 8.625 1 84.12 103 LYS B C 1
ATOM 6393 O O . LYS B 1 103 ? 10.258 64.875 9.5 1 84.12 103 LYS B O 1
ATOM 6398 N N . VAL B 1 104 ? 9.523 64.938 7.363 1 85.06 104 VAL B N 1
ATOM 6399 C CA . VAL B 1 104 ? 10.195 63.75 6.895 1 85.06 104 VAL B CA 1
ATOM 6400 C C . VAL B 1 104 ? 11.258 64.125 5.859 1 85.06 104 VAL B C 1
ATOM 6402 O O . VAL B 1 104 ? 10.992 64.875 4.938 1 85.06 104 VAL B O 1
ATOM 6405 N N . ARG B 1 105 ? 12.539 63.688 6.047 1 83.44 105 ARG B N 1
ATOM 6406 C CA . ARG B 1 105 ? 13.609 63.844 5.066 1 83.44 105 ARG B CA 1
ATOM 6407 C C . ARG B 1 105 ? 14.203 62.5 4.684 1 83.44 105 ARG B C 1
ATOM 6409 O O . ARG B 1 105 ? 14.438 61.656 5.547 1 83.44 105 ARG B O 1
ATOM 6416 N N . GLU B 1 106 ? 14.305 62.156 3.484 1 81.38 106 GLU B N 1
ATOM 6417 C CA . GLU B 1 106 ? 14.969 60.938 3.031 1 81.38 106 GLU B CA 1
ATOM 6418 C C . GLU B 1 106 ? 16.484 61.031 3.248 1 81.38 106 GLU B C 1
ATOM 6420 O O . GLU B 1 106 ? 17.094 62.062 3.018 1 81.38 106 GLU B O 1
ATOM 6425 N N . THR B 1 107 ? 17.062 60 3.934 1 80.88 107 THR B N 1
ATOM 6426 C CA . THR B 1 107 ? 18.5 59.969 4.156 1 80.88 107 THR B CA 1
ATOM 6427 C C . THR B 1 107 ? 19.109 58.656 3.717 1 80.88 107 THR B C 1
ATOM 6429 O O . THR B 1 107 ? 18.391 57.688 3.5 1 80.88 107 THR B O 1
ATOM 6432 N N . THR B 1 108 ? 20.359 58.531 3.387 1 77.06 108 THR B N 1
ATOM 6433 C CA . THR B 1 108 ? 21.109 57.312 3.057 1 77.06 108 THR B CA 1
ATOM 6434 C C . THR B 1 108 ? 21.938 56.844 4.254 1 77.06 108 THR B C 1
ATOM 6436 O O . THR B 1 108 ? 22.516 57.656 4.973 1 77.06 108 THR B O 1
ATOM 6439 N N . LEU B 1 109 ? 21.719 55.562 4.75 1 69 109 LEU B N 1
ATOM 6440 C CA . LEU B 1 109 ? 22.422 54.969 5.883 1 69 109 LEU B CA 1
ATOM 6441 C C . LEU B 1 109 ? 23.672 54.219 5.414 1 69 109 LEU B C 1
ATOM 6443 O O . LEU B 1 109 ? 23.625 53.5 4.418 1 69 109 LEU B O 1
ATOM 6447 N N . ASP B 1 110 ? 24.969 54.438 5.719 1 57.75 110 ASP B N 1
ATOM 6448 C CA . ASP B 1 110 ? 26.234 53.812 5.375 1 57.75 110 ASP B CA 1
ATOM 6449 C C . ASP B 1 110 ? 26.484 52.594 6.266 1 57.75 110 ASP B C 1
ATOM 6451 O O . ASP B 1 110 ? 26.219 52.625 7.469 1 57.75 110 ASP B O 1
ATOM 6455 N N . ASP B 1 111 ? 26.734 51.375 5.719 1 47.97 111 ASP B N 1
ATOM 6456 C CA . ASP B 1 111 ? 26.938 50.094 6.398 1 47.97 111 ASP B CA 1
ATOM 6457 C C . ASP B 1 111 ? 28.141 50.156 7.332 1 47.97 111 ASP B C 1
ATOM 6459 O O . ASP B 1 111 ? 28.578 49.125 7.863 1 47.97 111 ASP B O 1
ATOM 6463 N N . ASP B 1 112 ? 29.156 50.969 7.25 1 41.34 112 ASP B N 1
ATOM 6464 C CA . ASP B 1 112 ? 30.469 50.719 7.871 1 41.34 112 ASP B CA 1
ATOM 6465 C C . ASP B 1 112 ? 30.344 50.719 9.391 1 41.34 112 ASP B C 1
ATOM 6467 O O . ASP B 1 112 ? 30.125 51.75 10.023 1 41.34 112 ASP B O 1
ATOM 6471 N N . SER B 1 113 ? 29.953 49.594 9.938 1 35.66 113 SER B N 1
ATOM 6472 C CA . SER B 1 113 ? 29.922 49.562 11.398 1 35.66 113 SER B CA 1
ATOM 6473 C C . SER B 1 113 ? 31.312 49.812 11.984 1 35.66 113 SER B C 1
ATOM 6475 O O . SER B 1 113 ? 31.562 49.438 13.141 1 35.66 113 SER B O 1
ATOM 6477 N N . GLN B 1 114 ? 32.406 50.125 11.188 1 30.91 114 GLN B N 1
ATOM 6478 C CA . GLN B 1 114 ? 33.531 50.094 12.141 1 30.91 114 GLN B CA 1
ATOM 6479 C C . GLN B 1 114 ? 33.281 51.094 13.273 1 30.91 114 GLN B C 1
ATOM 6481 O O . GLN B 1 114 ? 32.5 52.062 13.133 1 30.91 114 GLN B O 1
ATOM 6486 N N . ASP B 1 115 ? 34.156 51 14.438 1 29.45 115 ASP B N 1
ATOM 6487 C CA . ASP B 1 115 ? 34.156 51.5 15.812 1 29.45 115 ASP B CA 1
ATOM 6488 C C . ASP B 1 115 ? 34.25 53 15.859 1 29.45 115 ASP B C 1
ATOM 6490 O O . ASP B 1 115 ? 34.344 53.594 16.938 1 29.45 115 ASP B O 1
ATOM 6494 N N . GLU B 1 116 ? 34.781 53.688 14.703 1 27.92 116 GLU B N 1
ATOM 6495 C CA . GLU B 1 116 ? 35.375 54.906 15.227 1 27.92 116 GLU B CA 1
ATOM 6496 C C . GLU B 1 116 ? 34.312 55.875 15.711 1 27.92 116 GLU B C 1
ATOM 6498 O O . GLU B 1 116 ? 33.25 56 15.094 1 27.92 116 GLU B O 1
ATOM 6503 N N . PRO B 1 117 ? 34.531 56.469 16.938 1 26 117 PRO B N 1
ATOM 6504 C CA . PRO B 1 117 ? 33.656 57.375 17.688 1 26 117 PRO B CA 1
ATOM 6505 C C . PRO B 1 117 ? 33.312 58.625 16.906 1 26 117 PRO B C 1
ATOM 6507 O O . PRO B 1 117 ? 34.219 59.344 16.469 1 26 117 PRO B O 1
ATOM 6510 N N . LEU B 1 118 ? 32.469 58.562 15.906 1 24.5 118 LEU B N 1
ATOM 6511 C CA . LEU B 1 118 ? 32.25 59.75 15.102 1 24.5 118 LEU B CA 1
ATOM 6512 C C . LEU B 1 118 ? 31.969 60.969 15.992 1 24.5 118 LEU B C 1
ATOM 6514 O O . LEU B 1 118 ? 31.109 60.906 16.875 1 24.5 118 LEU B O 1
ATOM 6518 N N . PRO B 1 119 ? 32.906 61.875 16.031 1 21.78 119 PRO B N 1
ATOM 6519 C CA . PRO B 1 119 ? 32.812 63.062 16.859 1 21.78 119 PRO B CA 1
ATOM 6520 C C . PRO B 1 119 ? 31.594 63.906 16.547 1 21.78 119 PRO B C 1
ATOM 6522 O O . PRO B 1 119 ? 31.062 63.875 15.438 1 21.78 119 PRO B O 1
ATOM 6525 N N . ALA B 1 120 ? 30.938 64.375 17.562 1 20.97 120 ALA B N 1
ATOM 6526 C CA . ALA B 1 120 ? 29.719 65.125 17.844 1 20.97 120 ALA B CA 1
ATOM 6527 C C . ALA B 1 120 ? 29.734 66.5 17.188 1 20.97 120 ALA B C 1
ATOM 6529 O O . ALA B 1 120 ? 28.875 67.375 17.469 1 20.97 120 ALA B O 1
ATOM 6530 N N . THR B 1 121 ? 30.516 66.688 16.031 1 20.12 121 THR B N 1
ATOM 6531 C CA . THR B 1 121 ? 30.641 68.125 15.977 1 20.12 121 THR B CA 1
ATOM 6532 C C . THR B 1 121 ? 29.297 68.812 15.688 1 20.12 121 THR B C 1
ATOM 6534 O O . THR B 1 121 ? 28.547 68.312 14.812 1 20.12 121 THR B O 1
ATOM 6537 N N . LEU B 1 122 ? 28.844 69.688 16.609 1 19.67 122 LEU B N 1
ATOM 6538 C CA . LEU B 1 122 ? 27.703 70.5 16.953 1 19.67 122 LEU B CA 1
ATOM 6539 C C . LEU B 1 122 ? 27.453 71.562 15.852 1 19.67 122 LEU B C 1
ATOM 6541 O O . LEU B 1 122 ? 27.672 72.75 16.047 1 19.67 122 LEU B O 1
ATOM 6545 N N . ALA B 1 123 ? 27.5 71.062 14.562 1 19.7 123 ALA B N 1
ATOM 6546 C CA . ALA B 1 123 ? 27.484 72.312 13.727 1 19.7 123 ALA B CA 1
ATOM 6547 C C . ALA B 1 123 ? 26.281 73.188 14.047 1 19.7 123 ALA B C 1
ATOM 6549 O O . ALA B 1 123 ? 25.234 72.688 14.461 1 19.7 123 ALA B O 1
ATOM 6550 N N . ASP B 1 124 ? 26.562 74.438 14.172 1 19.52 124 ASP B N 1
ATOM 6551 C CA . ASP B 1 124 ? 25.922 75.688 14.531 1 19.52 124 ASP B CA 1
ATOM 6552 C C . ASP B 1 124 ? 24.734 76 13.633 1 19.52 124 ASP B C 1
ATOM 6554 O O . ASP B 1 124 ? 24.828 75.875 12.406 1 19.52 124 ASP B O 1
ATOM 6558 N N . ALA B 1 125 ? 23.562 75.875 14.188 1 20.7 125 ALA B N 1
ATOM 6559 C CA . ALA B 1 125 ? 22.172 76.062 13.797 1 20.7 125 ALA B CA 1
ATOM 6560 C C . ALA B 1 125 ? 21.938 77.438 13.172 1 20.7 125 ALA B C 1
ATOM 6562 O O . ALA B 1 125 ? 20.781 77.875 13.055 1 20.7 125 ALA B O 1
ATOM 6563 N N . GLU B 1 126 ? 22.969 78 12.492 1 18.94 126 GLU B N 1
ATOM 6564 C CA . GLU B 1 126 ? 22.5 79.375 12.375 1 18.94 126 GLU B CA 1
ATOM 6565 C C . GLU B 1 126 ? 21.281 79.5 11.453 1 18.94 126 GLU B C 1
ATOM 6567 O O . GLU B 1 126 ? 21.375 79.188 10.266 1 18.94 126 GLU B O 1
ATOM 6572 N N . THR B 1 127 ? 20.141 79.125 12.008 1 20.03 127 THR B N 1
ATOM 6573 C CA . THR B 1 127 ? 18.812 79.125 11.414 1 20.03 127 THR B CA 1
ATOM 6574 C C . THR B 1 127 ? 18.469 80.5 10.891 1 20.03 127 THR B C 1
ATOM 6576 O O . THR B 1 127 ? 17.328 80.75 10.484 1 20.03 127 THR B O 1
ATOM 6579 N N . GLU B 1 128 ? 19.281 81.438 10.672 1 16.89 128 GLU B N 1
ATOM 6580 C CA . GLU B 1 128 ? 18.469 82.625 10.906 1 16.89 128 GLU B CA 1
ATOM 6581 C C . GLU B 1 128 ? 17.344 82.75 9.883 1 16.89 128 GLU B C 1
ATOM 6583 O O . GLU B 1 128 ? 16.203 83.062 10.227 1 16.89 128 GLU B O 1
ATOM 6588 N N . GLN B 1 129 ? 17.609 82.812 8.492 1 19.69 129 GLN B N 1
ATOM 6589 C CA . GLN B 1 129 ? 17.156 84.062 7.918 1 19.69 129 GLN B CA 1
ATOM 6590 C C . GLN B 1 129 ? 15.688 84 7.508 1 19.69 129 GLN B C 1
ATOM 6592 O O . GLN B 1 129 ? 15.172 82.938 7.238 1 19.69 129 GLN B O 1
ATOM 6597 N N . LYS B 1 130 ? 14.906 85.25 7.02 1 20.03 130 LYS B N 1
ATOM 6598 C CA . LYS B 1 130 ? 13.688 86.062 7.066 1 20.03 130 LYS B CA 1
ATOM 6599 C C . LYS B 1 130 ? 12.805 85.812 5.859 1 20.03 130 LYS B C 1
ATOM 6601 O O . LYS B 1 130 ? 11.812 86.5 5.633 1 20.03 130 LYS B O 1
ATOM 6606 N N . ILE B 1 131 ? 12.914 84.625 5.18 1 19.73 131 ILE B N 1
ATOM 6607 C CA . ILE B 1 131 ? 12.367 85 3.877 1 19.73 131 ILE B CA 1
ATOM 6608 C C . ILE B 1 131 ? 10.883 85.312 4.016 1 19.73 131 ILE B C 1
ATOM 6610 O O . ILE B 1 131 ? 10.148 84.688 4.746 1 19.73 131 ILE B O 1
ATOM 6614 N N . ALA B 1 132 ? 10.414 86.312 3.127 1 21.09 132 ALA B N 1
ATOM 6615 C CA . ALA B 1 132 ? 9.32 87.312 3 1 21.09 132 ALA B CA 1
ATOM 6616 C C . ALA B 1 132 ? 8.023 86.625 2.596 1 21.09 132 ALA B C 1
ATOM 6618 O O . ALA B 1 132 ? 8.047 85.562 1.978 1 21.09 132 ALA B O 1
ATOM 6619 N N . ALA B 1 133 ? 6.863 87.125 2.895 1 19.56 133 ALA B N 1
ATOM 6620 C CA . ALA B 1 133 ? 5.438 87 3.182 1 19.56 133 ALA B CA 1
ATOM 6621 C C . ALA B 1 133 ? 4.633 86.812 1.896 1 19.56 133 ALA B C 1
ATOM 6623 O O . ALA B 1 133 ? 3.402 86.75 1.931 1 19.56 133 ALA B O 1
ATOM 6624 N N . GLY B 1 134 ? 5.246 86.625 0.646 1 20.06 134 GLY B N 1
ATOM 6625 C CA . GLY B 1 134 ? 4.34 87.25 -0.297 1 20.06 134 GLY B CA 1
ATOM 6626 C C . GLY B 1 134 ? 2.998 86.562 -0.398 1 20.06 134 GLY B C 1
ATOM 6627 O O . GLY B 1 134 ? 2.863 85.375 0.011 1 20.06 134 GLY B O 1
ATOM 6628 N N . GLY B 1 135 ? 1.896 87.188 -1.105 1 18.95 135 GLY B N 1
ATOM 6629 C CA . GLY B 1 135 ? 0.458 87.375 -1.06 1 18.95 135 GLY B CA 1
ATOM 6630 C C . GLY B 1 135 ? -0.338 86.188 -1.537 1 18.95 135 GLY B C 1
ATOM 6631 O O . GLY B 1 135 ? 0.237 85.125 -1.904 1 18.95 135 GLY B O 1
ATOM 6632 N N . SER B 1 136 ? -1.472 86.375 -2.422 1 20.98 136 SER B N 1
ATOM 6633 C CA . SER B 1 136 ? -2.926 86.312 -2.346 1 20.98 136 SER B CA 1
ATOM 6634 C C . SER B 1 136 ? -3.438 85.062 -3.021 1 20.98 136 SER B C 1
ATOM 6636 O O . SER B 1 136 ? -4.25 84.312 -2.451 1 20.98 136 SER B O 1
ATOM 6638 N N . LYS B 1 137 ? -3.344 84.875 -4.438 1 24.94 137 LYS B N 1
ATOM 6639 C CA . LYS B 1 137 ? -4.504 84.812 -5.324 1 24.94 137 LYS B CA 1
ATOM 6640 C C . LYS B 1 137 ? -4.883 83.312 -5.574 1 24.94 137 LYS B C 1
ATOM 6642 O O . LYS B 1 137 ? -5.754 83.062 -6.402 1 24.94 137 LYS B O 1
ATOM 6647 N N . TRP B 1 138 ? -4.102 82.375 -5.262 1 22.83 138 TRP B N 1
ATOM 6648 C CA . TRP B 1 138 ? -4.277 81.25 -6.156 1 22.83 138 TRP B CA 1
ATOM 6649 C C . TRP B 1 138 ? -5.547 80.5 -5.809 1 22.83 138 TRP B C 1
ATOM 6651 O O . TRP B 1 138 ? -5.574 79.75 -4.832 1 22.83 138 TRP B O 1
ATOM 6661 N N . GLY B 1 139 ? -6.738 81.062 -5.832 1 22.3 139 GLY B N 1
ATOM 6662 C CA . GLY B 1 139 ? -8.047 80.562 -5.453 1 22.3 139 GLY B CA 1
ATOM 6663 C C . GLY B 1 139 ? -8.438 79.312 -6.199 1 22.3 139 GLY B C 1
ATOM 6664 O O . GLY B 1 139 ? -8.914 78.312 -5.594 1 22.3 139 GLY B O 1
ATOM 6665 N N . TYR B 1 140 ? -8.68 79.438 -7.531 1 25.55 140 TYR B N 1
ATOM 6666 C CA . TYR B 1 140 ? -9.812 78.812 -8.258 1 25.55 140 TYR B CA 1
ATOM 6667 C C . TYR B 1 140 ? -9.555 77.375 -8.594 1 25.55 140 TYR B C 1
ATOM 6669 O O . TYR B 1 140 ? -10.477 76.625 -8.992 1 25.55 140 TYR B O 1
ATOM 6677 N N . LEU B 1 141 ? -8.297 77 -8.883 1 27.08 141 LEU B N 1
ATOM 6678 C CA . LEU B 1 141 ? -8.125 75.812 -9.703 1 27.08 141 LEU B CA 1
ATOM 6679 C C . LEU B 1 141 ? -8.414 74.562 -8.891 1 27.08 141 LEU B C 1
ATOM 6681 O O . LEU B 1 141 ? -8.148 73.438 -9.352 1 27.08 141 LEU B O 1
ATOM 6685 N N . GLY B 1 142 ? -9.016 74.688 -7.715 1 28.19 142 GLY B N 1
ATOM 6686 C CA . GLY B 1 142 ? -9.164 73.5 -6.855 1 28.19 142 GLY B CA 1
ATOM 6687 C C . GLY B 1 142 ? -10.211 72.562 -7.348 1 28.19 142 GLY B C 1
ATOM 6688 O O . GLY B 1 142 ? -10.359 71.438 -6.801 1 28.19 142 GLY B O 1
ATOM 6689 N N . GLY B 1 143 ? -11.078 73.125 -8.219 1 29.92 143 GLY B N 1
ATOM 6690 C CA . GLY B 1 143 ? -12.305 72.312 -8.406 1 29.92 143 GLY B CA 1
ATOM 6691 C C . GLY B 1 143 ? -12.094 71.062 -9.195 1 29.92 143 GLY B C 1
ATOM 6692 O O . GLY B 1 143 ? -12.734 70.062 -8.93 1 29.92 143 GLY B O 1
ATOM 6693 N N . ALA B 1 144 ? -11.406 71.25 -10.398 1 34.41 144 ALA B N 1
ATOM 6694 C CA . ALA B 1 144 ? -11.438 70.188 -11.422 1 34.41 144 ALA B CA 1
ATOM 6695 C C . ALA B 1 144 ? -10.75 68.938 -10.938 1 34.41 144 ALA B C 1
ATOM 6697 O O . ALA B 1 144 ? -11 67.875 -11.469 1 34.41 144 ALA B O 1
ATOM 6698 N N . PHE B 1 145 ? -9.781 69.062 -10.102 1 36.84 145 PHE B N 1
ATOM 6699 C CA . PHE B 1 145 ? -8.977 67.875 -9.75 1 36.84 145 PHE B CA 1
ATOM 6700 C C . PHE B 1 145 ? -9.781 66.938 -8.883 1 36.84 145 PHE B C 1
ATOM 6702 O O . PHE B 1 145 ? -9.367 65.812 -8.672 1 36.84 145 PHE B O 1
ATOM 6709 N N . GLY B 1 146 ? -10.914 67.375 -8.32 1 33.66 146 GLY B N 1
ATOM 6710 C CA . GLY B 1 146 ? -11.75 66.5 -7.539 1 33.66 146 GLY B CA 1
ATOM 6711 C C . GLY B 1 146 ? -12.445 65.438 -8.383 1 33.66 146 GLY B C 1
ATOM 6712 O O . GLY B 1 146 ? -12.617 64.312 -7.949 1 33.66 146 GLY B O 1
ATOM 6713 N N . VAL B 1 147 ? -12.93 65.812 -9.602 1 42.19 147 VAL B N 1
ATOM 6714 C CA . VAL B 1 147 ? -13.742 64.938 -10.414 1 42.19 147 VAL B CA 1
ATOM 6715 C C . VAL B 1 147 ? -12.875 63.812 -10.953 1 42.19 147 VAL B C 1
ATOM 6717 O O . VAL B 1 147 ? -13.305 62.656 -10.992 1 42.19 147 VAL B O 1
ATOM 6720 N N . LEU B 1 148 ? -11.609 64.062 -11.438 1 40.38 148 LEU B N 1
ATOM 6721 C CA . LEU B 1 148 ? -10.797 63 -12.016 1 40.38 148 LEU B CA 1
ATOM 6722 C C . LEU B 1 148 ? -10.367 62 -10.938 1 40.38 148 LEU B C 1
ATOM 6724 O O . LEU B 1 148 ? -10.328 60.781 -11.188 1 40.38 148 LEU B O 1
ATOM 6728 N N . ALA B 1 149 ? -10.133 62.406 -9.711 1 41.03 149 ALA B N 1
ATOM 6729 C CA . ALA B 1 149 ? -9.789 61.469 -8.641 1 41.03 149 ALA B CA 1
ATOM 6730 C C . ALA B 1 149 ? -10.984 60.594 -8.266 1 41.03 149 ALA B C 1
ATOM 6732 O O . ALA B 1 149 ? -10.828 59.406 -7.973 1 41.03 149 ALA B O 1
ATOM 6733 N N . ALA B 1 150 ? -12.18 61.125 -8.43 1 43.62 150 ALA B N 1
ATOM 6734 C CA . ALA B 1 150 ? -13.367 60.312 -8.203 1 43.62 150 ALA B CA 1
ATOM 6735 C C . ALA B 1 150 ? -13.523 59.25 -9.297 1 43.62 150 ALA B C 1
ATOM 6737 O O . ALA B 1 150 ? -13.969 58.125 -9.031 1 43.62 150 ALA B O 1
ATOM 6738 N N . GLY B 1 151 ? -13.242 59.531 -10.57 1 39.84 151 GLY B N 1
ATOM 6739 C CA . GLY B 1 151 ? -13.312 58.531 -11.641 1 39.84 151 GLY B CA 1
ATOM 6740 C C . GLY B 1 151 ? -12.32 57.406 -11.477 1 39.84 151 GLY B C 1
ATOM 6741 O O . GLY B 1 151 ? -12.656 56.25 -11.719 1 39.84 151 GLY B O 1
ATOM 6742 N N . ILE B 1 152 ? -11.047 57.656 -11.172 1 42.41 152 ILE B N 1
ATOM 6743 C CA . ILE B 1 152 ? -10.062 56.594 -10.984 1 42.41 152 ILE B CA 1
ATOM 6744 C C . ILE B 1 152 ? -10.406 55.781 -9.734 1 42.41 152 ILE B C 1
ATOM 6746 O O . ILE B 1 152 ? -10.336 54.562 -9.75 1 42.41 152 ILE B O 1
ATOM 6750 N N . ALA B 1 153 ? -10.906 56.375 -8.672 1 40.09 153 ALA B N 1
ATOM 6751 C CA . ALA B 1 153 ? -11.32 55.594 -7.5 1 40.09 153 ALA B CA 1
ATOM 6752 C C . ALA B 1 153 ? -12.531 54.719 -7.816 1 40.09 153 ALA B C 1
ATOM 6754 O O . ALA B 1 153 ? -12.609 53.594 -7.379 1 40.09 153 ALA B O 1
ATOM 6755 N N . SER B 1 154 ? -13.547 55.25 -8.547 1 40.03 154 SER B N 1
ATOM 6756 C CA . SER B 1 154 ? -14.641 54.406 -8.992 1 40.03 154 SER B CA 1
ATOM 6757 C C . SER B 1 154 ? -14.148 53.281 -9.906 1 40.03 154 SER B C 1
ATOM 6759 O O . SER B 1 154 ? -14.641 52.156 -9.852 1 40.03 154 SER B O 1
ATOM 6761 N N . TRP B 1 155 ? -13.266 53.5 -10.883 1 41.31 155 TRP B N 1
ATOM 6762 C CA . TRP B 1 155 ? -12.734 52.438 -11.719 1 41.31 155 TRP B CA 1
ATOM 6763 C C . TRP B 1 155 ? -11.914 51.469 -10.883 1 41.31 155 TRP B C 1
ATOM 6765 O O . TRP B 1 155 ? -12.016 50.25 -11.062 1 41.31 155 TRP B O 1
ATOM 6775 N N . LEU B 1 156 ? -11.078 51.812 -9.969 1 37.41 156 LEU B N 1
ATOM 6776 C CA . LEU B 1 156 ? -10.344 50.906 -9.094 1 37.41 156 LEU B CA 1
ATOM 6777 C C . LEU B 1 156 ? -11.289 50.219 -8.102 1 37.41 156 LEU B C 1
ATOM 6779 O O . LEU B 1 156 ? -11.07 49.062 -7.727 1 37.41 156 LEU B O 1
ATOM 6783 N N . TYR B 1 157 ? -12.305 50.875 -7.562 1 38.03 157 TYR B N 1
ATOM 6784 C CA . TYR B 1 157 ? -13.328 50.281 -6.715 1 38.03 157 TYR B CA 1
ATOM 6785 C C . TYR B 1 157 ? -14.109 49.219 -7.48 1 38.03 157 TYR B C 1
ATOM 6787 O O . TYR B 1 157 ? -14.664 48.281 -6.883 1 38.03 157 TYR B O 1
ATOM 6795 N N . LEU B 1 158 ? -14.5 49.438 -8.68 1 35.72 158 LEU B N 1
ATOM 6796 C CA . LEU B 1 158 ? -15.172 48.469 -9.555 1 35.72 158 LEU B CA 1
ATOM 6797 C C . LEU B 1 158 ? -14.18 47.5 -10.164 1 35.72 158 LEU B C 1
ATOM 6799 O O . LEU B 1 158 ? -14.539 46.688 -11.031 1 35.72 158 LEU B O 1
ATOM 6803 N N . ALA B 1 159 ? -12.922 47.75 -9.875 1 33.19 159 ALA B N 1
ATOM 6804 C CA . ALA B 1 159 ? -12.125 46.594 -10.312 1 33.19 159 ALA B CA 1
ATOM 6805 C C . ALA B 1 159 ? -12.359 45.406 -9.422 1 33.19 159 ALA B C 1
ATOM 6807 O O . ALA B 1 159 ? -12.234 45.469 -8.203 1 33.19 159 ALA B O 1
ATOM 6808 N N . PRO B 1 160 ? -13.07 44.438 -9.758 1 32.5 160 PRO B N 1
ATOM 6809 C CA . PRO B 1 160 ? -13.242 43.219 -8.969 1 32.5 160 PRO B CA 1
ATOM 6810 C C . PRO B 1 160 ? -11.953 42.75 -8.297 1 32.5 160 PRO B C 1
ATOM 6812 O O . PRO B 1 160 ? -10.875 42.875 -8.875 1 32.5 160 PRO B O 1
ATOM 6815 N N . ALA B 1 161 ? -11.727 43 -6.953 1 36.56 161 ALA B N 1
ATOM 6816 C CA . ALA B 1 161 ? -10.742 42.125 -6.352 1 36.56 161 ALA B CA 1
ATOM 6817 C C . ALA B 1 161 ? -10.594 40.844 -7.168 1 36.56 161 ALA B C 1
ATOM 6819 O O . ALA B 1 161 ? -11.547 40.062 -7.309 1 36.56 161 ALA B O 1
ATOM 6820 N N . GLN B 1 162 ? -9.883 40.812 -8.094 1 34.66 162 GLN B N 1
ATOM 6821 C CA . GLN B 1 162 ? -9.695 39.562 -8.852 1 34.66 162 GLN B CA 1
ATOM 6822 C C . GLN B 1 162 ? -9.5 38.375 -7.914 1 34.66 162 GLN B C 1
ATOM 6824 O O . GLN B 1 162 ? -8.414 38.219 -7.352 1 34.66 162 GLN B O 1
ATOM 6829 N N . GLU B 1 163 ? -10.344 38.031 -6.969 1 39.25 163 GLU B N 1
ATOM 6830 C CA . GLU B 1 163 ? -10.297 36.656 -6.508 1 39.25 163 GLU B CA 1
ATOM 6831 C C . GLU B 1 163 ? -9.695 35.75 -7.57 1 39.25 163 GLU B C 1
ATOM 6833 O O . GLU B 1 163 ? -10.242 35.594 -8.664 1 39.25 163 GLU B O 1
ATOM 6838 N N . ASN B 1 164 ? -8.492 35.719 -7.68 1 46.19 164 ASN B N 1
ATOM 6839 C CA . ASN B 1 164 ? -8.031 34.688 -8.602 1 46.19 164 ASN B CA 1
ATOM 6840 C C . ASN B 1 164 ? -8.844 33.406 -8.453 1 46.19 164 ASN B C 1
ATOM 6842 O O . ASN B 1 164 ? -8.852 32.781 -7.391 1 46.19 164 ASN B O 1
ATOM 6846 N N . PRO B 1 165 ? -9.867 33.25 -9.141 1 50.66 165 PRO B N 1
ATOM 6847 C CA . PRO B 1 165 ? -10.703 32.031 -9.07 1 50.66 165 PRO B CA 1
ATOM 6848 C C . PRO B 1 165 ? -9.883 30.766 -8.898 1 50.66 165 PRO B C 1
ATOM 6850 O O . PRO B 1 165 ? -8.773 30.656 -9.43 1 50.66 165 PRO B O 1
ATOM 6853 N N . GLN B 1 166 ? -10.148 30.078 -7.719 1 61.06 166 GLN B N 1
ATOM 6854 C CA . GLN B 1 166 ? -9.625 28.719 -7.66 1 61.06 166 GLN B CA 1
ATOM 6855 C C . GLN B 1 166 ? -9.648 28.062 -9.039 1 61.06 166 GLN B C 1
ATOM 6857 O O . GLN B 1 166 ? -10.688 28.047 -9.703 1 61.06 166 GLN B O 1
ATOM 6862 N N . LEU B 1 167 ? -8.477 28 -9.57 1 68.81 167 LEU B N 1
ATOM 6863 C CA . LEU B 1 167 ? -8.367 27.328 -10.859 1 68.81 167 LEU B CA 1
ATOM 6864 C C . LEU B 1 167 ? -8.938 25.922 -10.781 1 68.81 167 LEU B C 1
ATOM 6866 O O . LEU B 1 167 ? -8.609 25.172 -9.859 1 68.81 167 LEU B O 1
ATOM 6870 N N . GLU B 1 168 ? -9.953 25.719 -11.516 1 72.88 168 GLU B N 1
ATOM 6871 C CA . GLU B 1 168 ? -10.531 24.391 -11.594 1 72.88 168 GLU B CA 1
ATOM 6872 C C . GLU B 1 168 ? -9.648 23.453 -12.422 1 72.88 168 GLU B C 1
ATOM 6874 O O . GLU B 1 168 ? -8.93 23.906 -13.32 1 72.88 168 GLU B O 1
ATOM 6879 N N . LEU B 1 169 ? -9.586 22.328 -11.992 1 74.88 169 LEU B N 1
ATOM 6880 C CA . LEU B 1 169 ? -8.883 21.297 -12.758 1 74.88 169 LEU B CA 1
ATOM 6881 C C . LEU B 1 169 ? -9.406 21.234 -14.188 1 74.88 169 LEU B C 1
ATOM 6883 O O . LEU B 1 169 ? -10.602 21.078 -14.414 1 74.88 169 LEU B O 1
ATOM 6887 N N . THR B 1 170 ? -8.578 21.438 -15.164 1 69.69 170 THR B N 1
ATOM 6888 C CA . THR B 1 170 ? -9.008 21.562 -16.547 1 69.69 170 THR B CA 1
ATOM 6889 C C . THR B 1 170 ? -8.727 20.281 -17.328 1 69.69 170 THR B C 1
ATOM 6891 O O . THR B 1 170 ? -9.367 20.016 -18.344 1 69.69 170 THR B O 1
ATOM 6894 N N . ASP B 1 171 ? -7.66 19.609 -16.859 1 74.94 171 ASP B N 1
ATOM 6895 C CA . ASP B 1 171 ? -7.219 18.484 -17.672 1 74.94 171 ASP B CA 1
ATOM 6896 C C . ASP B 1 171 ? -6.605 17.391 -16.812 1 74.94 171 ASP B C 1
ATOM 6898 O O . ASP B 1 171 ? -6.352 17.609 -15.617 1 74.94 171 ASP B O 1
ATOM 6902 N N . VAL B 1 172 ? -6.617 16.219 -17.406 1 76.75 172 VAL B N 1
ATOM 6903 C CA . VAL B 1 172 ? -5.977 15.086 -16.766 1 76.75 172 VAL B CA 1
ATOM 6904 C C . VAL B 1 172 ? -4.934 14.477 -17.703 1 76.75 172 VAL B C 1
ATOM 6906 O O . VAL B 1 172 ? -5.25 14.109 -18.828 1 76.75 172 VAL B O 1
ATOM 6909 N N . ALA B 1 173 ? -3.629 14.586 -17.312 1 81.94 173 ALA B N 1
ATOM 6910 C CA . ALA B 1 173 ? -2.516 13.961 -18.031 1 81.94 173 ALA B CA 1
ATOM 6911 C C . ALA B 1 173 ? -1.673 13.102 -17.094 1 81.94 173 ALA B C 1
ATOM 6913 O O . ALA B 1 173 ? -0.637 13.547 -16.594 1 81.94 173 ALA B O 1
ATOM 6914 N N . ILE B 1 174 ? -2.059 11.914 -16.984 1 84.62 174 ILE B N 1
ATOM 6915 C CA . ILE B 1 174 ? -1.471 11.047 -15.969 1 84.62 174 ILE B CA 1
ATOM 6916 C C . ILE B 1 174 ? -0.094 10.578 -16.422 1 84.62 174 ILE B C 1
ATOM 6918 O O . ILE B 1 174 ? 0.067 10.125 -17.562 1 84.62 174 ILE B O 1
ATOM 6922 N N . ARG B 1 175 ? 0.851 10.703 -15.523 1 86.12 175 ARG B N 1
ATOM 6923 C CA . ARG B 1 175 ? 2.227 10.289 -15.773 1 86.12 175 ARG B CA 1
ATOM 6924 C C . ARG B 1 175 ? 2.502 8.914 -15.18 1 86.12 175 ARG B C 1
ATOM 6926 O O . ARG B 1 175 ? 1.833 8.492 -14.234 1 86.12 175 ARG B O 1
ATOM 6933 N N . ARG B 1 176 ? 3.502 8.289 -15.805 1 82.94 176 ARG B N 1
ATOM 6934 C CA . ARG B 1 176 ? 3.947 7.004 -15.273 1 82.94 176 ARG B CA 1
ATOM 6935 C C . ARG B 1 176 ? 4.805 7.195 -14.023 1 82.94 176 ARG B C 1
ATOM 6937 O O . ARG B 1 176 ? 5.629 8.109 -13.969 1 82.94 176 ARG B O 1
ATOM 6944 N N . LEU B 1 177 ? 4.527 6.336 -13.07 1 88.12 177 LEU B N 1
ATOM 6945 C CA . LEU B 1 177 ? 5.312 6.352 -11.844 1 88.12 177 LEU B CA 1
ATOM 6946 C C . LEU B 1 177 ? 6.199 5.113 -11.75 1 88.12 177 LEU B C 1
ATOM 6948 O O . LEU B 1 177 ? 5.777 4.012 -12.109 1 88.12 177 LEU B O 1
ATOM 6952 N N . THR B 1 178 ? 7.438 5.273 -11.336 1 86.75 178 THR B N 1
ATOM 6953 C CA . THR B 1 178 ? 8.359 4.172 -11.094 1 86.75 178 THR B CA 1
ATOM 6954 C C . THR B 1 178 ? 8.938 4.262 -9.68 1 86.75 178 THR B C 1
ATOM 6956 O O . THR B 1 178 ? 9.336 5.34 -9.234 1 86.75 178 THR B O 1
ATOM 6959 N N . PRO B 1 179 ? 9.008 3.133 -9 1 89.75 179 PRO B N 1
ATOM 6960 C CA . PRO B 1 179 ? 9.586 3.184 -7.656 1 89.75 179 PRO B CA 1
ATOM 6961 C C . PRO B 1 179 ? 11.078 3.527 -7.672 1 89.75 179 PRO B C 1
ATOM 6963 O O . PRO B 1 179 ? 11.828 3.006 -8.5 1 89.75 179 PRO B O 1
ATOM 6966 N N . LEU B 1 180 ? 11.477 4.422 -6.809 1 94.31 180 LEU B N 1
ATOM 6967 C CA . LEU B 1 180 ? 12.883 4.719 -6.59 1 94.31 180 LEU B CA 1
ATOM 6968 C C . LEU B 1 180 ? 13.391 4.055 -5.312 1 94.31 180 LEU B C 1
ATOM 6970 O O . LEU B 1 180 ? 14.484 3.482 -5.297 1 94.31 180 LEU B O 1
ATOM 6974 N N . THR B 1 181 ? 12.555 4.16 -4.27 1 94 181 THR B N 1
ATOM 6975 C CA . THR B 1 181 ? 12.906 3.525 -3.002 1 94 181 THR B CA 1
ATOM 6976 C C . THR B 1 181 ? 11.766 2.646 -2.502 1 94 181 THR B C 1
ATOM 6978 O O . THR B 1 181 ? 10.602 2.867 -2.855 1 94 181 THR B O 1
ATOM 6981 N N . SER B 1 182 ? 12.125 1.617 -1.76 1 90.62 182 SER B N 1
ATOM 6982 C CA . SER B 1 182 ? 11.156 0.718 -1.148 1 90.62 182 SER B CA 1
ATOM 6983 C C . SER B 1 182 ? 11.703 0.097 0.132 1 90.62 182 SER B C 1
ATOM 6985 O O . SER B 1 182 ? 11.539 -1.101 0.369 1 90.62 182 SER B O 1
ATOM 6987 N N . LEU B 1 183 ? 12.352 0.876 0.92 1 90 183 LEU B N 1
ATOM 6988 C CA . LEU B 1 183 ? 12.922 0.396 2.178 1 90 183 LEU B CA 1
ATOM 6989 C C . LEU B 1 183 ? 11.82 0.173 3.215 1 90 183 LEU B C 1
ATOM 6991 O O . LEU B 1 183 ? 10.719 0.703 3.08 1 90 183 LEU B O 1
ATOM 6995 N N . ASN B 1 184 ? 12.133 -0.658 4.18 1 87.25 184 ASN B N 1
ATOM 6996 C CA . ASN B 1 184 ? 11.266 -0.749 5.348 1 87.25 184 ASN B CA 1
ATOM 6997 C C . ASN B 1 184 ? 11.438 0.459 6.266 1 87.25 184 ASN B C 1
ATOM 6999 O O . ASN B 1 184 ? 12.445 0.574 6.969 1 87.25 184 ASN B O 1
ATOM 7003 N N . GLY B 1 185 ? 10.578 1.276 6.227 1 92.75 185 GLY B N 1
ATOM 7004 C CA . GLY B 1 185 ? 10.641 2.533 6.953 1 92.75 185 GLY B CA 1
ATOM 7005 C C . GLY B 1 185 ? 10 3.689 6.203 1 92.75 185 GLY B C 1
ATOM 7006 O O . GLY B 1 185 ? 9.188 3.477 5.305 1 92.75 185 GLY B O 1
ATOM 7007 N N . GLN B 1 186 ? 10.375 4.852 6.695 1 95.19 186 GLN B N 1
ATOM 7008 C CA . GLN B 1 186 ? 9.82 6.059 6.086 1 95.19 186 GLN B CA 1
ATOM 7009 C C . GLN B 1 186 ? 10.883 6.789 5.262 1 95.19 186 GLN B C 1
ATOM 7011 O O . GLN B 1 186 ? 11.977 7.074 5.758 1 95.19 186 GLN B O 1
ATOM 7016 N N . GLU B 1 187 ? 10.609 7.012 3.998 1 97.38 187 GLU B N 1
ATOM 7017 C CA . GLU B 1 187 ? 11.445 7.746 3.055 1 97.38 187 GLU B CA 1
ATOM 7018 C C . GLU B 1 187 ? 10.773 9.039 2.613 1 97.38 187 GLU B C 1
ATOM 7020 O O . GLU B 1 187 ? 9.688 9.016 2.037 1 97.38 187 GLU B O 1
ATOM 7025 N N . VAL B 1 188 ? 11.469 10.188 2.924 1 96.44 188 VAL B N 1
ATOM 7026 C CA . VAL B 1 188 ? 10.867 11.469 2.58 1 96.44 188 VAL B CA 1
ATOM 7027 C C . VAL B 1 188 ? 11.945 12.422 2.064 1 96.44 188 VAL B C 1
ATOM 7029 O O . VAL B 1 188 ? 13.117 12.039 1.945 1 96.44 188 VAL B O 1
ATOM 7032 N N . ASP B 1 189 ? 11.633 13.602 1.637 1 96.19 189 ASP B N 1
ATOM 7033 C CA . ASP B 1 189 ? 12.5 14.695 1.216 1 96.19 189 ASP B CA 1
ATOM 7034 C C . ASP B 1 189 ? 13.414 14.266 0.07 1 96.19 189 ASP B C 1
ATOM 7036 O O . ASP B 1 189 ? 14.633 14.438 0.141 1 96.19 189 ASP B O 1
ATOM 7040 N N . PRO B 1 190 ? 12.844 13.812 -0.971 1 97.69 190 PRO B N 1
ATOM 7041 C CA . PRO B 1 190 ? 13.703 13.375 -2.07 1 97.69 190 PRO B CA 1
ATOM 7042 C C . PRO B 1 190 ? 14.438 14.531 -2.742 1 97.69 190 PRO B C 1
ATOM 7044 O O . PRO B 1 190 ? 13.883 15.625 -2.879 1 97.69 190 PRO B O 1
ATOM 7047 N N . SER B 1 191 ? 15.664 14.297 -3.129 1 97.5 191 SER B N 1
ATOM 7048 C CA . SER B 1 191 ? 16.469 15.227 -3.91 1 97.5 191 SER B CA 1
ATOM 7049 C C . SER B 1 191 ? 17.344 14.484 -4.922 1 97.5 191 SER B C 1
ATOM 7051 O O . SER B 1 191 ? 18.281 13.789 -4.547 1 97.5 191 SER B O 1
ATOM 7053 N N . LEU B 1 192 ? 17.047 14.656 -6.191 1 97.56 192 LEU B N 1
ATOM 7054 C CA . LEU B 1 192 ? 17.844 14.031 -7.254 1 97.56 192 LEU B CA 1
ATOM 7055 C C . LEU B 1 192 ? 19.062 14.875 -7.586 1 97.56 192 LEU B C 1
ATOM 7057 O O . LEU B 1 192 ? 18.984 16.109 -7.648 1 97.56 192 LEU B O 1
ATOM 7061 N N . SER B 1 193 ? 20.172 14.188 -7.859 1 97.31 193 SER B N 1
ATOM 7062 C CA . SER B 1 193 ? 21.359 14.906 -8.297 1 97.31 193 SER B CA 1
ATOM 7063 C C . SER B 1 193 ? 21.141 15.555 -9.656 1 97.31 193 SER B C 1
ATOM 7065 O O . SER B 1 193 ? 20.25 15.148 -10.414 1 97.31 193 SER B O 1
ATOM 7067 N N . PRO B 1 194 ? 21.938 16.547 -9.938 1 95 194 PRO B N 1
ATOM 7068 C CA . PRO B 1 194 ? 21.734 17.266 -11.195 1 95 194 PRO B CA 1
ATOM 7069 C C . PRO B 1 194 ? 21.812 16.359 -12.422 1 95 194 PRO B C 1
ATOM 7071 O O . PRO B 1 194 ? 21.078 16.547 -13.391 1 95 194 PRO B O 1
ATOM 7074 N N . ASP B 1 195 ? 22.625 15.32 -12.398 1 94.31 195 ASP B N 1
ATOM 7075 C CA . ASP B 1 195 ? 22.781 14.406 -13.523 1 94.31 195 ASP B CA 1
ATOM 7076 C C . ASP B 1 195 ? 21.797 13.234 -13.414 1 94.31 195 ASP B C 1
ATOM 7078 O O . ASP B 1 195 ? 21.75 12.383 -14.305 1 94.31 195 ASP B O 1
ATOM 7082 N N . GLY B 1 196 ? 21.141 13.156 -12.297 1 95 196 GLY B N 1
ATOM 7083 C CA . GLY B 1 196 ? 20.125 12.133 -12.125 1 95 196 GLY B CA 1
ATOM 7084 C C . GLY B 1 196 ? 20.688 10.781 -11.727 1 95 196 GLY B C 1
ATOM 7085 O O . GLY B 1 196 ? 19.984 9.773 -11.742 1 95 196 GLY B O 1
ATOM 7086 N N . SER B 1 197 ? 21.922 10.68 -11.352 1 95.62 197 SER B N 1
ATOM 7087 C CA . SER B 1 197 ? 22.562 9.406 -11.062 1 95.62 197 SER B CA 1
ATOM 7088 C C . SER B 1 197 ? 22.406 9.023 -9.594 1 95.62 197 SER B C 1
ATOM 7090 O O . SER B 1 197 ? 22.625 7.875 -9.219 1 95.62 197 SER B O 1
ATOM 7092 N N . MET B 1 198 ? 22.062 10.055 -8.742 1 97.12 198 MET B N 1
ATOM 7093 C CA . MET B 1 198 ? 21.953 9.82 -7.309 1 97.12 198 MET B CA 1
ATOM 7094 C C . MET B 1 198 ? 20.656 10.391 -6.758 1 97.12 198 MET B C 1
ATOM 7096 O O . MET B 1 198 ? 20.141 11.391 -7.27 1 97.12 198 MET B O 1
ATOM 7100 N N . LEU B 1 199 ? 20.172 9.758 -5.758 1 98.19 199 LEU B N 1
ATOM 7101 C CA . LEU B 1 199 ? 19.031 10.242 -4.98 1 98.19 199 LEU B CA 1
ATOM 7102 C C . LEU B 1 199 ? 19.422 10.43 -3.516 1 98.19 199 LEU B C 1
ATOM 7104 O O . LEU B 1 199 ? 19.891 9.492 -2.871 1 98.19 199 LEU B O 1
ATOM 7108 N N . ALA B 1 200 ? 19.312 11.609 -3.008 1 98.38 200 ALA B N 1
ATOM 7109 C CA . ALA B 1 200 ? 19.391 11.859 -1.571 1 98.38 200 ALA B CA 1
ATOM 7110 C C . ALA B 1 200 ? 18 11.938 -0.955 1 98.38 200 ALA B C 1
ATOM 7112 O O . ALA B 1 200 ? 17.078 12.484 -1.558 1 98.38 200 ALA B O 1
ATOM 7113 N N . PHE B 1 201 ? 17.828 11.352 0.195 1 98 201 PHE B N 1
ATOM 7114 C CA . PHE B 1 201 ? 16.531 11.398 0.864 1 98 201 PHE B CA 1
ATOM 7115 C C . PHE B 1 201 ? 16.688 11.188 2.365 1 98 201 PHE B C 1
ATOM 7117 O O . PHE B 1 201 ? 17.734 10.719 2.824 1 98 201 PHE B O 1
ATOM 7124 N N . SER B 1 202 ? 15.695 11.625 3.105 1 96.81 202 SER B N 1
ATOM 7125 C CA . SER B 1 202 ? 15.656 11.367 4.543 1 96.81 202 SER B CA 1
ATOM 7126 C C . SER B 1 202 ? 14.977 10.039 4.852 1 96.81 202 SER B C 1
ATOM 7128 O O . SER B 1 202 ? 13.945 9.711 4.254 1 96.81 202 SER B O 1
ATOM 7130 N N . TYR B 1 203 ? 15.625 9.328 5.762 1 96.81 203 TYR B N 1
ATOM 7131 C CA . TYR B 1 203 ? 15.125 7.992 6.082 1 96.81 203 TYR B CA 1
ATOM 7132 C C . TYR B 1 203 ? 15.094 7.77 7.59 1 96.81 203 TYR B C 1
ATOM 7134 O O . TYR B 1 203 ? 15.977 8.234 8.312 1 96.81 203 TYR B O 1
ATOM 7142 N N . ARG B 1 204 ? 14.031 7.039 8.016 1 95.31 204 ARG B N 1
ATOM 7143 C CA . ARG B 1 204 ? 14.016 6.516 9.375 1 95.31 204 ARG B CA 1
ATOM 7144 C C . ARG B 1 204 ? 13.234 5.207 9.453 1 95.31 204 ARG B C 1
ATOM 7146 O O . ARG B 1 204 ? 12.242 5.031 8.75 1 95.31 204 ARG B O 1
ATOM 7153 N N . GLU B 1 205 ? 13.688 4.359 10.305 1 91.5 205 GLU B N 1
ATOM 7154 C CA . GLU B 1 205 ? 12.922 3.148 10.586 1 91.5 205 GLU B CA 1
ATOM 7155 C C . GLU B 1 205 ? 11.625 3.471 11.312 1 91.5 205 GLU B C 1
ATOM 7157 O O . GLU B 1 205 ? 11.516 4.504 11.977 1 91.5 205 GLU B O 1
ATOM 7162 N N . LEU B 1 206 ? 10.641 2.621 11.188 1 87 206 LEU B N 1
ATOM 7163 C CA . LEU B 1 206 ? 9.305 2.885 11.711 1 87 206 LEU B CA 1
ATOM 7164 C C . LEU B 1 206 ? 9.352 3.156 13.211 1 87 206 LEU B C 1
ATOM 7166 O O . LEU B 1 206 ? 8.594 3.99 13.719 1 87 206 LEU B O 1
ATOM 7170 N N . ASN B 1 207 ? 10.227 2.502 13.953 1 84.56 207 ASN B N 1
ATOM 7171 C CA . ASN B 1 207 ? 10.258 2.703 15.398 1 84.56 207 ASN B CA 1
ATOM 7172 C C . ASN B 1 207 ? 11.445 3.562 15.82 1 84.56 207 ASN B C 1
ATOM 7174 O O . ASN B 1 207 ? 11.758 3.658 17.016 1 84.56 207 ASN B O 1
ATOM 7178 N N . ALA B 1 208 ? 12.078 4.168 14.805 1 87.75 208 ALA B N 1
ATOM 7179 C CA . ALA B 1 208 ? 13.211 5.043 15.109 1 87.75 208 ALA B CA 1
ATOM 7180 C C . ALA B 1 208 ? 12.75 6.492 15.273 1 87.75 208 ALA B C 1
ATOM 7182 O O . ALA B 1 208 ? 11.766 6.91 14.664 1 87.75 208 ALA B O 1
ATOM 7183 N N . ASP B 1 209 ? 13.461 7.207 16.031 1 83.69 209 ASP B N 1
ATOM 7184 C CA . ASP B 1 209 ? 13.109 8.594 16.297 1 83.69 209 ASP B CA 1
ATOM 7185 C C . ASP B 1 209 ? 13.867 9.547 15.375 1 83.69 209 ASP B C 1
ATOM 7187 O O . ASP B 1 209 ? 13.367 10.617 15.031 1 83.69 209 ASP B O 1
ATOM 7191 N N . LYS B 1 210 ? 15.023 9.094 15.016 1 90.38 210 LYS B N 1
ATOM 7192 C CA . LYS B 1 210 ? 15.883 10.047 14.32 1 90.38 210 LYS B CA 1
ATOM 7193 C C . LYS B 1 210 ? 15.898 9.773 12.82 1 90.38 210 LYS B C 1
ATOM 7195 O O . LYS B 1 210 ? 15.883 8.617 12.391 1 90.38 210 LYS B O 1
ATOM 7200 N N . TRP B 1 211 ? 15.945 10.922 12.109 1 93.62 211 TRP B N 1
ATOM 7201 C CA . TRP B 1 211 ? 16.094 10.867 10.656 1 93.62 211 TRP B CA 1
ATOM 7202 C C . TRP B 1 211 ? 17.562 10.875 10.258 1 93.62 211 TRP B C 1
ATOM 7204 O O . TRP B 1 211 ? 18.391 11.539 10.898 1 93.62 211 TRP B O 1
ATOM 7214 N N . HIS B 1 212 ? 17.828 10.148 9.203 1 95.06 212 HIS B N 1
ATOM 7215 C CA . HIS B 1 212 ? 19.125 10.133 8.555 1 95.06 212 HIS B CA 1
ATOM 7216 C C . HIS B 1 212 ? 19 10.461 7.066 1 95.06 212 HIS B C 1
ATOM 7218 O O . HIS B 1 212 ? 17.922 10.32 6.484 1 95.06 212 HIS B O 1
ATOM 7224 N N . ILE B 1 213 ? 20.125 10.93 6.555 1 96.94 213 ILE B N 1
ATOM 7225 C CA . ILE B 1 213 ? 20.125 11.156 5.113 1 96.94 213 ILE B CA 1
ATOM 7226 C C . ILE B 1 213 ? 20.844 10.023 4.402 1 96.94 213 ILE B C 1
ATOM 7228 O O . ILE B 1 213 ? 21.984 9.688 4.746 1 96.94 213 ILE B O 1
ATOM 7232 N N . GLU B 1 214 ? 20.156 9.422 3.484 1 97.56 214 GLU B N 1
ATOM 7233 C CA . GLU B 1 214 ? 20.688 8.344 2.66 1 97.56 214 GLU B CA 1
ATOM 7234 C C . GLU B 1 214 ? 21 8.82 1.244 1 97.56 214 GLU B C 1
ATOM 7236 O O . GLU B 1 214 ? 20.25 9.633 0.689 1 97.56 214 GLU B O 1
ATOM 7241 N N . LEU B 1 215 ? 22.141 8.383 0.722 1 97.38 215 LEU B N 1
ATOM 7242 C CA . LEU B 1 215 ? 22.516 8.602 -0.669 1 97.38 215 LEU B CA 1
ATOM 7243 C C . LEU B 1 215 ? 22.453 7.297 -1.46 1 97.38 215 LEU B C 1
ATOM 7245 O O . LEU B 1 215 ? 23.203 6.359 -1.186 1 97.38 215 LEU B O 1
ATOM 7249 N N . MET B 1 216 ? 21.594 7.273 -2.438 1 97.44 216 MET B N 1
ATOM 7250 C CA . MET B 1 216 ? 21.438 6.059 -3.232 1 97.44 216 MET B CA 1
ATOM 7251 C C . MET B 1 216 ? 21.906 6.281 -4.664 1 97.44 216 MET B C 1
ATOM 7253 O O . MET B 1 216 ? 21.469 7.227 -5.328 1 97.44 216 MET B O 1
ATOM 7257 N N . ALA B 1 217 ? 22.781 5.414 -5.113 1 95.94 217 ALA B N 1
ATOM 7258 C CA . ALA B 1 217 ? 23.125 5.395 -6.531 1 95.94 217 ALA B CA 1
ATOM 7259 C C . ALA B 1 217 ? 22.031 4.738 -7.355 1 95.94 217 ALA B C 1
ATOM 7261 O O . ALA B 1 217 ? 21.641 3.598 -7.094 1 95.94 217 ALA B O 1
ATOM 7262 N N . LEU B 1 218 ? 21.516 5.379 -8.336 1 94.88 218 LEU B N 1
ATOM 7263 C CA . LEU B 1 218 ? 20.328 4.906 -9.055 1 94.88 218 LEU B CA 1
ATOM 7264 C C . LEU B 1 218 ? 20.703 3.812 -10.047 1 94.88 218 LEU B C 1
ATOM 7266 O O . LEU B 1 218 ? 19.828 3.076 -10.516 1 94.88 218 LEU B O 1
ATOM 7270 N N . GLY B 1 219 ? 21.969 3.674 -10.367 1 90.94 219 GLY B N 1
ATOM 7271 C CA . GLY B 1 219 ? 22.406 2.621 -11.266 1 90.94 219 GLY B CA 1
ATOM 7272 C C . GLY B 1 219 ? 22.328 1.237 -10.648 1 90.94 219 GLY B C 1
ATOM 7273 O O . GLY B 1 219 ? 21.734 0.326 -11.234 1 90.94 219 GLY B O 1
ATOM 7274 N N . ASP B 1 220 ? 22.844 1.103 -9.445 1 91.62 220 ASP B N 1
ATOM 7275 C CA . ASP B 1 220 ? 22.875 -0.213 -8.812 1 91.62 220 ASP B CA 1
ATOM 7276 C C . ASP B 1 220 ? 22.156 -0.193 -7.465 1 91.62 220 ASP B C 1
ATOM 7278 O O . ASP B 1 220 ? 22.094 -1.213 -6.777 1 91.62 220 ASP B O 1
ATOM 7282 N N . ARG B 1 221 ? 21.656 0.962 -7.047 1 92.94 221 ARG B N 1
ATOM 7283 C CA . ARG B 1 221 ? 20.781 1.145 -5.902 1 92.94 221 ARG B CA 1
ATOM 7284 C C . ARG B 1 221 ? 21.531 0.975 -4.59 1 92.94 221 ARG B C 1
ATOM 7286 O O . ARG B 1 221 ? 20.938 0.68 -3.553 1 92.94 221 ARG B O 1
ATOM 7293 N N . VAL B 1 222 ? 22.859 1.07 -4.641 1 93.94 222 VAL B N 1
ATOM 7294 C CA . VAL B 1 222 ? 23.641 1.03 -3.412 1 93.94 222 VAL B CA 1
ATOM 7295 C C . VAL B 1 222 ? 23.391 2.291 -2.59 1 93.94 222 VAL B C 1
ATOM 7297 O O . VAL B 1 222 ? 23.328 3.395 -3.135 1 93.94 222 VAL B O 1
ATOM 7300 N N . ILE B 1 223 ? 23.234 2.098 -1.324 1 95.38 223 ILE B N 1
ATOM 7301 C CA . ILE B 1 223 ? 22.922 3.209 -0.436 1 95.38 223 ILE B CA 1
ATOM 7302 C C . ILE B 1 223 ? 24.078 3.463 0.52 1 95.38 223 ILE B C 1
ATOM 7304 O O . ILE B 1 223 ? 24.641 2.523 1.089 1 95.38 223 ILE B O 1
ATOM 7308 N N . LYS B 1 224 ? 24.422 4.688 0.649 1 94.19 224 LYS B N 1
ATOM 7309 C CA . LYS B 1 224 ? 25.375 5.16 1.656 1 94.19 224 LYS B CA 1
ATOM 7310 C C . LYS B 1 224 ? 24.719 6.18 2.586 1 94.19 224 LYS B C 1
ATOM 7312 O O . LYS B 1 224 ? 23.922 7.008 2.145 1 94.19 224 LYS B O 1
ATOM 7317 N N . THR B 1 225 ? 25.062 6.152 3.83 1 94.38 225 THR B N 1
ATOM 7318 C CA . THR B 1 225 ? 24.469 7.043 4.824 1 94.38 225 THR B CA 1
ATOM 7319 C C . THR B 1 225 ? 25.406 8.211 5.121 1 94.38 225 THR B C 1
ATOM 7321 O O . THR B 1 225 ? 26.609 8.016 5.301 1 94.38 225 THR B O 1
ATOM 7324 N N . ILE B 1 226 ? 24.844 9.398 5.113 1 94.75 226 ILE B N 1
ATOM 7325 C CA . ILE B 1 226 ? 25.609 10.539 5.586 1 94.75 226 ILE B CA 1
ATOM 7326 C C . ILE B 1 226 ? 25.891 10.391 7.082 1 94.75 226 ILE B C 1
ATOM 7328 O O . ILE B 1 226 ? 24.969 10.141 7.867 1 94.75 226 ILE B O 1
ATOM 7332 N N . PRO B 1 227 ? 27.094 10.516 7.457 1 88.44 227 PRO B N 1
ATOM 7333 C CA . PRO B 1 227 ? 27.422 10.328 8.867 1 88.44 227 PRO B CA 1
ATOM 7334 C C . PRO B 1 227 ? 26.734 11.336 9.781 1 88.44 227 PRO B C 1
ATOM 7336 O O . PRO B 1 227 ? 26.656 12.523 9.453 1 88.44 227 PRO B O 1
ATOM 7339 N N . VAL B 1 228 ? 26.172 10.75 10.812 1 79.75 228 VAL B N 1
ATOM 7340 C CA . VAL B 1 228 ? 25.438 11.562 11.766 1 79.75 228 VAL B CA 1
ATOM 7341 C C . VAL B 1 228 ? 26.359 11.969 12.914 1 79.75 228 VAL B C 1
ATOM 7343 O O . VAL B 1 228 ? 27.234 11.195 13.328 1 79.75 228 VAL B O 1
ATOM 7346 N N . VAL B 1 229 ? 26.266 13.281 13.195 1 68.5 229 VAL B N 1
ATOM 7347 C CA . VAL B 1 229 ? 27 13.703 14.383 1 68.5 229 VAL B CA 1
ATOM 7348 C C . VAL B 1 229 ? 26.062 13.758 15.586 1 68.5 229 VAL B C 1
ATOM 7350 O O . VAL B 1 229 ? 25.109 14.523 15.602 1 68.5 229 VAL B O 1
ATOM 7353 N N . ASP B 1 230 ? 26.219 12.922 16.578 1 75.06 230 ASP B N 1
ATOM 7354 C CA . ASP B 1 230 ? 25.578 13.008 17.875 1 75.06 230 ASP B CA 1
ATOM 7355 C C . ASP B 1 230 ? 24.094 12.641 17.781 1 75.06 230 ASP B C 1
ATOM 7357 O O . ASP B 1 230 ? 23.75 11.57 17.266 1 75.06 230 ASP B O 1
ATOM 7361 N N . ASP B 1 231 ? 23.203 13.477 18.312 1 84.69 231 ASP B N 1
ATOM 7362 C CA . ASP B 1 231 ? 21.781 13.188 18.469 1 84.69 231 ASP B CA 1
ATOM 7363 C C . ASP B 1 231 ? 20.938 13.984 17.469 1 84.69 231 ASP B C 1
ATOM 7365 O O . ASP B 1 231 ? 19.781 14.312 17.75 1 84.69 231 ASP B O 1
ATOM 7369 N N . TYR B 1 232 ? 21.547 14.273 16.281 1 88.94 232 TYR B N 1
ATOM 7370 C CA . TYR B 1 232 ? 20.828 15.117 15.336 1 88.94 232 TYR B CA 1
ATOM 7371 C C . TYR B 1 232 ? 20.031 14.273 14.359 1 88.94 232 TYR B C 1
ATOM 7373 O O . TYR B 1 232 ? 20.484 13.219 13.914 1 88.94 232 TYR B O 1
ATOM 7381 N N . SER B 1 233 ? 18.812 14.789 14.078 1 91.62 233 SER B N 1
ATOM 7382 C CA . SER B 1 233 ? 18.031 14.32 12.93 1 91.62 233 SER B CA 1
ATOM 7383 C C . SER B 1 233 ? 18.391 15.109 11.672 1 91.62 233 SER B C 1
ATOM 7385 O O . SER B 1 233 ? 18.391 16.344 11.68 1 91.62 233 SER B O 1
ATOM 7387 N N . LEU B 1 234 ? 18.719 14.469 10.617 1 93.81 234 LEU B N 1
ATOM 7388 C CA . LEU B 1 234 ? 19.094 15.109 9.367 1 93.81 234 LEU B CA 1
ATOM 7389 C C . LEU B 1 234 ? 17.953 15.055 8.367 1 93.81 234 LEU B C 1
ATOM 7391 O O . LEU B 1 234 ? 17.406 13.977 8.086 1 93.81 234 LEU B O 1
ATOM 7395 N N . ARG B 1 235 ? 17.594 16.25 7.777 1 93.44 235 ARG B N 1
ATOM 7396 C CA . ARG B 1 235 ? 16.469 16.297 6.844 1 93.44 235 ARG B CA 1
ATOM 7397 C C . ARG B 1 235 ? 16.719 17.328 5.738 1 93.44 235 ARG B C 1
ATOM 7399 O O . ARG B 1 235 ? 17.594 18.188 5.871 1 93.44 235 ARG B O 1
ATOM 7406 N N . TYR B 1 236 ? 16 17.156 4.625 1 94.12 236 TYR B N 1
ATOM 7407 C CA . TYR B 1 236 ? 15.867 18.141 3.545 1 94.12 236 TYR B CA 1
ATOM 7408 C C . TYR B 1 236 ? 17.188 18.312 2.809 1 94.12 236 TYR B C 1
ATOM 7410 O O . TYR B 1 236 ? 17.688 19.438 2.676 1 94.12 236 TYR B O 1
ATOM 7418 N N . PRO B 1 237 ? 17.656 17.297 2.273 1 96.69 237 PRO B N 1
ATOM 7419 C CA . PRO B 1 237 ? 18.875 17.422 1.472 1 96.69 237 PRO B CA 1
ATOM 7420 C C . PRO B 1 237 ? 18.656 18.188 0.169 1 96.69 237 PRO B C 1
ATOM 7422 O O . PRO B 1 237 ? 17.578 18.094 -0.431 1 96.69 237 PRO B O 1
ATOM 7425 N N . ALA B 1 238 ? 19.641 18.906 -0.212 1 96.88 238 ALA B N 1
ATOM 7426 C CA . ALA B 1 238 ? 19.641 19.625 -1.483 1 96.88 238 ALA B CA 1
ATOM 7427 C C . ALA B 1 238 ? 21 19.531 -2.158 1 96.88 238 ALA B C 1
ATOM 7429 O O . ALA B 1 238 ? 22.031 19.859 -1.548 1 96.88 238 ALA B O 1
ATOM 7430 N N . TRP B 1 239 ? 21 19.172 -3.404 1 97.31 239 TRP B N 1
ATOM 7431 C CA . TRP B 1 239 ? 22.25 19.016 -4.156 1 97.31 239 TRP B CA 1
ATOM 7432 C C . TRP B 1 239 ? 22.75 20.359 -4.656 1 97.31 239 TRP B C 1
ATOM 7434 O O . TRP B 1 239 ? 21.969 21.188 -5.121 1 97.31 239 TRP B O 1
ATOM 7444 N N . ARG B 1 240 ? 24.078 20.469 -4.547 1 96.56 240 ARG B N 1
ATOM 7445 C CA . ARG B 1 240 ? 24.719 21.547 -5.301 1 96.56 240 ARG B CA 1
ATOM 7446 C C . ARG B 1 240 ? 24.594 21.312 -6.801 1 96.56 240 ARG B C 1
ATOM 7448 O O . ARG B 1 240 ? 24.5 20.172 -7.246 1 96.56 240 ARG B O 1
ATOM 7455 N N . HIS B 1 241 ? 24.688 22.359 -7.566 1 94.88 241 HIS B N 1
ATOM 7456 C CA . HIS B 1 241 ? 24.391 22.234 -8.984 1 94.88 241 HIS B CA 1
ATOM 7457 C C . HIS B 1 241 ? 25.469 21.438 -9.711 1 94.88 241 HIS B C 1
ATOM 7459 O O . HIS B 1 241 ? 25.234 20.938 -10.812 1 94.88 241 HIS B O 1
ATOM 7465 N N . ASP B 1 242 ? 26.656 21.25 -9.172 1 93.88 242 ASP B N 1
ATOM 7466 C CA . ASP B 1 242 ? 27.703 20.453 -9.797 1 93.88 242 ASP B CA 1
ATOM 7467 C C . ASP B 1 242 ? 27.656 19 -9.336 1 93.88 242 ASP B C 1
ATOM 7469 O O . ASP B 1 242 ? 28.453 18.172 -9.797 1 93.88 242 ASP B O 1
ATOM 7473 N N . GLY B 1 243 ? 26.828 18.734 -8.375 1 95.31 243 GLY B N 1
ATOM 7474 C CA . GLY B 1 243 ? 26.625 17.375 -7.914 1 95.31 243 GLY B CA 1
ATOM 7475 C C . GLY B 1 243 ? 27.703 16.922 -6.938 1 95.31 243 GLY B C 1
ATOM 7476 O O . GLY B 1 243 ? 27.766 15.734 -6.598 1 95.31 243 GLY B O 1
ATOM 7477 N N . LYS B 1 244 ? 28.438 17.797 -6.352 1 95.75 244 LYS B N 1
ATOM 7478 C CA . LYS B 1 244 ? 29.609 17.406 -5.559 1 95.75 244 LYS B CA 1
ATOM 7479 C C . LYS B 1 244 ? 29.391 17.703 -4.082 1 95.75 244 LYS B C 1
ATOM 7481 O O . LYS B 1 244 ? 30.266 17.453 -3.254 1 95.75 244 LYS B O 1
ATOM 7486 N N . ALA B 1 245 ? 28.297 18.281 -3.781 1 96.94 245 ALA B N 1
ATOM 7487 C CA . ALA B 1 245 ? 28.016 18.562 -2.377 1 96.94 245 ALA B CA 1
ATOM 7488 C C . ALA B 1 245 ? 26.516 18.531 -2.1 1 96.94 245 ALA B C 1
ATOM 7490 O O . ALA B 1 245 ? 25.703 18.656 -3.02 1 96.94 245 ALA B O 1
ATOM 7491 N N . LEU B 1 246 ? 26.25 18.344 -0.819 1 97 246 LEU B N 1
ATOM 7492 C CA . LEU B 1 246 ? 24.875 18.328 -0.338 1 97 246 LEU B CA 1
ATOM 7493 C C . LEU B 1 246 ? 24.703 19.25 0.856 1 97 246 LEU B C 1
ATOM 7495 O O . LEU B 1 246 ? 25.484 19.219 1.799 1 97 246 LEU B O 1
ATOM 7499 N N . ALA B 1 247 ? 23.703 20.156 0.783 1 96.88 247 ALA B N 1
ATOM 7500 C CA . ALA B 1 247 ? 23.281 20.922 1.953 1 96.88 247 ALA B CA 1
ATOM 7501 C C . ALA B 1 247 ? 22.062 20.281 2.613 1 96.88 247 ALA B C 1
ATOM 7503 O O . ALA B 1 247 ? 21.234 19.656 1.941 1 96.88 247 ALA B O 1
ATOM 7504 N N . TYR B 1 248 ? 21.953 20.391 3.887 1 94.88 248 TYR B N 1
ATOM 7505 C CA . TYR B 1 248 ? 20.797 19.828 4.598 1 94.88 248 TYR B CA 1
ATOM 7506 C C . TYR B 1 248 ? 20.672 20.438 5.988 1 94.88 248 TYR B C 1
ATOM 7508 O O . TYR B 1 248 ? 21.547 21.203 6.418 1 94.88 248 TYR B O 1
ATOM 7516 N N . LEU B 1 249 ? 19.578 20.125 6.633 1 91.69 249 LEU B N 1
ATOM 7517 C CA . LEU B 1 249 ? 19.312 20.625 7.977 1 91.69 249 LEU B CA 1
ATOM 7518 C C . LEU B 1 249 ? 19.531 19.547 9.016 1 91.69 249 LEU B C 1
ATOM 7520 O O . LEU B 1 249 ? 19.188 18.375 8.789 1 91.69 249 LEU B O 1
ATOM 7524 N N . ALA B 1 250 ? 20.109 19.906 10.133 1 90.81 250 ALA B N 1
ATOM 7525 C CA . ALA B 1 250 ? 20.281 19.047 11.297 1 90.81 250 ALA B CA 1
ATOM 7526 C C . ALA B 1 250 ? 19.547 19.594 12.508 1 90.81 250 ALA B C 1
ATOM 7528 O O . ALA B 1 250 ? 19.797 20.734 12.93 1 90.81 250 ALA B O 1
ATOM 7529 N N . PHE B 1 251 ? 18.641 18.734 13.062 1 86.88 251 PHE B N 1
ATOM 7530 C CA . PHE B 1 251 ? 17.797 19.172 14.172 1 86.88 251 PHE B CA 1
ATOM 7531 C C . PHE B 1 251 ? 18.062 18.328 15.414 1 86.88 251 PHE B C 1
ATOM 7533 O O . PHE B 1 251 ? 18.203 17.109 15.328 1 86.88 251 PHE B O 1
ATOM 7540 N N . SER B 1 252 ? 18.188 19 16.484 1 83.75 252 SER B N 1
ATOM 7541 C CA . SER B 1 252 ? 18.266 18.359 17.797 1 83.75 252 SER B CA 1
ATOM 7542 C C . SER B 1 252 ? 17.328 19.031 18.797 1 83.75 252 SER B C 1
ATOM 7544 O O . SER B 1 252 ? 17.203 20.25 18.828 1 83.75 252 SER B O 1
ATOM 7546 N N . GLU B 1 253 ? 16.656 18.312 19.531 1 74.12 253 GLU B N 1
ATOM 7547 C CA . GLU B 1 253 ? 15.758 18.859 20.547 1 74.12 253 GLU B CA 1
ATOM 7548 C C . GLU B 1 253 ? 16.516 19.672 21.578 1 74.12 253 GLU B C 1
ATOM 7550 O O . GLU B 1 253 ? 16 20.656 22.109 1 74.12 253 GLU B O 1
ATOM 7555 N N . THR B 1 254 ? 17.75 19.312 21.891 1 75.06 254 THR B N 1
ATOM 7556 C CA . THR B 1 254 ? 18.5 19.922 22.984 1 75.06 254 THR B CA 1
ATOM 7557 C C . THR B 1 254 ? 19.469 20.969 22.438 1 75.06 254 THR B C 1
ATOM 7559 O O . THR B 1 254 ? 19.75 21.969 23.109 1 75.06 254 THR B O 1
ATOM 7562 N N . GLN B 1 255 ? 19.938 20.812 21.156 1 76.69 255 GLN B N 1
ATOM 7563 C CA . GLN B 1 255 ? 21.016 21.672 20.656 1 76.69 255 GLN B CA 1
ATOM 7564 C C . GLN B 1 255 ? 20.516 22.625 19.578 1 76.69 255 GLN B C 1
ATOM 7566 O O . GLN B 1 255 ? 21.25 23.5 19.141 1 76.69 255 GLN B O 1
ATOM 7571 N N . GLY B 1 256 ? 19.312 22.453 19.203 1 78.5 256 GLY B N 1
ATOM 7572 C CA . GLY B 1 256 ? 18.75 23.359 18.219 1 78.5 256 GLY B CA 1
ATOM 7573 C C . GLY B 1 256 ? 18.938 22.891 16.781 1 78.5 256 GLY B C 1
ATOM 7574 O O . GLY B 1 256 ? 18.984 21.688 16.531 1 78.5 256 GLY B O 1
ATOM 7575 N N . CYS B 1 257 ? 18.938 23.906 15.812 1 85.62 257 CYS B N 1
ATOM 7576 C CA . CYS B 1 257 ? 18.969 23.594 14.391 1 85.62 257 CYS B CA 1
ATOM 7577 C C . CYS B 1 257 ? 20.281 24.078 13.766 1 85.62 257 CYS B C 1
ATOM 7579 O O . CYS B 1 257 ? 20.781 25.141 14.133 1 85.62 257 CYS B O 1
ATOM 7581 N N . ARG B 1 258 ? 20.891 23.266 12.867 1 89.44 258 ARG B N 1
ATOM 7582 C CA . ARG B 1 258 ? 22.109 23.609 12.133 1 89.44 258 ARG B CA 1
ATOM 7583 C C . ARG B 1 258 ? 21.922 23.391 10.633 1 89.44 258 ARG B C 1
ATOM 7585 O O . ARG B 1 258 ? 21.141 22.516 10.219 1 89.44 258 ARG B O 1
ATOM 7592 N N . ILE B 1 259 ? 22.547 24.234 9.875 1 92.5 259 ILE B N 1
ATOM 7593 C CA . ILE B 1 259 ? 22.672 24.016 8.438 1 92.5 259 ILE B CA 1
ATOM 7594 C C . ILE B 1 259 ? 24.016 23.359 8.125 1 92.5 259 ILE B C 1
ATOM 7596 O O . ILE B 1 259 ? 25.062 23.906 8.469 1 92.5 259 ILE B O 1
ATOM 7600 N N . MET B 1 260 ? 23.906 22.234 7.453 1 94.31 260 MET B N 1
ATOM 7601 C CA . MET B 1 260 ? 25.094 21.422 7.18 1 94.31 260 MET B CA 1
ATOM 7602 C C . MET B 1 260 ? 25.375 21.375 5.684 1 94.31 260 MET B C 1
ATOM 7604 O O . MET B 1 260 ? 24.469 21.484 4.867 1 94.31 260 MET B O 1
ATOM 7608 N N . VAL B 1 261 ? 26.672 21.234 5.402 1 95.81 261 VAL B N 1
ATOM 7609 C CA . VAL B 1 261 ? 27.094 20.938 4.039 1 95.81 261 VAL B CA 1
ATOM 7610 C C . VAL B 1 261 ? 28.078 19.766 4.051 1 95.81 261 VAL B C 1
ATOM 7612 O O . VAL B 1 261 ? 29.031 19.75 4.82 1 95.81 261 VAL B O 1
ATOM 7615 N N . THR B 1 262 ? 27.781 18.781 3.279 1 96.12 262 THR B N 1
ATOM 7616 C CA . THR B 1 262 ? 28.672 17.641 3.105 1 96.12 262 THR B CA 1
ATOM 7617 C C . THR B 1 262 ? 29.266 17.641 1.703 1 96.12 262 THR B C 1
ATOM 7619 O O . THR B 1 262 ? 28.531 17.594 0.71 1 96.12 262 THR B O 1
ATOM 7622 N N . GLU B 1 263 ? 30.578 17.625 1.658 1 95.75 263 GLU B N 1
ATOM 7623 C CA . GLU B 1 263 ? 31.281 17.5 0.389 1 95.75 263 GLU B CA 1
ATOM 7624 C C . GLU B 1 263 ? 31.531 16.047 0.04 1 95.75 263 GLU B C 1
ATOM 7626 O O . GLU B 1 263 ? 31.922 15.25 0.903 1 95.75 263 GLU B O 1
ATOM 7631 N N . LEU B 1 264 ? 31.219 15.711 -1.182 1 94.44 264 LEU B N 1
ATOM 7632 C CA . LEU B 1 264 ? 31.453 14.359 -1.68 1 94.44 264 LEU B CA 1
ATOM 7633 C C . LEU B 1 264 ? 32.719 14.289 -2.506 1 94.44 264 LEU B C 1
ATOM 7635 O O . LEU B 1 264 ? 32.75 14.742 -3.654 1 94.44 264 LEU B O 1
ATOM 7639 N N . THR B 1 265 ? 33.781 13.766 -1.887 1 88.44 265 THR B N 1
ATOM 7640 C CA . THR B 1 265 ? 35.062 13.672 -2.549 1 88.44 265 THR B CA 1
ATOM 7641 C C . THR B 1 265 ? 35.438 12.211 -2.799 1 88.44 265 THR B C 1
ATOM 7643 O O . THR B 1 265 ? 34.75 11.305 -2.361 1 88.44 265 THR B O 1
ATOM 7646 N N . GLU B 1 266 ? 36.469 11.984 -3.543 1 86.12 266 GLU B N 1
ATOM 7647 C CA . GLU B 1 266 ? 36.969 10.641 -3.799 1 86.12 266 GLU B CA 1
ATOM 7648 C C . GLU B 1 266 ? 37.406 9.953 -2.506 1 86.12 266 GLU B C 1
ATOM 7650 O O . GLU B 1 266 ? 37.312 8.734 -2.389 1 86.12 266 GLU B O 1
ATOM 7655 N N . GLU B 1 267 ? 37.812 10.742 -1.594 1 87.19 267 GLU B N 1
ATOM 7656 C CA . GLU B 1 267 ? 38.312 10.227 -0.322 1 87.19 267 GLU B CA 1
ATOM 7657 C C . GLU B 1 267 ? 37.156 9.922 0.635 1 87.19 267 GLU B C 1
ATOM 7659 O O . GLU B 1 267 ? 37.344 9.242 1.646 1 87.19 267 GLU B O 1
ATOM 7664 N N . GLY B 1 268 ? 36.062 10.375 0.283 1 88.88 268 GLY B N 1
ATOM 7665 C CA . GLY B 1 268 ? 34.938 10.141 1.153 1 88.88 268 GLY B CA 1
ATOM 7666 C C . GLY B 1 268 ? 34.062 11.367 1.36 1 88.88 268 GLY B C 1
ATOM 7667 O O . GLY B 1 268 ? 34.094 12.297 0.545 1 88.88 268 GLY B O 1
ATOM 7668 N N . MET B 1 269 ? 33.25 11.32 2.467 1 92.38 269 MET B N 1
ATOM 7669 C CA . MET B 1 269 ? 32.312 12.414 2.768 1 92.38 269 MET B CA 1
ATOM 7670 C C . MET B 1 269 ? 32.844 13.266 3.922 1 92.38 269 MET B C 1
ATOM 7672 O O . MET B 1 269 ? 33.281 12.734 4.945 1 92.38 269 MET B O 1
ATOM 7676 N N . ARG B 1 270 ? 32.844 14.594 3.697 1 92.12 270 ARG B N 1
ATOM 7677 C CA . ARG B 1 270 ? 33.25 15.539 4.738 1 92.12 270 ARG B CA 1
ATOM 7678 C C . ARG B 1 270 ? 32.125 16.547 5.016 1 92.12 270 ARG B C 1
ATOM 7680 O O . ARG B 1 270 ? 31.734 17.297 4.121 1 92.12 270 ARG B O 1
ATOM 7687 N N . SER B 1 271 ? 31.734 16.578 6.258 1 93.62 271 SER B N 1
ATOM 7688 C CA . SER B 1 271 ? 30.625 17.453 6.629 1 93.62 271 SER B CA 1
ATOM 7689 C C . SER B 1 271 ? 31.109 18.641 7.469 1 93.62 271 SER B C 1
ATOM 7691 O O . SER B 1 271 ? 32.062 18.516 8.227 1 93.62 271 SER B O 1
ATOM 7693 N N . ARG B 1 272 ? 30.484 19.766 7.344 1 92.56 272 ARG B N 1
ATOM 7694 C CA . ARG B 1 272 ? 30.781 20.938 8.156 1 92.56 272 ARG B CA 1
ATOM 7695 C C . ARG B 1 272 ? 29.5 21.719 8.461 1 92.56 272 ARG B C 1
ATOM 7697 O O . ARG B 1 272 ? 28.547 21.688 7.68 1 92.56 272 ARG B O 1
ATOM 7704 N N . ILE B 1 273 ? 29.516 22.422 9.578 1 93 273 ILE B N 1
ATOM 7705 C CA . ILE B 1 273 ? 28.438 23.344 9.93 1 93 273 ILE B CA 1
ATOM 7706 C C . ILE B 1 273 ? 28.641 24.688 9.227 1 93 273 ILE B C 1
ATOM 7708 O O . ILE B 1 273 ? 29.734 25.266 9.297 1 93 273 ILE B O 1
ATOM 7712 N N . VAL B 1 274 ? 27.609 25.141 8.57 1 93 274 VAL B N 1
ATOM 7713 C CA . VAL B 1 274 ? 27.797 26.391 7.852 1 93 274 VAL B CA 1
ATOM 7714 C C . VAL B 1 274 ? 27.031 27.5 8.57 1 93 274 VAL B C 1
ATOM 7716 O O . VAL B 1 274 ? 27.375 28.688 8.438 1 93 274 VAL B O 1
ATOM 7719 N N . SER B 1 275 ? 25.984 27.156 9.258 1 89.75 275 SER B N 1
ATOM 7720 C CA . SER B 1 275 ? 25.219 28.125 10.031 1 89.75 275 SER B CA 1
ATOM 7721 C C . SER B 1 275 ? 24.359 27.453 11.086 1 89.75 275 SER B C 1
ATOM 7723 O O . SER B 1 275 ? 24.141 26.234 11.031 1 89.75 275 SER B O 1
ATOM 7725 N N . 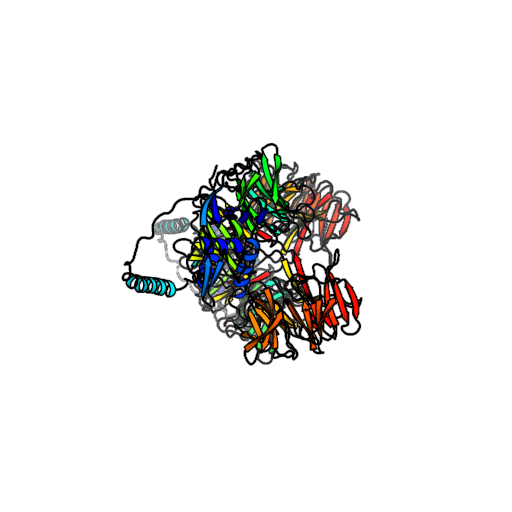GLN B 1 276 ? 23.969 28.266 12.031 1 86.19 276 GLN B N 1
ATOM 7726 C CA . GLN B 1 276 ? 22.938 27.844 12.984 1 86.19 276 GLN B CA 1
ATOM 7727 C C . GLN B 1 276 ? 21.562 28.391 12.586 1 86.19 276 GLN B C 1
ATOM 7729 O O . GLN B 1 276 ? 21.469 29.375 11.852 1 86.19 276 GLN B O 1
ATOM 7734 N N . CYS B 1 277 ? 20.547 27.672 12.859 1 82.75 277 CYS B N 1
ATOM 7735 C CA . CYS B 1 277 ? 19.188 28.125 12.609 1 82.75 277 CYS B CA 1
ATOM 7736 C C . CYS B 1 277 ? 18.344 28.031 13.875 1 82.75 277 CYS B C 1
ATOM 7738 O O . CYS B 1 277 ? 18.781 27.484 14.883 1 82.75 277 CYS B O 1
ATOM 7740 N N . HIS B 1 278 ? 17.141 28.688 13.805 1 75.5 278 HIS B N 1
ATOM 7741 C CA . HIS B 1 278 ? 16.266 28.75 14.977 1 75.5 278 HIS B CA 1
ATOM 7742 C C . HIS B 1 278 ? 15.758 27.375 15.359 1 75.5 278 HIS B C 1
ATOM 7744 O O . HIS B 1 278 ? 15.453 26.547 14.484 1 75.5 278 HIS B O 1
ATOM 7750 N N . GLN B 1 279 ? 15.547 27.062 16.594 1 68.12 279 GLN B N 1
ATOM 7751 C CA . GLN B 1 279 ? 15.164 25.75 17.125 1 68.12 279 GLN B CA 1
ATOM 7752 C C . GLN B 1 279 ? 13.766 25.344 16.672 1 68.12 279 GLN B C 1
ATOM 7754 O O . GLN B 1 279 ? 13.461 24.156 16.562 1 68.12 279 GLN B O 1
ATOM 7759 N N . THR B 1 280 ? 12.914 26.312 16.516 1 61.66 280 THR B N 1
ATOM 7760 C CA . THR B 1 280 ? 11.539 25.984 16.141 1 61.66 280 THR B CA 1
ATOM 7761 C C . THR B 1 280 ? 11.414 25.812 14.633 1 61.66 280 THR B C 1
ATOM 7763 O O . THR B 1 280 ? 10.312 25.609 14.117 1 61.66 280 THR B O 1
ATOM 7766 N N . THR B 1 281 ? 12.625 26.078 14.078 1 54.62 281 THR B N 1
ATOM 7767 C CA . THR B 1 281 ? 12.609 25.969 12.625 1 54.62 281 THR B CA 1
ATOM 7768 C C . THR B 1 281 ? 12.273 24.547 12.195 1 54.62 281 THR B C 1
ATOM 7770 O O . THR B 1 281 ? 13.039 23.609 12.461 1 54.62 281 THR B O 1
ATOM 7773 N N . GLN B 1 282 ? 11.109 24.141 12.367 1 54.62 282 GLN B N 1
ATOM 7774 C CA . GLN B 1 282 ? 10.789 22.875 11.719 1 54.62 282 GLN B CA 1
ATOM 7775 C C . GLN B 1 282 ? 10.617 23.062 10.211 1 54.62 282 GLN B C 1
ATOM 7777 O O . GLN B 1 282 ? 9.5 23.219 9.727 1 54.62 282 GLN B O 1
ATOM 7782 N N . SER B 1 283 ? 11.734 23.797 9.695 1 58.06 283 SER B N 1
ATOM 7783 C CA . SER B 1 283 ? 11.719 24.266 8.312 1 58.06 283 SER B CA 1
ATOM 7784 C C . SER B 1 283 ? 11.75 23.094 7.328 1 58.06 283 SER B C 1
ATOM 7786 O O . SER B 1 283 ? 12.266 22.031 7.648 1 58.06 283 SER B O 1
ATOM 7788 N N . THR B 1 284 ? 11.062 23.438 6.047 1 64.94 284 THR B N 1
ATOM 7789 C CA . THR B 1 284 ? 10.703 22.375 5.098 1 64.94 284 THR B CA 1
ATOM 7790 C C . THR B 1 284 ? 11.578 22.453 3.852 1 64.94 284 THR B C 1
ATOM 7792 O O . THR B 1 284 ? 11.297 21.797 2.848 1 64.94 284 THR B O 1
ATOM 7795 N N . SER B 1 285 ? 12.688 23.406 3.717 1 82.25 285 SER B N 1
ATOM 7796 C CA . SER B 1 285 ? 13.312 23.328 2.4 1 82.25 285 SER B CA 1
ATOM 7797 C C . SER B 1 285 ? 14.617 24.109 2.355 1 82.25 285 SER B C 1
ATOM 7799 O O . SER B 1 285 ? 14.789 25.078 3.09 1 82.25 285 SER B O 1
ATOM 7801 N N . ILE B 1 286 ? 15.617 23.797 1.674 1 92.5 286 ILE B N 1
ATOM 7802 C CA . ILE B 1 286 ? 16.906 24.406 1.377 1 92.5 286 ILE B CA 1
ATOM 7803 C C . ILE B 1 286 ? 17.219 24.266 -0.111 1 92.5 286 ILE B C 1
ATOM 7805 O O . ILE B 1 286 ? 16.812 23.281 -0.743 1 92.5 286 ILE B O 1
ATOM 7809 N N . ALA B 1 287 ? 17.828 25.312 -0.687 1 95.5 287 ALA B N 1
ATOM 7810 C CA . ALA B 1 287 ? 18.234 25.25 -2.088 1 95.5 287 ALA B CA 1
ATOM 7811 C C . ALA B 1 287 ? 19.547 26 -2.309 1 95.5 287 ALA B C 1
ATOM 7813 O O . ALA B 1 287 ? 19.781 27.031 -1.684 1 95.5 287 ALA B O 1
ATOM 7814 N N . TRP B 1 288 ? 20.359 25.516 -3.186 1 96.38 288 TRP B N 1
ATOM 7815 C CA . TRP B 1 288 ? 21.594 26.203 -3.572 1 96.38 288 TRP B CA 1
ATOM 7816 C C . TRP B 1 288 ? 21.297 27.344 -4.539 1 96.38 288 TRP B C 1
ATOM 7818 O O . TRP B 1 288 ? 20.453 27.203 -5.434 1 96.38 288 TRP B O 1
ATOM 7828 N N . SER B 1 289 ? 22.031 28.375 -4.363 1 94.19 289 SER B N 1
ATOM 7829 C CA . SER B 1 289 ? 21.938 29.453 -5.336 1 94.19 289 SER B CA 1
ATOM 7830 C C . SER B 1 289 ? 22.578 29.062 -6.664 1 94.19 289 SER B C 1
ATOM 7832 O O . SER B 1 289 ? 23.375 28.125 -6.719 1 94.19 289 SER B O 1
ATOM 7834 N N . PRO B 1 290 ? 22.203 29.781 -7.715 1 90.81 290 PRO B N 1
ATOM 7835 C CA . PRO B 1 290 ? 22.781 29.438 -9.016 1 90.81 290 PRO B CA 1
ATOM 7836 C C . PRO B 1 290 ? 24.297 29.531 -9.023 1 90.81 290 PRO B C 1
ATOM 7838 O O . PRO B 1 290 ? 24.969 28.812 -9.781 1 90.81 290 PRO B O 1
ATOM 7841 N N . SER B 1 291 ? 24.875 30.344 -8.172 1 90.5 291 SER B N 1
ATOM 7842 C CA . SER B 1 291 ? 26.312 30.531 -8.125 1 90.5 291 SER B CA 1
ATOM 7843 C C . SER B 1 291 ? 27 29.438 -7.316 1 90.5 291 SER B C 1
ATOM 7845 O O . SER B 1 291 ? 28.219 29.297 -7.332 1 90.5 291 SER B O 1
ATOM 7847 N N . ASN B 1 292 ? 26.281 28.703 -6.539 1 93.56 292 ASN B N 1
ATOM 7848 C CA . ASN B 1 292 ? 26.766 27.641 -5.652 1 93.56 292 ASN B CA 1
ATOM 7849 C C . ASN B 1 292 ? 27.516 28.219 -4.457 1 93.56 292 ASN B C 1
ATOM 7851 O O . ASN B 1 292 ? 28.219 27.484 -3.746 1 93.56 292 ASN B O 1
ATOM 7855 N N . ARG B 1 293 ? 27.375 29.484 -4.25 1 93.44 293 ARG B N 1
ATOM 7856 C CA . ARG B 1 293 ? 28.125 30.141 -3.182 1 93.44 293 ARG B CA 1
ATOM 7857 C C . ARG B 1 293 ? 27.203 30.531 -2.029 1 93.44 293 ARG B C 1
ATOM 7859 O O . ARG B 1 293 ? 27.672 31.047 -1.01 1 93.44 293 ARG B O 1
ATOM 7866 N N . SER B 1 294 ? 26 30.375 -2.229 1 95.75 294 SER B N 1
ATOM 7867 C CA . SER B 1 294 ? 25.016 30.719 -1.205 1 95.75 294 SER B CA 1
ATOM 7868 C C . SER B 1 294 ? 23.891 29.688 -1.14 1 95.75 294 SER B C 1
ATOM 7870 O O . SER B 1 294 ? 23.75 28.859 -2.041 1 95.75 294 SER B O 1
ATOM 7872 N N . LEU B 1 295 ? 23.172 29.766 -0.051 1 96.25 295 LEU B N 1
ATOM 7873 C CA . LEU B 1 295 ? 22.031 28.875 0.157 1 96.25 295 LEU B CA 1
ATOM 7874 C C . LEU B 1 295 ? 20.766 29.672 0.467 1 96.25 295 LEU B C 1
ATOM 7876 O O . LEU B 1 295 ? 20.797 30.609 1.27 1 96.25 295 LEU B O 1
ATOM 7880 N N . PHE B 1 296 ? 19.688 29.375 -0.281 1 95.19 296 PHE B N 1
ATOM 7881 C CA . PHE B 1 296 ? 18.375 29.797 0.148 1 95.19 296 PHE B CA 1
ATOM 7882 C C . PHE B 1 296 ? 17.812 28.875 1.218 1 95.19 296 PHE B C 1
ATOM 7884 O O . PHE B 1 296 ? 17.906 27.656 1.091 1 95.19 296 PHE B O 1
ATOM 7891 N N . TYR B 1 297 ? 17.266 29.375 2.283 1 91.69 297 TYR B N 1
ATOM 7892 C CA . TYR B 1 297 ? 16.656 28.531 3.314 1 91.69 297 TYR B CA 1
ATOM 7893 C C . TYR B 1 297 ? 15.594 29.297 4.086 1 91.69 297 TYR B C 1
ATOM 7895 O O . TYR B 1 297 ? 15.477 30.516 3.941 1 91.69 297 TYR B O 1
ATOM 7903 N N . VAL B 1 298 ? 14.758 28.547 4.805 1 89.75 298 VAL B N 1
ATOM 7904 C CA . VAL B 1 298 ? 13.695 29.125 5.625 1 89.75 298 VAL B CA 1
ATOM 7905 C C . VAL B 1 298 ? 14.086 29.062 7.098 1 89.75 298 VAL B C 1
ATOM 7907 O O . VAL B 1 298 ? 14.617 28.062 7.566 1 89.75 298 VAL B O 1
ATOM 7910 N N . ASP B 1 299 ? 13.938 30.109 7.762 1 84.06 299 ASP B N 1
ATOM 7911 C CA . ASP B 1 299 ? 14.234 30.172 9.188 1 84.06 299 ASP B CA 1
ATOM 7912 C C . ASP B 1 299 ? 13.234 31.078 9.914 1 84.06 299 ASP B C 1
ATOM 7914 O O . ASP B 1 299 ? 12.461 31.797 9.273 1 84.06 299 ASP B O 1
ATOM 7918 N N . ALA B 1 300 ? 13.18 30.766 11.234 1 77.38 300 ALA B N 1
ATOM 7919 C CA . ALA B 1 300 ? 12.312 31.609 12.055 1 77.38 300 ALA B CA 1
ATOM 7920 C C . ALA B 1 300 ? 13.117 32.688 12.758 1 77.38 300 ALA B C 1
ATOM 7922 O O . ALA B 1 300 ? 14.273 32.5 13.125 1 77.38 300 ALA B O 1
ATOM 7923 N N . GLU B 1 301 ? 12.766 33.906 12.578 1 62.53 301 GLU B N 1
ATOM 7924 C CA . GLU B 1 301 ? 13.398 34.969 13.344 1 62.53 301 GLU B CA 1
ATOM 7925 C C . GLU B 1 301 ? 12.383 35.688 14.211 1 62.53 301 GLU B C 1
ATOM 7927 O O . GLU B 1 301 ? 11.227 35.875 13.82 1 62.53 301 GLU B O 1
ATOM 7932 N N . GLY B 1 302 ? 12.719 36.031 15.453 1 53.06 302 GLY B N 1
ATOM 7933 C CA . GLY B 1 302 ? 11.977 36.875 16.391 1 53.06 302 GLY B CA 1
ATOM 7934 C C . GLY B 1 302 ? 11.008 36.062 17.25 1 53.06 302 GLY B C 1
ATOM 7935 O O . GLY B 1 302 ? 11.086 34.844 17.312 1 53.06 302 GLY B O 1
ATOM 7936 N N . VAL B 1 303 ? 10.211 36.844 18.016 1 47.75 303 VAL B N 1
ATOM 7937 C CA . VAL B 1 303 ? 9.375 36.375 19.109 1 47.75 303 VAL B CA 1
ATOM 7938 C C . VAL B 1 303 ? 8.312 35.406 18.562 1 47.75 303 VAL B C 1
ATOM 7940 O O . VAL B 1 303 ? 7.961 34.406 19.219 1 47.75 303 VAL B O 1
ATOM 7943 N N . GLU B 1 304 ? 7.738 35.719 17.344 1 51.16 304 GLU B N 1
ATOM 7944 C CA . GLU B 1 304 ? 6.484 35.031 17.078 1 51.16 304 GLU B CA 1
ATOM 7945 C C . GLU B 1 304 ? 6.715 33.781 16.203 1 51.16 304 GLU B C 1
ATOM 7947 O O . GLU B 1 304 ? 5.801 33 15.992 1 51.16 304 GLU B O 1
ATOM 7952 N N . GLY B 1 305 ? 7.957 33.344 15.93 1 62 305 GLY B N 1
ATOM 7953 C CA . GLY B 1 305 ? 8.188 32.062 15.305 1 62 305 GLY B CA 1
ATOM 7954 C C . GLY B 1 305 ? 7.781 32.031 13.844 1 62 305 GLY B C 1
ATOM 7955 O O . GLY B 1 305 ? 7.508 30.953 13.297 1 62 305 GLY B O 1
ATOM 7956 N N . PHE B 1 306 ? 7.605 33.281 13.133 1 70.38 306 PHE B N 1
ATOM 7957 C CA . PHE B 1 306 ? 7.227 33.312 11.727 1 70.38 306 PHE B CA 1
ATOM 7958 C C . PHE B 1 306 ? 8.398 32.906 10.844 1 70.38 306 PHE B C 1
ATOM 7960 O O . PHE B 1 306 ? 9.516 33.406 11.016 1 70.38 306 PHE B O 1
ATOM 7967 N N . LYS B 1 307 ? 8.102 32.156 9.883 1 84 307 LYS B N 1
ATOM 7968 C CA . LYS B 1 307 ? 9.133 31.656 8.977 1 84 307 LYS B CA 1
ATOM 7969 C C . LYS B 1 307 ? 9.367 32.625 7.824 1 84 307 LYS B C 1
ATOM 7971 O O . LYS B 1 307 ? 8.422 33.25 7.316 1 84 307 LYS B O 1
ATOM 7976 N N . ARG B 1 308 ? 10.609 32.844 7.504 1 85.81 308 ARG B N 1
ATOM 7977 C CA . ARG B 1 308 ? 11.047 33.719 6.43 1 85.81 308 ARG B CA 1
ATOM 7978 C C . ARG B 1 308 ? 12.102 33.031 5.555 1 85.81 308 ARG B C 1
ATOM 7980 O O . ARG B 1 308 ? 12.711 32.062 5.965 1 85.81 308 ARG B O 1
ATOM 7987 N N . VAL B 1 309 ? 12.227 33.656 4.328 1 91.06 309 VAL B N 1
ATOM 7988 C CA . VAL B 1 309 ? 13.242 33.125 3.408 1 91.06 309 VAL B CA 1
ATOM 7989 C C . VAL B 1 309 ? 14.531 33.938 3.584 1 91.06 309 VAL B C 1
ATOM 7991 O O . VAL B 1 309 ? 14.516 35.156 3.635 1 91.06 309 VAL B O 1
ATOM 7994 N N . PHE B 1 310 ? 15.609 33.25 3.66 1 90.88 310 PHE B N 1
ATOM 7995 C CA . PHE B 1 310 ? 16.922 33.844 3.818 1 90.88 310 PHE B CA 1
ATOM 7996 C C . PHE B 1 310 ? 17.875 33.375 2.729 1 90.88 310 PHE B C 1
ATOM 7998 O O . PHE B 1 310 ? 17.672 32.312 2.133 1 90.88 310 PHE B O 1
ATOM 8005 N N . LEU B 1 311 ? 18.844 34.188 2.463 1 93.12 311 LEU B N 1
ATOM 8006 C CA . LEU B 1 311 ? 20 33.844 1.659 1 93.12 311 LEU B CA 1
ATOM 8007 C C . LEU B 1 311 ? 21.266 33.812 2.512 1 93.12 311 LEU B C 1
ATOM 8009 O O . LEU B 1 311 ? 21.609 34.812 3.133 1 93.12 311 LEU B O 1
ATOM 8013 N N . LEU B 1 312 ? 21.906 32.688 2.537 1 94.75 312 LEU B N 1
ATOM 8014 C CA . LEU B 1 312 ? 23.109 32.5 3.332 1 94.75 312 LEU B CA 1
ATOM 8015 C C . LEU B 1 312 ? 24.344 32.438 2.439 1 94.75 312 LEU B C 1
ATOM 8017 O O . LEU B 1 312 ? 24.438 31.578 1.567 1 94.75 312 LEU B O 1
ATOM 8021 N N . SER B 1 313 ? 25.266 33.312 2.703 1 94.19 313 SER B N 1
ATOM 8022 C CA . SER B 1 313 ? 26.547 33.25 2.004 1 94.19 313 SER B CA 1
ATOM 8023 C C . SER B 1 313 ? 27.484 32.219 2.652 1 94.19 313 SER B C 1
ATOM 8025 O O . SER B 1 313 ? 27.75 32.312 3.854 1 94.19 313 SER B O 1
ATOM 8027 N N . LEU B 1 314 ? 28.047 31.391 1.854 1 93.94 314 LEU B N 1
ATOM 8028 C CA . LEU B 1 314 ? 28.891 30.312 2.391 1 93.94 314 LEU B CA 1
ATOM 8029 C C . LEU B 1 314 ? 30.328 30.797 2.588 1 93.94 314 LEU B C 1
ATOM 8031 O O . LEU B 1 314 ? 31.109 30.141 3.281 1 93.94 314 LEU B O 1
ATOM 8035 N N . SER B 1 315 ? 30.641 31.859 1.997 1 89.44 315 SER B N 1
ATOM 8036 C CA . SER B 1 315 ? 32 32.375 2.098 1 89.44 315 SER B CA 1
ATOM 8037 C C . SER B 1 315 ? 32.219 33.094 3.43 1 89.44 315 SER B C 1
ATOM 8039 O O . SER B 1 315 ? 33.25 32.938 4.062 1 89.44 315 SER B O 1
ATOM 8041 N N . ASP B 1 316 ? 31.203 33.844 3.91 1 88.31 316 ASP B N 1
ATOM 8042 C CA . ASP B 1 316 ? 31.422 34.656 5.117 1 88.31 316 ASP B CA 1
ATOM 8043 C C . ASP B 1 316 ? 30.328 34.375 6.152 1 88.31 316 ASP B C 1
ATOM 8045 O O . ASP B 1 316 ? 30.359 34.938 7.258 1 88.31 316 ASP B O 1
ATOM 8049 N N . GLY B 1 317 ? 29.406 33.625 5.812 1 89.69 317 GLY B N 1
ATOM 8050 C CA . GLY B 1 317 ? 28.375 33.25 6.77 1 89.69 317 GLY B CA 1
ATOM 8051 C C . GLY B 1 317 ? 27.281 34.312 6.922 1 89.69 317 GLY B C 1
ATOM 8052 O O . GLY B 1 317 ? 26.406 34.188 7.766 1 89.69 317 GLY B O 1
ATOM 8053 N N . ARG B 1 318 ? 27.344 35.375 6.125 1 88.94 318 ARG B N 1
ATOM 8054 C CA . ARG B 1 318 ? 26.344 36.438 6.215 1 88.94 318 ARG B CA 1
ATOM 8055 C C . ARG B 1 318 ? 24.984 35.938 5.742 1 88.94 318 ARG B C 1
ATOM 8057 O O . ARG B 1 318 ? 24.891 35.25 4.727 1 88.94 318 ARG B O 1
ATOM 8064 N N . ARG B 1 319 ? 23.938 36.312 6.488 1 89.94 319 ARG B N 1
ATOM 8065 C CA . ARG B 1 319 ? 22.562 35.969 6.148 1 89.94 319 ARG B CA 1
ATOM 8066 C C . ARG B 1 319 ? 21.781 37.188 5.707 1 89.94 319 ARG B C 1
ATOM 8068 O O . ARG B 1 319 ? 21.844 38.25 6.352 1 89.94 319 ARG B O 1
ATOM 8075 N N . GLN B 1 320 ? 21.156 37.094 4.605 1 88.75 320 GLN B N 1
ATOM 8076 C CA . GLN B 1 320 ? 20.281 38.156 4.094 1 88.75 320 GLN B CA 1
ATOM 8077 C C . GLN B 1 320 ? 18.828 37.719 4.094 1 88.75 320 GLN B C 1
ATOM 8079 O O . GLN B 1 320 ? 18.484 36.656 3.547 1 88.75 320 GLN B O 1
ATOM 8084 N N . GLN B 1 321 ? 17.953 38.469 4.754 1 88.69 321 GLN B N 1
ATOM 8085 C CA . GLN B 1 321 ? 16.531 38.188 4.742 1 88.69 321 GLN B CA 1
ATOM 8086 C C . GLN B 1 321 ? 15.891 38.594 3.424 1 88.69 321 GLN B C 1
ATOM 8088 O O . GLN B 1 321 ? 16.047 39.75 2.992 1 88.69 321 GLN B O 1
ATOM 8093 N N . LEU B 1 322 ? 15.141 37.688 2.754 1 88.44 322 LEU B N 1
ATOM 8094 C CA . LEU B 1 322 ? 14.578 37.969 1.437 1 88.44 322 LEU B CA 1
ATOM 8095 C C . LEU B 1 322 ? 13.086 38.25 1.53 1 88.44 322 LEU B C 1
ATOM 8097 O O . LEU B 1 322 ? 12.508 38.875 0.638 1 88.44 322 LEU B O 1
ATOM 8101 N N . SER B 1 323 ? 12.438 37.625 2.475 1 86.38 323 SER B N 1
ATOM 8102 C CA . SER B 1 323 ? 11 37.812 2.578 1 86.38 323 SER B CA 1
ATOM 8103 C C . SER B 1 323 ? 10.602 38.312 3.971 1 86.38 323 SER B C 1
ATOM 8105 O O . SER B 1 323 ? 11.352 38.125 4.93 1 86.38 323 SER B O 1
ATOM 8107 N N . GLN B 1 324 ? 9.469 38.906 4.02 1 74.69 324 GLN B N 1
ATOM 8108 C CA . GLN B 1 324 ? 8.898 39.375 5.285 1 74.69 324 GLN B CA 1
ATOM 8109 C C . GLN B 1 324 ? 7.375 39.281 5.266 1 74.69 324 GLN B C 1
ATOM 8111 O O . GLN B 1 324 ? 6.688 40.281 5.145 1 74.69 324 GLN B O 1
ATOM 8116 N N . PRO B 1 325 ? 6.941 38 5.352 1 73.31 325 PRO B N 1
ATOM 8117 C CA . PRO B 1 325 ? 5.488 37.812 5.332 1 73.31 325 PRO B CA 1
ATOM 8118 C C . PRO B 1 325 ? 4.805 38.438 6.555 1 73.31 325 PRO B C 1
ATOM 8120 O O . PRO B 1 325 ? 5.379 38.438 7.645 1 73.31 325 PRO B O 1
ATOM 8123 N N . HIS B 1 326 ? 3.719 39.125 6.387 1 53.78 326 HIS B N 1
ATOM 8124 C CA . HIS B 1 326 ? 2.967 39.719 7.48 1 53.78 326 HIS B CA 1
ATOM 8125 C C . HIS B 1 326 ? 1.632 39.031 7.688 1 53.78 326 HIS B C 1
ATOM 8127 O O . HIS B 1 326 ? 0.57 39.625 7.492 1 53.78 326 HIS B O 1
ATOM 8133 N N . VAL B 1 327 ? 1.596 37.688 7.664 1 57.88 327 VAL B N 1
ATOM 8134 C CA . VAL B 1 327 ? 0.333 36.938 7.703 1 57.88 327 VAL B CA 1
ATOM 8135 C C . VAL B 1 327 ? 0.21 36.188 9.023 1 57.88 327 VAL B C 1
ATOM 8137 O O . VAL B 1 327 ? 1.192 36.031 9.758 1 57.88 327 VAL B O 1
ATOM 8140 N N . VAL B 1 328 ? -1.051 36 9.398 1 55.69 328 VAL B N 1
ATOM 8141 C CA . VAL B 1 328 ? -1.45 35.281 10.602 1 55.69 328 VAL B CA 1
ATOM 8142 C C . VAL B 1 328 ? -0.974 33.812 10.508 1 55.69 328 VAL B C 1
ATOM 8144 O O . VAL B 1 328 ? -0.8 33.156 11.531 1 55.69 328 VAL B O 1
ATOM 8147 N N . GLY B 1 329 ? -0.375 33.469 9.531 1 67.56 329 GLY B N 1
ATOM 8148 C CA . GLY B 1 329 ? 0.065 32.094 9.406 1 67.56 329 GLY B CA 1
ATOM 8149 C C . GLY B 1 329 ? 1.499 31.891 9.852 1 67.56 329 GLY B C 1
ATOM 8150 O O . GLY B 1 329 ? 1.972 32.562 10.781 1 67.56 329 GLY B O 1
ATOM 8151 N N . ARG B 1 330 ? 2.135 30.828 9.414 1 72.69 330 ARG B N 1
ATOM 8152 C CA . ARG B 1 330 ? 3.494 30.438 9.781 1 72.69 330 ARG B CA 1
ATOM 8153 C C . ARG B 1 330 ? 4.52 31.172 8.922 1 72.69 330 ARG B C 1
ATOM 8155 O O . ARG B 1 330 ? 5.727 31.016 9.125 1 72.69 330 ARG B O 1
ATOM 8162 N N . GLY B 1 331 ? 3.99 31.984 8.039 1 82.69 331 GLY B N 1
ATOM 8163 C CA . GLY B 1 331 ? 4.898 32.688 7.152 1 82.69 331 GLY B CA 1
ATOM 8164 C C . GLY B 1 331 ? 5.316 31.859 5.949 1 82.69 331 GLY B C 1
ATOM 8165 O O . GLY B 1 331 ? 4.543 31.031 5.449 1 82.69 331 GLY B O 1
ATOM 8166 N N . ASP B 1 332 ? 6.488 32.25 5.348 1 89.25 332 ASP B N 1
ATOM 8167 C CA . ASP B 1 332 ? 7.043 31.531 4.207 1 89.25 332 ASP B CA 1
ATOM 8168 C C . ASP B 1 332 ? 7.801 30.281 4.656 1 89.25 332 ASP B C 1
ATOM 8170 O O . ASP B 1 332 ? 8.844 30.375 5.309 1 89.25 332 ASP B O 1
ATOM 8174 N N . TYR B 1 333 ? 7.285 29.141 4.219 1 88.62 333 TYR B N 1
ATOM 8175 C CA . TYR B 1 333 ? 7.781 27.969 4.941 1 88.62 333 TYR B CA 1
ATOM 8176 C C . TYR B 1 333 ? 8.422 26.969 3.99 1 88.62 333 TYR B C 1
ATOM 8178 O O . TYR B 1 333 ? 9.008 25.969 4.426 1 88.62 333 TYR B O 1
ATOM 8186 N N . ALA B 1 334 ? 8.328 27.172 2.695 1 92.81 334 ALA B N 1
ATOM 8187 C CA . ALA B 1 334 ? 8.953 26.281 1.722 1 92.81 334 ALA B CA 1
ATOM 8188 C C . ALA B 1 334 ? 9.336 27.031 0.451 1 92.81 334 ALA B C 1
ATOM 8190 O O . ALA B 1 334 ? 8.75 28.078 0.146 1 92.81 334 ALA B O 1
ATOM 8191 N N . LEU B 1 335 ? 10.305 26.5 -0.249 1 95.31 335 LEU B N 1
ATOM 8192 C CA . LEU B 1 335 ? 10.75 27.172 -1.466 1 95.31 335 LEU B CA 1
ATOM 8193 C C . LEU B 1 335 ? 11.344 26.172 -2.453 1 95.31 335 LEU B C 1
ATOM 8195 O O . LEU B 1 335 ? 11.727 25.062 -2.066 1 95.31 335 LEU B O 1
ATOM 8199 N N . ALA B 1 336 ? 11.367 26.547 -3.689 1 95.62 336 ALA B N 1
ATOM 8200 C CA . ALA B 1 336 ? 12.008 25.797 -4.77 1 95.62 336 ALA B CA 1
ATOM 8201 C C . ALA B 1 336 ? 12.609 26.734 -5.809 1 95.62 336 ALA B C 1
ATOM 8203 O O . ALA B 1 336 ? 11.977 27.703 -6.219 1 95.62 336 ALA B O 1
ATOM 8204 N N . LEU B 1 337 ? 13.82 26.453 -6.156 1 95.38 337 LEU B N 1
ATOM 8205 C CA . LEU B 1 337 ? 14.516 27.266 -7.16 1 95.38 337 LEU B CA 1
ATOM 8206 C C . LEU B 1 337 ? 14.141 26.812 -8.57 1 95.38 337 LEU B C 1
ATOM 8208 O O . LEU B 1 337 ? 14.094 25.609 -8.852 1 95.38 337 LEU B O 1
ATOM 8212 N N . SER B 1 338 ? 13.93 27.797 -9.422 1 94.81 338 SER B N 1
ATOM 8213 C CA . SER B 1 338 ? 13.633 27.469 -10.82 1 94.81 338 SER B CA 1
ATOM 8214 C C . SER B 1 338 ? 14.844 26.891 -11.531 1 94.81 338 SER B C 1
ATOM 8216 O O . SER B 1 338 ? 15.984 27.172 -11.156 1 94.81 338 SER B O 1
ATOM 8218 N N . PRO B 1 339 ? 14.555 26.125 -12.594 1 92.44 339 PRO B N 1
ATOM 8219 C CA . PRO B 1 339 ? 15.672 25.484 -13.297 1 92.44 339 PRO B CA 1
ATOM 8220 C C . PRO B 1 339 ? 16.656 26.484 -13.875 1 92.44 339 PRO B C 1
ATOM 8222 O O . PRO B 1 339 ? 17.859 26.219 -13.953 1 92.44 339 PRO B O 1
ATOM 8225 N N . ASP B 1 340 ? 16.188 27.641 -14.266 1 89.81 340 ASP B N 1
ATOM 8226 C CA . ASP B 1 340 ? 17.062 28.656 -14.852 1 89.81 340 ASP B CA 1
ATOM 8227 C C . ASP B 1 340 ? 17.719 29.516 -13.766 1 89.81 340 ASP B C 1
ATOM 8229 O O . ASP B 1 340 ? 18.562 30.359 -14.062 1 89.81 340 ASP B O 1
ATOM 8233 N N . GLY B 1 341 ? 17.297 29.359 -12.531 1 92.06 341 GLY B N 1
ATOM 8234 C CA . GLY B 1 341 ? 17.922 30.031 -11.406 1 92.06 341 GLY B CA 1
ATOM 8235 C C . GLY B 1 341 ? 17.453 31.469 -11.227 1 92.06 341 GLY B C 1
ATOM 8236 O O . GLY B 1 341 ? 18 32.219 -10.422 1 92.06 341 GLY B O 1
ATOM 8237 N N . HIS B 1 342 ? 16.344 31.875 -11.852 1 92.25 342 HIS B N 1
ATOM 8238 C CA . HIS B 1 342 ? 15.961 33.281 -11.836 1 92.25 342 HIS B CA 1
ATOM 8239 C C . HIS B 1 342 ? 14.828 33.531 -10.852 1 92.25 342 HIS B C 1
ATOM 8241 O O . HIS B 1 342 ? 14.57 34.688 -10.469 1 92.25 342 HIS B O 1
ATOM 8247 N N . SER B 1 343 ? 14.195 32.469 -10.539 1 94.5 343 SER B N 1
ATOM 8248 C CA . SER B 1 343 ? 13.016 32.656 -9.695 1 94.5 343 SER B CA 1
ATOM 8249 C C . SER B 1 343 ? 12.977 31.641 -8.57 1 94.5 343 SER B C 1
ATOM 8251 O O . SER B 1 343 ? 13.539 30.547 -8.703 1 94.5 343 SER B O 1
ATOM 8253 N N . LEU B 1 344 ? 12.352 32.031 -7.473 1 95.75 344 LEU B N 1
ATOM 8254 C CA . LEU B 1 344 ? 12.008 31.125 -6.379 1 95.75 344 LEU B CA 1
ATOM 8255 C C . LEU B 1 344 ? 10.492 30.984 -6.246 1 95.75 344 LEU B C 1
ATOM 8257 O O . LEU B 1 344 ? 9.781 31.984 -6.184 1 95.75 344 LEU B O 1
ATOM 8261 N N . ALA B 1 345 ? 10 29.766 -6.336 1 96.69 345 ALA B N 1
ATOM 8262 C CA . ALA B 1 345 ? 8.633 29.516 -5.871 1 96.69 345 ALA B CA 1
ATOM 8263 C C . ALA B 1 345 ? 8.586 29.391 -4.352 1 96.69 345 ALA B C 1
ATOM 8265 O O . ALA B 1 345 ? 9.375 28.641 -3.762 1 96.69 345 ALA B O 1
ATOM 8266 N N . VAL B 1 346 ? 7.711 30.109 -3.721 1 94.94 346 VAL B N 1
ATOM 8267 C CA . VAL B 1 346 ? 7.652 30.141 -2.264 1 94.94 346 VAL B CA 1
ATOM 8268 C C . VAL B 1 346 ? 6.234 29.828 -1.796 1 94.94 346 VAL B C 1
ATOM 8270 O O . VAL B 1 346 ? 5.258 30.312 -2.375 1 94.94 346 VAL B O 1
ATOM 8273 N N . LEU B 1 347 ? 6.16 29 -0.766 1 93.25 347 LEU B N 1
ATOM 8274 C CA . LEU B 1 347 ? 4.887 28.703 -0.125 1 93.25 347 LEU B CA 1
ATOM 8275 C C . LEU B 1 347 ? 4.715 29.516 1.153 1 93.25 347 LEU B C 1
ATOM 8277 O O . LEU B 1 347 ? 5.555 29.438 2.055 1 93.25 347 LEU B O 1
ATOM 8281 N N . ARG B 1 348 ? 3.652 30.25 1.17 1 90.38 348 ARG B N 1
ATOM 8282 C CA . ARG B 1 348 ? 3.33 31.062 2.338 1 90.38 348 ARG B CA 1
ATOM 8283 C C . ARG B 1 348 ? 2.082 30.531 3.041 1 90.38 348 ARG B C 1
ATOM 8285 O O . ARG B 1 348 ? 1.039 30.344 2.41 1 90.38 348 ARG B O 1
ATOM 8292 N N . SER B 1 349 ? 2.238 30.328 4.316 1 84 349 SER B N 1
ATOM 8293 C CA . SER B 1 349 ? 1.084 29.969 5.133 1 84 349 SER B CA 1
ATOM 8294 C C . SER B 1 349 ? 0.245 31.188 5.48 1 84 349 SER B C 1
ATOM 8296 O O . SER B 1 349 ? 0.713 32.094 6.184 1 84 349 SER B O 1
ATOM 8298 N N . ILE B 1 350 ? -0.996 31.297 4.973 1 74.25 350 ILE B N 1
ATOM 8299 C CA . ILE B 1 350 ? -1.897 32.406 5.238 1 74.25 350 ILE B CA 1
ATOM 8300 C C . ILE B 1 350 ? -2.623 32.188 6.562 1 74.25 350 ILE B C 1
ATOM 8302 O O . ILE B 1 350 ? -2.818 33.125 7.34 1 74.25 350 ILE B O 1
ATOM 8306 N N . ASN B 1 351 ? -3.037 31.016 6.727 1 67.31 351 ASN B N 1
ATOM 8307 C CA . ASN B 1 351 ? -3.619 30.484 7.957 1 67.31 351 ASN B CA 1
ATOM 8308 C C . ASN B 1 351 ? -3.312 29.016 8.141 1 67.31 351 ASN B C 1
ATOM 8310 O O . ASN B 1 351 ? -2.619 28.406 7.312 1 67.31 351 ASN B O 1
ATOM 8314 N N . TRP B 1 352 ? -3.576 28.438 9.25 1 62.47 352 TRP B N 1
ATOM 8315 C CA . TRP B 1 352 ? -3.164 27.078 9.578 1 62.47 352 TRP B CA 1
ATOM 8316 C C . TRP B 1 352 ? -3.496 26.109 8.438 1 62.47 352 TRP B C 1
ATOM 8318 O O . TRP B 1 352 ? -2.789 25.125 8.227 1 62.47 352 TRP B O 1
ATOM 8328 N N . PHE B 1 353 ? -4.414 26.422 7.555 1 67.06 353 PHE B N 1
ATOM 8329 C CA . PHE B 1 353 ? -4.797 25.406 6.578 1 67.06 353 PHE B CA 1
ATOM 8330 C C . PHE B 1 353 ? -4.883 26.016 5.18 1 67.06 353 PHE B C 1
ATOM 8332 O O . PHE B 1 353 ? -5.598 25.5 4.32 1 67.06 353 PHE B O 1
ATOM 8339 N N . ASP B 1 354 ? -4.148 27.094 5.02 1 76.5 354 ASP B N 1
ATOM 8340 C CA . ASP B 1 354 ? -4.195 27.719 3.705 1 76.5 354 ASP B CA 1
ATOM 8341 C C . ASP B 1 354 ? -2.797 28.125 3.244 1 76.5 354 ASP B C 1
ATOM 8343 O O . ASP B 1 354 ? -1.981 28.594 4.047 1 76.5 354 ASP B O 1
ATOM 8347 N N . THR B 1 355 ? -2.574 27.922 1.948 1 87.56 355 THR B N 1
ATOM 8348 C CA . THR B 1 355 ? -1.252 28.203 1.398 1 87.56 355 THR B CA 1
ATOM 8349 C C . THR B 1 355 ? -1.357 29.078 0.159 1 87.56 355 THR B C 1
ATOM 8351 O O . THR B 1 355 ? -2.205 28.844 -0.706 1 87.56 355 THR B O 1
ATOM 8354 N N . GLN B 1 356 ? -0.563 30.109 0.181 1 90.12 356 GLN B N 1
ATOM 8355 C CA . GLN B 1 356 ? -0.375 30.953 -0.993 1 90.12 356 GLN B CA 1
ATOM 8356 C C . GLN B 1 356 ? 0.93 30.609 -1.71 1 90.12 356 GLN B C 1
ATOM 8358 O O . GLN B 1 356 ? 1.984 30.516 -1.078 1 90.12 356 GLN B O 1
ATOM 8363 N N . ILE B 1 357 ? 0.812 30.391 -3.02 1 94.5 357 ILE B N 1
ATOM 8364 C CA . ILE B 1 357 ? 2.01 30.188 -3.83 1 94.5 357 ILE B CA 1
ATOM 8365 C C . ILE B 1 357 ? 2.496 31.531 -4.371 1 94.5 357 ILE B C 1
ATOM 8367 O O . ILE B 1 357 ? 1.738 32.281 -5.012 1 94.5 357 ILE B O 1
ATOM 8371 N N . LEU B 1 358 ? 3.775 31.828 -4.164 1 94.75 358 LEU B N 1
ATOM 8372 C CA . LEU B 1 358 ? 4.387 33.062 -4.613 1 94.75 358 LEU B CA 1
ATOM 8373 C C . LEU B 1 358 ? 5.594 32.781 -5.504 1 94.75 358 LEU B C 1
ATOM 8375 O O . LEU B 1 358 ? 6.188 31.719 -5.434 1 94.75 358 LEU B O 1
ATOM 8379 N N . LEU B 1 359 ? 5.836 33.781 -6.312 1 94.81 359 LEU B N 1
ATOM 8380 C CA . LEU B 1 359 ? 7.07 33.781 -7.09 1 94.81 359 LEU B CA 1
ATOM 8381 C C . LEU B 1 359 ? 7.953 34.969 -6.703 1 94.81 359 LEU B C 1
ATOM 8383 O O . LEU B 1 359 ? 7.473 36.094 -6.605 1 94.81 359 LEU B O 1
ATOM 8387 N N . PHE B 1 360 ? 9.125 34.656 -6.449 1 93.81 360 PHE B N 1
ATOM 8388 C CA . PHE B 1 360 ? 10.133 35.688 -6.168 1 93.81 360 PHE B CA 1
ATOM 8389 C C . PHE B 1 360 ? 11.156 35.75 -7.293 1 93.81 360 PHE B C 1
ATOM 8391 O O . PHE B 1 360 ? 11.805 34.75 -7.621 1 93.81 360 PHE B O 1
ATOM 8398 N N . ASP B 1 361 ? 11.281 36.875 -7.836 1 91.44 361 ASP B N 1
ATOM 8399 C CA . ASP B 1 361 ? 12.328 37.094 -8.828 1 91.44 361 ASP B CA 1
ATOM 8400 C C . ASP B 1 361 ? 13.656 37.438 -8.164 1 91.44 361 ASP B C 1
ATOM 8402 O O . ASP B 1 361 ? 13.766 38.5 -7.523 1 91.44 361 ASP B O 1
ATOM 8406 N N . ILE B 1 362 ? 14.609 36.719 -8.352 1 90.19 362 ILE B N 1
ATOM 8407 C CA . ILE B 1 362 ? 15.867 36.844 -7.621 1 90.19 362 ILE B CA 1
ATOM 8408 C C . ILE B 1 362 ? 16.609 38.094 -8.078 1 90.19 362 ILE B C 1
ATOM 8410 O O . ILE B 1 362 ? 17.281 38.75 -7.27 1 90.19 362 ILE B O 1
ATOM 8414 N N . GLU B 1 363 ? 16.562 38.438 -9.289 1 86.75 363 GLU B N 1
ATOM 8415 C CA . GLU B 1 363 ? 17.281 39.594 -9.828 1 86.75 363 GLU B CA 1
ATOM 8416 C C . GLU B 1 363 ? 16.609 40.906 -9.438 1 86.75 363 GLU B C 1
ATOM 8418 O O . GLU B 1 363 ? 17.25 41.812 -8.906 1 86.75 363 GLU B O 1
ATOM 8423 N N . SER B 1 364 ? 15.328 40.938 -9.625 1 87.06 364 SER B N 1
ATOM 8424 C CA . SER B 1 364 ? 14.617 42.188 -9.391 1 87.06 364 SER B CA 1
ATOM 8425 C C . SER B 1 364 ? 14.18 42.312 -7.93 1 87.06 364 SER B C 1
ATOM 8427 O O . SER B 1 364 ? 13.961 43.438 -7.438 1 87.06 364 SER B O 1
ATOM 8429 N N . GLY B 1 365 ? 14.016 41.188 -7.305 1 86.62 365 GLY B N 1
ATOM 8430 C CA . GLY B 1 365 ? 13.508 41.219 -5.945 1 86.62 365 GLY B CA 1
ATOM 8431 C C . GLY B 1 365 ? 11.992 41.312 -5.871 1 86.62 365 GLY B C 1
ATOM 8432 O O . GLY B 1 365 ? 11.43 41.469 -4.789 1 86.62 365 GLY B O 1
ATOM 8433 N N . ASP B 1 366 ? 11.328 41.25 -7.004 1 88.69 366 ASP B N 1
ATOM 8434 C CA . ASP B 1 366 ? 9.875 41.375 -7.066 1 88.69 366 ASP B CA 1
ATOM 8435 C C . ASP B 1 366 ? 9.18 40.094 -6.621 1 88.69 366 ASP B C 1
ATOM 8437 O O . ASP B 1 366 ? 9.641 39 -6.922 1 88.69 366 ASP B O 1
ATOM 8441 N N . TRP B 1 367 ? 8.094 40.312 -5.879 1 90.19 367 TRP B N 1
ATOM 8442 C CA . TRP B 1 367 ? 7.242 39.188 -5.449 1 90.19 367 TRP B CA 1
ATOM 8443 C C . TRP B 1 367 ? 5.93 39.188 -6.219 1 90.19 367 TRP B C 1
ATOM 8445 O O . TRP B 1 367 ? 5.336 40.25 -6.465 1 90.19 367 TRP B O 1
ATOM 8455 N N . GLN B 1 368 ? 5.492 38.062 -6.676 1 90.44 368 GLN B N 1
ATOM 8456 C CA . GLN B 1 368 ? 4.219 37.875 -7.367 1 90.44 368 GLN B CA 1
ATOM 8457 C C . GLN B 1 368 ? 3.365 36.812 -6.688 1 90.44 368 GLN B C 1
ATOM 8459 O O . GLN B 1 368 ? 3.848 35.719 -6.391 1 90.44 368 GLN B O 1
ATOM 8464 N N . ASN B 1 369 ? 2.105 37.188 -6.449 1 89.5 369 ASN B N 1
ATOM 8465 C CA . ASN B 1 369 ? 1.137 36.219 -5.977 1 89.5 369 ASN B CA 1
ATOM 8466 C C . ASN B 1 369 ? 0.58 35.375 -7.125 1 89.5 369 ASN B C 1
ATOM 8468 O O . ASN B 1 369 ? -0.026 35.906 -8.055 1 89.5 369 ASN B O 1
ATOM 8472 N N . LEU B 1 370 ? 0.75 34.125 -6.996 1 90.12 370 LEU B N 1
ATOM 8473 C CA . LEU B 1 370 ? 0.331 33.281 -8.109 1 90.12 370 LEU B CA 1
ATOM 8474 C C . LEU B 1 370 ? -1.039 32.688 -7.832 1 90.12 370 LEU B C 1
ATOM 8476 O O . LEU B 1 370 ? -1.984 32.906 -8.594 1 90.12 370 LEU B O 1
ATOM 8480 N N . GLN B 1 371 ? -1.145 31.859 -6.766 1 88.56 371 GLN B N 1
ATOM 8481 C CA . GLN B 1 371 ? -2.342 31.062 -6.539 1 88.56 371 GLN B CA 1
ATOM 8482 C C . GLN B 1 371 ? -2.52 30.734 -5.055 1 88.56 371 GLN B C 1
ATOM 8484 O O . GLN B 1 371 ? -1.551 30.406 -4.367 1 88.56 371 GLN B O 1
ATOM 8489 N N . ARG B 1 372 ? -3.75 30.922 -4.648 1 86.12 372 ARG B N 1
ATOM 8490 C CA . ARG B 1 372 ? -4.133 30.406 -3.34 1 86.12 372 ARG B CA 1
ATOM 8491 C C . ARG B 1 372 ? -4.73 29 -3.457 1 86.12 372 ARG B C 1
ATOM 8493 O O . ARG B 1 372 ? -5.656 28.781 -4.238 1 86.12 372 ARG B O 1
ATOM 8500 N N . VAL B 1 373 ? -4.258 28.047 -2.719 1 85.19 373 VAL B N 1
ATOM 8501 C CA . VAL B 1 373 ? -4.645 26.656 -2.934 1 85.19 373 VAL B CA 1
ATOM 8502 C C . VAL B 1 373 ? -5.688 26.25 -1.897 1 85.19 373 VAL B C 1
ATOM 8504 O O . VAL B 1 373 ? -6.551 25.406 -2.174 1 85.19 373 VAL B O 1
ATOM 8507 N N . GLY B 1 374 ? -5.66 26.734 -0.608 1 75.69 374 GLY B N 1
ATOM 8508 C CA . GLY B 1 374 ? -6.688 26.453 0.381 1 75.69 374 GLY B CA 1
ATOM 8509 C C . GLY B 1 374 ? -6.324 25.297 1.302 1 75.69 374 GLY B C 1
ATOM 8510 O O . GLY B 1 374 ? -7.137 24.875 2.127 1 75.69 374 GLY B O 1
ATOM 8511 N N . TYR B 1 375 ? -5.254 24.641 1.188 1 78.81 375 TYR B N 1
ATOM 8512 C CA . TYR B 1 375 ? -4.758 23.578 2.051 1 78.81 375 TYR B CA 1
ATOM 8513 C C . TYR B 1 375 ? -3.236 23.594 2.129 1 78.81 375 TYR B C 1
ATOM 8515 O O . TYR B 1 375 ? -2.574 24.203 1.277 1 78.81 375 TYR B O 1
ATOM 8523 N N . PRO B 1 376 ? -2.711 23.031 3.203 1 82.88 376 PRO B N 1
ATOM 8524 C CA . PRO B 1 376 ? -1.255 23.078 3.357 1 82.88 376 PRO B CA 1
ATOM 8525 C C . PRO B 1 376 ? -0.526 22.203 2.336 1 82.88 376 PRO B C 1
ATOM 8527 O O . PRO B 1 376 ? -0.995 21.109 2.002 1 82.88 376 PRO B O 1
ATOM 8530 N N . LEU B 1 377 ? 0.589 22.719 1.852 1 89.62 377 LEU B N 1
ATOM 8531 C CA . LEU B 1 377 ? 1.479 22 0.95 1 89.62 377 LEU B CA 1
ATOM 8532 C C . LEU B 1 377 ? 2.803 21.672 1.635 1 89.62 377 LEU B C 1
ATOM 8534 O O . LEU B 1 377 ? 3.336 22.5 2.383 1 89.62 377 LEU B O 1
ATOM 8538 N N . ARG B 1 378 ? 3.277 20.531 1.36 1 89.69 378 ARG B N 1
ATOM 8539 C CA . ARG B 1 378 ? 4.566 20.172 1.942 1 89.69 378 ARG B CA 1
ATOM 8540 C C . ARG B 1 378 ? 5.719 20.75 1.121 1 89.69 378 ARG B C 1
ATOM 8542 O O . ARG B 1 378 ? 6.766 21.094 1.669 1 89.69 378 ARG B O 1
ATOM 8549 N N . SER B 1 379 ? 5.539 20.719 -0.177 1 94.06 379 SER B N 1
ATOM 8550 C CA . SER B 1 379 ? 6.566 21.219 -1.081 1 94.06 379 SER B CA 1
ATOM 8551 C C . SER B 1 379 ? 5.965 21.672 -2.41 1 94.06 379 SER B C 1
ATOM 8553 O O . SER B 1 379 ? 4.762 21.516 -2.635 1 94.06 379 SER B O 1
ATOM 8555 N N . ILE B 1 380 ? 6.828 22.25 -3.195 1 95.75 380 ILE B N 1
ATOM 8556 C CA . ILE B 1 380 ? 6.508 22.672 -4.555 1 95.75 380 ILE B CA 1
ATOM 8557 C C . ILE B 1 380 ? 7.715 22.453 -5.461 1 95.75 380 ILE B C 1
ATOM 8559 O O . ILE B 1 380 ? 8.859 22.578 -5.02 1 95.75 380 ILE B O 1
ATOM 8563 N N . ALA B 1 381 ? 7.434 22.062 -6.703 1 96.44 381 ALA B N 1
ATOM 8564 C CA . ALA B 1 381 ? 8.539 21.797 -7.621 1 96.44 381 ALA B CA 1
ATOM 8565 C C . ALA B 1 381 ? 8.297 22.453 -8.977 1 96.44 381 ALA B C 1
ATOM 8567 O O . ALA B 1 381 ? 7.152 22.656 -9.383 1 96.44 381 ALA B O 1
ATOM 8568 N N . TRP B 1 382 ? 9.375 22.844 -9.562 1 95.62 382 TRP B N 1
ATOM 8569 C CA . TRP B 1 382 ? 9.312 23.359 -10.93 1 95.62 382 TRP B CA 1
ATOM 8570 C C . TRP B 1 382 ? 9.359 22.219 -11.938 1 95.62 382 TRP B C 1
ATOM 8572 O O . TRP B 1 382 ? 10.016 21.203 -11.711 1 95.62 382 TRP B O 1
ATOM 8582 N N . ASP B 1 383 ? 8.656 22.406 -12.977 1 90.88 383 ASP B N 1
ATOM 8583 C CA . ASP B 1 383 ? 8.781 21.453 -14.086 1 90.88 383 ASP B CA 1
ATOM 8584 C C . ASP B 1 383 ? 10.047 21.734 -14.898 1 90.88 383 ASP B C 1
ATOM 8586 O O . ASP B 1 383 ? 10.781 22.688 -14.617 1 90.88 383 ASP B O 1
ATOM 8590 N N . LYS B 1 384 ? 10.422 20.875 -15.93 1 86.19 384 LYS B N 1
ATOM 8591 C CA . LYS B 1 384 ? 11.656 20.922 -16.703 1 86.19 384 LYS B CA 1
ATOM 8592 C C . LYS B 1 384 ? 11.82 22.281 -17.391 1 86.19 384 LYS B C 1
ATOM 8594 O O . LYS B 1 384 ? 12.922 22.844 -17.406 1 86.19 384 LYS B O 1
ATOM 8599 N N . GLY B 1 385 ? 10.812 22.922 -17.875 1 84.69 385 GLY B N 1
ATOM 8600 C CA . GLY B 1 385 ? 10.93 24.141 -18.641 1 84.69 385 GLY B CA 1
ATOM 8601 C C . GLY B 1 385 ? 10.797 25.391 -17.781 1 84.69 385 GLY B C 1
ATOM 8602 O O . GLY B 1 385 ? 11.055 26.5 -18.25 1 84.69 385 GLY B O 1
ATOM 8603 N N . GLY B 1 386 ? 10.555 25.234 -16.5 1 91 386 GLY B N 1
ATOM 8604 C CA . GLY B 1 386 ? 10.375 26.375 -15.625 1 91 386 GLY B CA 1
ATOM 8605 C C . GLY B 1 386 ? 9.086 27.125 -15.875 1 91 386 GLY B C 1
ATOM 8606 O O . GLY B 1 386 ? 8.922 28.25 -15.43 1 91 386 GLY B O 1
ATOM 8607 N N . ASN B 1 387 ? 8.227 26.531 -16.625 1 92.44 387 ASN B N 1
ATOM 8608 C CA . ASN B 1 387 ? 6.992 27.203 -16.984 1 92.44 387 ASN B CA 1
ATOM 8609 C C . ASN B 1 387 ? 5.805 26.688 -16.188 1 92.44 387 ASN B C 1
ATOM 8611 O O . ASN B 1 387 ? 4.668 27.109 -16.406 1 92.44 387 ASN B O 1
ATOM 8615 N N . ALA B 1 388 ? 6.035 25.812 -15.336 1 95.19 388 ALA B N 1
ATOM 8616 C CA . ALA B 1 388 ? 4.949 25.266 -14.531 1 95.19 388 ALA B CA 1
ATOM 8617 C C . ALA B 1 388 ? 5.445 24.828 -13.156 1 95.19 388 ALA B C 1
ATOM 8619 O O . ALA B 1 388 ? 6.648 24.641 -12.953 1 95.19 388 ALA B O 1
ATOM 8620 N N . LEU B 1 389 ? 4.531 24.781 -12.266 1 96.56 389 LEU B N 1
ATOM 8621 C CA . LEU B 1 389 ? 4.789 24.312 -10.906 1 96.56 389 LEU B CA 1
ATOM 8622 C C . LEU B 1 389 ? 3.957 23.078 -10.586 1 96.56 389 LEU B C 1
ATOM 8624 O O . LEU B 1 389 ? 2.818 22.953 -11.047 1 96.56 389 LEU B O 1
ATOM 8628 N N . VAL B 1 390 ? 4.559 22.172 -9.828 1 96.56 390 VAL B N 1
ATOM 8629 C CA . VAL B 1 390 ? 3.871 20.953 -9.438 1 96.56 390 VAL B CA 1
ATOM 8630 C C . VAL B 1 390 ? 3.74 20.891 -7.922 1 96.56 390 VAL B C 1
ATOM 8632 O O . VAL B 1 390 ? 4.703 21.156 -7.199 1 96.56 390 VAL B O 1
ATOM 8635 N N . TYR B 1 391 ? 2.586 20.609 -7.461 1 95.69 391 TYR B N 1
ATOM 8636 C CA . TYR B 1 391 ? 2.299 20.469 -6.035 1 95.69 391 TYR B CA 1
ATOM 8637 C C . TYR B 1 391 ? 1.188 19.453 -5.801 1 95.69 391 TYR B C 1
ATOM 8639 O O . TYR B 1 391 ? 0.579 18.953 -6.754 1 95.69 391 TYR B O 1
ATOM 8647 N N . ARG B 1 392 ? 1.007 19.062 -4.566 1 93.31 392 ARG B N 1
ATOM 8648 C CA . ARG B 1 392 ? -0.057 18.125 -4.227 1 93.31 392 ARG B CA 1
ATOM 8649 C C . ARG B 1 392 ? -1.421 18.797 -4.27 1 93.31 392 ARG B C 1
ATOM 8651 O O . ARG B 1 392 ? -1.624 19.828 -3.631 1 93.31 392 ARG B O 1
ATOM 8658 N N . GLY B 1 393 ? -2.32 18.188 -4.988 1 87.69 393 GLY B N 1
ATOM 8659 C CA . GLY B 1 393 ? -3.691 18.672 -4.996 1 87.69 393 GLY B CA 1
ATOM 8660 C C . GLY B 1 393 ? -4.484 18.234 -3.779 1 87.69 393 GLY B C 1
ATOM 8661 O O . GLY B 1 393 ? -3.98 17.5 -2.934 1 87.69 393 GLY B O 1
ATOM 8662 N N . GLU B 1 394 ? -5.656 18.734 -3.719 1 77.06 394 GLU B N 1
ATOM 8663 C CA . GLU B 1 394 ? -6.535 18.5 -2.578 1 77.06 394 GLU B CA 1
ATOM 8664 C C . GLU B 1 394 ? -6.84 17.016 -2.418 1 77.06 394 GLU B C 1
ATOM 8666 O O . GLU B 1 394 ? -7.008 16.531 -1.298 1 77.06 394 GLU B O 1
ATOM 8671 N N . GLU B 1 395 ? -6.883 16.359 -3.539 1 75.88 395 GLU B N 1
ATOM 8672 C CA . GLU B 1 395 ? -7.27 14.953 -3.506 1 75.88 395 GLU B CA 1
ATOM 8673 C C . GLU B 1 395 ? -6.062 14.055 -3.262 1 75.88 395 GLU B C 1
ATOM 8675 O O . GLU B 1 395 ? -6.168 12.828 -3.336 1 75.88 395 GLU B O 1
ATOM 8680 N N . GLY B 1 396 ? -4.977 14.656 -3.035 1 83.12 396 GLY B N 1
ATOM 8681 C CA . GLY B 1 396 ? -3.799 13.867 -2.715 1 83.12 396 GLY B CA 1
ATOM 8682 C C . GLY B 1 396 ? -3.059 13.375 -3.945 1 83.12 396 GLY B C 1
ATOM 8683 O O . GLY B 1 396 ? -2.408 12.328 -3.906 1 83.12 396 GLY B O 1
ATOM 8684 N N . GLN B 1 397 ? -3.281 14.047 -5.035 1 88 397 GLN B N 1
ATOM 8685 C CA . GLN B 1 397 ? -2.576 13.773 -6.285 1 88 397 GLN B CA 1
ATOM 8686 C C . GLN B 1 397 ? -1.768 14.984 -6.738 1 88 397 GLN B C 1
ATOM 8688 O O . GLN B 1 397 ? -2.025 16.109 -6.301 1 88 397 GLN B O 1
ATOM 8693 N N . LEU B 1 398 ? -0.84 14.75 -7.641 1 93.94 398 LEU B N 1
ATOM 8694 C CA . LEU B 1 398 ? -0.009 15.867 -8.086 1 93.94 398 LEU B CA 1
ATOM 8695 C C . LEU B 1 398 ? -0.715 16.672 -9.172 1 93.94 398 LEU B C 1
ATOM 8697 O O . LEU B 1 398 ? -1.271 16.109 -10.109 1 93.94 398 LEU B O 1
ATOM 8701 N N . HIS B 1 399 ? -0.68 17.938 -8.992 1 93.75 399 HIS B N 1
ATOM 8702 C CA . HIS B 1 399 ? -1.203 18.891 -9.953 1 93.75 399 HIS B CA 1
ATOM 8703 C C . HIS B 1 399 ? -0.078 19.703 -10.594 1 93.75 399 HIS B C 1
ATOM 8705 O O . HIS B 1 399 ? 0.919 20.016 -9.938 1 93.75 399 HIS B O 1
ATOM 8711 N N . ARG B 1 400 ? -0.264 20.016 -11.789 1 94.88 400 ARG B N 1
ATOM 8712 C CA . ARG B 1 400 ? 0.629 20.891 -12.539 1 94.88 400 ARG B CA 1
ATOM 8713 C C . ARG B 1 400 ? -0.047 22.219 -12.852 1 94.88 400 ARG B C 1
ATOM 8715 O O . ARG B 1 400 ? -1.077 22.25 -13.531 1 94.88 400 ARG B O 1
ATOM 8722 N N . LEU B 1 401 ? 0.521 23.281 -12.367 1 95.06 401 LEU B N 1
ATOM 8723 C CA . LEU B 1 401 ? 0.041 24.625 -12.617 1 95.06 401 LEU B CA 1
ATOM 8724 C C . LEU B 1 401 ? 0.889 25.328 -13.68 1 95.06 401 LEU B C 1
ATOM 8726 O O . LEU B 1 401 ? 2.006 25.766 -13.398 1 95.06 401 LEU B O 1
ATOM 8730 N N . GLN B 1 402 ? 0.329 25.359 -14.852 1 94.25 402 GLN B N 1
ATOM 8731 C CA . GLN B 1 402 ? 0.996 26.109 -15.914 1 94.25 402 GLN B CA 1
ATOM 8732 C C . GLN B 1 402 ? 0.893 27.609 -15.664 1 94.25 402 GLN B C 1
ATOM 8734 O O . GLN B 1 402 ? -0.19 28.125 -15.375 1 94.25 402 GLN B O 1
ATOM 8739 N N . LEU B 1 403 ? 1.956 28.312 -15.781 1 92.56 403 LEU B N 1
ATOM 8740 C CA . LEU B 1 403 ? 2 29.719 -15.414 1 92.56 403 LEU B CA 1
ATOM 8741 C C . LEU B 1 403 ? 1.382 30.578 -16.516 1 92.56 403 LEU B C 1
ATOM 8743 O O . LEU B 1 403 ? 0.661 31.547 -16.219 1 92.56 403 LEU B O 1
ATOM 8747 N N . LYS B 1 404 ? 1.639 30.281 -17.781 1 88.81 404 LYS B N 1
ATOM 8748 C CA . LYS B 1 404 ? 1.081 31.047 -18.906 1 88.81 404 LYS B CA 1
ATOM 8749 C C . LYS B 1 404 ? 0.803 30.125 -20.094 1 88.81 404 LYS B C 1
ATOM 8751 O O . LYS B 1 404 ? 1.728 29.547 -20.672 1 88.81 404 LYS B O 1
ATOM 8756 N N . PRO B 1 405 ? -0.417 30.031 -20.578 1 88.31 405 PRO B N 1
ATOM 8757 C CA . PRO B 1 405 ? -1.649 30.406 -19.875 1 88.31 405 PRO B CA 1
ATOM 8758 C C . PRO B 1 405 ? -1.881 29.594 -18.609 1 88.31 405 PRO B C 1
ATOM 8760 O O . PRO B 1 405 ? -1.35 28.484 -18.469 1 88.31 405 PRO B O 1
ATOM 8763 N N . ARG B 1 406 ? -2.592 30.172 -17.781 1 88.31 406 ARG B N 1
ATOM 8764 C CA . ARG B 1 406 ? -2.852 29.484 -16.516 1 88.31 406 ARG B CA 1
ATOM 8765 C C . ARG B 1 406 ? -3.75 28.281 -16.719 1 88.31 406 ARG B C 1
ATOM 8767 O O . ARG B 1 406 ? -4.867 28.406 -17.219 1 88.31 406 ARG B O 1
ATOM 8774 N N . LYS B 1 407 ? -3.193 27.156 -16.453 1 91.31 407 LYS B N 1
ATOM 8775 C CA . LYS B 1 407 ? -3.906 25.891 -16.578 1 91.31 407 LYS B CA 1
ATOM 8776 C C . LYS B 1 407 ? -3.494 24.906 -15.492 1 91.31 407 LYS B C 1
ATOM 8778 O O . LYS B 1 407 ? -2.312 24.812 -15.156 1 91.31 407 LYS B O 1
ATOM 8783 N N . LEU B 1 408 ? -4.52 24.312 -14.906 1 92.81 408 LEU B N 1
ATOM 8784 C CA . LEU B 1 408 ? -4.273 23.312 -13.883 1 92.81 408 LEU B CA 1
ATOM 8785 C C . LEU B 1 408 ? -4.559 21.906 -14.406 1 92.81 408 LEU B C 1
ATOM 8787 O O . LEU B 1 408 ? -5.66 21.641 -14.891 1 92.81 408 LEU B O 1
ATOM 8791 N N . THR B 1 409 ? -3.504 21.062 -14.359 1 92.5 409 THR B N 1
ATOM 8792 C CA . THR B 1 409 ? -3.615 19.703 -14.875 1 92.5 409 THR B CA 1
ATOM 8793 C C . THR B 1 409 ? -3.244 18.688 -13.797 1 92.5 409 THR B C 1
ATOM 8795 O O . THR B 1 409 ? -2.248 18.859 -13.094 1 92.5 409 THR B O 1
ATOM 8798 N N . ARG B 1 410 ? -4.035 17.609 -13.648 1 89.62 410 ARG B N 1
ATOM 8799 C CA . ARG B 1 410 ? -3.666 16.531 -12.75 1 89.62 410 ARG B CA 1
ATOM 8800 C C . ARG B 1 410 ? -2.643 15.602 -13.398 1 89.62 410 ARG B C 1
ATOM 8802 O O . ARG B 1 410 ? -2.828 15.164 -14.531 1 89.62 410 ARG B O 1
ATOM 8809 N N . LEU B 1 411 ? -1.618 15.227 -12.617 1 91.31 411 LEU B N 1
ATOM 8810 C CA . LEU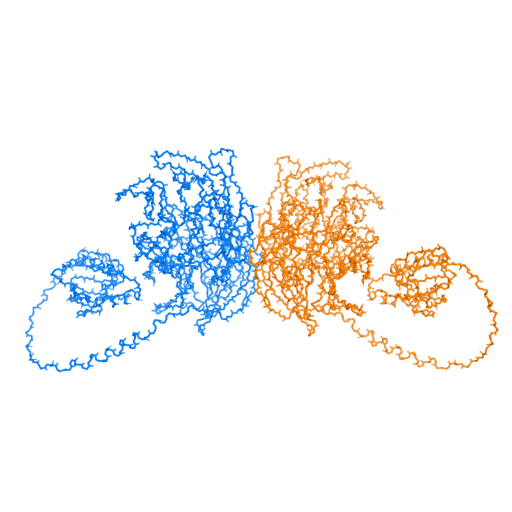 B 1 411 ? -0.515 14.461 -13.188 1 91.31 411 LEU B CA 1
ATOM 8811 C C . LEU B 1 411 ? -0.582 13.008 -12.742 1 91.31 411 LEU B C 1
ATOM 8813 O O . LEU B 1 411 ? 0.029 12.133 -13.367 1 91.31 411 LEU B O 1
ATOM 8817 N N . THR B 1 412 ? -1.183 12.742 -11.633 1 88.06 412 THR B N 1
ATOM 8818 C CA . THR B 1 412 ? -1.168 11.383 -11.102 1 88.06 412 THR B CA 1
ATOM 8819 C C . THR B 1 412 ? -2.576 10.938 -10.711 1 88.06 412 THR B C 1
ATOM 8821 O O . THR B 1 412 ? -3.463 11.773 -10.516 1 88.06 412 THR B O 1
ATOM 8824 N N . SER B 1 413 ? -2.775 9.656 -10.719 1 81.44 413 SER B N 1
ATOM 8825 C CA . SER B 1 413 ? -4.02 9.031 -10.281 1 81.44 413 SER B CA 1
ATOM 8826 C C . SER B 1 413 ? -3.758 7.668 -9.648 1 81.44 413 SER B C 1
ATOM 8828 O O . SER B 1 413 ? -4.109 6.633 -10.219 1 81.44 413 SER B O 1
ATOM 8830 N N . VAL B 1 414 ? -3.156 7.715 -8.531 1 83.19 414 VAL B N 1
ATOM 8831 C CA . VAL B 1 414 ? -2.842 6.492 -7.805 1 83.19 414 VAL B CA 1
ATOM 8832 C C . VAL B 1 414 ? -3.738 6.375 -6.574 1 83.19 414 VAL B C 1
ATOM 8834 O O . VAL B 1 414 ? -4.5 7.297 -6.266 1 83.19 414 VAL B O 1
ATOM 8837 N N . LEU B 1 415 ? -3.684 5.266 -5.957 1 79.94 415 LEU B N 1
ATOM 8838 C CA . LEU B 1 415 ? -4.598 4.977 -4.855 1 79.94 415 LEU B CA 1
ATOM 8839 C C . LEU B 1 415 ? -4.098 5.594 -3.555 1 79.94 415 LEU B C 1
ATOM 8841 O O . LEU B 1 415 ? -4.887 5.867 -2.648 1 79.94 415 LEU B O 1
ATOM 8845 N N . GLN B 1 416 ? -2.822 5.781 -3.492 1 81.69 416 GLN B N 1
ATOM 8846 C CA . GLN B 1 416 ? -2.219 6.406 -2.32 1 81.69 416 GLN B CA 1
ATOM 8847 C C . GLN B 1 416 ? -2.059 7.914 -2.523 1 81.69 416 GLN B C 1
ATOM 8849 O O . GLN B 1 416 ? -2.15 8.406 -3.648 1 81.69 416 GLN B O 1
ATOM 8854 N N . GLU B 1 417 ? -1.874 8.516 -1.383 1 85.56 417 GLU B N 1
ATOM 8855 C CA . GLU B 1 417 ? -1.515 9.93 -1.5 1 85.56 417 GLU B CA 1
ATOM 8856 C C . GLU B 1 417 ? -0.099 10.094 -2.045 1 85.56 417 GLU B C 1
ATOM 8858 O O . GLU B 1 417 ? 0.806 9.336 -1.676 1 85.56 417 GLU B O 1
ATOM 8863 N N . ILE B 1 418 ? 0.06 10.992 -2.934 1 92 418 ILE B N 1
ATOM 8864 C CA . ILE B 1 418 ? 1.378 11.375 -3.428 1 92 418 ILE B CA 1
ATOM 8865 C C . ILE B 1 418 ? 1.629 12.852 -3.145 1 92 418 ILE B C 1
ATOM 8867 O O . ILE B 1 418 ? 0.763 13.695 -3.396 1 92 418 ILE B O 1
ATOM 8871 N N . ASN B 1 419 ? 2.775 13.094 -2.576 1 93.44 419 ASN B N 1
ATOM 8872 C CA . ASN B 1 419 ? 3.072 14.461 -2.158 1 93.44 419 ASN B CA 1
ATOM 8873 C C . ASN B 1 419 ? 4.566 14.758 -2.244 1 93.44 419 ASN B C 1
ATOM 8875 O O . ASN B 1 419 ? 5.324 13.992 -2.834 1 93.44 419 ASN B O 1
ATOM 8879 N N . SER B 1 420 ? 4.941 15.953 -1.926 1 94.69 420 SER B N 1
ATOM 8880 C CA . SER B 1 420 ? 6.316 16.422 -1.789 1 94.69 420 SER B CA 1
ATOM 8881 C C . SER B 1 420 ? 7.09 16.25 -3.092 1 94.69 420 SER B C 1
ATOM 8883 O O . SER B 1 420 ? 8.18 15.68 -3.104 1 94.69 420 SER B O 1
ATOM 8885 N N . PRO B 1 421 ? 6.543 16.766 -4.137 1 96.75 421 PRO B N 1
ATOM 8886 C CA . PRO B 1 421 ? 7.32 16.719 -5.379 1 96.75 421 PRO B CA 1
ATOM 8887 C C . PRO B 1 421 ? 8.633 17.5 -5.281 1 96.75 421 PRO B C 1
ATOM 8889 O O . PRO B 1 421 ? 8.688 18.531 -4.625 1 96.75 421 PRO B O 1
ATOM 8892 N N . SER B 1 422 ? 9.648 17.031 -5.898 1 96.06 422 SER B N 1
ATOM 8893 C CA . SER B 1 422 ? 10.961 17.656 -6.02 1 96.06 422 SER B CA 1
ATOM 8894 C C . SER B 1 422 ? 11.594 17.344 -7.375 1 96.06 422 SER B C 1
ATOM 8896 O O . SER B 1 422 ? 11.531 16.203 -7.852 1 96.06 422 SER B O 1
ATOM 8898 N N . ALA B 1 423 ? 12.109 18.344 -7.977 1 95.75 423 ALA B N 1
ATOM 8899 C CA . ALA B 1 423 ? 12.703 18.141 -9.297 1 95.75 423 ALA B CA 1
ATOM 8900 C C . ALA B 1 423 ? 14.141 18.641 -9.328 1 95.75 423 ALA B C 1
ATOM 8902 O O . ALA B 1 423 ? 14.492 19.594 -8.617 1 95.75 423 ALA B O 1
ATOM 8903 N N . ASN B 1 424 ? 14.953 17.969 -10.156 1 93.31 424 ASN B N 1
ATOM 8904 C CA . ASN B 1 424 ? 16.297 18.484 -10.383 1 93.31 424 ASN B CA 1
ATOM 8905 C C . ASN B 1 424 ? 16.344 19.438 -11.578 1 93.31 424 ASN B C 1
ATOM 8907 O O . ASN B 1 424 ? 15.312 19.734 -12.172 1 93.31 424 ASN B O 1
ATOM 8911 N N . SER B 1 425 ? 17.516 19.906 -11.906 1 87.56 425 SER B N 1
ATOM 8912 C CA . SER B 1 425 ? 17.672 20.922 -12.93 1 87.56 425 SER B CA 1
ATOM 8913 C C . SER B 1 425 ? 17.344 20.375 -14.312 1 87.56 425 SER B C 1
ATOM 8915 O O . SER B 1 425 ? 17.031 21.125 -15.234 1 87.56 425 SER B O 1
ATOM 8917 N N . ALA B 1 426 ? 17.375 19.062 -14.469 1 88.06 426 ALA B N 1
ATOM 8918 C CA . ALA B 1 426 ? 17.078 18.438 -15.75 1 88.06 426 ALA B CA 1
ATOM 8919 C C . ALA B 1 426 ? 15.594 18.156 -15.891 1 88.06 426 ALA B C 1
ATOM 8921 O O . ALA B 1 426 ? 15.133 17.703 -16.938 1 88.06 426 ALA B O 1
ATOM 8922 N N . GLY B 1 427 ? 14.898 18.391 -14.836 1 88.62 427 GLY B N 1
ATOM 8923 C CA . GLY B 1 427 ? 13.453 18.234 -14.891 1 88.62 427 GLY B CA 1
ATOM 8924 C C . GLY B 1 427 ? 12.984 16.859 -14.445 1 88.62 427 GLY B C 1
ATOM 8925 O O . GLY B 1 427 ? 11.797 16.547 -14.539 1 88.62 427 GLY B O 1
ATOM 8926 N N . ARG B 1 428 ? 13.875 16 -14.047 1 93.62 428 ARG B N 1
ATOM 8927 C CA . ARG B 1 428 ? 13.453 14.742 -13.445 1 93.62 428 ARG B CA 1
ATOM 8928 C C . ARG B 1 428 ? 12.812 14.969 -12.086 1 93.62 428 ARG B C 1
ATOM 8930 O O . ARG B 1 428 ? 13.344 15.703 -11.258 1 93.62 428 ARG B O 1
ATOM 8937 N N . MET B 1 429 ? 11.672 14.312 -11.898 1 96.06 429 MET B N 1
ATOM 8938 C CA . MET B 1 429 ? 10.891 14.641 -10.703 1 96.06 429 MET B CA 1
ATOM 8939 C C . MET B 1 429 ? 10.688 13.406 -9.836 1 96.06 429 MET B C 1
ATOM 8941 O O . MET B 1 429 ? 10.391 12.32 -10.344 1 96.06 429 MET B O 1
ATOM 8945 N N . ALA B 1 430 ? 10.914 13.578 -8.57 1 97.25 430 ALA B N 1
ATOM 8946 C CA . ALA B 1 430 ? 10.602 12.57 -7.551 1 97.25 430 ALA B CA 1
ATOM 8947 C C . ALA B 1 430 ? 9.492 13.062 -6.625 1 97.25 430 ALA B C 1
ATOM 8949 O O . ALA B 1 430 ? 9.234 14.258 -6.535 1 97.25 430 ALA B O 1
ATOM 8950 N N . ALA B 1 431 ? 8.766 12.18 -6.035 1 97.31 431 ALA B N 1
ATOM 8951 C CA . ALA B 1 431 ? 7.703 12.484 -5.082 1 97.31 431 ALA B CA 1
ATOM 8952 C C . ALA B 1 431 ? 7.582 11.383 -4.031 1 97.31 431 ALA B C 1
ATOM 8954 O O . ALA B 1 431 ? 8.18 10.312 -4.168 1 97.31 431 ALA B O 1
ATOM 8955 N N . VAL B 1 432 ? 6.906 11.703 -2.963 1 96.88 432 VAL B N 1
ATOM 8956 C CA . VAL B 1 432 ? 6.711 10.758 -1.87 1 96.88 432 VAL B CA 1
ATOM 8957 C C . VAL B 1 432 ? 5.312 10.148 -1.953 1 96.88 432 VAL B C 1
ATOM 8959 O O . VAL B 1 432 ? 4.332 10.859 -2.172 1 96.88 432 VAL B O 1
ATOM 8962 N N . VAL B 1 433 ? 5.273 8.836 -1.802 1 93.06 433 VAL B N 1
ATOM 8963 C CA . VAL B 1 433 ? 3.99 8.141 -1.804 1 93.06 433 VAL B CA 1
ATOM 8964 C C . VAL B 1 433 ? 3.721 7.551 -0.422 1 93.06 433 VAL B C 1
ATOM 8966 O O . VAL B 1 433 ? 4.609 6.949 0.188 1 93.06 433 VAL B O 1
ATOM 8969 N N . GLY B 1 434 ? 2.455 7.719 -0.02 1 87.81 434 GLY B N 1
ATOM 8970 C CA . GLY B 1 434 ? 2.061 7.199 1.278 1 87.81 434 GLY B CA 1
ATOM 8971 C C . GLY B 1 434 ? 1.906 8.273 2.334 1 87.81 434 GLY B C 1
ATOM 8972 O O . GLY B 1 434 ? 2.25 9.438 2.098 1 87.81 434 GLY B O 1
ATOM 8973 N N . GLU B 1 435 ? 1.354 7.816 3.477 1 85.12 435 GLU B N 1
ATOM 8974 C CA . GLU B 1 435 ? 1.223 8.688 4.641 1 85.12 435 GLU B CA 1
ATOM 8975 C C . GLU B 1 435 ? 2.16 8.258 5.766 1 85.12 435 GLU B C 1
ATOM 8977 O O . GLU B 1 435 ? 2.414 7.062 5.941 1 85.12 435 GLU B O 1
ATOM 8982 N N . LEU B 1 436 ? 2.586 9.195 6.52 1 87.06 436 LEU B N 1
ATOM 8983 C CA . LEU B 1 436 ? 3.564 8.914 7.566 1 87.06 436 LEU B CA 1
ATOM 8984 C C . LEU B 1 436 ? 2.947 8.078 8.672 1 87.06 436 LEU B C 1
ATOM 8986 O O . LEU B 1 436 ? 3.658 7.371 9.398 1 87.06 436 LEU B O 1
ATOM 8990 N N . PHE B 1 437 ? 1.58 8.203 8.742 1 85.69 437 PHE B N 1
ATOM 8991 C CA . PHE B 1 437 ? 0.935 7.527 9.867 1 85.69 437 PHE B CA 1
ATOM 8992 C C . PHE B 1 437 ? -0.34 6.828 9.414 1 85.69 437 PHE B C 1
ATOM 8994 O O . PHE B 1 437 ? -1.019 7.289 8.492 1 85.69 437 PHE B O 1
ATOM 9001 N N . GLU B 1 438 ? -0.538 5.715 10.008 1 82.94 438 GLU B N 1
ATOM 9002 C CA . GLU B 1 438 ? -1.82 5.02 9.938 1 82.94 438 GLU B CA 1
ATOM 9003 C C . GLU B 1 438 ? -2.67 5.293 11.172 1 82.94 438 GLU B C 1
ATOM 9005 O O . GLU B 1 438 ? -2.141 5.418 12.281 1 82.94 438 GLU B O 1
ATOM 9010 N N . GLU B 1 439 ? -3.945 5.352 10.992 1 89.88 439 GLU B N 1
ATOM 9011 C CA . GLU B 1 439 ? -4.836 5.648 12.109 1 89.88 439 GLU B CA 1
ATOM 9012 C C . GLU B 1 439 ? -5.969 4.625 12.195 1 89.88 439 GLU B C 1
ATOM 9014 O O . GLU B 1 439 ? -6.488 4.18 11.172 1 89.88 439 GLU B O 1
ATOM 9019 N N . GLU B 1 440 ? -6.262 4.223 13.367 1 93 440 GLU B N 1
ATOM 9020 C CA . GLU B 1 440 ? -7.344 3.312 13.719 1 93 440 GLU B CA 1
ATOM 9021 C C . GLU B 1 440 ? -8.109 3.814 14.945 1 93 440 GLU B C 1
ATOM 9023 O O . GLU B 1 440 ? -7.621 4.684 15.672 1 93 440 GLU B O 1
ATOM 9028 N N . ILE B 1 441 ? -9.312 3.258 15.086 1 95.88 441 ILE B N 1
ATOM 9029 C CA . ILE B 1 441 ? -10.094 3.604 16.266 1 95.88 441 ILE B CA 1
ATOM 9030 C C . ILE B 1 441 ? -10.172 2.4 17.203 1 95.88 441 ILE B C 1
ATOM 9032 O O . ILE B 1 441 ? -10.484 1.289 16.766 1 95.88 441 ILE B O 1
ATOM 9036 N N . TRP B 1 442 ? -9.875 2.588 18.422 1 95.62 442 TRP B N 1
ATOM 9037 C CA . TRP B 1 442 ? -9.891 1.552 19.453 1 95.62 442 TRP B CA 1
ATOM 9038 C C . TRP B 1 442 ? -10.938 1.86 20.516 1 95.62 442 TRP B C 1
ATOM 9040 O O . TRP B 1 442 ? -11.312 3.018 20.703 1 95.62 442 TRP B O 1
ATOM 9050 N N . PHE B 1 443 ? -11.453 0.807 21.172 1 96.25 443 PHE B N 1
ATOM 9051 C CA . PHE B 1 443 ? -12.5 0.906 22.172 1 96.25 443 PHE B CA 1
ATOM 9052 C C . PHE B 1 443 ? -12.039 0.294 23.5 1 96.25 443 PHE B C 1
ATOM 9054 O O . PHE B 1 443 ? -11.406 -0.76 23.516 1 96.25 443 PHE B O 1
ATOM 9061 N N . TRP B 1 444 ? -12.219 0.984 24.547 1 96.38 444 TRP B N 1
ATOM 9062 C CA . TRP B 1 444 ? -11.883 0.548 25.891 1 96.38 444 TRP B CA 1
ATOM 9063 C C . TRP B 1 444 ? -13.109 0.585 26.797 1 96.38 444 TRP B C 1
ATOM 9065 O O . TRP B 1 444 ? -13.555 1.661 27.203 1 96.38 444 TRP B O 1
ATOM 9075 N N . SER B 1 445 ? -13.578 -0.537 27.203 1 95 445 SER B N 1
ATOM 9076 C CA . SER B 1 445 ? -14.859 -0.669 27.891 1 95 445 SER B CA 1
ATOM 9077 C C . SER B 1 445 ? -14.766 -0.222 29.344 1 95 445 SER B C 1
ATOM 9079 O O . SER B 1 445 ? -15.695 0.38 29.875 1 95 445 SER B O 1
ATOM 9081 N N . SER B 1 446 ? -13.602 -0.627 29.969 1 94.5 446 SER B N 1
ATOM 9082 C CA . SER B 1 446 ? -13.43 -0.293 31.375 1 94.5 446 SER B CA 1
ATOM 9083 C C . SER B 1 446 ? -11.992 0.117 31.672 1 94.5 446 SER B C 1
ATOM 9085 O O . SER B 1 446 ? -11.219 -0.66 32.25 1 94.5 446 SER B O 1
ATOM 9087 N N . PRO B 1 447 ? -11.734 1.345 31.5 1 94.62 447 PRO B N 1
ATOM 9088 C CA . PRO B 1 447 ? -10.344 1.8 31.578 1 94.62 447 PRO B CA 1
ATOM 9089 C C . PRO B 1 447 ? -9.734 1.598 32.969 1 94.62 447 PRO B C 1
ATOM 9091 O O . PRO B 1 447 ? -8.523 1.436 33.094 1 94.62 447 PRO B O 1
ATOM 9094 N N . PHE B 1 448 ? -10.508 1.573 34.031 1 94 448 PHE B N 1
ATOM 9095 C CA . PHE B 1 448 ? -9.922 1.528 35.375 1 94 448 PHE B CA 1
ATOM 9096 C C . PHE B 1 448 ? -10.133 0.16 36 1 94 448 PHE B C 1
ATOM 9098 O O . PHE B 1 448 ? -9.898 -0.015 37.188 1 94 448 PHE B O 1
ATOM 9105 N N . ASP B 1 449 ? -10.57 -0.743 35.188 1 93.12 449 ASP B N 1
ATOM 9106 C CA . ASP B 1 449 ? -10.492 -2.162 35.5 1 93.12 449 ASP B CA 1
ATOM 9107 C C . ASP B 1 449 ? -9.172 -2.766 35.031 1 93.12 449 ASP B C 1
ATOM 9109 O O . ASP B 1 449 ? -8.891 -2.771 33.812 1 93.12 449 ASP B O 1
ATOM 9113 N N . GLU B 1 450 ? -8.453 -3.336 35.906 1 90.62 450 GLU B N 1
ATOM 9114 C CA . GLU B 1 450 ? -7.102 -3.812 35.625 1 90.62 450 GLU B CA 1
ATOM 9115 C C . GLU B 1 450 ? -7.117 -4.891 34.531 1 90.62 450 GLU B C 1
ATOM 9117 O O . GLU B 1 450 ? -6.168 -5.016 33.781 1 90.62 450 GLU B O 1
ATOM 9122 N N . ALA B 1 451 ? -8.156 -5.547 34.469 1 92.31 451 ALA B N 1
ATOM 9123 C CA . ALA B 1 451 ? -8.234 -6.652 33.5 1 92.31 451 ALA B CA 1
ATOM 9124 C C . ALA B 1 451 ? -8.633 -6.16 32.125 1 92.31 451 ALA B C 1
ATOM 9126 O O . ALA B 1 451 ? -8.453 -6.867 31.125 1 92.31 451 ALA B O 1
ATOM 9127 N N . SER B 1 452 ? -9.148 -4.973 32.094 1 93.81 452 SER B N 1
ATOM 9128 C CA . SER B 1 452 ? -9.672 -4.449 30.844 1 93.81 452 SER B CA 1
ATOM 9129 C C . SER B 1 452 ? -8.562 -3.838 30 1 93.81 452 SER B C 1
ATOM 9131 O O . SER B 1 452 ? -7.672 -3.166 30.516 1 93.81 452 SER B O 1
ATOM 9133 N N . LYS B 1 453 ? -8.578 -4.156 28.656 1 94.94 453 LYS B N 1
ATOM 9134 C CA . LYS B 1 453 ? -7.641 -3.588 27.688 1 94.94 453 LYS B CA 1
ATOM 9135 C C . LYS B 1 453 ? -8.367 -3.035 26.469 1 94.94 453 LYS B C 1
ATOM 9137 O O . LYS B 1 453 ? -9.438 -3.529 26.109 1 94.94 453 LYS B O 1
ATOM 9142 N N . PRO B 1 454 ? -7.738 -1.982 25.906 1 95.56 454 PRO B N 1
ATOM 9143 C CA . PRO B 1 454 ? -8.344 -1.503 24.656 1 95.56 454 PRO B CA 1
ATOM 9144 C C . PRO B 1 454 ? -8.305 -2.549 23.547 1 95.56 454 PRO B C 1
ATOM 9146 O O . PRO B 1 454 ? -7.359 -3.334 23.469 1 95.56 454 PRO B O 1
ATOM 9149 N N . GLN B 1 455 ? -9.305 -2.473 22.734 1 93.94 455 GLN B N 1
ATOM 9150 C CA . GLN B 1 455 ? -9.406 -3.365 21.594 1 93.94 455 GLN B CA 1
ATOM 9151 C C . GLN B 1 455 ? -9.664 -2.58 20.297 1 93.94 455 GLN B C 1
ATOM 9153 O O . GLN B 1 455 ? -10.297 -1.527 20.328 1 93.94 455 GLN B O 1
ATOM 9158 N N . CYS B 1 456 ? -9.148 -3.188 19.266 1 91.69 456 CYS B N 1
ATOM 9159 C CA . CYS B 1 456 ? -9.43 -2.564 17.984 1 91.69 456 CYS B CA 1
ATOM 9160 C C . CYS B 1 456 ? -10.93 -2.543 17.703 1 91.69 456 CYS B C 1
ATOM 9162 O O . CYS B 1 456 ? -11.609 -3.549 17.891 1 91.69 456 CYS B O 1
ATOM 9164 N N . PHE B 1 457 ? -11.422 -1.421 17.297 1 93.69 457 PHE B N 1
ATOM 9165 C CA . PHE B 1 457 ? -12.859 -1.207 17.141 1 93.69 457 PHE B CA 1
ATOM 9166 C C . PHE B 1 457 ? -13.219 -0.943 15.688 1 93.69 457 PHE B C 1
ATOM 9168 O O . PHE B 1 457 ? -14.18 -1.515 15.172 1 93.69 457 PHE B O 1
ATOM 9175 N N . VAL B 1 458 ? -12.555 -0.053 15.031 1 94.12 458 VAL B N 1
ATOM 9176 C CA . VAL B 1 458 ? -12.688 0.252 13.609 1 94.12 458 VAL B CA 1
ATOM 9177 C C . VAL B 1 458 ? -11.305 0.257 12.953 1 94.12 458 VAL B C 1
ATOM 9179 O O . VAL B 1 458 ? -10.414 0.997 13.375 1 94.12 458 VAL B O 1
ATOM 9182 N N . ALA B 1 459 ? -11.188 -0.621 12 1 87.44 459 ALA B N 1
ATOM 9183 C CA . ALA B 1 459 ? -9.938 -0.682 11.242 1 87.44 459 ALA B CA 1
ATOM 9184 C C . ALA B 1 459 ? -10.211 -0.984 9.773 1 87.44 459 ALA B C 1
ATOM 9186 O O . ALA B 1 459 ? -11.156 -1.7 9.445 1 87.44 459 ALA B O 1
ATOM 9187 N N . SER B 1 460 ? -9.461 -0.373 8.93 1 86.38 460 SER B N 1
ATOM 9188 C CA . SER B 1 460 ? -9.461 -0.598 7.488 1 86.38 460 SER B CA 1
ATOM 9189 C C . SER B 1 460 ? -8.047 -0.487 6.914 1 86.38 460 SER B C 1
ATOM 9191 O O . SER B 1 460 ? -7.086 -0.271 7.652 1 86.38 460 SER B O 1
ATOM 9193 N N . SER B 1 461 ? -7.879 -0.747 5.66 1 80.62 461 SER B N 1
ATOM 9194 C CA . SER B 1 461 ? -6.57 -0.602 5.035 1 80.62 461 SER B CA 1
ATOM 9195 C C . SER B 1 461 ? -6.25 0.863 4.754 1 80.62 461 SER B C 1
ATOM 9197 O O . SER B 1 461 ? -5.254 1.171 4.098 1 80.62 461 SER B O 1
ATOM 9199 N N . ARG B 1 462 ? -7.129 1.663 5.227 1 85.44 462 ARG B N 1
ATOM 9200 C CA . ARG B 1 462 ? -6.914 3.102 5.105 1 85.44 462 ARG B CA 1
ATOM 9201 C C . ARG B 1 462 ? -7.02 3.785 6.465 1 85.44 462 ARG B C 1
ATOM 9203 O O . ARG B 1 462 ? -6.695 3.189 7.492 1 85.44 462 ARG B O 1
ATOM 9210 N N . ARG B 1 463 ? -7.395 5.062 6.453 1 87.44 463 ARG B N 1
ATOM 9211 C CA . ARG B 1 463 ? -7.379 5.801 7.715 1 87.44 463 ARG B CA 1
ATOM 9212 C C . ARG B 1 463 ? -8.781 5.891 8.312 1 87.44 463 ARG B C 1
ATOM 9214 O O . ARG B 1 463 ? -9.734 6.262 7.625 1 87.44 463 ARG B O 1
ATOM 9221 N N . ASP B 1 464 ? -8.945 5.492 9.516 1 92.81 464 ASP B N 1
ATOM 9222 C CA . ASP B 1 464 ? -10.125 5.68 10.344 1 92.81 464 ASP B CA 1
ATOM 9223 C C . ASP B 1 464 ? -9.82 6.566 11.547 1 92.81 464 ASP B C 1
ATOM 9225 O O . ASP B 1 464 ? -9.031 6.195 12.414 1 92.81 464 ASP B O 1
ATOM 9229 N N . THR B 1 465 ? -10.5 7.727 11.531 1 91.69 465 THR B N 1
ATOM 9230 C CA . THR B 1 465 ? -10.109 8.703 12.539 1 91.69 465 THR B CA 1
ATOM 9231 C C . THR B 1 465 ? -11.328 9.438 13.086 1 91.69 465 THR B C 1
ATOM 9233 O O . THR B 1 465 ? -12.461 9.133 12.711 1 91.69 465 THR B O 1
ATOM 9236 N N . ALA B 1 466 ? -11.102 10.258 14.047 1 91.81 466 ALA B N 1
ATOM 9237 C CA . ALA B 1 466 ? -12.07 11.211 14.602 1 91.81 466 ALA B CA 1
ATOM 9238 C C . ALA B 1 466 ? -13.312 10.492 15.109 1 91.81 466 ALA B C 1
ATOM 9240 O O . ALA B 1 466 ? -14.438 10.891 14.797 1 91.81 466 ALA B O 1
ATOM 9241 N N . GLY B 1 467 ? -13.102 9.461 15.844 1 94.38 467 GLY B N 1
ATOM 9242 C CA . GLY B 1 467 ? -14.234 8.719 16.391 1 94.38 467 GLY B CA 1
ATOM 9243 C C . GLY B 1 467 ? -14.867 9.398 17.578 1 94.38 467 GLY B C 1
ATOM 9244 O O . GLY B 1 467 ? -14.164 9.914 18.453 1 94.38 467 GLY B O 1
ATOM 9245 N N . THR B 1 468 ? -16.203 9.477 17.625 1 95.94 468 THR B N 1
ATOM 9246 C CA . THR B 1 468 ? -16.938 9.961 18.781 1 95.94 468 THR B CA 1
ATOM 9247 C C . THR B 1 468 ? -18.062 8.992 19.141 1 95.94 468 THR B C 1
ATOM 9249 O O . THR B 1 468 ? -18.875 8.609 18.297 1 95.94 468 THR B O 1
ATOM 9252 N N . LEU B 1 469 ? -18.062 8.656 20.375 1 96.81 469 LEU B N 1
ATOM 9253 C CA . LEU B 1 469 ? -19.062 7.734 20.875 1 96.81 469 LEU B CA 1
ATOM 9254 C C . LEU B 1 469 ? -20.328 8.484 21.297 1 96.81 469 LEU B C 1
ATOM 9256 O O . LEU B 1 469 ? -20.25 9.578 21.859 1 96.81 469 LEU B O 1
ATOM 9260 N N . ARG B 1 470 ? -21.438 7.836 20.984 1 96.94 470 ARG B N 1
ATOM 9261 C CA . ARG B 1 470 ? -22.672 8.312 21.578 1 96.94 470 ARG B CA 1
ATOM 9262 C C . ARG B 1 470 ? -22.625 8.195 23.094 1 96.94 470 ARG B C 1
ATOM 9264 O O . ARG B 1 470 ? -21.906 7.359 23.641 1 96.94 470 ARG B O 1
ATOM 9271 N N . HIS B 1 471 ? -23.469 8.992 23.797 1 95.56 471 HIS B N 1
ATOM 9272 C CA . HIS B 1 471 ? -23.375 9.047 25.25 1 95.56 471 HIS B CA 1
ATOM 9273 C C . HIS B 1 471 ? -23.672 7.688 25.875 1 95.56 471 HIS B C 1
ATOM 9275 O O . HIS B 1 471 ? -23.125 7.348 26.922 1 95.56 471 HIS B O 1
ATOM 9281 N N . ASP B 1 472 ? -24.453 6.887 25.203 1 95 472 ASP B N 1
ATOM 9282 C CA . ASP B 1 472 ? -24.797 5.57 25.719 1 95 472 ASP B CA 1
ATOM 9283 C C . ASP B 1 472 ? -23.844 4.5 25.219 1 95 472 ASP B C 1
ATOM 9285 O O . ASP B 1 472 ? -23.984 3.322 25.562 1 95 472 ASP B O 1
ATOM 9289 N N . GLY B 1 473 ? -22.984 4.863 24.359 1 94.62 473 GLY B N 1
ATOM 9290 C CA . GLY B 1 473 ? -21.969 3.951 23.875 1 94.62 473 GLY B CA 1
ATOM 9291 C C . GLY B 1 473 ? -22.453 3.037 22.766 1 94.62 473 GLY B C 1
ATOM 9292 O O . GLY B 1 473 ? -21.719 2.15 22.328 1 94.62 473 GLY B O 1
ATOM 9293 N N . LYS B 1 474 ? -23.578 3.252 22.203 1 94.88 474 LYS B N 1
ATOM 9294 C CA . LYS B 1 474 ? -24.203 2.301 21.297 1 94.88 474 LYS B CA 1
ATOM 9295 C C . LYS B 1 474 ? -23.859 2.633 19.844 1 94.88 474 LYS B C 1
ATOM 9297 O O . LYS B 1 474 ? -24.094 1.824 18.938 1 94.88 474 LYS B O 1
ATOM 9302 N N . GLU B 1 475 ? -23.406 3.814 19.688 1 96.44 475 GLU B N 1
ATOM 9303 C CA . GLU B 1 475 ? -23.078 4.25 18.328 1 96.44 475 GLU B CA 1
ATOM 9304 C C . GLU B 1 475 ? -21.781 5.039 18.297 1 96.44 475 GLU B C 1
ATOM 9306 O O . GLU B 1 475 ? -21.453 5.75 19.25 1 96.44 475 GLU B O 1
ATOM 9311 N N . LEU B 1 476 ? -21.062 4.832 17.203 1 97.56 476 LEU B N 1
ATOM 9312 C CA . LEU B 1 476 ? -19.844 5.594 16.938 1 97.56 476 LEU B CA 1
ATOM 9313 C C . LEU B 1 476 ? -19.938 6.305 15.586 1 97.56 476 LEU B C 1
ATOM 9315 O O . LEU B 1 476 ? -20.266 5.684 14.578 1 97.56 476 LEU B O 1
ATOM 9319 N N . ILE B 1 477 ? -19.734 7.586 15.594 1 97.94 477 ILE B N 1
ATOM 9320 C CA . ILE B 1 477 ? -19.516 8.328 14.359 1 97.94 477 ILE B CA 1
ATOM 9321 C C . ILE B 1 477 ? -18.031 8.578 14.156 1 97.94 477 ILE B C 1
ATOM 9323 O O . ILE B 1 477 ? -17.312 8.922 15.102 1 97.94 477 ILE B O 1
ATOM 9327 N N . PHE B 1 478 ? -17.562 8.328 12.969 1 96.94 478 PHE B N 1
ATOM 9328 C CA . PHE B 1 478 ? -16.125 8.492 12.719 1 96.94 478 PHE B CA 1
ATOM 9329 C C . PHE B 1 478 ? -15.875 8.914 11.273 1 96.94 478 PHE B C 1
ATOM 9331 O O . PHE B 1 478 ? -16.812 9.023 10.484 1 96.94 478 PHE B O 1
ATOM 9338 N N . VAL B 1 479 ? -14.633 9.273 11.016 1 95.81 479 VAL B N 1
ATOM 9339 C CA . VAL B 1 479 ? -14.211 9.695 9.688 1 95.81 479 VAL B CA 1
ATOM 9340 C C . VAL B 1 479 ? -13.336 8.609 9.062 1 95.81 479 VAL B C 1
ATOM 9342 O O . VAL B 1 479 ? -12.453 8.055 9.719 1 95.81 479 VAL B O 1
ATOM 9345 N N . SER B 1 480 ? -13.633 8.273 7.809 1 93.62 480 SER B N 1
ATOM 9346 C CA . SER B 1 480 ? -12.844 7.27 7.105 1 93.62 480 SER B CA 1
ATOM 9347 C C . SER B 1 480 ? -12.688 7.625 5.629 1 93.62 480 SER B C 1
ATOM 9349 O O . SER B 1 480 ? -13.625 8.141 5.008 1 93.62 480 SER B O 1
ATOM 9351 N N . ASN B 1 481 ? -11.523 7.367 5.137 1 88.25 481 ASN B N 1
ATOM 9352 C CA . ASN B 1 481 ? -11.32 7.57 3.705 1 88.25 481 ASN B CA 1
ATOM 9353 C C . ASN B 1 481 ? -11.297 6.246 2.949 1 88.25 481 ASN B C 1
ATOM 9355 O O . ASN B 1 481 ? -10.75 6.164 1.848 1 88.25 481 ASN B O 1
ATOM 9359 N N . ARG B 1 482 ? -11.883 5.191 3.49 1 88.75 482 ARG B N 1
ATOM 9360 C CA . ARG B 1 482 ? -11.867 3.846 2.926 1 88.75 482 ARG B CA 1
ATOM 9361 C C . ARG B 1 482 ? -12.602 3.801 1.594 1 88.75 482 ARG B C 1
ATOM 9363 O O . ARG B 1 482 ? -12.43 2.867 0.81 1 88.75 482 ARG B O 1
ATOM 9370 N N . SER B 1 483 ? -13.492 4.734 1.321 1 87.75 483 SER B N 1
ATOM 9371 C CA . SER B 1 483 ? -14.211 4.805 0.053 1 87.75 483 SER B CA 1
ATOM 9372 C C . SER B 1 483 ? -13.578 5.824 -0.887 1 87.75 483 SER B C 1
ATOM 9374 O O . SER B 1 483 ? -14.188 6.227 -1.879 1 87.75 483 SER B O 1
ATOM 9376 N N . GLY B 1 484 ? -12.383 6.328 -0.523 1 80.25 484 GLY B N 1
ATOM 9377 C CA . GLY B 1 484 ? -11.664 7.293 -1.344 1 80.25 484 GLY B CA 1
ATOM 9378 C C . GLY B 1 484 ? -11.336 8.578 -0.605 1 80.25 484 GLY B C 1
ATOM 9379 O O . GLY B 1 484 ? -10.18 8.82 -0.256 1 80.25 484 GLY B O 1
ATOM 9380 N N . LEU B 1 485 ? -12.422 9.406 -0.462 1 82.06 485 LEU B N 1
ATOM 9381 C CA . LEU B 1 485 ? -12.297 10.656 0.278 1 82.06 485 LEU B CA 1
ATOM 9382 C C . LEU B 1 485 ? -12.805 10.5 1.708 1 82.06 485 LEU B C 1
ATOM 9384 O O . LEU B 1 485 ? -13.633 9.633 1.982 1 82.06 485 LEU B O 1
ATOM 9388 N N . PRO B 1 486 ? -12.227 11.359 2.574 1 89.19 486 PRO B N 1
ATOM 9389 C CA . PRO B 1 486 ? -12.773 11.297 3.928 1 89.19 486 PRO B CA 1
ATOM 9390 C C . PRO B 1 486 ? -14.289 11.5 3.959 1 89.19 486 PRO B C 1
ATOM 9392 O O . PRO B 1 486 ? -14.805 12.445 3.355 1 89.19 486 PRO B O 1
ATOM 9395 N N . GLN B 1 487 ? -14.953 10.562 4.551 1 94 487 GLN B N 1
ATOM 9396 C CA . GLN B 1 487 ? -16.406 10.594 4.727 1 94 487 GLN B CA 1
ATOM 9397 C C . GLN B 1 487 ? -16.781 10.344 6.184 1 94 487 GLN B C 1
ATOM 9399 O O . GLN B 1 487 ? -16 9.789 6.949 1 94 487 GLN B O 1
ATOM 9404 N N . LEU B 1 488 ? -17.984 10.766 6.52 1 97.12 488 LEU B N 1
ATOM 9405 C CA . LEU B 1 488 ? -18.531 10.438 7.824 1 97.12 488 LEU B CA 1
ATOM 9406 C C . LEU B 1 488 ? -19.188 9.055 7.805 1 97.12 488 LEU B C 1
ATOM 9408 O O . LEU B 1 488 ? -19.922 8.727 6.879 1 97.12 488 LEU B O 1
ATOM 9412 N N . TRP B 1 489 ? -18.844 8.289 8.773 1 97.44 489 TRP B N 1
ATOM 9413 C CA . TRP B 1 489 ? -19.328 6.922 8.906 1 97.44 489 TRP B CA 1
ATOM 9414 C C . TRP B 1 489 ? -19.984 6.711 10.273 1 97.44 489 TRP B C 1
ATOM 9416 O O . TRP B 1 489 ? -19.703 7.441 11.219 1 97.44 489 TRP B O 1
ATOM 9426 N N . ARG B 1 490 ? -20.859 5.754 10.352 1 97.69 490 ARG B N 1
ATOM 9427 C CA . ARG B 1 490 ? -21.516 5.348 11.594 1 97.69 490 ARG B CA 1
ATOM 9428 C C . ARG B 1 490 ? -21.328 3.854 11.844 1 97.69 490 ARG B C 1
ATOM 9430 O O . ARG B 1 490 ? -21.453 3.045 10.914 1 97.69 490 ARG B O 1
ATOM 9437 N N . ARG B 1 491 ? -20.938 3.496 12.969 1 96.94 491 ARG B N 1
ATOM 9438 C CA . ARG B 1 491 ? -20.969 2.117 13.445 1 96.94 491 ARG B CA 1
ATOM 9439 C C . ARG B 1 491 ? -22.031 1.938 14.523 1 96.94 491 ARG B C 1
ATOM 9441 O O . ARG B 1 491 ? -22.016 2.639 15.539 1 96.94 491 ARG B O 1
ATOM 9448 N N . ASP B 1 492 ? -22.953 1.007 14.344 1 95 492 ASP B N 1
ATOM 9449 C CA . ASP B 1 492 ? -24.047 0.835 15.297 1 95 492 ASP B CA 1
ATOM 9450 C C . ASP B 1 492 ? -23.719 -0.244 16.328 1 95 492 ASP B C 1
ATOM 9452 O O . ASP B 1 492 ? -22.594 -0.75 16.359 1 95 492 ASP B O 1
ATOM 9456 N N . GLU B 1 493 ? -24.641 -0.481 17.172 1 92.19 493 GLU B N 1
ATOM 9457 C CA . GLU B 1 493 ? -24.438 -1.378 18.312 1 92.19 493 GLU B CA 1
ATOM 9458 C C . GLU B 1 493 ? -24.141 -2.799 17.844 1 92.19 493 GLU B C 1
ATOM 9460 O O . GLU B 1 493 ? -23.438 -3.545 18.516 1 92.19 493 GLU B O 1
ATOM 9465 N N . GLN B 1 494 ? -24.609 -3.117 16.672 1 92.31 494 GLN B N 1
ATOM 9466 C CA . GLN B 1 494 ? -24.406 -4.461 16.125 1 92.31 494 GLN B CA 1
ATOM 9467 C C . GLN B 1 494 ? -23.094 -4.559 15.359 1 92.31 494 GLN B C 1
ATOM 9469 O O . GLN B 1 494 ? -22.719 -5.637 14.898 1 92.31 494 GLN B O 1
ATOM 9474 N N . GLY B 1 495 ? -22.453 -3.465 15.234 1 91.88 495 GLY B N 1
ATOM 9475 C CA . GLY B 1 495 ? -21.156 -3.465 14.555 1 91.88 495 GLY B CA 1
ATOM 9476 C C . GLY B 1 495 ? -21.266 -3.135 13.078 1 91.88 495 GLY B C 1
ATOM 9477 O O . GLY B 1 495 ? -20.266 -3.182 12.359 1 91.88 495 GLY B O 1
ATOM 9478 N N . THR B 1 496 ? -22.469 -2.816 12.641 1 93.44 496 THR B N 1
ATOM 9479 C CA . THR B 1 496 ? -22.656 -2.453 11.242 1 93.44 496 THR B CA 1
ATOM 9480 C C . THR B 1 496 ? -22.109 -1.056 10.969 1 93.44 496 THR B C 1
ATOM 9482 O O . THR B 1 496 ? -22.438 -0.104 11.68 1 93.44 496 THR B O 1
ATOM 9485 N N . GLU B 1 497 ? -21.266 -0.989 9.977 1 94.94 497 GLU B N 1
ATOM 9486 C CA . GLU B 1 497 ? -20.688 0.293 9.578 1 94.94 497 GLU B CA 1
ATOM 9487 C C . GLU B 1 497 ? -21.328 0.81 8.289 1 94.94 497 GLU B C 1
ATOM 9489 O O . GLU B 1 497 ? -21.469 0.063 7.32 1 94.94 497 GLU B O 1
ATOM 9494 N N . LYS B 1 498 ? -21.703 2.088 8.359 1 96 498 LYS B N 1
ATOM 9495 C CA . LYS B 1 498 ? -22.422 2.721 7.258 1 96 498 LYS B CA 1
ATOM 9496 C C . LYS B 1 498 ? -21.828 4.086 6.926 1 96 498 LYS B C 1
ATOM 9498 O O . LYS B 1 498 ? -21.547 4.883 7.828 1 96 498 LYS B O 1
ATOM 9503 N N . GLN B 1 499 ? -21.609 4.281 5.648 1 96.25 499 GLN B N 1
ATOM 9504 C CA . GLN B 1 499 ? -21.188 5.613 5.23 1 96.25 499 GLN B CA 1
ATOM 9505 C C . GLN B 1 499 ? -22.359 6.586 5.219 1 96.25 499 GLN B C 1
ATOM 9507 O O . GLN B 1 499 ? -23.406 6.301 4.625 1 96.25 499 GLN B O 1
ATOM 9512 N N . LEU B 1 500 ? -22.188 7.73 5.793 1 97 500 LEU B N 1
ATOM 9513 C CA . LEU B 1 500 ? -23.281 8.68 5.938 1 97 500 LEU B CA 1
ATOM 9514 C C . LEU B 1 500 ? -23.188 9.797 4.906 1 97 500 LEU B C 1
ATOM 9516 O O . LEU B 1 500 ? -24.188 10.266 4.383 1 97 500 LEU B O 1
ATOM 9520 N N . SER B 1 501 ? -21.984 10.203 4.637 1 94.56 501 SER B N 1
ATOM 9521 C CA . SER B 1 501 ? -21.812 11.367 3.777 1 94.56 501 SER B CA 1
ATOM 9522 C C . SER B 1 501 ? -21.266 10.961 2.408 1 94.56 501 SER B C 1
ATOM 9524 O O . SER B 1 501 ? -20.812 9.836 2.223 1 94.56 501 SER B O 1
ATOM 9526 N N . ARG B 1 502 ? -21.438 11.859 1.444 1 90.44 502 ARG B N 1
ATOM 9527 C CA . ARG B 1 502 ? -20.906 11.703 0.09 1 90.44 502 ARG B CA 1
ATOM 9528 C C . ARG B 1 502 ? -20.234 12.977 -0.386 1 90.44 502 ARG B C 1
ATOM 9530 O O . ARG B 1 502 ? -20.656 13.578 -1.376 1 90.44 502 ARG B O 1
ATOM 9537 N N . LEU B 1 503 ? -19.203 13.242 0.286 1 88.19 503 LEU B N 1
ATOM 9538 C CA . LEU B 1 503 ? -18.453 14.453 -0.03 1 88.19 503 LEU B CA 1
ATOM 9539 C C . LEU B 1 503 ? -17.641 14.266 -1.302 1 88.19 503 LEU B C 1
ATOM 9541 O O . LEU B 1 503 ? -17.062 13.195 -1.526 1 88.19 503 LEU B O 1
ATOM 9545 N N . SER B 1 504 ? -17.5 15.242 -2.129 1 79.94 504 SER B N 1
ATOM 9546 C CA . SER B 1 504 ? -16.875 15.117 -3.438 1 79.94 504 SER B CA 1
ATOM 9547 C C . SER B 1 504 ? -15.484 15.75 -3.439 1 79.94 504 SER B C 1
ATOM 9549 O O . SER B 1 504 ? -14.75 15.648 -4.422 1 79.94 504 SER B O 1
ATOM 9551 N N . THR B 1 505 ? -15.211 16.406 -2.365 1 72.94 505 THR B N 1
ATOM 9552 C CA . THR B 1 505 ? -13.898 17.047 -2.254 1 72.94 505 THR B CA 1
ATOM 9553 C C . THR B 1 505 ? -13.211 16.641 -0.956 1 72.94 505 THR B C 1
ATOM 9555 O O . THR B 1 505 ? -13.867 16.219 -0.002 1 72.94 505 THR B O 1
ATOM 9558 N N . PHE B 1 506 ? -11.938 16.734 -1.078 1 71.38 506 PHE B N 1
ATOM 9559 C CA . PHE B 1 506 ? -11.188 16.422 0.135 1 71.38 506 PHE B CA 1
ATOM 9560 C C . PHE B 1 506 ? -11.555 17.391 1.255 1 71.38 506 PHE B C 1
ATOM 9562 O O . PHE B 1 506 ? -11.57 18.609 1.051 1 71.38 506 PHE B O 1
ATOM 9569 N N . SER B 1 507 ? -11.898 16.797 2.312 1 76.56 507 SER B N 1
ATOM 9570 C CA . SER B 1 507 ? -12.352 17.578 3.459 1 76.56 507 SER B CA 1
ATOM 9571 C C . SER B 1 507 ? -11.641 17.156 4.738 1 76.56 507 SER B C 1
ATOM 9573 O O . SER B 1 507 ? -11.383 15.969 4.945 1 76.56 507 SER B O 1
ATOM 9575 N N . HIS B 1 508 ? -11.25 18.172 5.422 1 82 508 HIS B N 1
ATOM 9576 C CA . HIS B 1 508 ? -10.773 17.938 6.777 1 82 508 HIS B CA 1
ATOM 9577 C C . HIS B 1 508 ? -11.922 17.953 7.781 1 82 508 HIS B C 1
ATOM 9579 O O . HIS B 1 508 ? -12.531 19 8.008 1 82 508 HIS B O 1
ATOM 9585 N N . ILE B 1 509 ? -12.227 16.797 8.297 1 89.69 509 ILE B N 1
ATOM 9586 C CA . ILE B 1 509 ? -13.305 16.641 9.266 1 89.69 509 ILE B CA 1
ATOM 9587 C C . ILE B 1 509 ? -12.727 16.344 10.648 1 89.69 509 ILE B C 1
ATOM 9589 O O . ILE B 1 509 ? -11.914 15.422 10.797 1 89.69 509 ILE B O 1
ATOM 9593 N N . ASP B 1 510 ? -13.141 17.094 11.578 1 85.81 510 ASP B N 1
ATOM 9594 C CA . ASP B 1 510 ? -12.586 16.859 12.914 1 85.81 510 ASP B CA 1
ATOM 9595 C C . ASP B 1 510 ? -13.562 17.312 13.992 1 85.81 510 ASP B C 1
ATOM 9597 O O . ASP B 1 510 ? -14.641 17.828 13.688 1 85.81 510 ASP B O 1
ATOM 9601 N N . GLU B 1 511 ? -13.258 16.984 15.305 1 89.12 511 GLU B N 1
ATOM 9602 C CA . GLU B 1 511 ? -13.883 17.516 16.516 1 89.12 511 GLU B CA 1
ATOM 9603 C C . GLU B 1 511 ? -15.359 17.125 16.578 1 89.12 511 GLU B C 1
ATOM 9605 O O . GLU B 1 511 ? -16.219 17.984 16.828 1 89.12 511 GLU B O 1
ATOM 9610 N N . LEU B 1 512 ? -15.617 15.945 16.312 1 93.94 512 LEU B N 1
ATOM 9611 C CA . LEU B 1 512 ? -16.984 15.438 16.344 1 93.94 512 LEU B CA 1
ATOM 9612 C C . LEU B 1 512 ? -17.484 15.266 17.766 1 93.94 512 LEU B C 1
ATOM 9614 O O . LEU B 1 512 ? -16.734 14.852 18.656 1 93.94 512 LEU B O 1
ATOM 9618 N N . SER B 1 513 ? -18.75 15.633 18 1 94.19 513 SER B N 1
ATOM 9619 C CA . SER B 1 513 ? -19.359 15.422 19.312 1 94.19 513 SER B CA 1
ATOM 9620 C C . SER B 1 513 ? -20.875 15.289 19.188 1 94.19 513 SER B C 1
ATOM 9622 O O . SER B 1 513 ? -21.5 15.938 18.344 1 94.19 513 SER B O 1
ATOM 9624 N N . TYR B 1 514 ? -21.453 14.5 20.047 1 96.12 514 TYR B N 1
ATOM 9625 C CA . TYR B 1 514 ? -22.891 14.312 20.094 1 96.12 514 TYR B CA 1
ATOM 9626 C C . TYR B 1 514 ? -23.578 15.406 20.891 1 96.12 514 TYR B C 1
ATOM 9628 O O . TYR B 1 514 ? -23.031 15.875 21.906 1 96.12 514 TYR B O 1
ATOM 9636 N N . SER B 1 515 ? -24.844 15.719 20.453 1 95.94 515 SER B N 1
ATOM 9637 C CA . SER B 1 515 ? -25.688 16.609 21.25 1 95.94 515 SER B CA 1
ATOM 9638 C C . SER B 1 515 ? -26.125 15.945 22.547 1 95.94 515 SER B C 1
ATOM 9640 O O . SER B 1 515 ? -26.031 14.727 22.688 1 95.94 515 SER B O 1
ATOM 9642 N N . ALA B 1 516 ? -26.609 16.812 23.406 1 92.19 516 ALA B N 1
ATOM 9643 C CA . ALA B 1 516 ? -27 16.297 24.719 1 92.19 516 ALA B CA 1
ATOM 9644 C C . ALA B 1 516 ? -28.078 15.234 24.594 1 92.19 516 ALA B C 1
ATOM 9646 O O . ALA B 1 516 ? -28.125 14.281 25.375 1 92.19 516 ALA B O 1
ATOM 9647 N N . ASP B 1 517 ? -28.922 15.336 23.547 1 93.81 517 ASP B N 1
ATOM 9648 C CA . ASP B 1 517 ? -30.016 14.398 23.375 1 93.81 517 ASP B CA 1
ATOM 9649 C C . ASP B 1 517 ? -29.641 13.289 22.406 1 93.81 517 ASP B C 1
ATOM 9651 O O . ASP B 1 517 ? -30.484 12.477 22.016 1 93.81 517 ASP B O 1
ATOM 9655 N N . ASP B 1 518 ? -28.453 13.289 21.906 1 95.56 518 ASP B N 1
ATOM 9656 C CA . ASP B 1 518 ? -27.859 12.25 21.062 1 95.56 518 ASP B CA 1
ATOM 9657 C C . ASP B 1 518 ? -28.531 12.203 19.703 1 95.56 518 ASP B C 1
ATOM 9659 O O . ASP B 1 518 ? -28.484 11.18 19.016 1 95.56 518 ASP B O 1
ATOM 9663 N N . LYS B 1 519 ? -29.156 13.281 19.281 1 95.88 519 LYS B N 1
ATOM 9664 C CA . LYS B 1 519 ? -29.875 13.281 18.016 1 95.88 519 LYS B CA 1
ATOM 9665 C C . LYS B 1 519 ? -29.016 13.859 16.891 1 95.88 519 LYS B C 1
ATOM 9667 O O . LYS B 1 519 ? -29.234 13.562 15.711 1 95.88 519 LYS B O 1
ATOM 9672 N N . LEU B 1 520 ? -28.141 14.688 17.312 1 97.31 520 LEU B N 1
ATOM 9673 C CA . LEU B 1 520 ? -27.297 15.359 16.328 1 97.31 520 LEU B CA 1
ATOM 9674 C C . LEU B 1 520 ? -25.828 15.188 16.688 1 97.31 520 LEU B C 1
ATOM 9676 O O . LEU B 1 520 ? -25.484 14.891 17.828 1 97.31 520 LEU B O 1
ATOM 9680 N N . VAL B 1 521 ? -24.984 15.305 15.664 1 97.62 521 VAL B N 1
ATOM 9681 C CA . VAL B 1 521 ? -23.531 15.336 15.836 1 97.62 521 VAL B CA 1
ATOM 9682 C C . VAL B 1 521 ? -22.969 16.609 15.211 1 97.62 521 VAL B C 1
ATOM 9684 O O . VAL B 1 521 ? -23.344 16.984 14.094 1 97.62 521 VAL B O 1
ATOM 9687 N N . ALA B 1 522 ? -22.156 17.281 15.977 1 96.5 522 ALA B N 1
ATOM 9688 C CA . ALA B 1 522 ? -21.531 18.5 15.461 1 96.5 522 ALA B CA 1
ATOM 9689 C C . ALA B 1 522 ? -20.047 18.266 15.18 1 96.5 522 ALA B C 1
ATOM 9691 O O . ALA B 1 522 ? -19.453 17.312 15.703 1 96.5 522 ALA B O 1
ATOM 9692 N N . GLY B 1 523 ? -19.453 19.047 14.328 1 93.88 523 GLY B N 1
ATOM 9693 C CA . GLY B 1 523 ? -18.031 19.031 14.016 1 93.88 523 GLY B CA 1
ATOM 9694 C C . GLY B 1 523 ? -17.609 20.156 13.086 1 93.88 523 GLY B C 1
ATOM 9695 O O . GLY B 1 523 ? -18.375 21.109 12.883 1 93.88 523 GLY B O 1
ATOM 9696 N N . SER B 1 524 ? -16.422 20.094 12.695 1 91.31 524 SER B N 1
ATOM 9697 C CA . SER B 1 524 ? -15.898 21.062 11.742 1 91.31 524 SER B CA 1
ATOM 9698 C C . SER B 1 524 ? -15.469 20.391 10.445 1 91.31 524 SER B C 1
ATOM 9700 O O . SER B 1 524 ? -14.898 19.297 10.469 1 91.31 524 SER B O 1
ATOM 9702 N N . LEU B 1 525 ? -15.859 20.938 9.367 1 89.12 525 LEU B N 1
ATOM 9703 C CA . LEU B 1 525 ? -15.445 20.562 8.023 1 89.12 525 LEU B CA 1
ATOM 9704 C C . LEU B 1 525 ? -14.742 21.719 7.316 1 89.12 525 LEU B C 1
ATOM 9706 O O . LEU B 1 525 ? -15.383 22.703 6.957 1 89.12 525 LEU B O 1
ATOM 9710 N N . ASN B 1 526 ? -13.461 21.594 7.152 1 79.19 526 ASN B N 1
ATOM 9711 C CA . ASN B 1 526 ? -12.656 22.672 6.602 1 79.19 526 ASN B CA 1
ATOM 9712 C C . ASN B 1 526 ? -12.867 23.969 7.371 1 79.19 526 ASN B C 1
ATOM 9714 O O . ASN B 1 526 ? -13.117 25.016 6.77 1 79.19 526 ASN B O 1
ATOM 9718 N N . GLN B 1 527 ? -12.984 23.844 8.648 1 80.81 527 GLN B N 1
ATOM 9719 C CA . GLN B 1 527 ? -13.086 24.953 9.594 1 80.81 527 GLN B CA 1
ATOM 9720 C C . GLN B 1 527 ? -14.477 25.578 9.539 1 80.81 527 GLN B C 1
ATOM 9722 O O . GLN B 1 527 ? -14.664 26.703 10 1 80.81 527 GLN B O 1
ATOM 9727 N N . GLN B 1 528 ? -15.344 24.922 8.953 1 86.94 528 GLN B N 1
ATOM 9728 C CA . GLN B 1 528 ? -16.75 25.312 9.008 1 86.94 528 GLN B CA 1
ATOM 9729 C C . GLN B 1 528 ? -17.547 24.375 9.898 1 86.94 528 GLN B C 1
ATOM 9731 O O . GLN B 1 528 ? -17.422 23.156 9.805 1 86.94 528 GLN B O 1
ATOM 9736 N N . VAL B 1 529 ? -18.375 25.016 10.688 1 92.69 529 VAL B N 1
ATOM 9737 C CA . VAL B 1 529 ? -19.172 24.219 11.602 1 92.69 529 VAL B CA 1
ATOM 9738 C C . VAL B 1 529 ? -20.281 23.5 10.836 1 92.69 529 VAL B C 1
ATOM 9740 O O . VAL B 1 529 ? -20.906 24.094 9.938 1 92.69 529 VAL B O 1
ATOM 9743 N N . PHE B 1 530 ? -20.484 22.266 11.156 1 94.94 530 PHE B N 1
ATOM 9744 C CA . PHE B 1 530 ? -21.609 21.531 10.609 1 94.94 530 PHE B CA 1
ATOM 9745 C C . PHE B 1 530 ? -22.328 20.75 11.695 1 94.94 530 PHE B C 1
ATOM 9747 O O . PHE B 1 530 ? -21.781 20.547 12.781 1 94.94 530 PHE B O 1
ATOM 9754 N N . VAL B 1 531 ? -23.578 20.453 11.414 1 96.81 531 VAL B N 1
ATOM 9755 C CA . VAL B 1 531 ? -24.359 19.531 12.227 1 96.81 531 VAL B CA 1
ATOM 9756 C C . VAL B 1 531 ? -24.875 18.391 11.367 1 96.81 531 VAL B C 1
ATOM 9758 O O . VAL B 1 531 ? -25.391 18.609 10.266 1 96.81 531 VAL B O 1
ATOM 9761 N N . LEU B 1 532 ? -24.641 17.219 11.867 1 97.25 532 LEU B N 1
ATOM 9762 C CA . LEU B 1 532 ? -25.031 16 11.18 1 97.25 532 LEU B CA 1
ATOM 9763 C C . LEU B 1 532 ? -26.188 15.32 11.891 1 97.25 532 LEU B C 1
ATOM 9765 O O . LEU B 1 532 ? -26.188 15.211 13.117 1 97.25 532 LEU B O 1
ATOM 9769 N N . ASN B 1 533 ? -27.188 14.961 11.117 1 96.94 533 ASN B N 1
ATOM 9770 C CA . ASN B 1 533 ? -28.172 14 11.586 1 96.94 533 ASN B CA 1
ATOM 9771 C C . ASN B 1 533 ? -27.75 12.562 11.281 1 96.94 533 ASN B C 1
ATOM 9773 O O . ASN B 1 533 ? -27.828 12.125 10.133 1 96.94 533 ASN B O 1
ATOM 9777 N N . PRO B 1 534 ? -27.375 11.82 12.289 1 95.5 534 PRO B N 1
ATOM 9778 C CA . PRO B 1 534 ? -26.812 10.492 12.039 1 95.5 534 PRO B CA 1
ATOM 9779 C C . PRO B 1 534 ? -27.844 9.508 11.484 1 95.5 534 PRO B C 1
ATOM 9781 O O . PRO B 1 534 ? -27.484 8.461 10.945 1 95.5 534 PRO B O 1
ATOM 9784 N N . GLU B 1 535 ? -29.062 9.758 11.555 1 92.38 535 GLU B N 1
ATOM 9785 C CA . GLU B 1 535 ? -30.094 8.844 11.086 1 92.38 535 GLU B CA 1
ATOM 9786 C C . GLU B 1 535 ? -30.203 8.867 9.562 1 92.38 535 GLU B C 1
ATOM 9788 O O . GLU B 1 535 ? -30.344 7.816 8.93 1 92.38 535 GLU B O 1
ATOM 9793 N N . ASN B 1 536 ? -30.094 10.047 9 1 91.5 536 ASN B N 1
ATOM 9794 C CA . ASN B 1 536 ? -30.297 10.133 7.559 1 91.5 536 ASN B CA 1
ATOM 9795 C C . ASN B 1 536 ? -29.062 10.672 6.852 1 91.5 536 ASN B C 1
ATOM 9797 O O . ASN B 1 536 ? -29 10.703 5.621 1 91.5 536 ASN B O 1
ATOM 9801 N N . GLY B 1 537 ? -28.156 11.086 7.582 1 93.06 537 GLY B N 1
ATOM 9802 C CA . GLY B 1 537 ? -26.906 11.531 6.984 1 93.06 537 GLY B CA 1
ATOM 9803 C C . GLY B 1 537 ? -26.953 12.969 6.516 1 93.06 537 GLY B C 1
ATOM 9804 O O . GLY B 1 537 ? -26.031 13.438 5.848 1 93.06 537 GLY B O 1
ATOM 9805 N N . GLU B 1 538 ? -27.953 13.688 6.863 1 94.69 538 GLU B N 1
ATOM 9806 C CA . GLU B 1 538 ? -28.078 15.07 6.43 1 94.69 538 GLU B CA 1
ATOM 9807 C C . GLU B 1 538 ? -27.078 15.977 7.152 1 94.69 538 GLU B C 1
ATOM 9809 O O . GLU B 1 538 ? -26.953 15.906 8.375 1 94.69 538 GLU B O 1
ATOM 9814 N N . LEU B 1 539 ? -26.422 16.812 6.336 1 95.12 539 LEU B N 1
ATOM 9815 C CA . LEU B 1 539 ? -25.453 17.766 6.859 1 95.12 539 LEU B CA 1
ATOM 9816 C C . LEU B 1 539 ? -25.969 19.203 6.707 1 95.12 539 LEU B C 1
ATOM 9818 O O . LEU B 1 539 ? -26.438 19.578 5.629 1 95.12 539 LEU B O 1
ATOM 9822 N N . LYS B 1 540 ? -25.938 19.938 7.82 1 94.62 540 LYS B N 1
ATOM 9823 C CA . LYS B 1 540 ? -26.281 21.359 7.801 1 94.62 540 LYS B CA 1
ATOM 9824 C C . LYS B 1 540 ? -25.078 22.219 8.203 1 94.62 540 LYS B C 1
ATOM 9826 O O . LYS B 1 540 ? -24.422 21.938 9.211 1 94.62 540 LYS B O 1
ATOM 9831 N N . PHE B 1 541 ? -24.859 23.25 7.449 1 93.06 541 PHE B N 1
ATOM 9832 C CA . PHE B 1 541 ? -23.734 24.141 7.707 1 93.06 541 PHE B CA 1
ATOM 9833 C C . PHE B 1 541 ? -24.203 25.484 8.234 1 93.06 541 PHE B C 1
ATOM 9835 O O . PHE B 1 541 ? -25.375 25.859 8.031 1 93.06 541 PHE B O 1
ATOM 9842 N N . PHE B 1 542 ? -23.312 26.125 8.883 1 91.62 542 PHE B N 1
ATOM 9843 C CA . PHE B 1 542 ? -23.578 27.453 9.438 1 91.62 542 PHE B CA 1
ATOM 9844 C C . PHE B 1 542 ? -22.453 28.422 9.055 1 91.62 542 PHE B C 1
ATOM 9846 O O . PHE B 1 542 ? -21.547 28.656 9.844 1 91.62 542 PHE B O 1
ATOM 9853 N N . PRO B 1 543 ? -22.594 28.984 7.918 1 84.81 543 PRO B N 1
ATOM 9854 C CA . PRO B 1 543 ? -21.516 29.828 7.363 1 84.81 543 PRO B CA 1
ATOM 9855 C C . PRO B 1 543 ? -21.234 31.062 8.219 1 84.81 543 PRO B C 1
ATOM 9857 O O . PRO B 1 543 ? -20.172 31.672 8.086 1 84.81 543 PRO B O 1
ATOM 9860 N N . GLN B 1 544 ? -22.141 31.391 9.133 1 80.38 544 GLN B N 1
ATOM 9861 C CA . GLN B 1 544 ? -21.953 32.562 9.992 1 80.38 544 GLN B CA 1
ATOM 9862 C C . GLN B 1 544 ? -20.75 32.375 10.906 1 80.38 544 GLN B C 1
ATOM 9864 O O . GLN B 1 544 ? -20.172 33.344 11.375 1 80.38 544 GLN B O 1
ATOM 9869 N N . LEU B 1 545 ? -20.484 31.203 11.172 1 80.06 545 LEU B N 1
ATOM 9870 C CA . LEU B 1 545 ? -19.344 30.875 12.016 1 80.06 545 LEU B CA 1
ATOM 9871 C C . LEU B 1 545 ? -18.266 30.156 11.211 1 80.06 545 LEU B C 1
ATOM 9873 O O . LEU B 1 545 ? -18.234 28.922 11.156 1 80.06 545 LEU B O 1
ATOM 9877 N N . GLY B 1 546 ? -17.422 30.922 10.586 1 75.94 546 GLY B N 1
ATOM 9878 C CA . GLY B 1 546 ? -16.328 30.359 9.797 1 75.94 546 GLY B CA 1
ATOM 9879 C C . GLY B 1 546 ? -14.984 30.453 10.484 1 75.94 546 GLY B C 1
ATOM 9880 O O . GLY B 1 546 ? -14.852 31.141 11.5 1 75.94 546 GLY B O 1
ATOM 9881 N N . ASN B 1 547 ? -13.992 29.641 10.094 1 77.88 547 ASN B N 1
ATOM 9882 C CA . ASN B 1 547 ? -12.641 29.578 10.641 1 77.88 547 ASN B CA 1
ATOM 9883 C C . ASN B 1 547 ? -12.641 29.109 12.086 1 77.88 547 ASN B C 1
ATOM 9885 O O . ASN B 1 547 ? -12.078 29.766 12.961 1 77.88 547 ASN B O 1
ATOM 9889 N N . VAL B 1 548 ? -13.352 28.047 12.258 1 85.62 548 VAL B N 1
ATOM 9890 C CA . VAL B 1 548 ? -13.594 27.594 13.625 1 85.62 548 VAL B CA 1
ATOM 9891 C C . VAL B 1 548 ? -12.688 26.406 13.945 1 85.62 548 VAL B C 1
ATOM 9893 O O . VAL B 1 548 ? -12.18 25.734 13.039 1 85.62 548 VAL B O 1
ATOM 9896 N N . ARG B 1 549 ? -12.469 26.172 15.234 1 86.44 549 ARG B N 1
ATOM 9897 C CA . ARG B 1 549 ? -11.859 24.984 15.812 1 86.44 549 ARG B CA 1
ATOM 9898 C C . ARG B 1 549 ? -12.562 24.578 17.094 1 86.44 549 ARG B C 1
ATOM 9900 O O . ARG B 1 549 ? -13.32 25.359 17.672 1 86.44 549 ARG B O 1
ATOM 9907 N N . ASN B 1 550 ? -12.383 23.328 17.422 1 90.56 550 ASN B N 1
ATOM 9908 C CA . ASN B 1 550 ? -12.828 22.781 18.703 1 90.56 550 ASN B CA 1
ATOM 9909 C C . ASN B 1 550 ? -14.328 23 18.906 1 90.56 550 ASN B C 1
ATOM 9911 O O . ASN B 1 550 ? -14.742 23.547 19.938 1 90.56 550 ASN B O 1
ATOM 9915 N N . VAL B 1 551 ? -15.047 22.531 18.016 1 92.69 551 VAL B N 1
ATOM 9916 C CA . VAL B 1 551 ? -16.5 22.625 18.062 1 92.69 551 VAL B CA 1
ATOM 9917 C C . VAL B 1 551 ? -17.031 21.703 19.141 1 92.69 551 VAL B C 1
ATOM 9919 O O . VAL B 1 551 ? -16.594 20.562 19.266 1 92.69 551 VAL B O 1
ATOM 9922 N N . SER B 1 552 ? -17.891 22.25 19.938 1 93.62 552 SER B N 1
ATOM 9923 C CA . SER B 1 552 ? -18.562 21.469 20.969 1 93.62 552 SER B CA 1
ATOM 9924 C C . SER B 1 552 ? -20 21.953 21.188 1 93.62 552 SER B C 1
ATOM 9926 O O . SER B 1 552 ? -20.422 22.953 20.594 1 93.62 552 SER B O 1
ATOM 9928 N N . TRP B 1 553 ? -20.688 21.234 21.953 1 95.19 553 TRP B N 1
ATOM 9929 C CA . TRP B 1 553 ? -22.062 21.609 22.234 1 95.19 553 TRP B CA 1
ATOM 9930 C C . TRP B 1 553 ? -22.141 22.516 23.469 1 95.19 553 TRP B C 1
ATOM 9932 O O . TRP B 1 553 ? -21.359 22.328 24.422 1 95.19 553 TRP B O 1
ATOM 9942 N N . GLY B 1 554 ? -23.109 23.422 23.438 1 93.62 554 GLY B N 1
ATOM 9943 C CA . GLY B 1 554 ? -23.312 24.344 24.547 1 93.62 554 GLY B CA 1
ATOM 9944 C C . GLY B 1 554 ? -24.172 23.75 25.656 1 93.62 554 GLY B C 1
ATOM 9945 O O . GLY B 1 554 ? -24.047 22.562 25.969 1 93.62 554 GLY B O 1
ATOM 9946 N N . ARG B 1 555 ? -24.969 24.609 26.266 1 89.25 555 ARG B N 1
ATOM 9947 C CA . ARG B 1 555 ? -25.797 24.234 27.406 1 89.25 555 ARG B CA 1
ATOM 9948 C C . ARG B 1 555 ? -26.938 23.328 26.969 1 89.25 555 ARG B C 1
ATOM 9950 O O . ARG B 1 555 ? -27.469 22.562 27.781 1 89.25 555 ARG B O 1
ATOM 9957 N N . SER B 1 556 ? -27.266 23.531 25.75 1 90.62 556 SER B N 1
ATOM 9958 C CA . SER B 1 556 ? -28.375 22.734 25.203 1 90.62 556 SER B CA 1
ATOM 9959 C C . SER B 1 556 ? -28.016 22.172 23.828 1 90.62 556 SER B C 1
ATOM 9961 O O . SER B 1 556 ? -26.969 22.5 23.266 1 90.62 556 SER B O 1
ATOM 9963 N N . SER B 1 557 ? -28.938 21.359 23.344 1 93.81 557 SER B N 1
ATOM 9964 C CA . SER B 1 557 ? -28.75 20.75 22.031 1 93.81 557 SER B CA 1
ATOM 9965 C C . SER B 1 557 ? -29.031 21.766 20.922 1 93.81 557 SER B C 1
ATOM 9967 O O . SER B 1 557 ? -28.938 21.438 19.734 1 93.81 557 SER B O 1
ATOM 9969 N N . ASN B 1 558 ? -29.281 23 21.328 1 94.25 558 ASN B N 1
ATOM 9970 C CA . ASN B 1 558 ? -29.562 24.062 20.344 1 94.25 558 ASN B CA 1
ATOM 9971 C C . ASN B 1 558 ? -28.422 25.078 20.281 1 94.25 558 ASN B C 1
ATOM 9973 O O . ASN B 1 558 ? -28.562 26.125 19.656 1 94.25 558 ASN B O 1
ATOM 9977 N N . GLU B 1 559 ? -27.438 24.781 20.969 1 95.25 559 GLU B N 1
ATOM 9978 C CA . GLU B 1 559 ? -26.328 25.734 21.047 1 95.25 559 GLU B CA 1
ATOM 9979 C C . GLU B 1 559 ? -25 25.047 20.766 1 95.25 559 GLU B C 1
ATOM 9981 O O . GLU B 1 559 ? -24.75 23.953 21.266 1 95.25 559 GLU B O 1
ATOM 9986 N N . LEU B 1 560 ? -24.188 25.766 19.969 1 96 560 LEU B N 1
ATOM 9987 C CA . LEU B 1 560 ? -22.828 25.281 19.719 1 96 560 LEU B CA 1
ATOM 9988 C C . LEU B 1 560 ? -21.812 26.297 20.234 1 96 560 LEU B C 1
ATOM 9990 O O . LEU B 1 560 ? -22.078 27.5 20.281 1 96 560 LEU B O 1
ATOM 9994 N N . LEU B 1 561 ? -20.703 25.75 20.688 1 95.12 561 LEU B N 1
ATOM 9995 C CA . LEU B 1 561 ? -19.516 26.531 21.016 1 95.12 561 LEU B CA 1
ATOM 9996 C C . LEU B 1 561 ? -18.391 26.25 20.031 1 95.12 561 LEU B C 1
ATOM 9998 O O . LEU B 1 561 ? -18.219 25.125 19.578 1 95.12 561 LEU B O 1
ATOM 10002 N N . ALA B 1 562 ? -17.641 27.266 19.703 1 93.88 562 ALA B N 1
ATOM 10003 C CA . ALA B 1 562 ? -16.484 27.078 18.828 1 93.88 562 ALA B CA 1
ATOM 10004 C C . ALA B 1 562 ? -15.43 28.156 19.078 1 93.88 562 ALA B C 1
ATOM 10006 O O . ALA B 1 562 ? -15.766 29.281 19.438 1 93.88 562 ALA B O 1
ATOM 10007 N N . ALA B 1 563 ? -14.234 27.703 18.953 1 92.06 563 ALA B N 1
ATOM 10008 C CA . ALA B 1 563 ? -13.148 28.688 18.938 1 92.06 563 ALA B CA 1
ATOM 10009 C C . ALA B 1 563 ? -13.062 29.391 17.594 1 92.06 563 ALA B C 1
ATOM 10011 O O . ALA B 1 563 ? -13.047 28.734 16.531 1 92.06 563 ALA B O 1
ATOM 10012 N N . VAL B 1 564 ? -13.086 30.641 17.641 1 88.94 564 VAL B N 1
ATOM 10013 C CA . VAL B 1 564 ? -13.008 31.438 16.422 1 88.94 564 VAL B CA 1
ATOM 10014 C C . VAL B 1 564 ? -11.828 32.406 16.516 1 88.94 564 VAL B C 1
ATOM 10016 O O . VAL B 1 564 ? -11.562 32.969 17.578 1 88.94 564 VAL B O 1
ATOM 10019 N N . SER B 1 565 ? -11.109 32.438 15.43 1 78.19 565 SER B N 1
ATOM 10020 C CA . SER B 1 565 ? -9.992 33.375 15.398 1 78.19 565 SER B CA 1
ATOM 10021 C C . SER B 1 565 ? -10.422 34.75 14.859 1 78.19 565 SER B C 1
ATOM 10023 O O . SER B 1 565 ? -10.914 34.844 13.727 1 78.19 565 SER B O 1
ATOM 10025 N N . VAL B 1 566 ? -10.461 35.688 15.664 1 72.38 566 VAL B N 1
ATOM 10026 C CA . VAL B 1 566 ? -10.758 37.062 15.281 1 72.38 566 VAL B CA 1
ATOM 10027 C C . VAL B 1 566 ? -9.492 37.906 15.398 1 72.38 566 VAL B C 1
ATOM 10029 O O . VAL B 1 566 ? -8.977 38.125 16.5 1 72.38 566 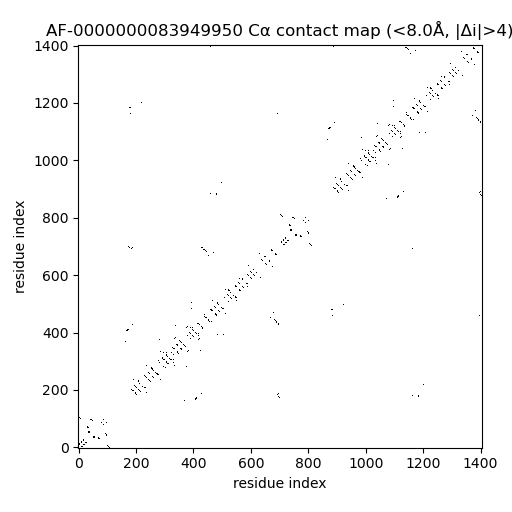VAL B O 1
ATOM 10032 N N . ASP B 1 567 ? -9 38.312 14.234 1 62.88 567 ASP B N 1
ATOM 10033 C CA . ASP B 1 567 ? -7.801 39.156 14.172 1 62.88 567 ASP B CA 1
ATOM 10034 C C . ASP B 1 567 ? -6.609 38.438 14.82 1 62.88 567 ASP B C 1
ATOM 10036 O O . ASP B 1 567 ? -5.879 39.062 15.609 1 62.88 567 ASP B O 1
ATOM 10040 N N . GLY B 1 568 ? -6.559 37.156 14.711 1 65.56 568 GLY B N 1
ATOM 10041 C CA . GLY B 1 568 ? -5.43 36.375 15.188 1 65.56 568 GLY B CA 1
ATOM 10042 C C . GLY B 1 568 ? -5.602 35.875 16.609 1 65.56 568 GLY B C 1
ATOM 10043 O O . GLY B 1 568 ? -4.758 35.125 17.125 1 65.56 568 GLY B O 1
ATOM 10044 N N . ARG B 1 569 ? -6.566 36.438 17.281 1 74.81 569 ARG B N 1
ATOM 10045 C CA . ARG B 1 569 ? -6.828 35.969 18.656 1 74.81 569 ARG B CA 1
ATOM 10046 C C . ARG B 1 569 ? -8 35 18.688 1 74.81 569 ARG B C 1
ATOM 10048 O O . ARG B 1 569 ? -9.008 35.188 18 1 74.81 569 ARG B O 1
ATOM 10055 N N . TRP B 1 570 ? -7.746 34.031 19.547 1 84.38 570 TRP B N 1
ATOM 10056 C CA . TRP B 1 570 ? -8.789 33 19.656 1 84.38 570 TRP B CA 1
ATOM 10057 C C . TRP B 1 570 ? -9.797 33.375 20.734 1 84.38 570 TRP B C 1
ATOM 10059 O O . TRP B 1 570 ? -9.43 33.906 21.781 1 84.38 570 TRP B O 1
ATOM 10069 N N . GLN B 1 571 ? -10.977 33.219 20.5 1 91.88 571 GLN B N 1
ATOM 10070 C CA . GLN B 1 571 ? -12.062 33.375 21.453 1 91.88 571 GLN B CA 1
ATOM 10071 C C . GLN B 1 571 ? -13.141 32.312 21.25 1 91.88 571 GLN B C 1
ATOM 10073 O O . GLN B 1 571 ? -13.203 31.672 20.203 1 91.88 571 GLN B O 1
ATOM 10078 N N . ILE B 1 572 ? -13.969 32.125 22.297 1 94.94 572 ILE B N 1
ATOM 10079 C CA . ILE B 1 572 ? -15.078 31.172 22.188 1 94.94 572 ILE B CA 1
ATOM 10080 C C . ILE B 1 572 ? -16.359 31.906 21.828 1 94.94 572 ILE B C 1
ATOM 10082 O O . ILE B 1 572 ? -16.734 32.875 22.5 1 94.94 572 ILE B O 1
ATOM 10086 N N . ASN B 1 573 ? -16.938 31.5 20.781 1 95.25 573 ASN B N 1
ATOM 10087 C CA . ASN B 1 573 ? -18.25 32 20.406 1 95.25 573 ASN B CA 1
ATOM 10088 C C . ASN B 1 573 ? -19.328 30.922 20.562 1 95.25 573 ASN B C 1
ATOM 10090 O O . ASN B 1 573 ? -19.031 29.719 20.5 1 95.25 573 ASN B O 1
ATOM 10094 N N . SER B 1 574 ? -20.469 31.391 20.859 1 94.88 574 SER B N 1
ATOM 10095 C CA . SER B 1 574 ? -21.641 30.516 20.875 1 94.88 574 SER B CA 1
ATOM 10096 C C . SER B 1 574 ? -22.547 30.781 19.688 1 94.88 574 SER B C 1
ATOM 10098 O O . SER B 1 574 ? -22.656 31.906 19.203 1 94.88 574 SER B O 1
ATOM 10100 N N . LEU B 1 575 ? -23.094 29.734 19.172 1 95.12 575 LEU B N 1
ATOM 10101 C CA . LEU B 1 575 ? -24.016 29.781 18.031 1 95.12 575 LEU B CA 1
ATOM 10102 C C . LEU B 1 575 ? -25.312 29.062 18.375 1 95.12 575 LEU B C 1
ATOM 10104 O O . LEU B 1 575 ? -25.297 27.906 18.797 1 95.12 575 LEU B O 1
ATOM 10108 N N . LEU B 1 576 ? -26.391 29.797 18.188 1 94.38 576 LEU B N 1
ATOM 10109 C CA . LEU B 1 576 ? -27.703 29.172 18.328 1 94.38 576 LEU B CA 1
ATOM 10110 C C . LEU B 1 576 ? -28.172 28.562 17 1 94.38 576 LEU B C 1
ATOM 10112 O O . LEU B 1 576 ? -28.234 29.266 15.992 1 94.38 576 LEU B O 1
ATOM 10116 N N . LEU B 1 577 ? -28.562 27.359 17.016 1 93.88 577 LEU B N 1
ATOM 10117 C CA . LEU B 1 577 ? -28.859 26.625 15.781 1 93.88 577 LEU B CA 1
ATOM 10118 C C . LEU B 1 577 ? -30.156 27.141 15.156 1 93.88 577 LEU B C 1
ATOM 10120 O O . LEU B 1 577 ? -30.281 27.188 13.93 1 93.88 577 LEU B O 1
ATOM 10124 N N . ASP B 1 578 ? -31.125 27.406 15.906 1 90.88 578 ASP B N 1
ATOM 10125 C CA . ASP B 1 578 ? -32.438 27.781 15.406 1 90.88 578 ASP B CA 1
ATOM 10126 C C . ASP B 1 578 ? -32.406 29.156 14.75 1 90.88 578 ASP B C 1
ATOM 10128 O O . ASP B 1 578 ? -32.938 29.359 13.656 1 90.88 578 ASP B O 1
ATOM 10132 N N . SER B 1 579 ? -31.703 30.094 15.336 1 89.19 579 SER B N 1
ATOM 10133 C CA . SER B 1 579 ? -31.688 31.469 14.852 1 89.19 579 SER B CA 1
ATOM 10134 C C . SER B 1 579 ? -30.453 31.75 14 1 89.19 579 SER B C 1
ATOM 10136 O O . SER B 1 579 ? -30.438 32.656 13.18 1 89.19 579 SER B O 1
ATOM 10138 N N . GLY B 1 580 ? -29.484 31.016 14.234 1 89.62 580 GLY B N 1
ATOM 10139 C CA . GLY B 1 580 ? -28.219 31.281 13.562 1 89.62 580 GLY B CA 1
ATOM 10140 C C . GLY B 1 580 ? -27.438 32.438 14.188 1 89.62 580 GLY B C 1
ATOM 10141 O O . GLY B 1 580 ? -26.391 32.812 13.672 1 89.62 580 GLY B O 1
ATOM 10142 N N . GLU B 1 581 ? -27.938 32.906 15.266 1 90.94 581 GLU B N 1
ATOM 10143 C CA . GLU B 1 581 ? -27.281 34.031 15.93 1 90.94 581 GLU B CA 1
ATOM 10144 C C . GLU B 1 581 ? -26.016 33.562 16.656 1 90.94 581 GLU B C 1
ATOM 10146 O O . GLU B 1 581 ? -26 32.5 17.297 1 90.94 581 GLU B O 1
ATOM 10151 N N . GLN B 1 582 ? -24.984 34.312 16.531 1 91.06 582 GLN B N 1
ATOM 10152 C CA . GLN B 1 582 ? -23.719 34.031 17.203 1 91.06 582 GLN B CA 1
ATOM 10153 C C . GLN B 1 582 ? -23.359 35.156 18.188 1 91.06 582 GLN B C 1
ATOM 10155 O O . GLN B 1 582 ? -23.688 36.312 17.969 1 91.06 582 GLN B O 1
ATOM 10160 N N . GLN B 1 583 ? -22.781 34.781 19.312 1 91.62 583 GLN B N 1
ATOM 10161 C CA . GLN B 1 583 ? -22.344 35.75 20.312 1 91.62 583 GLN B CA 1
ATOM 10162 C C . GLN B 1 583 ? -21 35.312 20.922 1 91.62 583 GLN B C 1
ATOM 10164 O O . GLN B 1 583 ? -20.75 34.125 21.141 1 91.62 583 GLN B O 1
ATOM 10169 N N . PRO B 1 584 ? -20.172 36.312 21.188 1 92.56 584 PRO B N 1
ATOM 10170 C CA . PRO B 1 584 ? -18.953 35.969 21.938 1 92.56 584 PRO B CA 1
ATOM 10171 C C . PRO B 1 584 ? -19.219 35.531 23.375 1 92.56 584 PRO B C 1
ATOM 10173 O O . PRO B 1 584 ? -20.109 36.094 24.031 1 92.56 584 PRO B O 1
ATOM 10176 N N . LEU B 1 585 ? -18.609 34.531 23.781 1 91.44 585 LEU B N 1
ATOM 10177 C CA . LEU B 1 585 ? -18.844 33.969 25.109 1 91.44 585 LEU B CA 1
ATOM 10178 C C . LEU B 1 585 ? -17.625 34.188 26.016 1 91.44 585 LEU B C 1
ATOM 10180 O O . LEU B 1 585 ? -17.766 34.5 27.203 1 91.44 585 LEU B O 1
ATOM 10184 N N . LEU B 1 586 ? -16.453 33.906 25.531 1 91.81 586 LEU B N 1
ATOM 10185 C CA . LEU B 1 586 ? -15.227 33.938 26.312 1 91.81 586 LEU B CA 1
ATOM 10186 C C . LEU B 1 586 ? -14.062 34.469 25.484 1 91.81 586 LEU B C 1
ATOM 10188 O O . LEU B 1 586 ? -13.789 33.938 24.406 1 91.81 586 LEU B O 1
ATOM 10192 N N . THR B 1 587 ? -13.438 35.438 26.078 1 89.56 587 THR B N 1
ATOM 10193 C CA . THR B 1 587 ? -12.234 35.938 25.438 1 89.56 587 THR B CA 1
ATOM 10194 C C . THR B 1 587 ? -11.039 35.031 25.734 1 89.56 587 THR B C 1
ATOM 10196 O O . THR B 1 587 ? -10.961 34.438 26.812 1 89.56 587 THR B O 1
ATOM 10199 N N . ASP B 1 588 ? -10.164 34.812 24.812 1 88.94 588 ASP B N 1
ATOM 10200 C CA . ASP B 1 588 ? -8.93 34.031 24.922 1 88.94 588 ASP B CA 1
ATOM 10201 C C . ASP B 1 588 ? -9.211 32.562 25.172 1 88.94 588 ASP B C 1
ATOM 10203 O O . ASP B 1 588 ? -8.484 31.906 25.906 1 88.94 588 ASP B O 1
ATOM 10207 N N . GLY B 1 589 ? -10.328 32.156 24.75 1 91.88 589 GLY B N 1
ATOM 10208 C CA . GLY B 1 589 ? -10.664 30.734 24.844 1 91.88 589 GLY B CA 1
ATOM 10209 C C . GLY B 1 589 ? -10.289 29.969 23.594 1 91.88 589 GLY B C 1
ATOM 10210 O O . GLY B 1 589 ? -10.32 30.5 22.484 1 91.88 589 GLY B O 1
ATOM 10211 N N . PHE B 1 590 ? -9.938 28.656 23.781 1 91.81 590 PHE B N 1
ATOM 10212 C CA . PHE B 1 590 ? -9.547 27.828 22.641 1 91.81 590 PHE B CA 1
ATOM 10213 C C . PHE B 1 590 ? -10.43 26.578 22.562 1 91.81 590 PHE B C 1
ATOM 10215 O O . PHE B 1 590 ? -10.703 26.078 21.469 1 91.81 590 PHE B O 1
ATOM 10222 N N . SER B 1 591 ? -10.758 26.016 23.625 1 93.75 591 SER B N 1
ATOM 10223 C CA . SER B 1 591 ? -11.734 24.938 23.719 1 93.75 591 SER B CA 1
ATOM 10224 C C . SER B 1 591 ? -12.633 25.109 24.938 1 93.75 591 SER B C 1
ATOM 10226 O O . SER B 1 591 ? -12.18 25.578 25.984 1 93.75 591 SER B O 1
ATOM 10228 N N . ALA B 1 592 ? -13.891 24.812 24.734 1 94.62 592 ALA B N 1
ATOM 10229 C CA . ALA B 1 592 ? -14.82 25 25.844 1 94.62 592 ALA B CA 1
ATOM 10230 C C . ALA B 1 592 ? -15.906 23.938 25.844 1 94.62 592 ALA B C 1
ATOM 10232 O O . ALA B 1 592 ? -16.391 23.547 24.781 1 94.62 592 ALA B O 1
ATOM 10233 N N . LYS B 1 593 ? -16.281 23.531 27.031 1 94.38 593 LYS B N 1
ATOM 10234 C CA . LYS B 1 593 ? -17.359 22.547 27.234 1 94.38 593 LYS B CA 1
ATOM 10235 C C . LYS B 1 593 ? -18.125 22.828 28.516 1 94.38 593 LYS B C 1
ATOM 10237 O O . LYS B 1 593 ? -17.531 23.25 29.516 1 94.38 593 LYS B O 1
ATOM 10242 N N . TYR B 1 594 ? -19.359 22.547 28.484 1 94.25 594 TYR B N 1
ATOM 10243 C CA . TYR B 1 594 ? -20.188 22.719 29.672 1 94.25 594 TYR B CA 1
ATOM 10244 C C . TYR B 1 594 ? -20.328 21.422 30.438 1 94.25 594 TYR B C 1
ATOM 10246 O O . TYR B 1 594 ? -20.5 20.359 29.844 1 94.25 594 TYR B O 1
ATOM 10254 N N . ALA B 1 595 ? -20.25 21.531 31.703 1 93.25 595 ALA B N 1
ATOM 10255 C CA . ALA B 1 595 ? -20.641 20.422 32.594 1 93.25 595 ALA B CA 1
ATOM 10256 C C . ALA B 1 595 ? -22.141 20.422 32.812 1 93.25 595 ALA B C 1
ATOM 10258 O O . ALA B 1 595 ? -22.844 21.359 32.438 1 93.25 595 ALA B O 1
ATOM 10259 N N . ALA B 1 596 ? -22.609 19.344 33.469 1 88.31 596 ALA B N 1
ATOM 10260 C CA . ALA B 1 596 ? -24.031 19.172 33.688 1 88.31 596 ALA B CA 1
ATOM 10261 C C . ALA B 1 596 ? -24.578 20.25 34.625 1 88.31 596 ALA B C 1
ATOM 10263 O O . ALA B 1 596 ? -25.734 20.672 34.469 1 88.31 596 ALA B O 1
ATOM 10264 N N . ASP B 1 597 ? -23.781 20.797 35.438 1 87 597 ASP B N 1
ATOM 10265 C CA . ASP B 1 597 ? -24.234 21.781 36.406 1 87 597 ASP B CA 1
ATOM 10266 C C . ASP B 1 597 ? -24.172 23.203 35.844 1 87 597 ASP B C 1
ATOM 10268 O O . ASP B 1 597 ? -24.453 24.172 36.531 1 87 597 ASP B O 1
ATOM 10272 N N . GLY B 1 598 ? -23.703 23.266 34.625 1 88.88 598 GLY B N 1
ATOM 10273 C CA . GLY B 1 598 ? -23.703 24.562 33.938 1 88.88 598 GLY B CA 1
ATOM 10274 C C . GLY B 1 598 ? -22.375 25.266 34.031 1 88.88 598 GLY B C 1
ATOM 10275 O O . GLY B 1 598 ? -22.203 26.359 33.469 1 88.88 598 GLY B O 1
ATOM 10276 N N . THR B 1 599 ? -21.469 24.656 34.688 1 93.88 599 THR B N 1
ATOM 10277 C CA . THR B 1 599 ? -20.125 25.234 34.75 1 93.88 599 THR B CA 1
ATOM 10278 C C . THR B 1 599 ? -19.422 25.078 33.406 1 93.88 599 THR B C 1
ATOM 10280 O O . THR B 1 599 ? -19.484 24.016 32.781 1 93.88 599 THR B O 1
ATOM 10283 N N . LEU B 1 600 ? -18.781 26.172 32.969 1 95.38 600 LEU B N 1
ATOM 10284 C CA . LEU B 1 600 ? -18.031 26.125 31.719 1 95.38 600 LEU B CA 1
ATOM 10285 C C . LEU B 1 600 ? -16.562 25.812 31.984 1 95.38 600 LEU B C 1
ATOM 10287 O O . LEU B 1 600 ? -15.906 26.516 32.75 1 95.38 600 LEU B O 1
ATOM 10291 N N . TYR B 1 601 ? -16.094 24.781 31.438 1 95.81 601 TYR B N 1
ATOM 10292 C CA . TYR B 1 601 ? -14.672 24.453 31.438 1 95.81 601 TYR B CA 1
ATOM 10293 C C . TYR B 1 601 ? -14.023 24.828 30.125 1 95.81 601 TYR B C 1
ATOM 10295 O O . TYR B 1 601 ? -14.617 24.656 29.047 1 95.81 601 TYR B O 1
ATOM 10303 N N . PHE B 1 602 ? -12.805 25.359 30.156 1 95.19 602 PHE B N 1
ATOM 10304 C CA . PHE B 1 602 ? -12.211 25.828 28.906 1 95.19 602 PHE B CA 1
ATOM 10305 C C . PHE B 1 602 ? -10.688 25.797 28.984 1 95.19 602 PHE B C 1
ATOM 10307 O O . PHE B 1 602 ? -10.125 25.625 30.062 1 95.19 602 PHE B O 1
ATOM 10314 N N . THR B 1 603 ? -10.055 25.828 27.844 1 94.12 603 THR B N 1
ATOM 10315 C CA . THR B 1 603 ? -8.609 25.922 27.719 1 94.12 603 THR B CA 1
ATOM 10316 C C . THR B 1 603 ? -8.211 27.156 26.922 1 94.12 603 THR B C 1
ATOM 10318 O O . THR B 1 603 ? -9.055 27.797 26.297 1 94.12 603 THR B O 1
ATOM 10321 N N . ARG B 1 604 ? -6.992 27.516 27.078 1 89.5 604 ARG B N 1
ATOM 10322 C CA . ARG B 1 604 ? -6.367 28.594 26.312 1 89.5 604 ARG B CA 1
ATOM 10323 C C . ARG B 1 604 ? -5.18 28.078 25.516 1 89.5 604 ARG B C 1
ATOM 10325 O O . ARG B 1 604 ? -4.402 27.266 26 1 89.5 604 ARG B O 1
ATOM 10332 N N . LEU B 1 605 ? -5.09 28.484 24.312 1 82.06 605 LEU B N 1
ATOM 10333 C CA . LEU B 1 605 ? -4.117 27.891 23.391 1 82.06 605 LEU B CA 1
ATOM 10334 C C . LEU B 1 605 ? -2.693 28.109 23.891 1 82.06 605 LEU B C 1
ATOM 10336 O O . LEU B 1 605 ? -1.847 27.219 23.781 1 82.06 605 LEU B O 1
ATOM 10340 N N . TYR B 1 606 ? -2.348 29.219 24.484 1 75.31 606 TYR B N 1
ATOM 10341 C CA . TYR B 1 606 ? -0.957 29.531 24.781 1 75.31 606 TYR B CA 1
ATOM 10342 C C . TYR B 1 606 ? -0.712 29.5 26.297 1 75.31 606 TYR B C 1
ATOM 10344 O O . TYR B 1 606 ? 0.284 30.047 26.781 1 75.31 606 TYR B O 1
ATOM 10352 N N . LYS B 1 607 ? -1.617 28.969 26.969 1 82.75 607 LYS B N 1
ATOM 10353 C CA . LYS B 1 607 ? -1.483 28.812 28.422 1 82.75 607 LYS B CA 1
ATOM 10354 C C . LYS B 1 607 ? -1.841 27.406 28.859 1 82.75 607 LYS B C 1
ATOM 10356 O O . LYS B 1 607 ? -2.934 26.906 28.562 1 82.75 607 LYS B O 1
ATOM 10361 N N . LYS B 1 608 ? -0.959 26.828 29.594 1 88.5 608 LYS B N 1
ATOM 10362 C CA . LYS B 1 608 ? -1.215 25.484 30.094 1 88.5 608 LYS B CA 1
ATOM 10363 C C . LYS B 1 608 ? -2.348 25.484 31.125 1 88.5 608 LYS B C 1
ATOM 10365 O O . LYS B 1 608 ? -2.477 26.438 31.906 1 88.5 608 LYS B O 1
ATOM 10370 N N . GLY B 1 609 ? -3.186 24.406 31.031 1 92.5 609 GLY B N 1
ATOM 10371 C CA . GLY B 1 609 ? -4.184 24.219 32.062 1 92.5 609 GLY B CA 1
ATOM 10372 C C . GLY B 1 609 ? -5.602 24.141 31.531 1 92.5 609 GLY B C 1
ATOM 10373 O O . GLY B 1 609 ? -5.855 24.516 30.391 1 92.5 609 GLY B O 1
ATOM 10374 N N . ILE B 1 610 ? -6.465 23.625 32.375 1 95 610 ILE B N 1
ATOM 10375 C CA . ILE B 1 610 ? -7.91 23.641 32.188 1 95 610 ILE B CA 1
ATOM 10376 C C . ILE B 1 610 ? -8.57 24.531 33.25 1 95 610 ILE B C 1
ATOM 10378 O O . ILE B 1 610 ? -8.328 24.359 34.438 1 95 610 ILE B O 1
ATOM 10382 N N . TRP B 1 611 ? -9.328 25.438 32.75 1 96.06 611 TRP B N 1
ATOM 10383 C CA . TRP B 1 611 ? -9.969 26.422 33.625 1 96.06 611 TRP B CA 1
ATOM 10384 C C . TRP B 1 611 ? -11.469 26.172 33.719 1 96.06 611 TRP B C 1
ATOM 10386 O O . TRP B 1 611 ? -12.031 25.422 32.906 1 96.06 611 TRP B O 1
ATOM 10396 N N . ARG B 1 612 ? -12.094 26.734 34.719 1 95.5 612 ARG B N 1
ATOM 10397 C CA . ARG B 1 612 ? -13.547 26.719 34.812 1 95.5 612 ARG B CA 1
ATOM 10398 C C . ARG B 1 612 ? -14.102 28.094 35.125 1 95.5 612 ARG B C 1
ATOM 10400 O O . ARG B 1 612 ? -13.43 28.922 35.719 1 95.5 612 ARG B O 1
ATOM 10407 N N . LEU B 1 613 ? -15.133 28.375 34.531 1 92.94 613 LEU B N 1
ATOM 10408 C CA . LEU B 1 613 ? -15.898 29.594 34.75 1 92.94 613 LEU B CA 1
ATOM 10409 C C . LEU B 1 613 ? -17.188 29.312 35.5 1 92.94 613 LEU B C 1
ATOM 10411 O O . LEU B 1 613 ? -18.125 28.734 34.938 1 92.94 613 LEU B O 1
ATOM 10415 N N . LYS B 1 614 ? -17.141 29.609 36.688 1 84.5 614 LYS B N 1
ATOM 10416 C CA . LYS B 1 614 ? -18.297 29.438 37.562 1 84.5 614 LYS B CA 1
ATOM 10417 C C . LYS B 1 614 ? -18.797 30.781 38.094 1 84.5 614 LYS B C 1
ATOM 10419 O O . LYS B 1 614 ? -18.047 31.484 38.781 1 84.5 614 LYS B O 1
ATOM 10424 N N . GLN B 1 615 ? -20.047 31.203 37.812 1 81.88 615 GLN B N 1
ATOM 10425 C CA . GLN B 1 615 ? -20.656 32.438 38.281 1 81.88 615 GLN B CA 1
ATOM 10426 C C . GLN B 1 615 ? -19.781 33.656 37.906 1 81.88 615 GLN B C 1
ATOM 10428 O O . GLN B 1 615 ? -19.516 34.5 38.75 1 81.88 615 GLN B O 1
ATOM 10433 N N . GLY B 1 616 ? -19.172 33.625 36.75 1 82 616 GLY B N 1
ATOM 10434 C CA . GLY B 1 616 ? -18.438 34.75 36.188 1 82 616 GLY B CA 1
ATOM 10435 C C . GLY B 1 616 ? -16.984 34.812 36.656 1 82 616 GLY B C 1
ATOM 10436 O O . GLY B 1 616 ? -16.234 35.688 36.25 1 82 616 GLY B O 1
ATOM 10437 N N . VAL B 1 617 ? -16.594 33.875 37.531 1 89.38 617 VAL B N 1
ATOM 10438 C CA . VAL B 1 617 ? -15.234 33.844 38.062 1 89.38 617 VAL B CA 1
ATOM 10439 C C . VAL B 1 617 ? -14.445 32.719 37.375 1 89.38 617 VAL B C 1
ATOM 10441 O O . VAL B 1 617 ? -14.898 31.578 37.344 1 89.38 617 VAL B O 1
ATOM 10444 N N . GLU B 1 618 ? -13.305 33.062 36.844 1 92.62 618 GLU B N 1
ATOM 10445 C CA . GLU B 1 618 ? -12.414 32.094 36.219 1 92.62 618 GLU B CA 1
ATOM 10446 C C . GLU B 1 618 ? -11.453 31.484 37.25 1 92.62 618 GLU B C 1
ATOM 10448 O O . GLU B 1 618 ? -10.891 32.188 38.062 1 92.62 618 GLU B O 1
ATOM 10453 N N . GLU B 1 619 ? -11.367 30.219 37.281 1 93.88 619 GLU B N 1
ATOM 10454 C CA . GLU B 1 619 ? -10.453 29.516 38.188 1 93.88 619 GLU B CA 1
ATOM 10455 C C . GLU B 1 619 ? -9.719 28.391 37.438 1 93.88 619 GLU B C 1
ATOM 10457 O O . GLU B 1 619 ? -10.297 27.719 36.594 1 93.88 619 GLU B O 1
ATOM 10462 N N . LEU B 1 620 ? -8.422 28.266 37.812 1 95.12 620 LEU B N 1
ATOM 10463 C CA . LEU B 1 620 ? -7.637 27.156 37.281 1 95.12 620 LEU B CA 1
ATOM 10464 C C . LEU B 1 620 ? -8.047 25.844 37.938 1 95.12 620 LEU B C 1
ATOM 10466 O O . LEU B 1 620 ? -7.969 25.688 39.156 1 95.12 620 LEU B O 1
ATOM 10470 N N . PHE B 1 621 ? -8.539 24.938 37.188 1 95.12 621 PHE B N 1
ATOM 10471 C CA . PHE B 1 621 ? -9.039 23.672 37.719 1 95.12 621 PHE B CA 1
ATOM 10472 C C . PHE B 1 621 ? -7.941 22.609 37.688 1 95.12 621 PHE B C 1
ATOM 10474 O O . PHE B 1 621 ? -7.77 21.859 38.656 1 95.12 621 PHE B O 1
ATOM 10481 N N . TYR B 1 622 ? -7.227 22.469 36.562 1 94.44 622 TYR B N 1
ATOM 10482 C CA . TYR B 1 622 ? -6.148 21.516 36.406 1 94.44 622 TYR B CA 1
ATOM 10483 C C . TYR B 1 622 ? -4.98 22.125 35.625 1 94.44 622 TYR B C 1
ATOM 10485 O O . TYR B 1 622 ? -5.145 22.562 34.5 1 94.44 622 TYR B O 1
ATOM 10493 N N . GLU B 1 623 ? -3.727 21.984 36.125 1 92.75 623 GLU B N 1
ATOM 10494 C CA . GLU B 1 623 ? -2.602 22.766 35.594 1 92.75 623 GLU B CA 1
ATOM 10495 C C . GLU B 1 623 ? -1.795 21.984 34.594 1 92.75 623 GLU B C 1
ATOM 10497 O O . GLU B 1 623 ? -1.133 22.562 33.719 1 92.75 623 GLU B O 1
ATOM 10502 N N . GLN B 1 624 ? -1.786 20.719 34.656 1 88.5 624 GLN B N 1
ATOM 10503 C CA . GLN B 1 624 ? -0.851 19.922 33.875 1 88.5 624 GLN B CA 1
ATOM 10504 C C . GLN B 1 624 ? -1.476 19.469 32.562 1 88.5 624 GLN B C 1
ATOM 10506 O O . GLN B 1 624 ? -1.441 18.297 32.219 1 88.5 624 GLN B O 1
ATOM 10511 N N . TYR B 1 625 ? -2.074 20.344 31.766 1 89.38 625 TYR B N 1
ATOM 10512 C CA . TYR B 1 625 ? -2.627 20.047 30.438 1 89.38 625 TYR B CA 1
ATOM 10513 C C . TYR B 1 625 ? -2.117 21.047 29.406 1 89.38 625 TYR B C 1
ATOM 10515 O O . TYR B 1 625 ? -2.219 22.25 29.594 1 89.38 625 TYR B O 1
ATOM 10523 N N . THR B 1 626 ? -1.548 20.531 28.359 1 83.44 626 THR B N 1
ATOM 10524 C CA . THR B 1 626 ? -1.132 21.359 27.234 1 83.44 626 THR B CA 1
ATOM 10525 C C . THR B 1 626 ? -2.16 21.281 26.109 1 83.44 626 THR B C 1
ATOM 10527 O O . THR B 1 626 ? -2.4 20.219 25.531 1 83.44 626 THR B O 1
ATOM 10530 N N . PRO B 1 627 ? -2.73 22.422 25.812 1 82.62 627 PRO B N 1
ATOM 10531 C CA . PRO B 1 627 ? -3.76 22.422 24.781 1 82.62 627 PRO B CA 1
ATOM 10532 C C . PRO B 1 627 ? -3.197 22.125 23.391 1 82.62 627 PRO B C 1
ATOM 10534 O O . PRO B 1 627 ? -2.088 22.547 23.062 1 82.62 627 PRO B O 1
ATOM 10537 N N . HIS B 1 628 ? -3.893 21.234 22.672 1 72.31 628 HIS B N 1
ATOM 10538 C CA . HIS B 1 628 ? -3.609 20.906 21.281 1 72.31 628 HIS B CA 1
ATOM 10539 C C . HIS B 1 628 ? -4.852 21.078 20.406 1 72.31 628 HIS B C 1
ATOM 10541 O O . HIS B 1 628 ? -5.953 21.281 20.922 1 72.31 628 HIS B O 1
ATOM 10547 N N . PHE B 1 629 ? -4.41 21.078 19.094 1 65.19 629 PHE B N 1
ATOM 10548 C CA . PHE B 1 629 ? -5.527 21.016 18.156 1 65.19 629 PHE B CA 1
ATOM 10549 C C . PHE B 1 629 ? -6.207 19.641 18.219 1 65.19 629 PHE B C 1
ATOM 10551 O O . PHE B 1 629 ? -5.535 18.609 18.172 1 65.19 629 PHE B O 1
ATOM 10558 N N . GLY B 1 630 ? -7.34 19.625 18.641 1 66 630 GLY B N 1
ATOM 10559 C CA . GLY B 1 630 ? -8.094 18.391 18.828 1 66 630 GLY B CA 1
ATOM 10560 C C . GLY B 1 630 ? -8.555 18.188 20.25 1 66 630 GLY B C 1
ATOM 10561 O O . GLY B 1 630 ? -8.242 18.984 21.141 1 66 630 GLY B O 1
ATOM 10562 N N . SER B 1 631 ? -9.484 17.328 20.484 1 63.28 631 SER B N 1
ATOM 10563 C CA . SER B 1 631 ? -10.172 17.172 21.75 1 63.28 631 SER B CA 1
ATOM 10564 C C . SER B 1 631 ? -9.531 16.062 22.578 1 63.28 631 SER B C 1
ATOM 10566 O O . SER B 1 631 ? -10.047 14.938 22.641 1 63.28 631 SER B O 1
ATOM 10568 N N . SER B 1 632 ? -8.414 16.328 23.266 1 79.62 632 SER B N 1
ATOM 10569 C CA . SER B 1 632 ? -7.859 15.273 24.109 1 79.62 632 SER B CA 1
ATOM 10570 C C . SER B 1 632 ? -8.367 15.383 25.547 1 79.62 632 SER B C 1
ATOM 10572 O O . SER B 1 632 ? -7.734 14.883 26.484 1 79.62 632 SER B O 1
ATOM 10574 N N . TRP B 1 633 ? -9.461 16.172 25.781 1 92.69 633 TRP B N 1
ATOM 10575 C CA . TRP B 1 633 ? -10.141 16.203 27.078 1 92.69 633 TRP B CA 1
ATOM 10576 C C . TRP B 1 633 ? -11.656 16.188 26.891 1 92.69 633 TRP B C 1
ATOM 10578 O O . TRP B 1 633 ? -12.172 16.703 25.906 1 92.69 633 TRP B O 1
ATOM 10588 N N . GLN B 1 634 ? -12.312 15.539 27.859 1 94.19 634 GLN B N 1
ATOM 10589 C CA . GLN B 1 634 ? -13.758 15.367 27.781 1 94.19 634 GLN B CA 1
ATOM 10590 C C . GLN B 1 634 ? -14.398 15.477 29.156 1 94.19 634 GLN B C 1
ATOM 10592 O O . GLN B 1 634 ? -13.742 15.258 30.172 1 94.19 634 GLN B O 1
ATOM 10597 N N . LEU B 1 635 ? -15.609 15.922 29.156 1 94.56 635 LEU B N 1
ATOM 10598 C CA . LEU B 1 635 ? -16.438 15.891 30.359 1 94.56 635 LEU B CA 1
ATOM 10599 C C . LEU B 1 635 ? -17.5 14.797 30.266 1 94.56 635 LEU B C 1
ATOM 10601 O O . LEU B 1 635 ? -18.297 14.789 29.344 1 94.56 635 LEU B O 1
ATOM 10605 N N . ALA B 1 636 ? -17.422 13.906 31.172 1 93.62 636 ALA B N 1
ATOM 10606 C CA . ALA B 1 636 ? -18.391 12.82 31.234 1 93.62 636 ALA B CA 1
ATOM 10607 C C . ALA B 1 636 ? -18.516 12.258 32.656 1 93.62 636 ALA B C 1
ATOM 10609 O O . ALA B 1 636 ? -17.531 12.234 33.406 1 93.62 636 ALA B O 1
ATOM 10610 N N . SER B 1 637 ? -19.719 11.859 33.031 1 89.06 637 SER B N 1
ATOM 10611 C CA . SER B 1 637 ? -19.953 11.234 34.344 1 89.06 637 SER B CA 1
ATOM 10612 C C . SER B 1 637 ? -19.438 12.102 35.469 1 89.06 637 SER B C 1
ATOM 10614 O O . SER B 1 637 ? -18.75 11.617 36.375 1 89.06 637 SER B O 1
ATOM 10616 N N . GLU B 1 638 ? -19.609 13.344 35.438 1 93.12 638 GLU B N 1
ATOM 10617 C CA . GLU B 1 638 ? -19.234 14.328 36.469 1 93.12 638 GLU B CA 1
ATOM 10618 C C . GLU B 1 638 ? -17.719 14.336 36.688 1 93.12 638 GLU B C 1
ATOM 10620 O O . GLU B 1 638 ? -17.266 14.469 37.812 1 93.12 638 GLU B O 1
ATOM 10625 N N . ALA B 1 639 ? -17.094 14.047 35.688 1 96.56 639 ALA B N 1
ATOM 10626 C CA . ALA B 1 639 ? -15.633 14.047 35.781 1 96.56 639 ALA B CA 1
ATOM 10627 C C . ALA B 1 639 ? -15 14.641 34.531 1 96.56 639 ALA B C 1
ATOM 10629 O O . ALA B 1 639 ? -15.625 14.68 33.469 1 96.56 639 ALA B O 1
ATOM 10630 N N . LEU B 1 640 ? -13.82 15.109 34.719 1 96.19 640 LEU B N 1
ATOM 10631 C CA . LEU B 1 640 ? -12.945 15.508 33.625 1 96.19 640 LEU B CA 1
ATOM 10632 C C . LEU B 1 640 ? -12.016 14.367 33.219 1 96.19 640 LEU B C 1
ATOM 10634 O O . LEU B 1 640 ? -11.344 13.781 34.062 1 96.19 640 LEU B O 1
ATOM 10638 N N . TRP B 1 641 ? -12.094 14.016 31.953 1 96.19 641 TRP B N 1
ATOM 10639 C CA . TRP B 1 641 ? -11.234 12.977 31.406 1 96.19 641 TRP B CA 1
ATOM 10640 C C . TRP B 1 641 ? -10.188 13.586 30.469 1 96.19 641 TRP B C 1
ATOM 10642 O O . TRP B 1 641 ? -10.492 14.469 29.672 1 96.19 641 TRP B O 1
ATOM 10652 N N . LEU B 1 642 ? -8.93 13.156 30.562 1 94.44 642 LEU B N 1
ATOM 10653 C CA . LEU B 1 642 ? -7.926 13.664 29.625 1 94.44 642 LEU B CA 1
ATOM 10654 C C . LEU B 1 642 ? -6.816 12.641 29.406 1 94.44 642 LEU B C 1
ATOM 10656 O O . LEU B 1 642 ? -6.633 11.742 30.234 1 94.44 642 LEU B O 1
ATOM 10660 N N . LEU B 1 643 ? -6.168 12.773 28.297 1 92.75 643 LEU B N 1
ATOM 10661 C CA . LEU B 1 643 ? -4.973 11.992 28 1 92.75 643 LEU B CA 1
ATOM 10662 C C . LEU B 1 643 ? -3.723 12.695 28.531 1 92.75 643 LEU B C 1
ATOM 10664 O O . LEU B 1 643 ? -3.613 13.922 28.438 1 92.75 643 LEU B O 1
ATOM 10668 N N . ARG B 1 644 ? -2.861 11.922 29.078 1 87.75 644 ARG B N 1
ATOM 10669 C CA . ARG B 1 644 ? -1.635 12.477 29.641 1 87.75 644 ARG B CA 1
ATOM 10670 C C . ARG B 1 644 ? -0.411 11.719 29.141 1 87.75 644 ARG B C 1
ATOM 10672 O O . ARG B 1 644 ? -0.255 10.523 29.422 1 87.75 644 ARG B O 1
ATOM 10679 N N . PRO B 1 645 ? 0.402 12.406 28.359 1 84.12 645 PRO B N 1
ATOM 10680 C CA . PRO B 1 645 ? 1.649 11.75 27.953 1 84.12 645 PRO B CA 1
ATOM 10681 C C . PRO B 1 645 ? 2.604 11.531 29.125 1 84.12 645 PRO B C 1
ATOM 10683 O O . PRO B 1 645 ? 2.748 12.406 29.984 1 84.12 645 PRO B O 1
ATOM 10686 N N . ASN B 1 646 ? 3.041 10.375 29.188 1 78 646 ASN B N 1
ATOM 10687 C CA . ASN B 1 646 ? 4.102 10.031 30.125 1 78 646 ASN B CA 1
ATOM 10688 C C . ASN B 1 646 ? 5.398 9.672 29.406 1 78 646 ASN B C 1
ATOM 10690 O O . ASN B 1 646 ? 5.492 9.805 28.188 1 78 646 ASN B O 1
ATOM 10694 N N . ASP B 1 647 ? 6.539 9.508 30 1 67.12 647 ASP B N 1
ATOM 10695 C CA . ASP B 1 647 ? 7.855 9.281 29.406 1 67.12 647 ASP B CA 1
ATOM 10696 C C . ASP B 1 647 ? 7.777 8.305 28.234 1 67.12 647 ASP B C 1
ATOM 10698 O O . ASP B 1 647 ? 8.273 8.602 27.141 1 67.12 647 ASP B O 1
ATOM 10702 N N . ASN B 1 648 ? 7.203 7.16 28.406 1 71.5 648 ASN B N 1
ATOM 10703 C CA . ASN B 1 648 ? 7.234 6.188 27.312 1 71.5 648 ASN B CA 1
ATOM 10704 C C . ASN B 1 648 ? 5.84 5.648 27 1 71.5 648 ASN B C 1
ATOM 10706 O O . ASN B 1 648 ? 5.699 4.645 26.312 1 71.5 648 ASN B O 1
ATOM 10710 N N . ALA B 1 649 ? 4.832 6.344 27.594 1 82.25 649 ALA B N 1
ATOM 10711 C CA . ALA B 1 649 ? 3.484 5.824 27.375 1 82.25 649 ALA B CA 1
ATOM 10712 C C . ALA B 1 649 ? 2.447 6.941 27.469 1 82.25 649 ALA B C 1
ATOM 10714 O O . ALA B 1 649 ? 2.781 8.086 27.797 1 82.25 649 ALA B O 1
ATOM 10715 N N . MET B 1 650 ? 1.236 6.605 26.984 1 90.88 650 MET B N 1
ATOM 10716 C CA . MET B 1 650 ? 0.087 7.488 27.156 1 90.88 650 MET B CA 1
ATOM 10717 C C . MET B 1 650 ? -0.801 7.008 28.297 1 90.88 650 MET B C 1
ATOM 10719 O O . MET B 1 650 ? -1.039 5.809 28.438 1 90.88 650 MET B O 1
ATOM 10723 N N . GLY B 1 651 ? -1.161 7.949 29.109 1 93.38 651 GLY B N 1
ATOM 10724 C CA . GLY B 1 651 ? -2.066 7.617 30.203 1 93.38 651 GLY B CA 1
ATOM 10725 C C . GLY B 1 651 ? -3.4 8.328 30.109 1 93.38 651 GLY B C 1
ATOM 10726 O O . GLY B 1 651 ? -3.551 9.281 29.328 1 93.38 651 GLY B O 1
ATOM 10727 N N . ILE B 1 652 ? -4.41 7.758 30.875 1 94.69 652 ILE B N 1
ATOM 10728 C CA . ILE B 1 652 ? -5.719 8.391 31.031 1 94.69 652 ILE B CA 1
ATOM 10729 C C . ILE B 1 652 ? -5.883 8.891 32.469 1 94.69 652 ILE B C 1
ATOM 10731 O O . ILE B 1 652 ? -5.41 8.25 33.406 1 94.69 652 ILE B O 1
ATOM 10735 N N . LEU B 1 653 ? -6.395 10.078 32.594 1 95.56 653 LEU B N 1
ATOM 10736 C CA . LEU B 1 653 ? -6.645 10.695 33.875 1 95.56 653 LEU B CA 1
ATOM 10737 C C . LEU B 1 653 ? -8.109 11.102 34 1 95.56 653 LEU B C 1
ATOM 10739 O O . LEU B 1 653 ? -8.68 11.695 33.094 1 95.56 653 LEU B O 1
ATOM 10743 N N . LYS B 1 654 ? -8.664 10.711 35.094 1 96.62 654 LYS B N 1
ATOM 10744 C CA . LYS B 1 654 ? -10.031 11.078 35.469 1 96.62 654 LYS B CA 1
ATOM 10745 C C . LYS B 1 654 ? -10.039 11.922 36.75 1 96.62 654 LYS B C 1
ATOM 10747 O O . LYS B 1 654 ? -9.469 11.523 37.75 1 96.62 654 LYS B O 1
ATOM 10752 N N . ILE B 1 655 ? -10.656 13.109 36.625 1 97.25 655 ILE B N 1
ATOM 10753 C CA . ILE B 1 655 ? -10.727 14.008 37.781 1 97.25 655 ILE B CA 1
ATOM 10754 C C . ILE B 1 655 ? -12.188 14.289 38.125 1 97.25 655 ILE B C 1
ATOM 10756 O O . ILE B 1 655 ? -12.938 14.828 37.312 1 97.25 655 ILE B O 1
ATOM 10760 N N . ASP B 1 656 ? -12.523 13.984 39.312 1 96.75 656 ASP B N 1
ATOM 10761 C CA . ASP B 1 656 ? -13.883 14.273 39.781 1 96.75 656 ASP B CA 1
ATOM 10762 C C . ASP B 1 656 ? -14.125 15.781 39.875 1 96.75 656 ASP B C 1
ATOM 10764 O O . ASP B 1 656 ? -13.32 16.516 40.438 1 96.75 656 ASP B O 1
ATOM 10768 N N . LEU B 1 657 ? -15.266 16.234 39.375 1 95.25 657 LEU B N 1
ATOM 10769 C CA . LEU B 1 657 ? -15.516 17.656 39.25 1 95.25 657 LEU B CA 1
ATOM 10770 C C . LEU B 1 657 ? -15.883 18.266 40.594 1 95.25 657 LEU B C 1
ATOM 10772 O O . LEU B 1 657 ? -15.719 19.469 40.812 1 95.25 657 LEU B O 1
ATOM 10776 N N . HIS B 1 658 ? -16.375 17.453 41.5 1 92.5 658 HIS B N 1
ATOM 10777 C CA . HIS B 1 658 ? -16.844 17.938 42.812 1 92.5 658 HIS B CA 1
ATOM 10778 C C . HIS B 1 658 ? -15.75 17.828 43.875 1 92.5 658 HIS B C 1
ATOM 10780 O O . HIS B 1 658 ? -15.508 18.766 44.625 1 92.5 658 HIS B O 1
ATOM 10786 N N . THR B 1 659 ? -15.047 16.719 43.844 1 93.69 659 THR B N 1
ATOM 10787 C CA . THR B 1 659 ? -14.094 16.453 44.906 1 93.69 659 THR B CA 1
ATOM 10788 C C . THR B 1 659 ? -12.664 16.766 44.469 1 93.69 659 THR B C 1
ATOM 10790 O O . THR B 1 659 ? -11.781 16.969 45.312 1 93.69 659 THR B O 1
ATOM 10793 N N . GLY B 1 660 ? -12.422 16.672 43.219 1 92.62 660 GLY B N 1
ATOM 10794 C CA . GLY B 1 660 ? -11.07 16.859 42.688 1 92.62 660 GLY B CA 1
ATOM 10795 C C . GLY B 1 660 ? -10.234 15.594 42.75 1 92.62 660 GLY B C 1
ATOM 10796 O O . GLY B 1 660 ? -9.047 15.617 42.406 1 92.62 660 GLY B O 1
ATOM 10797 N N . LYS B 1 661 ? -10.852 14.562 43.188 1 95.75 661 LYS B N 1
ATOM 10798 C CA . LYS B 1 661 ? -10.133 13.289 43.25 1 95.75 661 LYS B CA 1
ATOM 10799 C C . LYS B 1 661 ? -9.664 12.852 41.875 1 95.75 661 LYS B C 1
ATOM 10801 O O . LYS B 1 661 ? -10.406 12.953 40.875 1 95.75 661 LYS B O 1
ATOM 10806 N N . ARG B 1 662 ? -8.398 12.352 41.844 1 96.06 662 ARG B N 1
ATOM 10807 C CA . ARG B 1 662 ? -7.781 11.953 40.594 1 96.06 662 ARG B CA 1
ATOM 10808 C C . ARG B 1 662 ? -7.57 10.445 40.531 1 96.06 662 ARG B C 1
ATOM 10810 O O . ARG B 1 662 ? -7.172 9.836 41.531 1 96.06 662 ARG B O 1
ATOM 10817 N N . GLU B 1 663 ? -7.879 9.875 39.438 1 95.06 663 GLU B N 1
ATOM 10818 C CA . GLU B 1 663 ? -7.602 8.477 39.125 1 95.06 663 GLU B CA 1
ATOM 10819 C C . GLU B 1 663 ? -6.902 8.367 37.75 1 95.06 663 GLU B C 1
ATOM 10821 O O . GLU B 1 663 ? -7.426 8.828 36.75 1 95.06 663 GLU B O 1
ATOM 10826 N N . GLY B 1 664 ? -5.688 7.754 37.781 1 94.38 664 GLY B N 1
ATOM 10827 C CA . GLY B 1 664 ? -4.926 7.645 36.531 1 94.38 664 GLY B CA 1
ATOM 10828 C C . GLY B 1 664 ? -4.461 6.23 36.25 1 94.38 664 GLY B C 1
ATOM 10829 O O . GLY B 1 664 ? -4.27 5.434 37.156 1 94.38 664 GLY B O 1
ATOM 10830 N N . ARG B 1 665 ? -4.332 5.977 34.969 1 93.56 665 ARG B N 1
ATOM 10831 C CA . ARG B 1 665 ? -3.842 4.684 34.5 1 93.56 665 ARG B CA 1
ATOM 10832 C C . ARG B 1 665 ? -3.127 4.816 33.156 1 93.56 665 ARG B C 1
ATOM 10834 O O . ARG B 1 665 ? -3.557 5.582 32.312 1 93.56 665 ARG B O 1
ATOM 10841 N N . ASP B 1 666 ? -2.031 4.07 33.094 1 93.62 666 ASP B N 1
ATOM 10842 C CA . ASP B 1 666 ? -1.396 3.98 31.766 1 93.62 666 ASP B CA 1
ATOM 10843 C C . ASP B 1 666 ? -2.244 3.156 30.797 1 93.62 666 ASP B C 1
ATOM 10845 O O . ASP B 1 666 ? -2.803 2.127 31.188 1 93.62 666 ASP B O 1
ATOM 10849 N N . ILE B 1 667 ? -2.336 3.621 29.625 1 94.88 667 ILE B N 1
ATOM 10850 C CA . ILE B 1 667 ? -3.115 2.906 28.625 1 94.88 667 ILE B CA 1
ATOM 10851 C C . ILE B 1 667 ? -2.305 1.729 28.078 1 94.88 667 ILE B C 1
ATOM 10853 O O . ILE B 1 667 ? -1.229 1.917 27.516 1 94.88 667 ILE B O 1
ATOM 10857 N N . PRO B 1 668 ? -2.764 0.545 28.203 1 92.94 668 PRO B N 1
ATOM 10858 C CA . PRO B 1 668 ? -2.039 -0.618 27.688 1 92.94 668 PRO B CA 1
ATOM 10859 C C . PRO B 1 668 ? -2.17 -0.769 26.172 1 92.94 668 PRO B C 1
ATOM 10861 O O . PRO B 1 668 ? -2.674 -1.787 25.703 1 92.94 668 PRO B O 1
ATOM 10864 N N . MET B 1 669 ? -1.817 0.159 25.531 1 90.31 669 MET B N 1
ATOM 10865 C CA . MET B 1 669 ? -1.839 0.28 24.078 1 90.31 669 MET B CA 1
ATOM 10866 C C . MET B 1 669 ? -0.681 1.143 23.594 1 90.31 669 MET B C 1
ATOM 10868 O O . MET B 1 669 ? -0.349 2.154 24.203 1 90.31 669 MET B O 1
ATOM 10872 N N . GLU B 1 670 ? -0.034 0.661 22.531 1 84.19 670 GLU B N 1
ATOM 10873 C CA . GLU B 1 670 ? 1.065 1.441 21.984 1 84.19 670 GLU B CA 1
ATOM 10874 C C . GLU B 1 670 ? 0.562 2.449 20.953 1 84.19 670 GLU B C 1
ATOM 10876 O O . GLU B 1 670 ? -0.489 2.246 20.344 1 84.19 670 GLU B O 1
ATOM 10881 N N . LYS B 1 671 ? 1.255 3.594 20.859 1 88.94 671 LYS B N 1
ATOM 10882 C CA . LYS B 1 671 ? 1.078 4.574 19.797 1 88.94 671 LYS B CA 1
ATOM 10883 C C . LYS B 1 671 ? -0.305 5.215 19.859 1 88.94 671 LYS B C 1
ATOM 10885 O O . LYS B 1 671 ? -0.979 5.355 18.828 1 88.94 671 LYS B O 1
ATOM 10890 N N . VAL B 1 672 ? -0.737 5.547 21.062 1 91.5 672 VAL B N 1
ATOM 10891 C CA . VAL B 1 672 ? -2.008 6.238 21.266 1 91.5 672 VAL B CA 1
ATOM 10892 C C . VAL B 1 672 ? -1.897 7.68 20.781 1 91.5 672 VAL B C 1
ATOM 10894 O O . VAL B 1 672 ? -0.944 8.383 21.109 1 91.5 672 VAL B O 1
ATOM 10897 N N . SER B 1 673 ? -2.857 8.062 19.969 1 89.06 673 SER B N 1
ATOM 10898 C CA . SER B 1 673 ? -2.904 9.453 19.531 1 89.06 673 SER B CA 1
ATOM 10899 C C . SER B 1 673 ? -3.244 10.383 20.703 1 89.06 673 SER B C 1
ATOM 10901 O O . SER B 1 673 ? -4.207 10.141 21.438 1 89.06 673 SER B O 1
ATOM 10903 N N . PRO B 1 674 ? -2.529 11.406 20.844 1 86.56 674 PRO B N 1
ATOM 10904 C CA . PRO B 1 674 ? -2.842 12.344 21.922 1 86.56 674 PRO B CA 1
ATOM 10905 C C . PRO B 1 674 ? -3.957 13.32 21.547 1 86.56 674 PRO B C 1
ATOM 10907 O O . PRO B 1 674 ? -4.324 14.18 22.344 1 86.56 674 PRO B O 1
ATOM 10910 N N . ARG B 1 675 ? -4.582 13.156 20.422 1 83.62 675 ARG B N 1
ATOM 10911 C CA . ARG B 1 675 ? -5.441 14.219 19.906 1 83.62 675 ARG B CA 1
ATOM 10912 C C . ARG B 1 675 ? -6.914 13.836 20.016 1 83.62 675 ARG B C 1
ATOM 10914 O O . ARG B 1 675 ? -7.793 14.688 19.891 1 83.62 675 ARG B O 1
ATOM 10921 N N . LEU B 1 676 ? -7.164 12.617 20.281 1 88.44 676 LEU B N 1
ATOM 10922 C CA . LEU B 1 676 ? -8.555 12.188 20.188 1 88.44 676 LEU B CA 1
ATOM 10923 C C . LEU B 1 676 ? -8.953 11.391 21.422 1 88.44 676 LEU B C 1
ATOM 10925 O O . LEU B 1 676 ? -8.242 10.461 21.828 1 88.44 676 LEU B O 1
ATOM 10929 N N . LEU B 1 677 ? -10.07 11.812 22.047 1 93.12 677 LEU B N 1
ATOM 10930 C CA . LEU B 1 677 ? -10.672 11.125 23.188 1 93.12 677 LEU B CA 1
ATOM 10931 C C . LEU B 1 677 ? -12.188 11.281 23.172 1 93.12 677 LEU B C 1
ATOM 10933 O O . LEU B 1 677 ? -12.695 12.391 23.016 1 93.12 677 LEU B O 1
ATOM 10937 N N . SER B 1 678 ? -12.844 10.211 23.219 1 94.94 678 SER B N 1
ATOM 10938 C CA . SER B 1 678 ? -14.289 10.211 23.406 1 94.94 678 SER B CA 1
ATOM 10939 C C . SER B 1 678 ? -14.695 9.336 24.594 1 94.94 678 SER B C 1
ATOM 10941 O O . SER B 1 678 ? -14.141 8.258 24.781 1 94.94 678 SER B O 1
ATOM 10943 N N . VAL B 1 679 ? -15.578 9.852 25.406 1 96.12 679 VAL B N 1
ATOM 10944 C CA . VAL B 1 679 ? -15.977 9.156 26.609 1 96.12 679 VAL B CA 1
ATOM 10945 C C . VAL B 1 679 ? -17.5 9.117 26.703 1 96.12 679 VAL B C 1
ATOM 10947 O O . VAL B 1 679 ? -18.172 10.133 26.484 1 96.12 679 VAL B O 1
ATOM 10950 N N . THR B 1 680 ? -18 7.973 27.078 1 96.44 680 THR B N 1
ATOM 10951 C CA . THR B 1 680 ? -19.438 7.828 27.266 1 96.44 680 THR B CA 1
ATOM 10952 C C . THR B 1 680 ? -19.844 8.18 28.703 1 96.44 680 THR B C 1
ATOM 10954 O O . THR B 1 680 ? -18.984 8.414 29.547 1 96.44 680 THR B O 1
ATOM 10957 N N . ASP B 1 681 ? -21.125 8.195 28.953 1 94.19 681 ASP B N 1
ATOM 10958 C CA . ASP B 1 681 ? -21.641 8.508 30.297 1 94.19 681 ASP B CA 1
ATOM 10959 C C . ASP B 1 681 ? -21.25 7.43 31.297 1 94.19 681 ASP B C 1
ATOM 10961 O O . ASP B 1 681 ? -21.156 7.699 32.5 1 94.19 681 ASP B O 1
ATOM 10965 N N . ASP B 1 682 ? -21.016 6.246 30.75 1 92.75 682 ASP B N 1
ATOM 10966 C CA . ASP B 1 682 ? -20.672 5.129 31.641 1 92.75 682 ASP B CA 1
ATOM 10967 C C . ASP B 1 682 ? -19.156 4.953 31.734 1 92.75 682 ASP B C 1
ATOM 10969 O O . ASP B 1 682 ? -18.672 4.012 32.375 1 92.75 682 ASP B O 1
ATOM 10973 N N . GLY B 1 683 ? -18.469 5.754 31.078 1 94 683 GLY B N 1
ATOM 10974 C CA . GLY B 1 683 ? -17.016 5.75 31.219 1 94 683 GLY B CA 1
ATOM 10975 C C . GLY B 1 683 ? -16.312 4.895 30.172 1 94 683 GLY B C 1
ATOM 10976 O O . GLY B 1 683 ? -15.148 4.543 30.344 1 94 683 GLY B O 1
ATOM 10977 N N . GLN B 1 684 ? -17.016 4.496 29.172 1 95.5 684 GLN B N 1
ATOM 10978 C CA . GLN B 1 684 ? -16.344 3.852 28.031 1 95.5 684 GLN B CA 1
ATOM 10979 C C . GLN B 1 684 ? -15.594 4.871 27.188 1 95.5 684 GLN B C 1
ATOM 10981 O O . GLN B 1 684 ? -15.977 6.039 27.125 1 95.5 684 GLN B O 1
ATOM 10986 N N . ILE B 1 685 ? -14.508 4.324 26.562 1 95.62 685 ILE B N 1
ATOM 10987 C CA . ILE B 1 685 ? -13.633 5.289 25.906 1 95.62 685 ILE B CA 1
ATOM 10988 C C . ILE B 1 685 ? -13.328 4.816 24.484 1 95.62 685 ILE B C 1
ATOM 10990 O O . ILE B 1 685 ? -13.18 3.619 24.234 1 95.62 685 ILE B O 1
ATOM 10994 N N . SER B 1 686 ? -13.297 5.777 23.594 1 95.56 686 SER B N 1
ATOM 10995 C CA . SER B 1 686 ? -12.727 5.562 22.266 1 95.56 686 SER B CA 1
ATOM 10996 C C . SER B 1 686 ? -11.383 6.277 22.125 1 95.56 686 SER B C 1
ATOM 10998 O O . SER B 1 686 ? -11.25 7.438 22.516 1 95.56 686 SER B O 1
ATOM 11000 N N . LEU B 1 687 ? -10.414 5.551 21.688 1 94.62 687 LEU B N 1
ATOM 11001 C CA . LEU B 1 687 ? -9.055 6.051 21.469 1 94.62 687 LEU B CA 1
ATOM 11002 C C . LEU B 1 687 ? -8.672 5.938 20 1 94.62 687 LEU B C 1
ATOM 11004 O O . LEU B 1 687 ? -9.336 5.25 19.234 1 94.62 687 LEU B O 1
ATOM 11008 N N . ALA B 1 688 ? -7.656 6.652 19.656 1 92.44 688 ALA B N 1
ATOM 11009 C CA . ALA B 1 688 ? -7.117 6.559 18.297 1 92.44 688 ALA B CA 1
ATOM 11010 C C . ALA B 1 688 ? -5.676 6.059 18.312 1 92.44 688 ALA B C 1
ATOM 11012 O O . ALA B 1 688 ? -4.887 6.449 19.172 1 92.44 688 ALA B O 1
ATOM 11013 N N . LEU B 1 689 ? -5.445 5.145 17.453 1 91.06 689 LEU B N 1
ATOM 11014 C CA . LEU B 1 689 ? -4.074 4.742 17.188 1 91.06 689 LEU B CA 1
ATOM 11015 C C . LEU B 1 689 ? -3.432 5.672 16.156 1 91.06 689 LEU B C 1
ATOM 11017 O O . LEU B 1 689 ? -4.07 6.051 15.172 1 91.06 689 LEU B O 1
ATOM 11021 N N . LEU B 1 690 ? -2.24 6.016 16.422 1 88.75 690 LEU B N 1
ATOM 11022 C CA . LEU B 1 690 ? -1.396 6.723 15.469 1 88.75 690 LEU B CA 1
ATOM 11023 C C . LEU B 1 690 ? -0.063 6.004 15.289 1 88.75 690 LEU B C 1
ATOM 11025 O O . LEU B 1 690 ? 0.915 6.32 15.969 1 88.75 690 LEU B O 1
ATOM 11029 N N . GLY B 1 691 ? -0.032 5.086 14.344 1 86.75 691 GLY B N 1
ATOM 11030 C CA . GLY B 1 691 ? 1.161 4.285 14.109 1 86.75 691 GLY B CA 1
ATOM 11031 C C . GLY B 1 691 ? 1.945 4.727 12.883 1 86.75 691 GLY B C 1
ATOM 11032 O O . GLY B 1 691 ? 1.36 5.148 11.883 1 86.75 691 GLY B O 1
ATOM 11033 N N . PRO B 1 692 ? 3.307 4.691 13.07 1 87.62 692 PRO B N 1
ATOM 11034 C CA . PRO B 1 692 ? 4.098 5.023 11.883 1 87.62 692 PRO B CA 1
ATOM 11035 C C . PRO B 1 692 ? 3.84 4.074 10.719 1 87.62 692 PRO B C 1
ATOM 11037 O O . PRO B 1 692 ? 3.607 2.879 10.93 1 87.62 692 PRO B O 1
ATOM 11040 N N . ALA B 1 693 ? 3.859 4.594 9.5 1 88.5 693 ALA B N 1
ATOM 11041 C CA . ALA B 1 693 ? 3.627 3.801 8.289 1 88.5 693 ALA B CA 1
ATOM 11042 C C . ALA B 1 693 ? 4.746 4.004 7.277 1 88.5 693 ALA B C 1
ATOM 11044 O O . ALA B 1 693 ? 5.438 5.027 7.301 1 88.5 693 ALA B O 1
ATOM 11045 N N . ASN B 1 694 ? 4.926 3.057 6.379 1 88.56 694 ASN B N 1
ATOM 11046 C CA . ASN B 1 694 ? 5.938 3.139 5.332 1 88.56 694 ASN B CA 1
ATOM 11047 C C . ASN B 1 694 ? 5.602 4.227 4.312 1 88.56 694 ASN B C 1
ATOM 11049 O O . ASN B 1 694 ? 4.441 4.406 3.949 1 88.56 694 ASN B O 1
ATOM 11053 N N . THR B 1 695 ? 6.531 4.961 3.936 1 93.81 695 THR B N 1
ATOM 11054 C CA . THR B 1 695 ? 6.465 5.836 2.77 1 93.81 695 THR B CA 1
ATOM 11055 C C . THR B 1 695 ? 7.613 5.543 1.808 1 93.81 695 THR B C 1
ATOM 11057 O O . THR B 1 695 ? 8.695 5.145 2.232 1 93.81 695 THR B O 1
ATOM 11060 N N . ASP B 1 696 ? 7.398 5.715 0.544 1 94.38 696 ASP B N 1
ATOM 11061 C CA . ASP B 1 696 ? 8.383 5.453 -0.499 1 94.38 696 ASP B CA 1
ATOM 11062 C C . ASP B 1 696 ? 8.531 6.656 -1.43 1 94.38 696 ASP B C 1
ATOM 11064 O O . ASP B 1 696 ? 7.703 7.562 -1.414 1 94.38 696 ASP B O 1
ATOM 11068 N N . ILE B 1 697 ? 9.602 6.637 -2.137 1 97.25 697 ILE B N 1
ATOM 11069 C CA . ILE B 1 697 ? 9.844 7.672 -3.137 1 97.25 697 ILE B CA 1
ATOM 11070 C C . ILE B 1 697 ? 9.688 7.082 -4.535 1 97.25 697 ILE B C 1
ATOM 11072 O O . ILE B 1 697 ? 10.164 5.98 -4.812 1 97.25 697 ILE B O 1
ATOM 11076 N N . VAL B 1 698 ? 9.008 7.84 -5.379 1 95.19 698 VAL B N 1
ATOM 11077 C CA . VAL B 1 698 ? 8.789 7.41 -6.754 1 95.19 698 VAL B CA 1
ATOM 11078 C C . VAL B 1 698 ? 9.273 8.492 -7.719 1 95.19 698 VAL B C 1
ATOM 11080 O O . VAL B 1 698 ? 9.406 9.656 -7.336 1 95.19 698 VAL B O 1
ATOM 11083 N N . GLU B 1 699 ? 9.547 8.07 -8.891 1 95.06 699 GLU B N 1
ATOM 11084 C CA . GLU B 1 699 ? 9.828 9.016 -9.961 1 95.06 699 GLU B CA 1
ATOM 11085 C C . GLU B 1 699 ? 8.594 9.266 -10.828 1 95.06 699 GLU B C 1
ATOM 11087 O O . GLU B 1 699 ? 7.867 8.328 -11.156 1 95.06 699 GLU B O 1
ATOM 11092 N N . VAL B 1 700 ? 8.312 10.492 -11.031 1 92.94 700 VAL B N 1
ATOM 11093 C CA . VAL B 1 700 ? 7.23 10.883 -11.938 1 92.94 700 VAL B CA 1
ATOM 11094 C C . VAL B 1 700 ? 7.785 11.102 -13.344 1 92.94 700 VAL B C 1
ATOM 11096 O O . VAL B 1 700 ? 8.43 12.117 -13.609 1 92.94 700 VAL B O 1
ATOM 11099 N N . ILE B 1 701 ? 7.52 10.164 -14.219 1 86 701 ILE B N 1
ATOM 11100 C CA . ILE B 1 701 ? 8.156 10.18 -15.531 1 86 701 ILE B CA 1
ATOM 11101 C C . ILE B 1 701 ? 7.398 11.125 -16.469 1 86 701 ILE B C 1
ATOM 11103 O O . ILE B 1 701 ? 6.168 11.078 -16.531 1 86 701 ILE B O 1
ATOM 11107 N N . ASN B 1 702 ? 8.039 12.07 -17.156 1 70.94 702 ASN B N 1
ATOM 11108 C CA . ASN B 1 702 ? 7.477 13.07 -18.047 1 70.94 702 ASN B CA 1
ATOM 11109 C C . ASN B 1 702 ? 7.004 12.445 -19.359 1 70.94 702 ASN B C 1
ATOM 11111 O O . ASN B 1 702 ? 7.641 11.523 -19.875 1 70.94 702 ASN B O 1
#

InterPro domains:
  IPR001867 OmpR/PhoB-type DNA-binding domain [PF00486] (27-100)
  IPR001867 OmpR/PhoB-type DNA-binding domain [PS51755] (4-102)
  IPR001867 OmpR/PhoB-type DNA-binding domain [SM00862] (25-100)
  IPR001867 OmpR/PhoB-type DNA-binding domain [cd00383] (12-100)
  IPR011042 Six-bladed beta-propeller, TolB-like [G3DSA:2.120.10.30] (229-442)
  IPR011042 Six-bladed beta-propeller, TolB-like [G3DSA:2.120.10.30] (443-676)
  IPR011659 WD40-like beta-propeller [PF07676] (177-204)
  IPR011659 WD40-like beta-propeller [PF07676] (460-490)
  IPR016032 Signal transduction response regulator, C-terminal effector [SSF46894] (8-101)
  IPR036388 Winged helix-like DNA-binding domain superfamily [G3DSA:1.10.10.10] (3-104)

Organism: NCBI:txid38313

=== Feature glossary ===
Feature key, reading from the visual/contextual features back to the raw sequence:

Rendered structure images. Six rendered views show the 3D structure from the faces of a cube — i.e. along ±x, ±y, ±z. Rendering representation is drawn randomly per protein from cartoon (secondary-structure ribbons), sticks (backbone bonds), or molecular surface; coloring is either N→C rainbow (blue at the N-terminus through red at the C-terminus) or one color per chain.

Contact-map, Ramachandran, and PAE plots. The contact map is a binary N×N matrix image: pixel (i, j) is dark where Cα_i and Cα_j are within 8 Å and |i−j|>4. Because the |i−j|>4 filter removes local helical contacts, off-diagonal stripes parallel to the main diagonal indicate parallel β-sheets; stripes perpendicular to it indicate antiparallel β-sheets. The Ramachandran plot scatters every residue's (φ, ψ) pair against the sterically allowed regions. The PAE heatmap renders the predicted-aligned-error matrix.

InterPro / GO / CATH / organism. Database cross-references. InterPro integrates a dozen domain/family signature databases into unified entries with residue-range hits. GO terms attach function/process/location labels with evidence codes. CATH codes position the fold in a four-level structural taxonomy. Organism is the NCBI-taxonomy species name.

Nearest PDB structures. The Foldseek neighbor list gives the closest experimentally determined structures in the PDB, ranked by structural alignment. TM-score near 1 means near-identical fold; near 0.3 means only rough topology match. This is how one finds what a novel AlphaFold prediction most resembles in the solved-structure universe.

Predicted aligned error. PAE(i, j) answers: if I align the predicted and true structures on residue i, how far off (in Å) do I expect residue j to be? A block-diagonal PAE matrix with low values on the blocks and high values off-diagonal is the signature of a multi-domain protein with confidently predicted domains but uncertain inter-domain orientation.

Solvent-accessible surface area. Accessible surface area quantifies burial. A residue with SASA near zero is packed into the hydrophobic core; one with SASA >100 Å² sits on the surface. Computed here via the Shrake–Rupley numerical algorithm with a 1.4 Å probe.

B-factor. B-factor (Debye–Waller factor) reflects atomic displacement in the crystal lattice. It is an experimental observable (units Å²), not a prediction; low values mean the atom is pinned down, high values mean it moves or is heterogeneous across the crystal.

pLDDT. For AlphaFold models, the B-factor field carries pLDDT — the model's own estimate of local accuracy on a 0–100 scale. Regions with pLDDT<50 should be treated as essentially unmodeled; they often correspond to intrinsically disordered segments.

Backbone torsions (φ/ψ). φ (phi) and ψ (psi) are the two rotatable backbone dihedrals per residue: φ is the C(i-1)–N–Cα–C torsion, ψ is the N–Cα–C–N(i+1) torsion, both in degrees on (−180°, 180°]. α-helical residues cluster near (−60°, −45°); β-strand residues near (−120°, +130°). A Ramachandran plot is simply a scatter of (φ, ψ) for every residue.

Radius of gyration, Cα contacts, bounding box. Radius of gyration (Rg) is the root-mean-square distance of Cα atoms from their centroid — a single number for overall size and compactness. A globular domain of N residues has Rg ≈ 2.2·N^0.38 Å; an extended or disordered chain has a much larger Rg. The Cα contact count is the number of residue pairs whose Cα atoms are within 8 Å and are more than four positions apart in sequence — a standard proxy for tertiary packing density. The bounding box is the smallest axis-aligned box enclosing all Cα atoms.

Secondary structure (3-state, P-SEA). Three-state secondary structure (P-SEA) collapses the eight DSSP classes into helix (a), strand (b), and coil (c). P-SEA assigns these from Cα geometry alone — distances and angles — without requiring backbone oxygens, so it works on any Cα trace.

Secondary structure (8-state, DSSP). DSSP 8-state secondary structure assigns each residue one of H (α-helix), G (3₁₀-helix), I (π-helix), E (extended β-strand), B (isolated β-bridge), T (hydrogen-bonded turn), S (bend), or '-' (coil). The assignment is computed from backbone hydrogen-bond geometry via the Kabsch–Sander algorithm.

Foldseek 3Di. A 3Di character summarizes, for each residue, the relative orientation of the Cα frame of its nearest spatial neighbor. Because it encodes fold topology rather than chemistry, 3Di alignments detect remote structural similarity that sequence alignment misses.

mmCIF coordinates. The mmCIF block holds the 3D Cartesian coordinates of each backbone atom (N, Cα, C, O) in ångströms. mmCIF is the PDB's canonical archive format — a tagged-loop text representation of the atomic model.

Sequence. Sequence gives the chain of amino acids in standard one-letter code (A=alanine, C=cysteine, …, Y=tyrosine), read N→C. It is the only feature that is directly encoded by the gene; all structural features are derived from the folded form of this sequence.